Protein AF-0000000084444860 (afdb_homodimer)

Radius of gyration: 32.29 Å; Cα contacts (8 Å, |Δi|>4): 2090; chains: 2; bounding box: 83×149×100 Å

pLDDT: mean 90.03, std 17.06, range [24.3, 98.94]

Nearest PDB structures (foldseek):
  6c43-assembly1_B  TM=8.859E-01  e=5.572E-28  Salmonella enterica
  4h7n-assembly1_D  TM=8.311E-01  e=1.166E-27  Trichormus variabilis ATCC 29413
  1uxv-assembly1_A  TM=8.534E-01  e=5.867E-24  Thermoproteus tenax
  1uxn-assembly1_A  TM=8.533E-01  e=1.456E-23  Thermoproteus tenax
  1ky8-assembly1_A  TM=8.493E-01  e=4.286E-23  Thermoproteus tenax

Organism: NCBI:txid207340

Structure (mmCIF, N/CA/C/O backbone):
data_AF-0000000084444860-model_v1
#
loop_
_entity.id
_entity.type
_entity.pdbx_description
1 polymer 'Aldehyde dehydrogenase'
#
loop_
_atom_site.group_PDB
_atom_site.id
_atom_site.type_symbol
_atom_site.label_atom_id
_atom_site.label_alt_id
_atom_site.label_comp_id
_atom_site.label_asym_id
_atom_site.label_entity_id
_atom_site.label_seq_id
_atom_site.pdbx_PDB_ins_code
_atom_site.Cartn_x
_atom_site.Cartn_y
_atom_site.Cartn_z
_atom_site.occupancy
_atom_site.B_iso_or_equiv
_atom_site.auth_seq_id
_atom_site.auth_comp_id
_atom_site.auth_asym_id
_atom_site.auth_atom_id
_atom_site.pdbx_PDB_model_num
ATOM 1 N N . MET A 1 1 ? -41.281 58.625 69.125 1 26.67 1 MET A N 1
ATOM 2 C CA . MET A 1 1 ? -42.281 57.625 68.875 1 26.67 1 MET A CA 1
ATOM 3 C C . MET A 1 1 ? -41.812 56.656 67.812 1 26.67 1 MET A C 1
ATOM 5 O O . MET A 1 1 ? -41.656 57.031 66.625 1 26.67 1 MET A O 1
ATOM 9 N N . SER A 1 2 ? -40.844 55.812 68.062 1 26.34 2 SER A N 1
ATOM 10 C CA . SER A 1 2 ? -39.719 55.094 67.438 1 26.34 2 SER A CA 1
ATOM 11 C C . SER A 1 2 ? -40.188 53.875 66.688 1 26.34 2 SER A C 1
ATOM 13 O O . SER A 1 2 ? -40.188 52.75 67.188 1 26.34 2 SER A O 1
ATOM 15 N N . GLY A 1 3 ? -41.312 54.125 65.875 1 27.11 3 GLY A N 1
ATOM 16 C CA . GLY A 1 3 ? -42.156 53.062 65.375 1 27.11 3 GLY A CA 1
ATOM 17 C C . GLY A 1 3 ? -41.375 52.094 64.5 1 27.11 3 GLY A C 1
ATOM 18 O O . GLY A 1 3 ? -40.781 52.5 63.469 1 27.11 3 GLY A O 1
ATOM 19 N N . GLY A 1 4 ? -40.844 51.062 65.062 1 28.94 4 GLY A N 1
ATOM 20 C CA . GLY A 1 4 ? -39.875 50.062 64.625 1 28.94 4 GLY A CA 1
ATOM 21 C C . GLY A 1 4 ? -40.375 49.188 63.5 1 28.94 4 GLY A C 1
ATOM 22 O O . GLY A 1 4 ? -41.312 48.438 63.656 1 28.94 4 GLY A O 1
ATOM 23 N N . TYR A 1 5 ? -40.562 49.844 62.281 1 30.86 5 TYR A N 1
ATOM 24 C CA . TYR A 1 5 ? -41.219 49.188 61.156 1 30.86 5 TYR A CA 1
ATOM 25 C C . TYR A 1 5 ? -40.531 47.875 60.812 1 30.86 5 TYR A C 1
ATOM 27 O O . TYR A 1 5 ? -39.344 47.844 60.5 1 30.86 5 TYR A O 1
ATOM 35 N N . TYR A 1 6 ? -41 46.781 61.438 1 30.17 6 TYR A N 1
ATOM 36 C CA . TYR A 1 6 ? -40.438 45.438 61.312 1 30.17 6 TYR A CA 1
ATOM 37 C C . TYR A 1 6 ? -40.594 44.906 59.906 1 30.17 6 TYR A C 1
ATOM 39 O O . TYR A 1 6 ? -41.688 44.844 59.375 1 30.17 6 TYR A O 1
ATOM 47 N N . PRO A 1 7 ? -39.719 45.156 58.969 1 32.12 7 PRO A N 1
ATOM 48 C CA . PRO A 1 7 ? -39.969 44.781 57.562 1 32.12 7 PRO A CA 1
ATOM 49 C C . PRO A 1 7 ? -40.219 43.281 57.375 1 32.12 7 PRO A C 1
ATOM 51 O O . PRO A 1 7 ? -39.625 42.469 58.094 1 32.12 7 PRO A O 1
ATOM 54 N N . PRO A 1 8 ? -41.469 42.906 57.031 1 29.47 8 PRO A N 1
ATOM 55 C CA . PRO A 1 8 ? -41.875 41.531 57.031 1 29.47 8 PRO A CA 1
ATOM 56 C C . PRO A 1 8 ? -40.969 40.625 56.188 1 29.47 8 PRO A C 1
ATOM 58 O O . PRO A 1 8 ? -40.312 41.125 55.25 1 29.47 8 PRO A O 1
ATOM 61 N N . GLU A 1 9 ? -40.344 39.594 56.781 1 27.98 9 GLU A N 1
ATOM 62 C CA . GLU A 1 9 ? -39.406 38.562 56.312 1 27.98 9 GLU A CA 1
ATOM 63 C C . GLU A 1 9 ? -40.031 37.719 55.188 1 27.98 9 GLU A C 1
ATOM 65 O O . GLU A 1 9 ? -41 37 55.438 1 27.98 9 GLU A O 1
ATOM 70 N N . ARG A 1 10 ? -40.281 38.25 54 1 28.94 10 ARG A N 1
ATOM 71 C CA . ARG A 1 10 ? -41 37.438 53.031 1 28.94 10 ARG A CA 1
ATOM 72 C C . ARG A 1 10 ? -40.281 36.125 52.812 1 28.94 10 ARG A C 1
ATOM 74 O O . ARG A 1 10 ? -39.031 36.094 52.625 1 28.94 10 ARG A O 1
ATOM 81 N N . PRO A 1 11 ? -40.844 34.969 53.25 1 29.45 11 PRO A N 1
ATOM 82 C CA . PRO A 1 11 ? -40.25 33.625 53.188 1 29.45 11 PRO A CA 1
ATOM 83 C C . PRO A 1 11 ? -39.906 33.188 51.75 1 29.45 11 PRO A C 1
ATOM 85 O O . PRO A 1 11 ? -40.688 33.438 50.844 1 29.45 11 PRO A O 1
ATOM 88 N N . LEU A 1 12 ? -38.656 33.25 51.375 1 26.7 12 LEU A N 1
ATOM 89 C CA . LEU A 1 12 ? -38.125 32.844 50.062 1 26.7 12 LEU A CA 1
ATOM 90 C C . LEU A 1 12 ? -38.594 31.422 49.719 1 26.7 12 LEU A C 1
ATOM 92 O O . LEU A 1 12 ? -38.344 30.484 50.469 1 26.7 12 LEU A O 1
ATOM 96 N N . LEU A 1 13 ? -39.812 31.234 49.188 1 27.42 13 LEU A N 1
ATOM 97 C CA . LEU A 1 13 ? -40.312 29.969 48.688 1 27.42 13 LEU A CA 1
ATOM 98 C C . LEU A 1 13 ? -39.25 29.234 47.875 1 27.42 13 LEU A C 1
ATOM 100 O O . LEU A 1 13 ? -38.719 29.797 46.906 1 27.42 13 LEU A O 1
ATOM 104 N N . GLN A 1 14 ? -38.594 28.328 48.5 1 27.12 14 GLN A N 1
ATOM 105 C CA . GLN A 1 14 ? -37.656 27.375 47.906 1 27.12 14 GLN A CA 1
ATOM 106 C C . GLN A 1 14 ? -38.344 26.578 46.781 1 27.12 14 GLN A C 1
ATOM 108 O O . GLN A 1 14 ? -39.062 25.625 47.062 1 27.12 14 GLN A O 1
ATOM 113 N N . GLN A 1 15 ? -38.906 27.281 45.875 1 27.61 15 GLN A N 1
ATOM 114 C CA . GLN A 1 15 ? -39.5 26.438 44.812 1 27.61 15 GLN A CA 1
ATOM 115 C C . GLN A 1 15 ? -38.5 25.375 44.344 1 27.61 15 GLN A C 1
ATOM 117 O O . GLN A 1 15 ? -37.375 25.703 43.938 1 27.61 15 GLN A O 1
ATOM 122 N N . ARG A 1 16 ? -38.719 24.141 44.844 1 28.06 16 ARG A N 1
ATOM 123 C CA . ARG A 1 16 ? -38.062 22.922 44.375 1 28.06 16 ARG A CA 1
ATOM 124 C C . ARG A 1 16 ? -38.188 22.797 42.844 1 28.06 16 ARG A C 1
ATOM 126 O O . ARG A 1 16 ? -39.281 22.609 42.312 1 28.06 16 ARG A O 1
ATOM 133 N N . VAL A 1 17 ? -37.531 23.672 42.219 1 28.11 17 VAL A N 1
ATOM 134 C CA . VAL A 1 17 ? -37.531 23.344 40.781 1 28.11 17 VAL A CA 1
ATOM 135 C C . VAL A 1 17 ? -37.219 21.859 40.594 1 28.11 17 VAL A C 1
ATOM 137 O O . VAL A 1 17 ? -36.156 21.391 41.031 1 28.11 17 VAL A O 1
ATOM 140 N N . ARG A 1 18 ? -38.219 21.031 40.625 1 28.73 18 ARG A N 1
ATOM 141 C CA . ARG A 1 18 ? -38.031 19.641 40.219 1 28.73 18 ARG A CA 1
ATOM 142 C C . ARG A 1 18 ? -37.125 19.547 39 1 28.73 18 ARG A C 1
ATOM 144 O O . ARG A 1 18 ? -37.375 20.188 37.969 1 28.73 18 ARG A O 1
ATOM 151 N N . GLU A 1 19 ? -35.938 19.375 39.25 1 24.3 19 GLU A N 1
ATOM 152 C CA . GLU A 1 19 ? -35 19.016 38.188 1 24.3 19 GLU A CA 1
ATOM 153 C C . GLU A 1 19 ? -35.625 18 37.219 1 24.3 19 GLU A C 1
ATOM 155 O O . GLU A 1 19 ? -36.031 16.906 37.625 1 24.3 19 GLU A O 1
ATOM 160 N N . ALA A 1 20 ? -36.562 18.438 36.438 1 31.56 20 ALA A N 1
ATOM 161 C CA . ALA A 1 20 ? -37.031 17.484 35.438 1 31.56 20 ALA A CA 1
ATOM 162 C C . ALA A 1 20 ? -35.906 16.547 35 1 31.56 20 ALA A C 1
ATOM 164 O O . ALA A 1 20 ? -34.781 16.984 34.781 1 31.56 20 ALA A O 1
ATOM 165 N N . GLU A 1 21 ? -36.062 15.305 35.469 1 31.72 21 GLU A N 1
ATOM 166 C CA . GLU A 1 21 ? -35.25 14.211 34.969 1 31.72 21 GLU A CA 1
ATOM 167 C C . GLU A 1 21 ? -34.906 14.398 33.5 1 31.72 21 GLU A C 1
ATOM 169 O O . GLU A 1 21 ? -35.719 14.859 32.719 1 31.72 21 GLU A O 1
ATOM 174 N N . PRO A 1 22 ? -33.625 14.641 33.219 1 34.38 22 PRO A N 1
ATOM 175 C CA . PRO A 1 22 ? -33.312 14.711 31.781 1 34.38 22 PRO A CA 1
ATOM 176 C C . PRO A 1 22 ? -34.156 13.727 30.953 1 34.38 22 PRO A C 1
ATOM 178 O O . PRO A 1 22 ? -34.562 12.688 31.469 1 34.38 22 PRO A O 1
ATOM 181 N N . PRO A 1 23 ? -35 14.273 30.031 1 35.41 23 PRO A N 1
ATOM 182 C CA . PRO A 1 23 ? -35.812 13.344 29.25 1 35.41 23 PRO A CA 1
ATOM 183 C C . PRO A 1 23 ? -35.125 11.984 29.078 1 35.41 23 PRO A C 1
ATOM 185 O O . PRO A 1 23 ? -33.906 11.867 29.188 1 35.41 23 PRO A O 1
ATOM 188 N N . GLY A 1 24 ? -35.812 10.953 29.406 1 32.19 24 GLY A N 1
ATOM 189 C CA . GLY A 1 24 ? -35.5 9.539 29.234 1 32.19 24 GLY A CA 1
ATOM 190 C C . GLY A 1 24 ? -34.75 9.25 27.953 1 32.19 24 GLY A C 1
ATOM 191 O O . GLY A 1 24 ? -34.844 9.984 26.969 1 32.19 24 GLY A O 1
ATOM 192 N N . SER A 1 25 ? -33.562 8.648 28.125 1 32.47 25 SER A N 1
ATOM 193 C CA . SER A 1 25 ? -32.781 8.023 27.078 1 32.47 25 SER A CA 1
ATOM 194 C C . SER A 1 25 ? -33.656 7.297 26.062 1 32.47 25 SER A C 1
ATOM 196 O O . SER A 1 25 ? -34.312 6.301 26.406 1 32.47 25 SER A O 1
ATOM 198 N N . GLN A 1 26 ? -34.562 7.945 25.406 1 33.09 26 GLN A N 1
ATOM 199 C CA . GLN A 1 26 ? -35.156 7.172 24.328 1 33.09 26 GLN A CA 1
ATOM 200 C C . GLN A 1 26 ? -34.156 6.152 23.75 1 33.09 26 GLN A C 1
ATOM 202 O O . GLN A 1 26 ? -33.031 6.496 23.453 1 33.09 26 GLN A O 1
ATOM 207 N N . ALA A 1 27 ? -34.406 4.953 24 1 35.91 27 ALA A N 1
ATOM 208 C CA . ALA A 1 27 ? -33.719 3.797 23.453 1 35.91 27 ALA A CA 1
ATOM 209 C C . ALA A 1 27 ? -33.375 4.008 21.984 1 35.91 27 ALA A C 1
ATOM 211 O O . ALA A 1 27 ? -34.25 4.055 21.141 1 35.91 27 ALA A O 1
ATOM 212 N N . ARG A 1 28 ? -32.406 5.027 21.703 1 38.75 28 ARG A N 1
ATOM 213 C CA . ARG A 1 28 ? -31.906 5.059 20.344 1 38.75 28 ARG A CA 1
ATOM 214 C C . ARG A 1 28 ? -31.859 3.66 19.734 1 38.75 28 ARG A C 1
ATOM 216 O O . ARG A 1 28 ? -31.734 2.67 20.469 1 38.75 28 ARG A O 1
ATOM 223 N N . SER A 1 29 ? -32.438 3.361 18.703 1 43.12 29 SER A N 1
ATOM 224 C CA . SER A 1 29 ? -32.344 2.096 17.984 1 43.12 29 SER A CA 1
ATOM 225 C C . SER A 1 29 ? -30.969 1.472 18.141 1 43.12 29 SER A C 1
ATOM 227 O O . SER A 1 29 ? -29.953 2.178 18.109 1 43.12 29 SER A O 1
ATOM 229 N N . PRO A 1 30 ? -30.812 0.354 18.812 1 49.06 30 PRO A N 1
ATOM 230 C CA . PRO A 1 30 ? -29.5 -0.256 19.031 1 49.06 30 PRO A CA 1
ATOM 231 C C . PRO A 1 30 ? -28.578 -0.093 17.828 1 49.06 30 PRO A C 1
ATOM 233 O O . PRO A 1 30 ? -28.938 -0.435 16.703 1 49.06 30 PRO A O 1
ATOM 236 N N . GLU A 1 31 ? -27.719 0.918 17.906 1 66.44 31 GLU A N 1
ATOM 237 C CA . GLU A 1 31 ? -26.656 1.156 16.938 1 66.44 31 GLU A CA 1
ATOM 238 C C . GLU A 1 31 ? -26.062 -0.157 16.422 1 66.44 31 GLU A C 1
ATOM 240 O O . GLU A 1 31 ? -25.734 -1.039 17.219 1 66.44 31 GLU A O 1
ATOM 245 N N . ALA A 1 32 ? -26.328 -0.524 15.172 1 82.06 32 ALA A N 1
ATOM 246 C CA . ALA A 1 32 ? -25.844 -1.753 14.555 1 82.06 32 ALA A CA 1
ATOM 247 C C . ALA A 1 32 ? -24.359 -1.956 14.844 1 82.06 32 ALA A C 1
ATOM 249 O O . ALA A 1 32 ? -23.578 -1.004 14.805 1 82.06 32 ALA A O 1
ATOM 250 N N . SER A 1 33 ? -24.062 -3.17 15.367 1 95.12 33 SER A N 1
ATOM 251 C CA . SER A 1 33 ? -22.672 -3.545 15.609 1 95.12 33 SER A CA 1
ATOM 252 C C . SER A 1 33 ? -21.844 -3.438 14.328 1 95.12 33 SER A C 1
ATOM 254 O O . SER A 1 33 ? -22.391 -3.508 13.227 1 95.12 33 SER A O 1
ATOM 256 N N . PRO A 1 34 ? -20.625 -3.172 14.5 1 97.75 34 PRO A N 1
ATOM 257 C CA . PRO A 1 34 ? -19.75 -3.17 13.32 1 97.75 34 PRO A CA 1
ATOM 258 C C . PRO A 1 34 ? -19.938 -4.41 12.445 1 97.75 34 PRO A C 1
ATOM 260 O O . PRO A 1 34 ? -19.984 -4.305 11.219 1 97.75 34 PRO A O 1
ATOM 263 N N . ALA A 1 35 ? -20.094 -5.566 13.047 1 97.69 35 ALA A N 1
ATOM 264 C CA . ALA A 1 35 ? -20.281 -6.812 12.305 1 97.69 35 ALA A CA 1
ATOM 265 C C . ALA A 1 35 ? -21.562 -6.773 11.477 1 97.69 35 ALA A C 1
ATOM 267 O O . ALA A 1 35 ? -21.594 -7.227 10.328 1 97.69 35 ALA A O 1
ATOM 268 N N . ALA A 1 36 ? -22.609 -6.281 12.109 1 97.5 36 ALA A N 1
ATOM 269 C CA . ALA A 1 36 ? -23.891 -6.188 11.414 1 97.5 36 ALA A CA 1
ATOM 270 C C . ALA A 1 36 ? -23.797 -5.215 10.234 1 97.5 36 ALA A C 1
ATOM 272 O O . ALA A 1 36 ? -24.359 -5.473 9.172 1 97.5 36 ALA A O 1
ATOM 273 N N . VAL A 1 37 ? -23.141 -4.133 10.43 1 97.94 37 VAL A N 1
ATOM 274 C CA . VAL A 1 37 ? -22.969 -3.129 9.391 1 97.94 37 VAL A CA 1
ATOM 275 C C . VAL A 1 37 ? -22.156 -3.721 8.234 1 97.94 37 VAL A C 1
ATOM 277 O O . VAL A 1 37 ? -22.516 -3.555 7.066 1 97.94 37 VAL A O 1
ATOM 280 N N . LEU A 1 38 ? -21.109 -4.406 8.578 1 97.69 38 LEU A N 1
ATOM 281 C CA . LEU A 1 38 ? -20.281 -5.051 7.559 1 97.69 38 LEU A CA 1
ATOM 282 C C . LEU A 1 38 ? -21.109 -6.039 6.746 1 97.69 38 LEU A C 1
ATOM 284 O O . LEU A 1 38 ? -21.047 -6.039 5.512 1 97.69 38 LEU A O 1
ATOM 288 N N . ALA A 1 39 ? -21.844 -6.859 7.426 1 96.88 39 ALA A N 1
ATOM 289 C CA . ALA A 1 39 ? -22.688 -7.852 6.754 1 96.88 39 ALA A CA 1
ATOM 290 C C . ALA A 1 39 ? -23.688 -7.188 5.812 1 96.88 39 ALA A C 1
ATOM 292 O O . ALA A 1 39 ? -23.891 -7.656 4.691 1 96.88 39 ALA A O 1
ATOM 293 N N . ALA A 1 40 ? -24.266 -6.129 6.25 1 97.06 40 ALA A N 1
ATOM 294 C CA . ALA A 1 40 ? -25.266 -5.418 5.453 1 97.06 40 ALA A CA 1
ATOM 295 C C . ALA A 1 40 ? -24.641 -4.809 4.203 1 97.06 40 ALA A C 1
ATOM 297 O O . ALA A 1 40 ? -25.219 -4.871 3.117 1 97.06 40 ALA A O 1
ATOM 298 N N . LEU A 1 41 ? -23.5 -4.25 4.324 1 97.69 41 LEU A N 1
ATOM 299 C CA . LEU A 1 41 ? -22.812 -3.617 3.201 1 97.69 41 LEU A CA 1
ATOM 300 C C . LEU A 1 41 ? -22.344 -4.66 2.189 1 97.69 41 LEU A C 1
ATOM 302 O O . LEU A 1 41 ? -22.391 -4.426 0.98 1 97.69 41 LEU A O 1
ATOM 306 N N . ARG A 1 42 ? -21.906 -5.781 2.652 1 94.94 42 ARG A N 1
ATOM 307 C CA . ARG A 1 42 ? -21.484 -6.855 1.765 1 94.94 42 ARG A CA 1
ATOM 308 C C . ARG A 1 42 ? -22.656 -7.414 0.97 1 94.94 42 ARG A C 1
ATOM 310 O O . ARG A 1 42 ? -22.5 -7.832 -0.178 1 94.94 42 ARG A O 1
ATOM 317 N N . ALA A 1 43 ? -23.812 -7.336 1.566 1 92.88 43 ALA A N 1
ATOM 318 C CA . ALA A 1 43 ? -25 -7.93 0.972 1 92.88 43 ALA A CA 1
ATOM 319 C C . ALA A 1 43 ? -25.641 -6.98 -0.043 1 92.88 43 ALA A C 1
ATOM 321 O O . ALA A 1 43 ? -26.5 -7.387 -0.823 1 92.88 43 ALA A O 1
ATOM 322 N N . ALA A 1 44 ? -25.344 -5.707 -0.128 1 87.38 44 ALA A N 1
ATOM 323 C CA . ALA A 1 44 ? -26.031 -4.652 -0.854 1 87.38 44 ALA A CA 1
ATOM 324 C C . ALA A 1 44 ? -25.891 -4.836 -2.361 1 87.38 44 ALA A C 1
ATOM 326 O O . ALA A 1 44 ? -26.625 -4.219 -3.141 1 87.38 44 ALA A O 1
ATOM 327 N N . GLY A 1 45 ? -25.109 -5.82 -2.883 1 79.94 45 GLY A N 1
ATOM 328 C CA . GLY A 1 45 ? -25.062 -6.039 -4.32 1 79.94 45 GLY A CA 1
ATOM 329 C C . GLY A 1 45 ? -23.688 -5.84 -4.91 1 79.94 45 GLY A C 1
ATOM 330 O O . GLY A 1 45 ? -22.688 -5.848 -4.188 1 79.94 45 GLY A O 1
ATOM 331 N N . PRO A 1 46 ? -23.797 -5.637 -6.277 1 87.31 46 PRO A N 1
ATOM 332 C CA . PRO A 1 46 ? -22.516 -5.457 -6.973 1 87.31 46 PRO A CA 1
ATOM 333 C C . PRO A 1 46 ? -21.922 -4.07 -6.754 1 87.31 46 PRO A C 1
ATOM 335 O O . PRO A 1 46 ? -22.625 -3.139 -6.371 1 87.31 46 PRO A O 1
ATOM 338 N N . ALA A 1 47 ? -20.719 -3.926 -7.02 1 93.06 47 ALA A N 1
ATOM 339 C CA . ALA A 1 47 ? -20.031 -2.639 -6.898 1 93.06 47 ALA A CA 1
ATOM 340 C C . ALA A 1 47 ? -20.688 -1.589 -7.797 1 93.06 47 ALA A C 1
ATOM 342 O O . ALA A 1 47 ? -21.078 -1.886 -8.93 1 93.06 47 ALA A O 1
ATOM 343 N N . PRO A 1 48 ? -20.781 -0.388 -7.355 1 96.56 48 PRO A N 1
ATOM 344 C CA . PRO A 1 48 ? -21.344 0.666 -8.195 1 96.56 48 PRO A CA 1
ATOM 345 C C . PRO A 1 48 ? -20.531 0.911 -9.469 1 96.56 48 PRO A C 1
ATOM 347 O O . PRO A 1 48 ? -19.297 0.843 -9.438 1 96.56 48 PRO A O 1
ATOM 350 N N . ARG A 1 49 ? -21.266 1.128 -10.562 1 95.75 49 ARG A N 1
ATOM 351 C CA . ARG A 1 49 ? -20.609 1.457 -11.828 1 95.75 49 ARG A CA 1
ATOM 352 C C . ARG A 1 49 ? -20.094 2.893 -11.82 1 95.75 49 ARG A C 1
ATOM 354 O O . ARG A 1 49 ? -20.438 3.678 -10.938 1 95.75 49 ARG A O 1
ATOM 361 N N . ILE A 1 50 ? -19.312 3.242 -12.781 1 97.88 50 ILE A N 1
ATOM 362 C CA . ILE A 1 50 ? -18.641 4.531 -12.836 1 97.88 50 ILE A CA 1
ATOM 363 C C . ILE A 1 50 ? -19.672 5.66 -12.789 1 97.88 50 ILE A C 1
ATOM 365 O O . ILE A 1 50 ? -19.484 6.641 -12.07 1 97.88 50 ILE A O 1
ATOM 369 N N . ALA A 1 51 ? -20.766 5.539 -13.516 1 98.19 51 ALA A N 1
ATOM 370 C CA . ALA A 1 51 ? -21.812 6.566 -13.539 1 98.19 51 ALA A CA 1
ATOM 371 C C . ALA A 1 51 ? -22.422 6.758 -12.156 1 98.19 51 ALA A C 1
ATOM 373 O O . ALA A 1 51 ? -22.656 7.887 -11.727 1 98.19 51 ALA A O 1
ATOM 374 N N . GLU A 1 52 ? -22.688 5.688 -11.516 1 98.12 52 GLU A N 1
ATOM 375 C CA . GLU A 1 52 ? -23.25 5.746 -10.164 1 98.12 52 GLU A CA 1
ATOM 376 C C . GLU A 1 52 ? -22.25 6.367 -9.188 1 98.12 52 GLU A C 1
ATOM 378 O O . GLU A 1 52 ? -22.641 7.18 -8.336 1 98.12 52 GLU A O 1
ATOM 383 N N . ARG A 1 53 ? -20.984 6.004 -9.289 1 98.81 53 ARG A N 1
ATOM 384 C CA . ARG A 1 53 ? -19.953 6.582 -8.445 1 98.81 53 ARG A CA 1
ATOM 385 C C . ARG A 1 53 ? -19.922 8.102 -8.586 1 98.81 53 ARG A C 1
ATOM 387 O O . ARG A 1 53 ? -19.828 8.82 -7.586 1 98.81 53 ARG A O 1
ATOM 394 N N . ARG A 1 54 ? -19.984 8.547 -9.812 1 98.81 54 ARG A N 1
ATOM 395 C CA . ARG A 1 54 ? -19.984 9.984 -10.078 1 98.81 54 ARG A CA 1
ATOM 396 C C . ARG A 1 54 ? -21.203 10.664 -9.461 1 98.81 54 ARG A C 1
ATOM 398 O O . ARG A 1 54 ? -21.094 11.758 -8.906 1 98.81 54 ARG A O 1
ATOM 405 N N . ARG A 1 55 ? -22.344 10.031 -9.516 1 98.75 55 ARG A N 1
ATOM 406 C CA . ARG A 1 55 ? -23.562 10.57 -8.914 1 98.75 55 ARG A CA 1
ATOM 407 C C . ARG A 1 55 ? -23.422 10.656 -7.398 1 98.75 55 ARG A C 1
ATOM 409 O O . ARG A 1 55 ? -23.828 11.656 -6.793 1 98.75 55 ARG A O 1
ATOM 416 N N . LEU A 1 56 ? -22.891 9.648 -6.852 1 98.88 56 LEU A N 1
ATOM 417 C CA . LEU A 1 56 ? -22.703 9.609 -5.406 1 98.88 56 LEU A CA 1
ATOM 418 C C . LEU A 1 56 ? -21.766 10.734 -4.953 1 98.88 56 LEU A C 1
ATOM 420 O O . LEU A 1 56 ? -22.016 11.383 -3.938 1 98.88 56 LEU A O 1
ATOM 424 N N . LEU A 1 57 ? -20.703 10.977 -5.719 1 98.88 57 LEU A N 1
ATOM 425 C CA . LEU A 1 57 ? -19.75 12.039 -5.391 1 98.88 57 LEU A CA 1
ATOM 426 C C . LEU A 1 57 ? -20.406 13.414 -5.516 1 98.88 57 LEU A C 1
ATOM 428 O O . LEU A 1 57 ? -20.172 14.289 -4.684 1 98.88 57 LEU A O 1
ATOM 432 N N . ALA A 1 58 ? -21.219 13.57 -6.48 1 98.81 58 ALA A N 1
ATOM 433 C CA . ALA A 1 58 ? -21.969 14.82 -6.648 1 98.81 58 ALA A CA 1
ATOM 434 C C . ALA A 1 58 ? -22.938 15.031 -5.488 1 98.81 58 ALA A C 1
ATOM 436 O O . ALA A 1 58 ? -23.062 16.141 -4.969 1 98.81 58 ALA A O 1
ATOM 437 N N . ALA A 1 59 ? -23.609 13.984 -5.117 1 98.88 59 ALA A N 1
ATOM 438 C CA . ALA A 1 59 ? -24.578 14.062 -4.031 1 98.88 59 ALA A CA 1
ATOM 439 C C . ALA A 1 59 ? -23.906 14.453 -2.719 1 98.88 59 ALA A C 1
ATOM 441 O O . ALA A 1 59 ? -24.453 15.25 -1.948 1 98.88 59 ALA A O 1
ATOM 442 N N . LEU A 1 60 ? -22.734 13.938 -2.5 1 98.88 60 LEU A N 1
ATOM 443 C CA . LEU A 1 60 ? -22.016 14.273 -1.279 1 98.88 60 LEU A CA 1
ATOM 444 C C . LEU A 1 60 ? -21.625 15.75 -1.271 1 98.88 60 LEU A C 1
ATOM 446 O O . LEU A 1 60 ? -21.812 16.438 -0.269 1 98.88 60 LEU A O 1
ATOM 450 N N . ALA A 1 61 ? -21.047 16.188 -2.381 1 98.56 61 ALA A N 1
ATOM 451 C CA . ALA A 1 61 ? -20.641 17.594 -2.482 1 98.56 61 ALA A CA 1
ATOM 452 C C . ALA A 1 61 ? -21.828 18.516 -2.244 1 98.56 61 ALA A C 1
ATOM 454 O O . ALA A 1 61 ? -21.719 19.5 -1.504 1 98.56 61 ALA A O 1
ATOM 455 N N . ALA A 1 62 ? -22.938 18.203 -2.797 1 98.56 62 ALA A N 1
ATOM 456 C CA . ALA A 1 62 ? -24.141 19.016 -2.662 1 98.56 62 ALA A CA 1
ATOM 457 C C . ALA A 1 62 ? -24.641 19.016 -1.222 1 98.56 62 ALA A C 1
ATOM 459 O O . ALA A 1 62 ? -25.016 20.062 -0.686 1 98.56 62 ALA A O 1
ATOM 460 N N . GLU A 1 63 ? -24.656 17.875 -0.629 1 98.69 63 GLU A N 1
ATOM 461 C CA . GLU A 1 63 ? -25.172 17.766 0.734 1 98.69 63 GLU A CA 1
ATOM 462 C C . GLU A 1 63 ? -24.281 18.5 1.722 1 98.69 63 GLU A C 1
ATOM 464 O O . GLU A 1 63 ? -24.766 19.141 2.656 1 98.69 63 GLU A O 1
ATOM 469 N N . LEU A 1 64 ? -22.984 18.406 1.528 1 98.56 64 LEU A N 1
ATOM 470 C CA . LEU A 1 64 ? -22.047 19.125 2.381 1 98.56 64 LEU A CA 1
ATOM 471 C C . LEU A 1 64 ? -22.234 20.625 2.254 1 98.56 64 LEU A C 1
ATOM 473 O O . LEU A 1 64 ? -22.219 21.344 3.256 1 98.56 64 LEU A O 1
ATOM 477 N N . ALA A 1 65 ? -22.359 21.062 1.058 1 97.31 65 ALA A N 1
ATOM 478 C CA . ALA A 1 65 ? -22.578 22.484 0.832 1 97.31 65 ALA A CA 1
ATOM 479 C C . ALA A 1 65 ? -23.875 22.953 1.492 1 97.31 65 ALA A C 1
ATOM 481 O O . ALA A 1 65 ? -23.922 23.984 2.16 1 97.31 65 ALA A O 1
ATOM 482 N N . ARG A 1 66 ? -24.891 22.172 1.389 1 97.38 66 ARG A N 1
ATOM 483 C CA . ARG A 1 66 ? -26.203 22.484 1.939 1 97.38 66 ARG A CA 1
ATOM 484 C C . ARG A 1 66 ? -26.172 22.531 3.463 1 97.38 66 ARG A C 1
ATOM 486 O O . ARG A 1 66 ? -26.828 23.375 4.082 1 97.38 66 ARG A O 1
ATOM 493 N N . ARG A 1 67 ? -25.375 21.672 4.031 1 97.44 67 ARG A N 1
ATOM 494 C CA . ARG A 1 67 ? -25.359 21.516 5.48 1 97.44 67 ARG A CA 1
ATOM 495 C C . ARG A 1 67 ? -24.203 22.281 6.113 1 97.44 67 ARG A C 1
ATOM 497 O O . ARG A 1 67 ? -23.891 22.078 7.285 1 97.44 67 ARG A O 1
ATOM 504 N N . SER A 1 68 ? -23.578 23.141 5.387 1 97.38 68 SER A N 1
ATOM 505 C CA . SER A 1 68 ? -22.344 23.797 5.828 1 97.38 68 SER A CA 1
ATOM 506 C C . SER A 1 68 ? -22.547 24.531 7.145 1 97.38 68 SER A C 1
ATOM 508 O O . SER A 1 68 ? -21.734 24.422 8.062 1 97.38 68 SER A O 1
ATOM 510 N N . GLU A 1 69 ? -23.641 25.234 7.309 1 96.81 69 GLU A N 1
ATOM 511 C CA . GLU A 1 69 ? -23.906 26 8.531 1 96.81 69 GLU A CA 1
ATOM 512 C C . GLU A 1 69 ? -24.203 25.062 9.703 1 96.81 69 GLU A C 1
ATOM 514 O O . GLU A 1 69 ? -23.812 25.344 10.836 1 96.81 69 GLU A O 1
ATOM 519 N N . ALA A 1 70 ? -24.922 24.016 9.422 1 98.56 70 ALA A N 1
ATOM 520 C CA . ALA A 1 70 ? -25.188 23.031 10.461 1 98.56 70 ALA A CA 1
ATOM 521 C C . ALA A 1 70 ? -23.906 22.375 10.938 1 98.56 70 ALA A C 1
ATOM 523 O O . ALA A 1 70 ? -23.75 22.094 12.125 1 98.56 70 ALA A O 1
ATOM 524 N N . ILE A 1 71 ? -23 22.172 10.031 1 98.69 71 ILE A N 1
ATOM 525 C CA . ILE A 1 71 ? -21.719 21.594 10.367 1 98.69 71 ILE A CA 1
ATOM 526 C C . ILE A 1 71 ? -20.922 22.547 11.25 1 98.69 71 ILE A C 1
ATOM 528 O O . ILE A 1 71 ? -20.328 22.141 12.25 1 98.69 71 ILE A O 1
ATOM 532 N N . VAL A 1 72 ? -20.922 23.797 10.906 1 97.94 72 VAL A N 1
ATOM 533 C CA . VAL A 1 72 ? -20.234 24.828 11.68 1 97.94 72 VAL A CA 1
ATOM 534 C C . VAL A 1 72 ? -20.797 24.859 13.102 1 97.94 72 VAL A C 1
ATOM 536 O O . VAL A 1 72 ? -20.031 24.844 14.078 1 97.94 72 VAL A O 1
ATOM 539 N N . ALA A 1 73 ? -22.094 24.812 13.195 1 98.62 73 ALA A N 1
ATOM 540 C CA . ALA A 1 73 ? -22.75 24.875 14.492 1 98.62 73 ALA A CA 1
ATOM 541 C C . ALA A 1 73 ? -22.422 23.656 15.336 1 98.62 73 ALA A C 1
ATOM 543 O O . ALA A 1 73 ? -22.156 23.766 16.531 1 98.62 73 ALA A O 1
ATOM 544 N N . ALA A 1 74 ? -22.453 22.516 14.711 1 98.75 74 ALA A N 1
ATOM 545 C CA . ALA A 1 74 ? -22.156 21.266 15.414 1 98.75 74 ALA A CA 1
ATOM 546 C C . ALA A 1 74 ? -20.719 21.266 15.93 1 98.75 74 ALA A C 1
ATOM 548 O O . ALA A 1 74 ? -20.469 20.891 17.078 1 98.75 74 ALA A O 1
ATOM 549 N N . ALA A 1 75 ? -19.797 21.656 15.117 1 98.5 75 ALA A N 1
ATOM 550 C CA . ALA A 1 75 ? -18.391 21.688 15.508 1 98.5 75 ALA A CA 1
ATOM 551 C C . ALA A 1 75 ? -18.156 22.688 16.641 1 98.5 75 ALA A C 1
ATOM 553 O O . ALA A 1 75 ? -17.438 22.391 17.594 1 98.5 75 ALA A O 1
ATOM 554 N N . ASP A 1 76 ? -18.766 23.859 16.484 1 98 76 ASP A N 1
ATOM 555 C CA . ASP A 1 76 ? -18.641 24.875 17.516 1 98 76 ASP A CA 1
ATOM 556 C C . ASP A 1 76 ? -19.109 24.344 18.859 1 98 76 ASP A C 1
ATOM 558 O O . ASP A 1 76 ? -18.422 24.484 19.875 1 98 76 ASP A O 1
ATOM 562 N N . ALA A 1 77 ? -20.172 23.703 18.828 1 98.12 77 ALA A N 1
ATOM 563 C CA . ALA A 1 77 ? -20.766 23.156 20.047 1 98.12 77 ALA A CA 1
ATOM 564 C C . ALA A 1 77 ? -19.906 22.047 20.625 1 98.12 77 ALA A C 1
ATOM 566 O O . ALA A 1 77 ? -19.656 22.016 21.844 1 98.12 77 ALA A O 1
ATOM 567 N N . ASP A 1 78 ? -19.453 21.141 19.797 1 98.06 78 ASP A N 1
ATOM 568 C CA . ASP A 1 78 ? -18.656 20.016 20.266 1 98.06 78 ASP A CA 1
ATOM 569 C C . ASP A 1 78 ? -17.328 20.484 20.859 1 98.06 78 ASP A C 1
ATOM 571 O O . ASP A 1 78 ? -16.891 19.984 21.891 1 98.06 78 ASP A O 1
ATOM 575 N N . PHE A 1 79 ? -16.719 21.453 20.219 1 96.94 79 PHE A N 1
ATOM 576 C CA . PHE A 1 79 ? -15.391 21.906 20.594 1 96.94 79 PHE A CA 1
ATOM 577 C C . PHE A 1 79 ? -15.477 22.953 21.703 1 96.94 79 PHE A C 1
ATOM 579 O O . PHE A 1 79 ? -14.461 23.281 22.328 1 96.94 79 PHE A O 1
ATOM 586 N N . GLY A 1 80 ? -16.641 23.438 21.984 1 94.75 80 GLY A N 1
ATOM 587 C CA . GLY A 1 80 ? -16.797 24.516 22.938 1 94.75 80 GLY A CA 1
ATOM 588 C C . GLY A 1 80 ? -16.25 25.844 22.438 1 94.75 80 GLY A C 1
ATOM 589 O O . GLY A 1 80 ? -15.727 26.641 23.219 1 94.75 80 GLY A O 1
ATOM 590 N N . GLY A 1 81 ? -16.266 26 21.109 1 94.62 81 GLY A N 1
ATOM 591 C CA . GLY A 1 81 ? -15.789 27.25 20.547 1 94.62 81 GLY A CA 1
ATOM 592 C C . GLY A 1 81 ? -14.812 27.047 19.391 1 94.62 81 GLY A C 1
ATOM 593 O O . GLY A 1 81 ? -13.695 27.578 19.422 1 94.62 81 GLY A O 1
ATOM 594 N N . ARG A 1 82 ? -15.211 26.391 18.375 1 94.75 82 ARG A N 1
ATOM 595 C CA . ARG A 1 82 ? -14.438 26.328 17.141 1 94.75 82 ARG A CA 1
ATOM 596 C C . ARG A 1 82 ? -14.891 27.406 16.156 1 94.75 82 ARG A C 1
ATOM 598 O O . ARG A 1 82 ? -16.078 27.547 15.898 1 94.75 82 ARG A O 1
ATOM 605 N N . ALA A 1 83 ? -13.883 28.109 15.625 1 92.69 83 ALA A N 1
ATOM 606 C CA . ALA A 1 83 ? -14.195 29.188 14.688 1 92.69 83 ALA A CA 1
ATOM 607 C C . ALA A 1 83 ? -14.891 28.656 13.445 1 92.69 83 ALA A C 1
ATOM 609 O O . ALA A 1 83 ? -14.523 27.594 12.93 1 92.69 83 ALA A O 1
ATOM 610 N N . ALA A 1 84 ? -15.891 29.391 12.969 1 93.69 84 ALA A N 1
ATOM 611 C CA . ALA A 1 84 ? -16.625 29.016 11.766 1 93.69 84 ALA A CA 1
ATOM 612 C C . ALA A 1 84 ? -15.695 28.844 10.57 1 93.69 84 ALA A C 1
ATOM 614 O O . ALA A 1 84 ? -15.852 27.922 9.773 1 93.69 84 ALA A O 1
ATOM 615 N N . GLU A 1 85 ? -14.727 29.703 10.453 1 90.25 85 GLU A N 1
ATOM 616 C CA . GLU A 1 85 ? -13.773 29.688 9.344 1 90.25 85 GLU A CA 1
ATOM 617 C C . GLU A 1 85 ? -12.961 28.391 9.336 1 90.25 85 GLU A C 1
ATOM 619 O O . GLU A 1 85 ? -12.695 27.828 8.273 1 90.25 85 GLU A O 1
ATOM 624 N N . ASP A 1 86 ? -12.539 27.953 10.523 1 93.25 86 ASP A N 1
ATOM 625 C CA . ASP A 1 86 ? -11.773 26.703 10.617 1 93.25 86 ASP A CA 1
ATOM 626 C C . ASP A 1 86 ? -12.594 25.516 10.125 1 93.25 86 ASP A C 1
ATOM 628 O O . ASP A 1 86 ? -12.078 24.641 9.43 1 93.25 86 ASP A O 1
ATOM 632 N N . THR A 1 87 ? -13.836 25.516 10.484 1 96.38 87 THR A N 1
ATOM 633 C CA . THR A 1 87 ? -14.727 24.438 10.094 1 96.38 87 THR A CA 1
ATOM 634 C C . THR A 1 87 ? -15.055 24.516 8.602 1 96.38 87 THR A C 1
ATOM 636 O O . THR A 1 87 ? -14.984 23.516 7.891 1 96.38 87 THR A O 1
ATOM 639 N N . LEU A 1 88 ? -15.375 25.672 8.109 1 93.81 88 LEU A N 1
ATOM 640 C CA . LEU A 1 88 ? -15.766 25.859 6.715 1 93.81 88 LEU A CA 1
ATOM 641 C C . LEU A 1 88 ? -14.609 25.516 5.781 1 93.81 88 LEU A C 1
ATOM 643 O O . LEU A 1 88 ? -14.805 24.828 4.777 1 93.81 88 LEU A O 1
ATOM 647 N N . LEU A 1 89 ? -13.438 25.922 6.125 1 89.5 89 LEU A N 1
ATOM 648 C CA . LEU A 1 89 ? -12.281 25.688 5.273 1 89.5 89 LEU A CA 1
ATOM 649 C C . LEU A 1 89 ? -11.719 24.281 5.492 1 89.5 89 LEU A C 1
ATOM 651 O O . LEU A 1 89 ? -11.438 23.562 4.531 1 89.5 89 LEU A O 1
ATOM 655 N N . GLY A 1 90 ? -11.609 23.875 6.73 1 92.81 90 GLY A N 1
ATOM 656 C CA . GLY A 1 90 ? -10.891 22.672 7.094 1 92.81 90 GLY A CA 1
ATOM 657 C C . GLY A 1 90 ? -11.742 21.406 6.996 1 92.81 90 GLY A C 1
ATOM 658 O O . GLY A 1 90 ? -11.211 20.312 6.832 1 92.81 90 GLY A O 1
ATOM 659 N N . ASP A 1 91 ? -13.047 21.531 7.086 1 96.75 91 ASP A N 1
ATOM 660 C CA . ASP A 1 91 ? -13.914 20.359 7.082 1 96.75 91 ASP A CA 1
ATOM 661 C C . ASP A 1 91 ? -14.805 20.328 5.84 1 96.75 91 ASP A C 1
ATOM 663 O O . ASP A 1 91 ? -14.977 19.281 5.215 1 96.75 91 ASP A O 1
ATOM 667 N N . VAL A 1 92 ? -15.25 21.469 5.445 1 96.75 92 VAL A N 1
ATOM 668 C CA . VAL A 1 92 ? -16.312 21.469 4.453 1 96.75 92 VAL A CA 1
ATOM 669 C C . VAL A 1 92 ? -15.734 21.719 3.064 1 96.75 92 VAL A C 1
ATOM 671 O O . VAL A 1 92 ? -15.805 20.859 2.188 1 96.75 92 VAL A O 1
ATOM 674 N N . LEU A 1 93 ? -15.117 22.859 2.889 1 93.19 93 LEU A N 1
ATOM 675 C CA . LEU A 1 93 ? -14.68 23.297 1.565 1 93.19 93 LEU A CA 1
ATOM 676 C C . LEU A 1 93 ? -13.703 22.297 0.96 1 93.19 93 LEU A C 1
ATOM 678 O O . LEU A 1 93 ? -13.852 21.906 -0.199 1 93.19 93 LEU A O 1
ATOM 682 N N . VAL A 1 94 ? -12.703 21.859 1.722 1 92.25 94 VAL A N 1
ATOM 683 C CA . VAL A 1 94 ? -11.68 20.969 1.204 1 92.25 94 VAL A CA 1
ATOM 684 C C . VAL A 1 94 ? -12.32 19.625 0.822 1 92.25 94 VAL A C 1
ATOM 686 O O . VAL A 1 94 ? -11.914 19 -0.161 1 92.25 94 VAL A O 1
ATOM 689 N N . THR A 1 95 ? -13.289 19.188 1.522 1 96.5 95 THR A N 1
ATOM 690 C CA . THR A 1 95 ? -13.961 17.922 1.251 1 96.5 95 THR A CA 1
ATOM 691 C C . THR A 1 95 ? -14.844 18.031 0.008 1 96.5 95 THR A C 1
ATOM 693 O O . THR A 1 95 ? -14.859 17.125 -0.827 1 96.5 95 THR A O 1
ATOM 696 N N . VAL A 1 96 ? -15.547 19.156 -0.084 1 96.88 96 VAL A N 1
ATOM 697 C CA . VAL A 1 96 ? -16.359 19.406 -1.266 1 96.88 96 VAL A CA 1
ATOM 698 C C . VAL A 1 96 ? -15.477 19.438 -2.51 1 96.88 96 VAL A C 1
ATOM 700 O O . VAL A 1 96 ? -15.812 18.812 -3.525 1 96.88 96 VAL A O 1
ATOM 703 N N . GLN A 1 97 ? -14.398 20.094 -2.395 1 94.06 97 GLN A N 1
ATOM 704 C CA . GLN A 1 97 ? -13.477 20.188 -3.523 1 94.06 97 GLN A CA 1
ATOM 705 C C . GLN A 1 97 ? -12.898 18.812 -3.879 1 94.06 97 GLN A C 1
ATOM 707 O O . GLN A 1 97 ? -12.719 18.5 -5.055 1 94.06 97 GLN A O 1
ATOM 712 N N . ALA A 1 98 ? -12.602 18.047 -2.906 1 95.44 98 ALA A N 1
ATOM 713 C CA . ALA A 1 98 ? -12.109 16.688 -3.141 1 95.44 98 ALA A CA 1
ATOM 714 C C . ALA A 1 98 ? -13.141 15.852 -3.881 1 95.44 98 ALA A C 1
ATOM 716 O O . ALA A 1 98 ? -12.805 15.141 -4.828 1 95.44 98 ALA A O 1
ATOM 717 N N . ALA A 1 99 ? -14.383 15.93 -3.477 1 97.88 99 ALA A N 1
ATOM 718 C CA . ALA A 1 99 ? -15.453 15.18 -4.121 1 97.88 99 ALA A CA 1
ATOM 719 C C . ALA A 1 99 ? -15.633 15.617 -5.574 1 97.88 99 ALA A C 1
ATOM 721 O O . ALA A 1 99 ? -15.797 14.781 -6.465 1 97.88 99 ALA A O 1
ATOM 722 N N . ARG A 1 100 ? -15.609 16.906 -5.797 1 97 100 ARG A N 1
ATOM 723 C CA . ARG A 1 100 ? -15.766 17.438 -7.145 1 97 100 ARG A CA 1
ATOM 724 C C . ARG A 1 100 ? -14.625 16.984 -8.047 1 97 100 ARG A C 1
ATOM 726 O O . ARG A 1 100 ? -14.844 16.641 -9.211 1 97 100 ARG A O 1
ATOM 733 N N . ARG A 1 101 ? -13.477 17.016 -7.508 1 94.88 101 ARG A N 1
ATOM 734 C CA . ARG A 1 101 ? -12.312 16.594 -8.281 1 94.88 101 ARG A CA 1
ATOM 735 C C . ARG A 1 101 ? -12.398 15.109 -8.625 1 94.88 101 ARG A C 1
ATOM 737 O O . ARG A 1 101 ? -12.141 14.719 -9.766 1 94.88 101 ARG A O 1
ATOM 744 N N . ALA A 1 102 ? -12.664 14.32 -7.648 1 97.75 102 ALA A N 1
ATOM 745 C CA . ALA A 1 102 ? -12.812 12.891 -7.895 1 97.75 102 ALA A CA 1
ATOM 746 C C . ALA A 1 102 ? -13.859 12.625 -8.969 1 97.75 102 ALA A C 1
ATOM 748 O O . ALA A 1 102 ? -13.641 11.812 -9.875 1 97.75 102 ALA A O 1
ATOM 749 N N . ARG A 1 103 ? -14.961 13.312 -8.852 1 98.44 103 ARG A N 1
ATOM 750 C CA . ARG A 1 103 ? -16.016 13.156 -9.844 1 98.44 103 ARG A CA 1
ATOM 751 C C . ARG A 1 103 ? -15.508 13.5 -11.242 1 98.44 103 ARG A C 1
ATOM 753 O O . ARG A 1 103 ? -15.75 12.758 -12.195 1 98.44 103 ARG A O 1
ATOM 760 N N . ARG A 1 104 ? -14.789 14.562 -11.328 1 97.38 104 ARG A N 1
ATOM 761 C CA . ARG A 1 104 ? -14.32 15.086 -12.609 1 97.38 104 ARG A CA 1
ATOM 762 C C . ARG A 1 104 ? -13.328 14.133 -13.266 1 97.38 104 ARG A C 1
ATOM 764 O O . ARG A 1 104 ? -13.367 13.93 -14.484 1 97.38 104 ARG A O 1
ATOM 771 N N . TRP A 1 105 ? -12.492 13.508 -12.453 1 97.06 105 TRP A N 1
ATOM 772 C CA . TRP A 1 105 ? -11.367 12.773 -13.016 1 97.06 105 TRP A CA 1
ATOM 773 C C . TRP A 1 105 ? -11.609 11.266 -12.938 1 97.06 105 TRP A C 1
ATOM 775 O O . TRP A 1 105 ? -10.781 10.477 -13.398 1 97.06 105 TRP A O 1
ATOM 785 N N . LEU A 1 106 ? -12.648 10.836 -12.5 1 98.44 106 LEU A N 1
ATOM 786 C CA . LEU A 1 106 ? -12.906 9.445 -12.148 1 98.44 106 LEU A CA 1
ATOM 787 C C . LEU A 1 106 ? -12.742 8.531 -13.359 1 98.44 106 LEU A C 1
ATOM 789 O O . LEU A 1 106 ? -12.156 7.453 -13.258 1 98.44 106 LEU A O 1
ATOM 793 N N . ARG A 1 107 ? -13.234 8.953 -14.5 1 97.69 107 ARG A N 1
ATOM 794 C CA . ARG A 1 107 ? -13.148 8.117 -15.695 1 97.69 107 ARG A CA 1
ATOM 795 C C . ARG A 1 107 ? -11.695 7.859 -16.078 1 97.69 107 ARG A C 1
ATOM 797 O O . ARG A 1 107 ? -11.352 6.766 -16.531 1 97.69 107 ARG A O 1
ATOM 804 N N . TRP A 1 108 ? -10.922 8.852 -15.852 1 96.81 108 TRP A N 1
ATOM 805 C CA . TRP A 1 108 ? -9.508 8.711 -16.172 1 96.81 108 TRP A CA 1
ATOM 806 C C . TRP A 1 108 ? -8.812 7.82 -15.141 1 96.81 108 TRP A C 1
ATOM 808 O O . TRP A 1 108 ? -8.023 6.941 -15.5 1 96.81 108 TRP A O 1
ATOM 818 N N . TRP A 1 109 ? -9.125 8.023 -13.906 1 97.12 109 TRP A N 1
ATOM 819 C CA . TRP A 1 109 ? -8.523 7.227 -12.844 1 97.12 109 TRP A CA 1
ATOM 820 C C . TRP A 1 109 ? -8.852 5.746 -13.023 1 97.12 109 TRP A C 1
ATOM 822 O O . TRP A 1 109 ? -8.023 4.879 -12.734 1 97.12 109 TRP A O 1
ATOM 832 N N . ALA A 1 110 ? -9.992 5.449 -13.516 1 97.81 110 ALA A N 1
ATOM 833 C CA . ALA A 1 110 ? -10.539 4.098 -13.539 1 97.81 110 ALA A CA 1
ATOM 834 C C . ALA A 1 110 ? -10.172 3.381 -14.836 1 97.81 110 ALA A C 1
ATOM 836 O O . ALA A 1 110 ? -10.484 2.199 -15.008 1 97.81 110 ALA A O 1
ATOM 837 N N . ARG A 1 111 ? -9.453 4.016 -15.734 1 96.94 111 ARG A N 1
ATOM 838 C CA . ARG A 1 111 ? -9.148 3.441 -17.031 1 96.94 111 ARG A CA 1
ATOM 839 C C . ARG A 1 111 ? -8.148 2.297 -16.906 1 96.94 111 ARG A C 1
ATOM 841 O O . ARG A 1 111 ? -7.125 2.43 -16.234 1 96.94 111 ARG A O 1
ATOM 848 N N . PRO A 1 112 ? -8.484 1.128 -17.609 1 96.12 112 PRO A N 1
ATOM 849 C CA . PRO A 1 112 ? -7.453 0.095 -17.703 1 96.12 112 PRO A CA 1
ATOM 850 C C . PRO A 1 112 ? -6.184 0.594 -18.391 1 96.12 112 PRO A C 1
ATOM 852 O O . PRO A 1 112 ? -6.25 1.441 -19.281 1 96.12 112 PRO A O 1
ATOM 855 N N . ARG A 1 113 ? -5.059 0.091 -17.969 1 95.19 113 ARG A N 1
ATOM 856 C CA . ARG A 1 113 ? -3.768 0.514 -18.5 1 95.19 113 ARG A CA 1
ATOM 857 C C . ARG A 1 113 ? -3.08 -0.628 -19.234 1 95.19 113 ARG A C 1
ATOM 859 O O . ARG A 1 113 ? -2.633 -1.596 -18.625 1 95.19 113 ARG A O 1
ATOM 866 N N . PRO A 1 114 ? -2.943 -0.509 -20.547 1 94.62 114 PRO A N 1
ATOM 867 C CA . PRO A 1 114 ? -2.279 -1.565 -21.328 1 94.62 114 PRO A CA 1
ATOM 868 C C . PRO A 1 114 ? -0.785 -1.659 -21.031 1 94.62 114 PRO A C 1
ATOM 870 O O . PRO A 1 114 ? -0.155 -0.656 -20.688 1 94.62 114 PRO A O 1
ATOM 873 N N . VAL A 1 115 ? -0.297 -2.814 -21.078 1 90.75 115 VAL A N 1
ATOM 874 C CA . VAL A 1 115 ? 1.138 -3.053 -20.969 1 90.75 115 VAL A CA 1
ATOM 875 C C . VAL A 1 115 ? 1.604 -3.928 -22.125 1 90.75 115 VAL A C 1
ATOM 877 O O . VAL A 1 115 ? 0.811 -4.672 -22.703 1 90.75 115 VAL A O 1
ATOM 880 N N . LEU A 1 116 ? 2.867 -3.801 -22.453 1 85.31 116 LEU A N 1
ATOM 881 C CA . LEU A 1 116 ? 3.424 -4.633 -23.516 1 85.31 116 LEU A CA 1
ATOM 882 C C . LEU A 1 116 ? 3.775 -6.02 -22.984 1 85.31 116 LEU A C 1
ATOM 884 O O . LEU A 1 116 ? 4.488 -6.148 -21.984 1 85.31 116 LEU A O 1
ATOM 888 N N . ALA A 1 117 ? 3.254 -6.973 -23.609 1 85.56 117 ALA A N 1
ATOM 889 C CA . ALA A 1 117 ? 3.621 -8.352 -23.281 1 85.56 117 ALA A CA 1
ATOM 890 C C . ALA A 1 117 ? 5.004 -8.695 -23.844 1 85.56 117 ALA A C 1
ATOM 892 O O . ALA A 1 117 ? 5.398 -8.203 -24.891 1 85.56 117 ALA A O 1
ATOM 893 N N . PRO A 1 118 ? 5.715 -9.586 -23.109 1 82.25 118 PRO A N 1
ATOM 894 C CA . PRO A 1 118 ? 7.008 -10.016 -23.656 1 82.25 118 PRO A CA 1
ATOM 895 C C . PRO A 1 118 ? 6.883 -10.711 -25 1 82.25 118 PRO A C 1
ATOM 897 O O . PRO A 1 118 ? 5.859 -11.336 -25.297 1 82.25 118 PRO A O 1
ATOM 900 N N . LEU A 1 119 ? 7.949 -10.727 -25.812 1 77.44 119 LEU A N 1
ATOM 901 C CA . LEU A 1 119 ? 7.965 -11.172 -27.188 1 77.44 119 LEU A CA 1
ATOM 902 C C . LEU A 1 119 ? 7.598 -12.648 -27.297 1 77.44 119 LEU A C 1
ATOM 904 O O . LEU A 1 119 ? 6.801 -13.039 -28.156 1 77.44 119 LEU A O 1
ATOM 908 N N . PRO A 1 120 ? 8.047 -13.453 -26.375 1 78.5 120 PRO A N 1
ATOM 909 C CA . PRO A 1 120 ? 7.742 -14.883 -26.531 1 78.5 120 PRO A CA 1
ATOM 910 C C . PRO A 1 120 ? 6.258 -15.188 -26.359 1 78.5 120 PRO A C 1
ATOM 912 O O . PRO A 1 120 ? 5.797 -16.266 -26.75 1 78.5 120 PRO A O 1
ATOM 915 N N . PHE A 1 121 ? 5.551 -14.258 -25.875 1 81.88 121 PHE A N 1
ATOM 916 C CA . PHE A 1 121 ? 4.148 -14.523 -25.578 1 81.88 121 PHE A CA 1
ATOM 917 C C . PHE A 1 121 ? 3.246 -13.852 -26.609 1 81.88 121 PHE A C 1
ATOM 919 O O . PHE A 1 121 ? 2.025 -14.023 -26.578 1 81.88 121 PHE A O 1
ATOM 926 N N . GLN A 1 122 ? 3.811 -13.188 -27.484 1 78.56 122 GLN A N 1
ATOM 927 C CA . GLN A 1 122 ? 3.031 -12.5 -28.516 1 78.56 122 GLN A CA 1
ATOM 928 C C . GLN A 1 122 ? 2.488 -13.477 -29.547 1 78.56 122 GLN A C 1
ATOM 930 O O . GLN A 1 122 ? 3.133 -14.484 -29.859 1 78.56 122 GLN A O 1
ATOM 935 N N . PRO A 1 123 ? 1.156 -13.234 -30.094 1 86.38 123 PRO A N 1
ATOM 936 C CA . PRO A 1 123 ? 0.266 -12.109 -29.812 1 86.38 123 PRO A CA 1
ATOM 937 C C . PRO A 1 123 ? -0.486 -12.281 -28.484 1 86.38 123 PRO A C 1
ATOM 939 O O . PRO A 1 123 ? -0.984 -13.367 -28.188 1 86.38 123 PRO A O 1
ATOM 942 N N . CYS A 1 124 ? -0.494 -11.297 -27.734 1 89.5 124 CYS A N 1
ATOM 943 C CA . CYS A 1 124 ? -1.087 -11.305 -26.406 1 89.5 124 CYS A CA 1
ATOM 944 C C . CYS A 1 124 ? -1.476 -9.898 -25.969 1 89.5 124 CYS A C 1
ATOM 946 O O . CYS A 1 124 ? -0.735 -8.938 -26.203 1 89.5 124 CYS A O 1
ATOM 948 N N . LEU A 1 125 ? -2.725 -9.766 -25.531 1 92.81 125 LEU A N 1
ATOM 949 C CA . LEU A 1 125 ? -3.139 -8.516 -24.906 1 92.81 125 LEU A CA 1
ATOM 950 C C . LEU A 1 125 ? -2.955 -8.586 -23.391 1 92.81 125 LEU A C 1
ATOM 952 O O . LEU A 1 125 ? -3.27 -9.609 -22.766 1 92.81 125 LEU A O 1
ATOM 956 N N . ALA A 1 126 ? -2.357 -7.594 -22.828 1 95.31 126 ALA A N 1
ATOM 957 C CA . ALA A 1 126 ? -2.166 -7.52 -21.375 1 95.31 126 ALA A CA 1
ATOM 958 C C . ALA A 1 126 ? -2.438 -6.109 -20.859 1 95.31 126 ALA A C 1
ATOM 960 O O . ALA A 1 126 ? -2.107 -5.125 -21.531 1 95.31 126 ALA A O 1
ATOM 961 N N . TRP A 1 127 ? -3.129 -5.984 -19.719 1 96.62 127 TRP A N 1
ATOM 962 C CA . TRP A 1 127 ? -3.393 -4.688 -19.109 1 96.62 127 TRP A CA 1
ATOM 963 C C . TRP A 1 127 ? -3.621 -4.832 -17.609 1 96.62 127 TRP A C 1
ATOM 965 O O . TRP A 1 127 ? -3.768 -5.949 -17.109 1 96.62 127 TRP A O 1
ATOM 975 N N . THR A 1 128 ? -3.52 -3.781 -16.906 1 97.12 128 THR A N 1
ATOM 976 C CA . THR A 1 128 ? -3.881 -3.676 -15.5 1 97.12 128 THR A CA 1
ATOM 977 C C . THR A 1 128 ? -5.191 -2.91 -15.336 1 97.12 128 THR A C 1
ATOM 979 O O . THR A 1 128 ? -5.426 -1.912 -16.016 1 97.12 128 THR A O 1
ATOM 982 N N . GLU A 1 129 ? -6.02 -3.373 -14.453 1 97.31 129 GLU A N 1
ATOM 983 C CA . GLU A 1 129 ? -7.266 -2.658 -14.195 1 97.31 129 GLU A CA 1
ATOM 984 C C . GLU A 1 129 ? -7.504 -2.492 -12.695 1 97.31 129 GLU A C 1
ATOM 986 O O . GLU A 1 129 ? -7.199 -3.393 -11.906 1 97.31 129 GLU A O 1
ATOM 991 N N . PRO A 1 130 ? -8.031 -1.325 -12.312 1 97.56 130 PRO A N 1
ATOM 992 C CA . PRO A 1 130 ? -8.391 -1.119 -10.906 1 97.56 130 PRO A CA 1
ATOM 993 C C . PRO A 1 130 ? -9.719 -1.782 -10.539 1 97.56 130 PRO A C 1
ATOM 995 O O . PRO A 1 130 ? -10.719 -1.604 -11.234 1 97.56 130 PRO A O 1
ATOM 998 N N . VAL A 1 131 ? -9.703 -2.574 -9.5 1 97.44 131 VAL A N 1
ATOM 999 C CA . VAL A 1 131 ? -10.883 -3.258 -8.984 1 97.44 131 VAL A CA 1
ATOM 1000 C C . VAL A 1 131 ? -11.141 -2.818 -7.543 1 97.44 131 VAL A C 1
ATOM 1002 O O . VAL A 1 131 ? -10.211 -2.715 -6.742 1 97.44 131 VAL A O 1
ATOM 1005 N N . PRO A 1 132 ? -12.492 -2.457 -7.234 1 97.69 132 PRO A N 1
ATOM 1006 C CA . PRO A 1 132 ? -12.758 -2.123 -5.832 1 97.69 132 PRO A CA 1
ATOM 1007 C C . PRO A 1 132 ? -12.336 -3.232 -4.871 1 97.69 132 PRO A C 1
ATOM 1009 O O . PRO A 1 132 ? -12.461 -4.414 -5.195 1 97.69 132 PRO A O 1
ATOM 1012 N N . LYS A 1 133 ? -11.898 -2.854 -3.709 1 97.62 133 LYS A N 1
ATOM 1013 C CA . LYS A 1 133 ? -11.508 -3.826 -2.695 1 97.62 133 LYS A CA 1
ATOM 1014 C C . LYS A 1 133 ? -12.734 -4.484 -2.062 1 97.62 133 LYS A C 1
ATOM 1016 O O . LYS A 1 133 ? -12.672 -5.641 -1.642 1 97.62 133 LYS A O 1
ATOM 1021 N N . GLY A 1 134 ? -13.828 -3.799 -1.913 1 97.12 134 GLY A N 1
ATOM 1022 C CA . GLY A 1 134 ? -15.047 -4.305 -1.303 1 97.12 134 GLY A CA 1
ATOM 1023 C C . GLY A 1 134 ? -15.672 -3.334 -0.316 1 97.12 134 GLY A C 1
ATOM 1024 O O . GLY A 1 134 ? -16.297 -2.354 -0.716 1 97.12 134 GLY A O 1
ATOM 1025 N N . VAL A 1 135 ? -15.469 -3.588 0.996 1 98.44 135 VAL A N 1
ATOM 1026 C CA . VAL A 1 135 ? -15.961 -2.707 2.051 1 98.44 135 VAL A CA 1
ATOM 1027 C C . VAL A 1 135 ? -14.781 -2.102 2.811 1 98.44 135 VAL A C 1
ATOM 1029 O O . VAL A 1 135 ? -13.984 -2.828 3.41 1 98.44 135 VAL A O 1
ATOM 1032 N N . VAL A 1 136 ? -14.727 -0.776 2.795 1 98.88 136 VAL A N 1
ATOM 1033 C CA . VAL A 1 136 ? -13.648 -0.045 3.451 1 98.88 136 VAL A CA 1
ATOM 1034 C C . VAL A 1 136 ? -14.141 0.523 4.781 1 98.88 136 VAL A C 1
ATOM 1036 O O . VAL A 1 136 ? -15.203 1.155 4.836 1 98.88 136 VAL A O 1
ATOM 1039 N N . GLY A 1 137 ? -13.422 0.169 5.863 1 98.94 137 GLY A N 1
ATOM 1040 C CA . GLY A 1 137 ? -13.648 0.839 7.133 1 98.94 137 GLY A CA 1
ATOM 1041 C C . GLY A 1 137 ? -12.844 2.113 7.289 1 98.94 137 GLY A C 1
ATOM 1042 O O . GLY A 1 137 ? -11.68 2.176 6.875 1 98.94 137 GLY A O 1
ATOM 1043 N N . VAL A 1 138 ? -13.477 3.131 7.895 1 98.94 138 VAL A N 1
ATOM 1044 C CA . VAL A 1 138 ? -12.797 4.395 8.18 1 98.94 138 VAL A CA 1
ATOM 1045 C C . VAL A 1 138 ? -12.984 4.754 9.648 1 98.94 138 VAL A C 1
ATOM 1047 O O . VAL A 1 138 ? -14.117 4.969 10.109 1 98.94 138 VAL A O 1
ATOM 1050 N N . MET A 1 139 ? -11.922 4.762 10.367 1 98.94 139 MET A N 1
ATOM 1051 C CA . MET A 1 139 ? -11.906 5.258 11.742 1 98.94 139 MET A CA 1
ATOM 1052 C C . MET A 1 139 ? -11.336 6.672 11.805 1 98.94 139 MET A C 1
ATOM 1054 O O . MET A 1 139 ? -10.141 6.871 11.594 1 98.94 139 MET A O 1
ATOM 1058 N N . ALA A 1 140 ? -12.211 7.609 12.109 1 98.75 140 ALA A N 1
ATOM 1059 C CA . ALA A 1 140 ? -11.859 9.016 11.969 1 98.75 140 ALA A CA 1
ATOM 1060 C C . ALA A 1 140 ? -11.641 9.672 13.336 1 98.75 140 ALA A C 1
ATOM 1062 O O . ALA A 1 140 ? -12.359 9.367 14.289 1 98.75 140 ALA A O 1
ATOM 1063 N N . PRO A 1 141 ? -10.727 10.617 13.43 1 98.25 141 PRO A N 1
ATOM 1064 C CA . PRO A 1 141 ? -10.453 11.344 14.672 1 98.25 141 PRO A CA 1
ATOM 1065 C C . PRO A 1 141 ? -11.391 12.531 14.875 1 98.25 141 PRO A C 1
ATOM 1067 O O . PRO A 1 141 ? -12.273 12.773 14.055 1 98.25 141 PRO A O 1
ATOM 1070 N N . TRP A 1 142 ? -11.133 13.266 15.93 1 98.25 142 TRP A N 1
ATOM 1071 C CA . TRP A 1 142 ? -12.078 14.297 16.359 1 98.25 142 TRP A CA 1
ATOM 1072 C C . TRP A 1 142 ? -11.703 15.656 15.781 1 98.25 142 TRP A C 1
ATOM 1074 O O . TRP A 1 142 ? -12.539 16.562 15.727 1 98.25 142 TRP A O 1
ATOM 1084 N N . ASN A 1 143 ? -10.5 15.844 15.398 1 97.88 143 ASN A N 1
ATOM 1085 C CA . ASN A 1 143 ? -10.016 17.219 15.234 1 97.88 143 ASN A CA 1
ATOM 1086 C C . ASN A 1 143 ? -10.555 17.844 13.961 1 97.88 143 ASN A C 1
ATOM 1088 O O . ASN A 1 143 ? -10.711 19.078 13.891 1 97.88 143 ASN A O 1
ATOM 1092 N N . TYR A 1 144 ? -10.75 17.141 12.938 1 98.19 144 TYR A N 1
ATOM 1093 C CA . TYR A 1 144 ? -11.531 17.484 11.758 1 98.19 144 TYR A CA 1
ATOM 1094 C C . TYR A 1 144 ? -12.578 16.422 11.453 1 98.19 144 TYR A C 1
ATOM 1096 O O . TYR A 1 144 ? -12.43 15.648 10.508 1 98.19 144 TYR A O 1
ATOM 1104 N N . PRO A 1 145 ? -13.625 16.484 12.195 1 98.5 145 PRO A N 1
ATOM 1105 C CA . PRO A 1 145 ? -14.523 15.328 12.312 1 98.5 145 PRO A CA 1
ATOM 1106 C C . PRO A 1 145 ? -15.258 15.016 11.016 1 98.5 145 PRO A C 1
ATOM 1108 O O . PRO A 1 145 ? -15.688 13.875 10.797 1 98.5 145 PRO A O 1
ATOM 1111 N N . ILE A 1 146 ? -15.414 15.977 10.141 1 98.75 146 ILE A N 1
ATOM 1112 C CA . ILE A 1 146 ? -16.125 15.758 8.883 1 98.75 146 ILE A CA 1
ATOM 1113 C C . ILE A 1 146 ? -15.117 15.398 7.785 1 98.75 146 ILE A C 1
ATOM 1115 O O . ILE A 1 146 ? -15.234 14.352 7.145 1 98.75 146 ILE A O 1
ATOM 1119 N N . GLN A 1 147 ? -14.133 16.156 7.688 1 98.19 147 GLN A N 1
ATOM 1120 C CA . GLN A 1 147 ? -13.156 15.992 6.613 1 98.19 147 GLN A CA 1
ATOM 1121 C C . GLN A 1 147 ? -12.414 14.664 6.742 1 98.19 147 GLN A C 1
ATOM 1123 O O . GLN A 1 147 ? -12.289 13.914 5.77 1 98.19 147 GLN A O 1
ATOM 1128 N N . LEU A 1 148 ? -11.945 14.352 7.918 1 98.5 148 LEU A N 1
ATOM 1129 C CA . LEU A 1 148 ? -11.102 13.172 8.109 1 98.5 148 LEU A CA 1
ATOM 1130 C C . LEU A 1 148 ? -11.93 11.898 8.062 1 98.5 148 LEU A C 1
ATOM 1132 O O . LEU A 1 148 ? -11.391 10.805 7.879 1 98.5 148 LEU A O 1
ATOM 1136 N N . ALA A 1 149 ? -13.211 12.023 8.195 1 98.88 149 ALA A N 1
ATOM 1137 C CA . ALA A 1 149 ? -14.117 10.898 8 1 98.88 149 ALA A CA 1
ATOM 1138 C C . ALA A 1 149 ? -14.469 10.727 6.527 1 98.88 149 ALA A C 1
ATOM 1140 O O . ALA A 1 149 ? -14.43 9.609 6 1 98.88 149 ALA A O 1
ATOM 1141 N N . LEU A 1 150 ? -14.711 11.812 5.871 1 98.81 150 LEU A N 1
ATOM 1142 C CA . LEU A 1 150 ? -15.352 11.734 4.562 1 98.81 150 LEU A CA 1
ATOM 1143 C C . LEU A 1 150 ? -14.32 11.742 3.447 1 98.81 150 LEU A C 1
ATOM 1145 O O . LEU A 1 150 ? -14.586 11.266 2.342 1 98.81 150 LEU A O 1
ATOM 1149 N N . TRP A 1 151 ? -13.18 12.297 3.689 1 98.19 151 TRP A N 1
ATOM 1150 C CA . TRP A 1 151 ? -12.219 12.367 2.598 1 98.19 151 TRP A CA 1
ATOM 1151 C C . TRP A 1 151 ? -11.758 10.969 2.188 1 98.19 151 TRP A C 1
ATOM 1153 O O . TRP A 1 151 ? -11.867 10.594 1.02 1 98.19 151 TRP A O 1
ATOM 1163 N N . PRO A 1 152 ? -11.297 10.094 3.113 1 98.5 152 PRO A N 1
ATOM 1164 C CA . PRO A 1 152 ? -11 8.727 2.676 1 98.5 152 PRO A CA 1
ATOM 1165 C C . PRO A 1 152 ? -12.242 7.988 2.172 1 98.5 152 PRO A C 1
ATOM 1167 O O . PRO A 1 152 ? -12.148 7.188 1.238 1 98.5 152 PRO A O 1
ATOM 1170 N N . ALA A 1 153 ? -13.383 8.289 2.738 1 98.88 153 ALA A N 1
ATOM 1171 C CA . ALA A 1 153 ? -14.617 7.625 2.34 1 98.88 153 ALA A CA 1
ATOM 1172 C C . ALA A 1 153 ? -14.977 7.953 0.895 1 98.88 153 ALA A C 1
ATOM 1174 O O . ALA A 1 153 ? -15.352 7.062 0.124 1 98.88 153 ALA A O 1
ATOM 1175 N N . LEU A 1 154 ? -14.914 9.219 0.547 1 98.81 154 LEU A N 1
ATOM 1176 C CA . LEU A 1 154 ? -15.305 9.602 -0.805 1 98.81 154 LEU A CA 1
ATOM 1177 C C . LEU A 1 154 ? -14.352 9.016 -1.836 1 98.81 154 LEU A C 1
ATOM 1179 O O . LEU A 1 154 ? -14.758 8.695 -2.955 1 98.81 154 LEU A O 1
ATOM 1183 N N . GLU A 1 155 ? -13.094 8.906 -1.478 1 98.5 155 GLU A N 1
ATOM 1184 C CA . GLU A 1 155 ? -12.148 8.305 -2.414 1 98.5 155 GLU A CA 1
ATOM 1185 C C . GLU A 1 155 ? -12.352 6.793 -2.51 1 98.5 155 GLU A C 1
ATOM 1187 O O . GLU A 1 155 ? -12.156 6.199 -3.572 1 98.5 155 GLU A O 1
ATOM 1192 N N . ALA A 1 156 ? -12.75 6.145 -1.4 1 98.88 156 ALA A N 1
ATOM 1193 C CA . ALA A 1 156 ? -13.141 4.738 -1.442 1 98.88 156 ALA A CA 1
ATOM 1194 C C . ALA A 1 156 ? -14.359 4.539 -2.34 1 98.88 156 ALA A C 1
ATOM 1196 O O . ALA A 1 156 ? -14.398 3.607 -3.148 1 98.88 156 ALA A O 1
ATOM 1197 N N . VAL A 1 157 ? -15.32 5.402 -2.23 1 98.88 157 VAL A N 1
ATOM 1198 C CA . VAL A 1 157 ? -16.516 5.344 -3.064 1 98.88 157 VAL A CA 1
ATOM 1199 C C . VAL A 1 157 ? -16.141 5.59 -4.523 1 98.88 157 VAL A C 1
ATOM 1201 O O . VAL A 1 157 ? -16.641 4.914 -5.426 1 98.88 157 VAL A O 1
ATOM 1204 N N . ALA A 1 158 ? -15.234 6.539 -4.758 1 98.88 158 ALA A N 1
ATOM 1205 C CA . ALA A 1 158 ? -14.734 6.785 -6.109 1 98.88 158 ALA A CA 1
ATOM 1206 C C . ALA A 1 158 ? -14.133 5.52 -6.711 1 98.88 158 ALA A C 1
ATOM 1208 O O . ALA A 1 158 ? -14.297 5.25 -7.902 1 98.88 158 ALA A O 1
ATOM 1209 N N . ALA A 1 159 ? -13.484 4.742 -5.906 1 98.75 159 ALA A N 1
ATOM 1210 C CA . ALA A 1 159 ? -12.836 3.514 -6.359 1 98.75 159 ALA A CA 1
ATOM 1211 C C . ALA A 1 159 ? -13.852 2.383 -6.5 1 98.75 159 ALA A C 1
ATOM 1213 O O . ALA A 1 159 ? -13.508 1.286 -6.949 1 98.75 159 ALA A O 1
ATOM 1214 N N . GLY A 1 160 ? -15.078 2.582 -6.043 1 98.38 160 GLY A N 1
ATOM 1215 C CA . GLY A 1 160 ? -16.156 1.62 -6.254 1 98.38 160 GLY A CA 1
ATOM 1216 C C . GLY A 1 160 ? -16.469 0.81 -5.012 1 98.38 160 GLY A C 1
ATOM 1217 O O . GLY A 1 160 ? -17.188 -0.188 -5.086 1 98.38 160 GLY A O 1
ATOM 1218 N N . ASN A 1 161 ? -15.953 1.209 -3.885 1 98.69 161 ASN A N 1
ATOM 1219 C CA . ASN A 1 161 ? -16.156 0.49 -2.631 1 98.69 161 ASN A CA 1
ATOM 1220 C C . ASN A 1 161 ? -17.391 0.99 -1.889 1 98.69 161 ASN A C 1
ATOM 1222 O O . ASN A 1 161 ? -17.906 2.064 -2.193 1 98.69 161 ASN A O 1
ATOM 1226 N N . ARG A 1 162 ? -17.812 0.218 -0.967 1 98.69 162 ARG A N 1
ATOM 1227 C CA . ARG A 1 162 ? -18.719 0.644 0.099 1 98.69 162 ARG A CA 1
ATOM 1228 C C . ARG A 1 162 ? -17.953 0.991 1.365 1 98.69 162 ARG A C 1
ATOM 1230 O O . ARG A 1 162 ? -16.797 0.592 1.521 1 98.69 162 ARG A O 1
ATOM 1237 N N . VAL A 1 163 ? -18.656 1.765 2.273 1 98.88 163 VAL A N 1
ATOM 1238 C CA . VAL A 1 163 ? -17.844 2.314 3.352 1 98.88 163 VAL A CA 1
ATOM 1239 C C . VAL A 1 163 ? -18.609 2.236 4.672 1 98.88 163 VAL A C 1
ATOM 1241 O O . VAL A 1 163 ? -19.812 2.469 4.711 1 98.88 163 VAL A O 1
ATOM 1244 N N . ALA A 1 164 ? -17.922 1.855 5.727 1 98.88 164 ALA A N 1
ATOM 1245 C CA . ALA A 1 164 ? -18.359 2.025 7.109 1 98.88 164 ALA A CA 1
ATOM 1246 C C . ALA A 1 164 ? -17.484 3.037 7.84 1 98.88 164 ALA A C 1
ATOM 1248 O O . ALA A 1 164 ? -16.25 2.951 7.789 1 98.88 164 ALA A O 1
ATOM 1249 N N . ILE A 1 165 ? -18.109 3.967 8.523 1 98.88 165 ILE A N 1
ATOM 1250 C CA . ILE A 1 165 ? -17.359 5.047 9.156 1 98.88 165 ILE A CA 1
ATOM 1251 C C . ILE A 1 165 ? -17.578 5.004 10.672 1 98.88 165 ILE A C 1
ATOM 1253 O O . ILE A 1 165 ? -18.719 4.934 11.141 1 98.88 165 ILE A O 1
ATOM 1257 N N . LYS A 1 166 ? -16.531 4.957 11.406 1 98.81 166 LYS A N 1
ATOM 1258 C CA . LYS A 1 166 ? -16.531 5.113 12.859 1 98.81 166 LYS A CA 1
ATOM 1259 C C . LYS A 1 166 ? -15.977 6.473 13.266 1 98.81 166 LYS A C 1
ATOM 1261 O O . LYS A 1 166 ? -14.766 6.633 13.414 1 98.81 166 LYS A O 1
ATOM 1266 N N . PRO A 1 167 ? -16.859 7.473 13.57 1 98.56 167 PRO A N 1
ATOM 1267 C CA . PRO A 1 167 ? -16.391 8.773 14.039 1 98.56 167 PRO A CA 1
ATOM 1268 C C . PRO A 1 167 ? -15.969 8.758 15.508 1 98.56 167 PRO A C 1
ATOM 1270 O O . PRO A 1 167 ? -16.25 7.793 16.234 1 98.56 167 PRO A O 1
ATOM 1273 N N . SER A 1 168 ? -15.25 9.773 15.875 1 98.06 168 SER A N 1
ATOM 1274 C CA . SER A 1 168 ? -14.828 9.898 17.266 1 98.06 168 SER A CA 1
ATOM 1275 C C . SER A 1 168 ? -16.016 10.211 18.172 1 98.06 168 SER A C 1
ATOM 1277 O O . SER A 1 168 ? -16.891 11 17.812 1 98.06 168 SER A O 1
ATOM 1279 N N . GLU A 1 169 ? -15.977 9.633 19.375 1 96.56 169 GLU A N 1
ATOM 1280 C CA . GLU A 1 169 ? -17.031 9.875 20.359 1 96.56 169 GLU A CA 1
ATOM 1281 C C . GLU A 1 169 ? -16.859 11.242 21.016 1 96.56 169 GLU A C 1
ATOM 1283 O O . GLU A 1 169 ? -17.781 11.727 21.688 1 96.56 169 GLU A O 1
ATOM 1288 N N . HIS A 1 170 ? -15.781 11.906 20.797 1 97.19 170 HIS A N 1
ATOM 1289 C CA . HIS A 1 170 ? -15.508 13.203 21.406 1 97.19 170 HIS A CA 1
ATOM 1290 C C . HIS A 1 170 ? -16.312 14.305 20.734 1 97.19 170 HIS A C 1
ATOM 1292 O O . HIS A 1 170 ? -16.469 15.398 21.297 1 97.19 170 HIS A O 1
ATOM 1298 N N . THR A 1 171 ? -16.797 14.023 19.516 1 98.12 171 THR A N 1
ATOM 1299 C CA . THR A 1 171 ? -17.578 15.016 18.781 1 98.12 171 THR A CA 1
ATOM 1300 C C . THR A 1 171 ? -18.938 14.453 18.406 1 98.12 171 THR A C 1
ATOM 1302 O O . THR A 1 171 ? -19.25 14.281 17.219 1 98.12 171 THR A O 1
ATOM 1305 N N . PRO A 1 172 ? -19.797 14.312 19.375 1 98.06 172 PRO A N 1
ATOM 1306 C CA . PRO A 1 172 ? -21.062 13.602 19.156 1 98.06 172 PRO A CA 1
ATOM 1307 C C . PRO A 1 172 ? -22 14.344 18.234 1 98.06 172 PRO A C 1
ATOM 1309 O O . PRO A 1 172 ? -22.766 13.719 17.484 1 98.06 172 PRO A O 1
ATOM 1312 N N . ARG A 1 173 ? -22.062 15.672 18.281 1 98.56 173 ARG A N 1
ATOM 1313 C CA . ARG A 1 173 ? -22.953 16.422 17.406 1 98.56 173 ARG A CA 1
ATOM 1314 C C . ARG A 1 173 ? -22.5 16.328 15.953 1 98.56 173 ARG A C 1
ATOM 1316 O O . ARG A 1 173 ? -23.328 16.156 15.055 1 98.56 173 ARG A O 1
ATOM 1323 N N . CYS A 1 174 ? -21.203 16.438 15.719 1 98.69 174 CYS A N 1
ATOM 1324 C CA . CYS A 1 174 ? -20.672 16.234 14.375 1 98.69 174 CYS A CA 1
ATOM 1325 C C . CYS A 1 174 ? -20.938 14.82 13.883 1 98.69 174 CYS A C 1
ATOM 1327 O O . CYS A 1 174 ? -21.266 14.617 12.719 1 98.69 174 CYS A O 1
ATOM 1329 N N . ALA A 1 175 ? -20.781 13.859 14.75 1 98.56 175 ALA A N 1
ATOM 1330 C CA . ALA A 1 175 ? -21.016 12.461 14.398 1 98.56 175 ALA A CA 1
ATOM 1331 C C . ALA A 1 175 ? -22.453 12.234 13.961 1 98.56 175 ALA A C 1
ATOM 1333 O O . ALA A 1 175 ? -22.719 11.539 12.977 1 98.56 175 ALA A O 1
ATOM 1334 N N . ALA A 1 176 ? -23.344 12.797 14.703 1 98.31 176 ALA A N 1
ATOM 1335 C CA . ALA A 1 176 ? -24.766 12.68 14.367 1 98.31 176 ALA A CA 1
ATOM 1336 C C . ALA A 1 176 ? -25.062 13.312 13.008 1 98.31 176 ALA A C 1
ATOM 1338 O O . ALA A 1 176 ? -25.781 12.734 12.188 1 98.31 176 ALA A O 1
ATOM 1339 N N . LEU A 1 177 ? -24.531 14.445 12.836 1 98.62 177 LEU A N 1
ATOM 1340 C CA . LEU A 1 177 ? -24.734 15.141 11.57 1 98.62 177 LEU A CA 1
ATOM 1341 C C . LEU A 1 177 ? -24.094 14.375 10.422 1 98.62 177 LEU A C 1
ATOM 1343 O O . LEU A 1 177 ? -24.656 14.305 9.328 1 98.62 177 LEU A O 1
ATOM 1347 N N . LEU A 1 178 ? -22.891 13.852 10.656 1 98.75 178 LEU A N 1
ATOM 1348 C CA . LEU A 1 178 ? -22.219 13.016 9.68 1 98.75 178 LEU A CA 1
ATOM 1349 C C . LEU A 1 178 ? -23.109 11.852 9.242 1 98.75 178 LEU A C 1
ATOM 1351 O O . LEU A 1 178 ? -23.203 11.555 8.047 1 98.75 178 LEU A O 1
ATOM 1355 N N . GLU A 1 179 ? -23.688 11.203 10.156 1 98.5 179 GLU A N 1
ATOM 1356 C CA . GLU A 1 179 ? -24.578 10.086 9.867 1 98.5 179 GLU A CA 1
ATOM 1357 C C . GLU A 1 179 ? -25.734 10.523 8.961 1 98.5 179 GLU A C 1
ATOM 1359 O O . GLU A 1 179 ? -26.078 9.82 8.008 1 98.5 179 GLU A O 1
ATOM 1364 N N . GLU A 1 180 ? -26.312 11.664 9.219 1 98.62 180 GLU A N 1
ATOM 1365 C CA . GLU A 1 180 ? -27.391 12.203 8.398 1 98.62 180 GLU A CA 1
ATOM 1366 C C . GLU A 1 180 ? -26.906 12.508 6.984 1 98.62 180 GLU A C 1
ATOM 1368 O O . GLU A 1 180 ? -27.594 12.188 6.012 1 98.62 180 GLU A O 1
ATOM 1373 N N . ILE A 1 181 ? -25.797 13.109 6.926 1 98.75 181 ILE A N 1
ATOM 1374 C CA . ILE A 1 181 ? -25.234 13.508 5.641 1 98.75 181 ILE A CA 1
ATOM 1375 C C . ILE A 1 181 ? -24.969 12.273 4.785 1 98.75 181 ILE A C 1
ATOM 1377 O O . ILE A 1 181 ? -25.344 12.227 3.613 1 98.75 181 ILE A O 1
ATOM 1381 N N . VAL A 1 182 ? -24.375 11.297 5.363 1 98.69 182 VAL A N 1
ATOM 1382 C CA . VAL A 1 182 ? -24.031 10.062 4.668 1 98.69 182 VAL A CA 1
ATOM 1383 C C . VAL A 1 182 ? -25.297 9.344 4.238 1 98.69 182 VAL A C 1
ATOM 1385 O O . VAL A 1 182 ? -25.406 8.867 3.102 1 98.69 182 VAL A O 1
ATOM 1388 N N . ALA A 1 183 ? 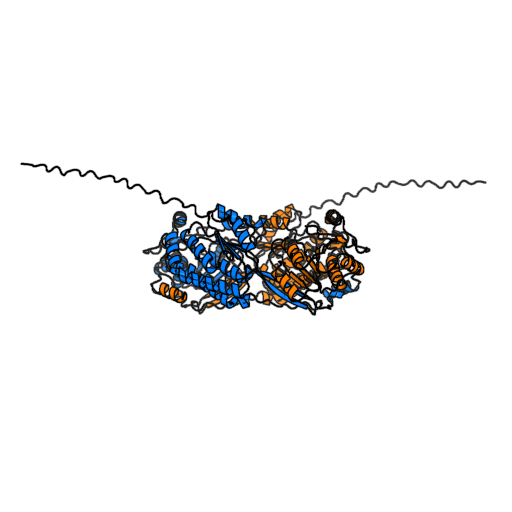-26.281 9.281 5.09 1 98.19 183 ALA A N 1
ATOM 1389 C CA . ALA A 1 183 ? -27.562 8.641 4.777 1 98.19 183 ALA A CA 1
ATOM 1390 C C . ALA A 1 183 ? -28.25 9.328 3.602 1 98.19 183 ALA A C 1
ATOM 1392 O O . ALA A 1 183 ? -28.797 8.656 2.719 1 98.19 183 ALA A O 1
ATOM 1393 N N . ARG A 1 184 ? -28.203 10.555 3.564 1 98.38 184 ARG A N 1
ATOM 1394 C CA . ARG A 1 184 ? -28.875 11.32 2.523 1 98.38 184 ARG A CA 1
ATOM 1395 C C . ARG A 1 184 ? -28.125 11.25 1.204 1 98.38 184 ARG A C 1
ATOM 1397 O O . ARG A 1 184 ? -28.719 11.062 0.144 1 98.38 184 ARG A O 1
ATOM 1404 N N . ALA A 1 185 ? -26.828 11.367 1.277 1 98.69 185 ALA A N 1
ATOM 1405 C CA . ALA A 1 185 ? -26.016 11.438 0.069 1 98.69 185 ALA A CA 1
ATOM 1406 C C . ALA A 1 185 ? -25.828 10.055 -0.547 1 98.69 185 ALA A C 1
ATOM 1408 O O . ALA A 1 185 ? -25.797 9.906 -1.771 1 98.69 185 ALA A O 1
ATOM 1409 N N . TRP A 1 186 ? -25.688 9.031 0.278 1 98.44 186 TRP A N 1
ATOM 1410 C CA . TRP A 1 186 ? -25.203 7.754 -0.251 1 98.44 186 TRP A CA 1
ATOM 1411 C C . TRP A 1 186 ? -26.188 6.633 0.058 1 98.44 186 TRP A C 1
ATOM 1413 O O . TRP A 1 186 ? -26.266 5.645 -0.673 1 98.44 186 TRP A O 1
ATOM 1423 N N . GLY A 1 187 ? -26.953 6.766 1.108 1 97.56 187 GLY A N 1
ATOM 1424 C CA . GLY A 1 187 ? -27.875 5.711 1.501 1 97.56 187 GLY A CA 1
ATOM 1425 C C . GLY A 1 187 ? -27.188 4.547 2.189 1 97.56 187 GLY A C 1
ATOM 1426 O O . GLY A 1 187 ? -25.969 4.43 2.146 1 97.56 187 GLY A O 1
ATOM 1427 N N . PRO A 1 188 ? -27.938 3.645 2.828 1 96.31 188 PRO A N 1
ATOM 1428 C CA . PRO A 1 188 ? -27.406 2.588 3.684 1 96.31 188 PRO A CA 1
ATOM 1429 C C . PRO A 1 188 ? -26.734 1.467 2.889 1 96.31 188 PRO A C 1
ATOM 1431 O O . PRO A 1 188 ? -26 0.655 3.455 1 96.31 188 PRO A O 1
ATOM 1434 N N . GLY A 1 189 ? -27 1.36 1.634 1 97.31 189 GLY A N 1
ATOM 1435 C CA . GLY A 1 189 ? -26.375 0.339 0.806 1 97.31 189 GLY A CA 1
ATOM 1436 C C . GLY A 1 189 ? -24.969 0.697 0.373 1 97.31 189 GLY A C 1
ATOM 1437 O O . GLY A 1 189 ? -24.219 -0.163 -0.098 1 97.31 189 GLY A O 1
ATOM 1438 N N . ILE A 1 190 ? -24.594 1.958 0.492 1 98.44 190 ILE A N 1
ATOM 1439 C CA . ILE A 1 190 ? -23.297 2.443 0.058 1 98.44 190 ILE A CA 1
ATOM 1440 C C . ILE A 1 190 ? -22.422 2.758 1.276 1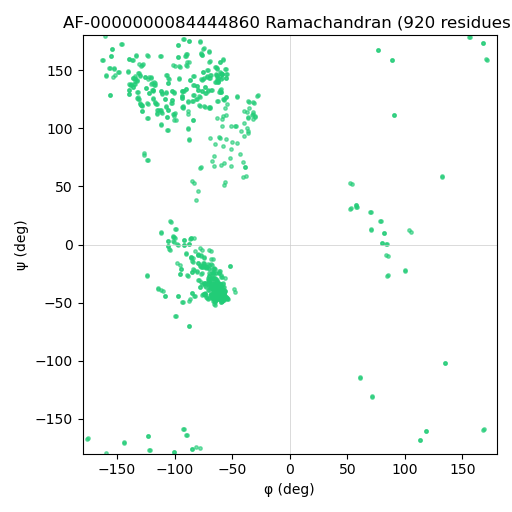 98.44 190 ILE A C 1
ATOM 1442 O O . ILE A 1 190 ? -21.25 2.414 1.311 1 98.44 190 ILE A O 1
ATOM 1446 N N . ALA A 1 191 ? -23 3.414 2.264 1 98.62 191 ALA A N 1
ATOM 1447 C CA . ALA A 1 191 ? -22.203 3.803 3.426 1 98.62 191 ALA A CA 1
ATOM 1448 C C . ALA A 1 191 ? -23.047 3.824 4.691 1 98.62 191 ALA A C 1
ATOM 1450 O O . ALA A 1 191 ? -24.25 4.133 4.637 1 98.62 191 ALA A O 1
ATOM 1451 N N . ARG A 1 192 ? -22.391 3.512 5.773 1 98.25 192 ARG A N 1
ATOM 1452 C CA . ARG A 1 192 ? -23.031 3.533 7.09 1 98.25 192 ARG A CA 1
ATOM 1453 C C . ARG A 1 192 ? -22.078 4.086 8.141 1 98.25 192 ARG A C 1
ATOM 1455 O O . ARG A 1 192 ? -20.859 3.932 8.031 1 98.25 192 ARG A O 1
ATOM 1462 N N . VAL A 1 193 ? -22.656 4.727 9.125 1 98.56 193 VAL A N 1
ATOM 1463 C CA . VAL A 1 193 ? -21.891 5.27 10.242 1 98.56 193 VAL A CA 1
ATOM 1464 C C . VAL A 1 193 ? -22.141 4.434 11.492 1 98.56 193 VAL A C 1
ATOM 1466 O O . VAL A 1 193 ? -23.281 4.102 11.812 1 98.56 193 VAL A O 1
ATOM 1469 N N . VAL A 1 194 ? -21.047 4.047 12.156 1 98.31 194 VAL A N 1
ATOM 1470 C CA . VAL A 1 194 ? -21.094 3.281 13.398 1 98.31 194 VAL A CA 1
ATOM 1471 C C . VAL A 1 194 ? -20.609 4.141 14.562 1 98.31 194 VAL A C 1
ATOM 1473 O O . VAL A 1 194 ? -19.406 4.309 14.75 1 98.31 194 VAL A O 1
ATOM 1476 N N . GLN A 1 195 ? -21.5 4.625 15.336 1 97.25 195 GLN A N 1
ATOM 1477 C CA . GLN A 1 195 ? -21.125 5.453 16.484 1 97.25 195 GLN A CA 1
ATOM 1478 C C . GLN A 1 195 ? -20.891 4.602 17.719 1 97.25 195 GLN A C 1
ATOM 1480 O O . GLN A 1 195 ? -21.359 3.465 17.797 1 97.25 195 GLN A O 1
ATOM 1485 N N . GLY A 1 196 ? -20.078 5.07 18.641 1 94.75 196 GLY A N 1
ATOM 1486 C CA . GLY A 1 196 ? -19.797 4.359 19.875 1 94.75 196 GLY A CA 1
ATOM 1487 C C . GLY A 1 196 ? -18.469 4.758 20.5 1 94.75 196 GLY A C 1
ATOM 1488 O O . GLY A 1 196 ? -17.734 5.586 19.938 1 94.75 196 GLY A O 1
ATOM 1489 N N . ASP A 1 197 ? -18.234 4.141 21.609 1 94.69 197 ASP A N 1
ATOM 1490 C CA . ASP A 1 197 ? -17.047 4.496 22.375 1 94.69 197 ASP A CA 1
ATOM 1491 C C . ASP A 1 197 ? -15.859 3.609 22 1 94.69 197 ASP A C 1
ATOM 1493 O O . ASP A 1 197 ? -15.812 3.074 20.891 1 94.69 197 ASP A O 1
ATOM 1497 N N . ALA A 1 198 ? -14.906 3.541 22.875 1 94 198 ALA A N 1
ATOM 1498 C CA . ALA A 1 198 ? -13.656 2.83 22.625 1 94 198 ALA A CA 1
ATOM 1499 C C . ALA A 1 198 ? -13.906 1.338 22.422 1 94 198 ALA A C 1
ATOM 1501 O O . ALA A 1 198 ? -13.203 0.684 21.656 1 94 198 ALA A O 1
ATOM 1502 N N . THR A 1 199 ? -14.883 0.816 23.047 1 96.06 199 THR A N 1
ATOM 1503 C CA . THR A 1 199 ? -15.211 -0.598 22.891 1 96.06 199 THR A CA 1
ATOM 1504 C C . THR A 1 199 ? -15.719 -0.892 21.484 1 96.06 199 THR A C 1
ATOM 1506 O O . THR A 1 199 ? -15.312 -1.877 20.859 1 96.06 199 THR A O 1
ATOM 1509 N N . VAL A 1 200 ? -16.578 -0.044 21 1 97.44 200 VAL A N 1
ATOM 1510 C CA . VAL A 1 200 ? -17.078 -0.169 19.641 1 97.44 200 VAL A CA 1
ATOM 1511 C C . VAL A 1 200 ? -15.945 0.018 18.641 1 97.44 200 VAL A C 1
ATOM 1513 O O . VAL A 1 200 ? -15.875 -0.686 17.641 1 97.44 200 VAL A O 1
ATOM 1516 N N . ALA A 1 201 ? -15.07 0.923 18.984 1 98 201 ALA A N 1
ATOM 1517 C CA . ALA A 1 201 ? -13.93 1.176 18.109 1 98 201 ALA A CA 1
ATOM 1518 C C . ALA A 1 201 ? -13.039 -0.06 18 1 98 201 ALA A C 1
ATOM 1520 O O . ALA A 1 201 ? -12.586 -0.405 16.906 1 98 201 ALA A O 1
ATOM 1521 N N . ALA A 1 202 ? -12.773 -0.687 19.094 1 98 202 ALA A N 1
ATOM 1522 C CA . ALA A 1 202 ? -11.953 -1.897 19.094 1 98 202 ALA A CA 1
ATOM 1523 C C . ALA A 1 202 ? -12.617 -3.006 18.281 1 98 202 ALA A C 1
ATOM 1525 O O . ALA A 1 202 ? -11.945 -3.695 17.516 1 98 202 ALA A O 1
ATOM 1526 N N . ASP A 1 203 ? -13.906 -3.172 18.484 1 98.44 203 ASP A N 1
ATOM 1527 C CA . ASP A 1 203 ? -14.664 -4.145 17.703 1 98.44 203 ASP A CA 1
ATOM 1528 C C . ASP A 1 203 ? -14.625 -3.803 16.203 1 98.44 203 ASP A C 1
ATOM 1530 O O . ASP A 1 203 ? -14.438 -4.688 15.367 1 98.44 203 ASP A O 1
ATOM 1534 N N . PHE A 1 204 ? -14.789 -2.555 15.914 1 98.75 204 PHE A N 1
ATOM 1535 C CA . PHE A 1 204 ? -14.734 -2.07 14.539 1 98.75 204 PHE A CA 1
ATOM 1536 C C . PHE A 1 204 ? -13.398 -2.43 13.898 1 98.75 204 PHE A C 1
ATOM 1538 O O . PHE A 1 204 ? -13.367 -2.979 12.789 1 98.75 204 PHE A O 1
ATOM 1545 N N . ALA A 1 205 ? -12.32 -2.186 14.578 1 98.81 205 ALA A N 1
ATOM 1546 C CA . ALA A 1 205 ? -10.977 -2.42 14.047 1 98.81 205 ALA A CA 1
ATOM 1547 C C . ALA A 1 205 ? -10.742 -3.904 13.789 1 98.81 205 ALA A C 1
ATOM 1549 O O . ALA A 1 205 ? -9.945 -4.273 12.922 1 98.81 205 ALA A O 1
ATOM 1550 N N . ALA A 1 206 ? -11.438 -4.711 14.469 1 98.56 206 ALA A N 1
ATOM 1551 C CA . ALA A 1 206 ? -11.195 -6.152 14.438 1 98.56 206 ALA A CA 1
ATOM 1552 C C . ALA A 1 206 ? -12.023 -6.816 13.336 1 98.56 206 ALA A C 1
ATOM 1554 O O . ALA A 1 206 ? -11.859 -8.008 13.062 1 98.56 206 ALA A O 1
ATOM 1555 N N . GLN A 1 207 ? -12.945 -6.062 12.68 1 98.62 207 GLN A N 1
ATOM 1556 C CA . GLN A 1 207 ? -13.766 -6.66 11.633 1 98.62 207 GLN A CA 1
ATOM 1557 C C . GLN A 1 207 ? -12.945 -6.934 10.375 1 98.62 207 GLN A C 1
ATOM 1559 O O . GLN A 1 207 ? -11.945 -6.254 10.117 1 98.62 207 GLN A O 1
ATOM 1564 N N . PRO A 1 208 ? -13.336 -7.938 9.664 1 97.94 208 PRO A N 1
ATOM 1565 C CA . PRO A 1 208 ? -12.609 -8.266 8.43 1 97.94 208 PRO A CA 1
ATOM 1566 C C . PRO A 1 208 ? -12.953 -7.328 7.277 1 97.94 208 PRO A C 1
ATOM 1568 O O . PRO A 1 208 ? -13.438 -7.777 6.238 1 97.94 208 PRO A O 1
ATOM 1571 N N . TRP A 1 209 ? -12.594 -6.086 7.395 1 98.5 209 TRP A N 1
ATOM 1572 C CA . TRP A 1 209 ? -12.727 -5.129 6.301 1 98.5 209 TRP A CA 1
ATOM 1573 C C . TRP A 1 209 ? -11.828 -5.516 5.129 1 98.5 209 TRP A C 1
ATOM 1575 O O . TRP A 1 209 ? -10.797 -6.168 5.316 1 98.5 209 TRP A O 1
ATOM 1585 N N . ASP A 1 210 ? -12.25 -5.105 3.965 1 98.25 210 ASP A N 1
ATOM 1586 C CA . ASP A 1 210 ? -11.375 -5.316 2.814 1 98.25 210 ASP A CA 1
ATOM 1587 C C . ASP A 1 210 ? -10.234 -4.297 2.795 1 98.25 210 ASP A C 1
ATOM 1589 O O . ASP A 1 210 ? -9.242 -4.48 2.09 1 98.25 210 ASP A O 1
ATOM 1593 N N . HIS A 1 211 ? -10.375 -3.236 3.484 1 98.75 211 HIS A N 1
ATOM 1594 C CA . HIS A 1 211 ? -9.383 -2.213 3.793 1 98.75 211 HIS A CA 1
ATOM 1595 C C . HIS A 1 211 ? -9.797 -1.394 5.012 1 98.75 211 HIS A C 1
ATOM 1597 O O . HIS A 1 211 ? -10.992 -1.155 5.23 1 98.75 211 HIS A O 1
ATOM 1603 N N . LEU A 1 212 ? -8.836 -0.958 5.816 1 98.88 212 LEU A N 1
ATOM 1604 C CA . LEU A 1 212 ? -9.148 -0.166 7 1 98.88 212 LEU A CA 1
ATOM 1605 C C . LEU A 1 212 ? -8.266 1.076 7.07 1 98.88 212 LEU A C 1
ATOM 1607 O O . LEU A 1 212 ? -7.039 0.979 6.961 1 98.88 212 LEU A O 1
ATOM 1611 N N . VAL A 1 213 ? -8.898 2.217 7.168 1 98.88 213 VAL A N 1
ATOM 1612 C CA . VAL A 1 213 ? -8.227 3.496 7.352 1 98.88 213 VAL A CA 1
ATOM 1613 C C . VAL A 1 213 ? -8.328 3.932 8.812 1 98.88 213 VAL A C 1
ATOM 1615 O O . VAL A 1 213 ? -9.414 3.879 9.406 1 98.88 213 VAL A O 1
ATOM 1618 N N . PHE A 1 214 ? -7.215 4.332 9.352 1 98.81 214 PHE A N 1
ATOM 1619 C CA . PHE A 1 214 ? -7.215 4.895 10.695 1 98.81 214 PHE A CA 1
ATOM 1620 C C . PHE A 1 214 ? -6.418 6.191 10.742 1 98.81 214 PHE A C 1
ATOM 1622 O O . PHE A 1 214 ? -5.277 6.242 10.273 1 98.81 214 PHE A O 1
ATOM 1629 N N . THR A 1 215 ? -7.02 7.16 11.211 1 98.56 215 THR A N 1
ATOM 1630 C CA . THR A 1 215 ? -6.348 8.422 11.516 1 98.56 215 THR A CA 1
ATOM 1631 C C . THR A 1 215 ? -6.414 8.719 13.008 1 98.56 215 THR A C 1
ATOM 1633 O O . THR A 1 215 ? -7.5 8.773 13.594 1 98.56 215 THR A O 1
ATOM 1636 N N . GLY A 1 216 ? -5.273 8.883 13.648 1 97.19 216 GLY A N 1
ATOM 1637 C CA . GLY A 1 216 ? -5.223 9.141 15.078 1 97.19 216 GLY A CA 1
ATOM 1638 C C . GLY A 1 216 ? -3.826 9.016 15.656 1 97.19 216 GLY A C 1
ATOM 1639 O O . GLY A 1 216 ? -2.836 9.195 14.945 1 97.19 216 GLY A O 1
ATOM 1640 N N . GLY A 1 217 ? -3.77 8.82 16.953 1 95.88 217 GLY A N 1
ATOM 1641 C CA . GLY A 1 217 ? -2.484 8.711 17.625 1 95.88 217 GLY A CA 1
ATOM 1642 C C . GLY A 1 217 ? -1.732 7.441 17.266 1 95.88 217 GLY A C 1
ATOM 1643 O O . GLY A 1 217 ? -2.344 6.426 16.922 1 95.88 217 GLY A O 1
ATOM 1644 N N . THR A 1 218 ? -0.417 7.496 17.453 1 95.62 218 THR A N 1
ATOM 1645 C CA . THR A 1 218 ? 0.469 6.402 17.062 1 95.62 218 THR A CA 1
ATOM 1646 C C . THR A 1 218 ? 0.187 5.16 17.906 1 95.62 218 THR A C 1
ATOM 1648 O O . THR A 1 218 ? 0.126 4.047 17.375 1 95.62 218 THR A O 1
ATOM 1651 N N . GLU A 1 219 ? -0.008 5.316 19.141 1 95.44 219 GLU A N 1
ATOM 1652 C CA . GLU A 1 219 ? -0.262 4.176 20.016 1 95.44 219 GLU A CA 1
ATOM 1653 C C . GLU A 1 219 ? -1.566 3.475 19.656 1 95.44 219 GLU A C 1
ATOM 1655 O O . GLU A 1 219 ? -1.628 2.244 19.625 1 95.44 219 GLU A O 1
ATOM 1660 N N . THR A 1 220 ? -2.564 4.297 19.406 1 97.06 220 THR A N 1
ATOM 1661 C CA . THR A 1 220 ? -3.822 3.711 18.953 1 97.06 220 THR A CA 1
ATOM 1662 C C . THR A 1 220 ? -3.65 3.039 17.594 1 97.06 220 THR A C 1
ATOM 1664 O O . THR A 1 220 ? -4.25 1.994 17.344 1 97.06 220 THR A O 1
ATOM 1667 N N . GLY A 1 221 ? -2.852 3.643 16.75 1 97.81 221 GLY A N 1
ATOM 1668 C CA . GLY A 1 221 ? -2.547 3.035 15.469 1 97.81 221 GLY A CA 1
ATOM 1669 C C . GLY A 1 221 ? -1.954 1.645 15.594 1 97.81 221 GLY A C 1
ATOM 1670 O O . GLY A 1 221 ? -2.291 0.75 14.812 1 97.81 221 GLY A O 1
ATOM 1671 N N . ARG A 1 222 ? -1.094 1.422 16.547 1 97.81 222 ARG A N 1
ATOM 1672 C CA . ARG A 1 222 ? -0.5 0.111 16.781 1 97.81 222 ARG A CA 1
ATOM 1673 C C . ARG A 1 222 ? -1.563 -0.906 17.188 1 97.81 222 ARG A C 1
ATOM 1675 O O . ARG A 1 222 ? -1.54 -2.051 16.734 1 97.81 222 ARG A O 1
ATOM 1682 N N . LYS A 1 223 ? -2.48 -0.481 17.984 1 98.25 223 LYS A N 1
ATOM 1683 C CA . LYS A 1 223 ? -3.57 -1.355 18.406 1 98.25 223 LYS A CA 1
ATOM 1684 C C . LYS A 1 223 ? -4.465 -1.733 17.234 1 98.25 223 LYS A C 1
ATOM 1686 O O . LYS A 1 223 ? -4.883 -2.885 17.109 1 98.25 223 LYS A O 1
ATOM 1691 N N . VAL A 1 224 ? -4.75 -0.746 16.422 1 98.69 224 VAL A N 1
ATOM 1692 C CA . VAL A 1 224 ? -5.574 -0.971 15.242 1 98.69 224 VAL A CA 1
ATOM 1693 C C . VAL A 1 224 ? -4.887 -1.969 14.312 1 98.69 224 VAL A C 1
ATOM 1695 O O . VAL A 1 224 ? -5.523 -2.896 13.805 1 98.69 224 VAL A O 1
ATOM 1698 N N . ALA A 1 225 ? -3.596 -1.792 14.148 1 98.5 225 ALA A N 1
ATOM 1699 C CA . ALA A 1 225 ? -2.83 -2.715 13.312 1 98.5 225 ALA A CA 1
ATOM 1700 C C . ALA A 1 225 ? -2.879 -4.133 13.875 1 98.5 225 ALA A C 1
ATOM 1702 O O . ALA A 1 225 ? -3.055 -5.098 13.125 1 98.5 225 ALA A O 1
ATOM 1703 N N . GLY A 1 226 ? -2.713 -4.23 15.102 1 98.31 226 GLY A N 1
ATOM 1704 C CA . GLY A 1 226 ? -2.801 -5.531 15.742 1 98.31 226 GLY A CA 1
ATOM 1705 C C . GLY A 1 226 ? -4.156 -6.191 15.578 1 98.31 226 GLY A C 1
ATOM 1706 O O . GLY A 1 226 ? -4.238 -7.398 15.336 1 98.31 226 GLY A O 1
ATOM 1707 N N . ALA A 1 227 ? -5.223 -5.41 15.672 1 98.5 227 ALA A N 1
ATOM 1708 C CA . ALA A 1 227 ? -6.59 -5.918 15.578 1 98.5 227 ALA A CA 1
ATOM 1709 C C . ALA A 1 227 ? -6.91 -6.355 14.148 1 98.5 227 ALA A C 1
ATOM 1711 O O . ALA A 1 227 ? -7.723 -7.262 13.945 1 98.5 227 ALA A O 1
ATOM 1712 N N . ALA A 1 228 ? -6.281 -5.73 13.203 1 98.12 228 ALA A N 1
ATOM 1713 C CA . ALA A 1 228 ? -6.555 -5.984 11.789 1 98.12 228 ALA A CA 1
ATOM 1714 C C . ALA A 1 228 ? -5.777 -7.199 11.289 1 98.12 228 ALA A C 1
ATOM 1716 O O . ALA A 1 228 ? -6.152 -7.816 10.289 1 98.12 228 ALA A O 1
ATOM 1717 N N . ALA A 1 229 ? -4.727 -7.57 11.938 1 97.75 229 ALA A N 1
ATOM 1718 C CA . ALA A 1 229 ? -3.732 -8.539 11.469 1 97.75 229 ALA A CA 1
ATOM 1719 C C . ALA A 1 229 ? -4.359 -9.914 11.258 1 97.75 229 ALA A C 1
ATOM 1721 O O . ALA A 1 229 ? -4.133 -10.547 10.227 1 97.75 229 ALA A O 1
ATOM 1722 N N . PRO A 1 230 ? -5.234 -10.398 12.172 1 97.31 230 PRO A N 1
ATOM 1723 C CA . PRO A 1 230 ? -5.805 -11.742 11.992 1 97.31 230 PRO A CA 1
ATOM 1724 C C . PRO A 1 230 ? -6.617 -11.867 10.703 1 97.31 230 PRO A C 1
ATOM 1726 O O . PRO A 1 230 ? -6.773 -12.969 10.172 1 97.31 230 PRO A O 1
ATOM 1729 N N . ASN A 1 231 ? -7.117 -10.766 10.227 1 97.25 231 ASN A N 1
ATOM 1730 C CA . ASN A 1 231 ? -7.969 -10.773 9.039 1 97.25 231 ASN A CA 1
ATOM 1731 C C . ASN A 1 231 ? -7.18 -10.43 7.781 1 97.25 231 ASN A C 1
ATOM 1733 O O . ASN A 1 231 ? -7.746 -10.359 6.691 1 97.25 231 ASN A O 1
ATOM 1737 N N . LEU A 1 232 ? -5.91 -10.18 7.961 1 97.19 232 LEU A N 1
ATOM 1738 C CA . LEU A 1 232 ? -5.047 -9.789 6.852 1 97.19 232 LEU A CA 1
ATOM 1739 C C . LEU A 1 232 ? -5.574 -8.523 6.176 1 97.19 232 LEU A C 1
ATOM 1741 O O . LEU A 1 232 ? -5.477 -8.383 4.957 1 97.19 232 LEU A O 1
ATOM 1745 N N . THR A 1 233 ? -6.195 -7.633 6.945 1 98.06 233 THR A N 1
ATOM 1746 C CA . THR A 1 233 ? -6.758 -6.391 6.422 1 98.06 233 THR A CA 1
ATOM 1747 C C . THR A 1 233 ? -5.656 -5.391 6.094 1 98.06 233 THR A C 1
ATOM 1749 O O . THR A 1 233 ? -4.887 -4.996 6.977 1 98.06 233 THR A O 1
ATOM 1752 N N . PRO A 1 234 ? -5.562 -5.004 4.812 1 98.12 234 PRO A N 1
ATOM 1753 C CA . PRO A 1 234 ? -4.629 -3.908 4.531 1 98.12 234 PRO A CA 1
ATOM 1754 C C . PRO A 1 234 ? -5.023 -2.604 5.219 1 98.12 234 PRO A C 1
ATOM 1756 O O . PRO A 1 234 ? -6.215 -2.342 5.418 1 98.12 234 PRO A O 1
ATOM 1759 N N . LEU A 1 235 ? -3.957 -1.766 5.512 1 98.38 235 LEU A N 1
ATOM 1760 C CA . LEU A 1 235 ? -4.195 -0.581 6.332 1 98.38 235 LEU A CA 1
ATOM 1761 C C . LEU A 1 235 ? -3.691 0.675 5.629 1 98.38 235 LEU A C 1
ATOM 1763 O O . LEU A 1 235 ? -2.709 0.624 4.883 1 98.38 235 LEU A O 1
ATOM 1767 N N . THR A 1 236 ? -4.379 1.756 5.801 1 98.62 236 THR A N 1
ATOM 1768 C CA . THR A 1 236 ? -3.863 3.115 5.684 1 98.62 236 THR A CA 1
ATOM 1769 C C . THR A 1 236 ? -3.855 3.809 7.043 1 98.62 236 THR A C 1
ATOM 1771 O O . THR A 1 236 ? -4.91 4.008 7.648 1 98.62 236 THR A O 1
ATOM 1774 N N . LEU A 1 237 ? -2.672 4.121 7.488 1 98.44 237 LEU A N 1
ATOM 1775 C CA . LEU A 1 237 ? -2.506 4.711 8.812 1 98.44 237 LEU A CA 1
ATOM 1776 C C . LEU A 1 237 ? -1.976 6.137 8.711 1 98.44 237 LEU A C 1
ATOM 1778 O O . LEU A 1 237 ? -0.92 6.371 8.117 1 98.44 237 LEU A O 1
ATOM 1782 N N . GLU A 1 238 ? -2.752 7.047 9.133 1 97.88 238 GLU A N 1
ATOM 1783 C CA . GLU A 1 238 ? -2.338 8.438 9.328 1 97.88 238 GLU A CA 1
ATOM 1784 C C . GLU A 1 238 ? -2.193 8.758 10.812 1 97.88 238 GLU A C 1
ATOM 1786 O O . GLU A 1 238 ? -3.191 8.914 11.523 1 97.88 238 GLU A O 1
ATOM 1791 N N . LEU A 1 239 ? -0.965 8.938 11.203 1 96.81 239 LEU A N 1
ATOM 1792 C CA . LEU A 1 239 ? -0.698 8.992 12.641 1 96.81 239 LEU A CA 1
ATOM 1793 C C . LEU A 1 239 ? -0.006 10.305 13.008 1 96.81 239 LEU A C 1
ATOM 1795 O O . LEU A 1 239 ? -0.191 11.32 12.336 1 96.81 239 LEU A O 1
ATOM 1799 N N . GLY A 1 240 ? 0.547 10.336 14.164 1 87.31 240 GLY A N 1
ATOM 1800 C CA . GLY A 1 240 ? 1.116 11.578 14.664 1 87.31 240 GLY A CA 1
ATOM 1801 C C . GLY A 1 240 ? 2.59 11.734 14.344 1 87.31 240 GLY A C 1
ATOM 1802 O O . GLY A 1 240 ? 3.17 10.891 13.648 1 87.31 240 GLY A O 1
ATOM 1803 N N . GLY A 1 241 ? 3.092 12.828 14.703 1 86.75 241 GLY A N 1
ATOM 1804 C CA . GLY A 1 241 ? 4.508 13.141 14.586 1 86.75 241 GLY A CA 1
ATOM 1805 C C . GLY A 1 241 ? 4.824 14.594 14.883 1 86.75 241 GLY A C 1
ATOM 1806 O O . GLY A 1 241 ? 3.92 15.43 14.977 1 86.75 241 GLY A O 1
ATOM 1807 N N . GLN A 1 242 ? 6.043 14.828 15.203 1 93.62 242 GLN A N 1
ATOM 1808 C CA . GLN A 1 242 ? 6.496 16.188 15.469 1 93.62 242 GLN A CA 1
ATOM 1809 C C . GLN A 1 242 ? 6.941 16.875 14.18 1 93.62 242 GLN A C 1
ATOM 1811 O O . GLN A 1 242 ? 8.117 16.812 13.812 1 93.62 242 GLN A O 1
ATOM 1816 N N . CYS A 1 243 ? 5.98 17.516 13.57 1 97.62 243 CYS A N 1
ATOM 1817 C CA . CYS A 1 243 ? 6.277 18.234 12.336 1 97.62 243 CYS A CA 1
ATOM 1818 C C . CYS A 1 243 ? 7.152 19.438 12.609 1 97.62 243 CYS A C 1
ATOM 1820 O O . CYS A 1 243 ? 6.715 20.406 13.258 1 97.62 243 CYS A O 1
ATOM 1822 N N . ALA A 1 244 ? 8.344 19.5 12.086 1 98.31 244 ALA A N 1
ATOM 1823 C CA . ALA A 1 244 ? 9.289 20.594 12.344 1 98.31 244 ALA A CA 1
ATOM 1824 C C . ALA A 1 244 ? 9.219 21.641 11.242 1 98.31 244 ALA A C 1
ATOM 1826 O O . ALA A 1 244 ? 9.008 21.312 10.078 1 98.31 244 ALA A O 1
ATOM 1827 N N . ALA A 1 245 ? 9.352 22.828 11.625 1 98.75 245 ALA A N 1
ATOM 1828 C CA . ALA A 1 245 ? 9.625 23.938 10.727 1 98.75 245 ALA A CA 1
ATOM 1829 C C . ALA A 1 245 ? 11.078 24.406 10.852 1 98.75 245 ALA A C 1
ATOM 1831 O O . ALA A 1 245 ? 11.5 24.859 11.914 1 98.75 245 ALA A O 1
ATOM 1832 N N . LEU A 1 246 ? 11.781 24.25 9.812 1 98.88 246 LEU A N 1
ATOM 1833 C CA . LEU A 1 246 ? 13.172 24.688 9.828 1 98.88 246 LEU A CA 1
ATOM 1834 C C . LEU A 1 246 ? 13.297 26.125 9.312 1 98.88 246 LEU A C 1
ATOM 1836 O O . LEU A 1 246 ? 12.898 26.406 8.18 1 98.88 246 LEU A O 1
ATOM 1840 N N . VAL A 1 247 ? 13.758 27 10.141 1 98.88 247 VAL A N 1
ATOM 1841 C CA . VAL A 1 247 ? 14.07 28.375 9.766 1 98.88 247 VAL A CA 1
ATOM 1842 C C . VAL A 1 247 ? 15.57 28.516 9.523 1 98.88 247 VAL A C 1
ATOM 1844 O O . VAL A 1 247 ? 16.359 28.562 10.469 1 98.88 247 VAL A O 1
ATOM 1847 N N . LEU A 1 248 ? 15.914 28.641 8.266 1 98.75 248 LEU A N 1
ATOM 1848 C CA . LEU A 1 248 ? 17.312 28.562 7.844 1 98.75 248 LEU A CA 1
ATOM 1849 C C . LEU A 1 248 ? 17.906 29.969 7.688 1 98.75 248 LEU A C 1
ATOM 1851 O O . LEU A 1 248 ? 17.188 30.969 7.797 1 98.75 248 LEU A O 1
ATOM 1855 N N . PRO A 1 249 ? 19.266 30.078 7.457 1 97.94 249 PRO A N 1
ATOM 1856 C CA . PRO A 1 249 ? 19.938 31.391 7.488 1 97.94 249 PRO A CA 1
ATOM 1857 C C . PRO A 1 249 ? 19.375 32.375 6.465 1 97.94 249 PRO A C 1
ATOM 1859 O O . PRO A 1 249 ? 19.359 33.562 6.699 1 97.94 249 PRO A O 1
ATOM 1862 N N . GLY A 1 250 ? 18.828 31.859 5.426 1 97.56 250 GLY A N 1
ATOM 1863 C CA . GLY A 1 250 ? 18.312 32.719 4.375 1 97.56 250 GLY A CA 1
ATOM 1864 C C . GLY A 1 250 ? 16.891 33.188 4.648 1 97.56 250 GLY A C 1
ATOM 1865 O O . GLY A 1 250 ? 16.344 33.969 3.873 1 97.56 250 GLY A O 1
ATOM 1866 N N . ALA A 1 251 ? 16.359 32.906 5.75 1 97.44 251 ALA A N 1
ATOM 1867 C CA . ALA A 1 251 ? 14.961 33.219 6.035 1 97.44 251 ALA A CA 1
ATOM 1868 C C . ALA A 1 251 ? 14.781 34.656 6.496 1 97.44 251 ALA A C 1
ATOM 1870 O O . ALA A 1 251 ? 15.594 35.156 7.266 1 97.44 251 ALA A O 1
ATOM 1871 N N . ARG A 1 252 ? 13.758 35.25 5.969 1 96.5 252 ARG A N 1
ATOM 1872 C CA . ARG A 1 252 ? 13.211 36.438 6.637 1 96.5 252 ARG A CA 1
ATOM 1873 C C . ARG A 1 252 ? 12.359 36.031 7.832 1 96.5 252 ARG A C 1
ATOM 1875 O O . ARG A 1 252 ? 11.297 35.438 7.672 1 96.5 252 ARG A O 1
ATOM 1882 N N . LEU A 1 253 ? 12.719 36.438 8.977 1 97.5 253 LEU A N 1
ATOM 1883 C CA . LEU A 1 253 ? 12.102 35.938 10.203 1 97.5 253 LEU A CA 1
ATOM 1884 C C . LEU A 1 253 ? 10.641 36.375 10.281 1 97.5 253 LEU A C 1
ATOM 1886 O O . LEU A 1 253 ? 9.797 35.625 10.773 1 97.5 253 LEU A O 1
ATOM 1890 N N . ASP A 1 254 ? 10.359 37.625 9.836 1 95.69 254 ASP A N 1
ATOM 1891 C CA . ASP A 1 254 ? 8.992 38.125 9.891 1 95.69 254 ASP A CA 1
ATOM 1892 C C . ASP A 1 254 ? 8.055 37.25 9.055 1 95.69 254 ASP A C 1
ATOM 1894 O O . ASP A 1 254 ? 6.977 36.844 9.508 1 95.69 254 ASP A O 1
ATOM 1898 N N . ARG A 1 255 ? 8.531 36.906 7.887 1 94.44 255 ARG A N 1
ATOM 1899 C CA . ARG A 1 255 ? 7.727 36.062 6.992 1 94.44 255 ARG A CA 1
ATOM 1900 C C . ARG A 1 255 ? 7.609 34.656 7.516 1 94.44 255 ARG A C 1
ATOM 1902 O O . ARG A 1 255 ? 6.531 34.031 7.469 1 94.44 255 ARG A O 1
ATOM 1909 N N . ALA A 1 256 ? 8.711 34.125 7.926 1 97.06 256 ALA A N 1
ATOM 1910 C CA . ALA A 1 256 ? 8.719 32.75 8.461 1 97.06 256 ALA A CA 1
ATOM 1911 C C . ALA A 1 256 ? 7.797 32.625 9.68 1 97.06 256 ALA A C 1
ATOM 1913 O O . ALA A 1 256 ? 6.965 31.734 9.75 1 97.06 256 ALA A O 1
ATOM 1914 N N . ALA A 1 257 ? 7.945 33.562 10.578 1 97 257 ALA A N 1
ATOM 1915 C CA . ALA A 1 257 ? 7.125 33.562 11.789 1 97 257 ALA A CA 1
ATOM 1916 C C . ALA A 1 257 ? 5.641 33.625 11.438 1 97 257 ALA A C 1
ATOM 1918 O O . ALA A 1 257 ? 4.824 32.906 12 1 97 257 ALA A O 1
ATOM 1919 N N . ARG A 1 258 ? 5.328 34.531 10.555 1 94.56 258 ARG A N 1
ATOM 1920 C CA . ARG A 1 258 ? 3.932 34.719 10.172 1 94.56 258 ARG A CA 1
ATOM 1921 C C . ARG A 1 258 ? 3.367 33.406 9.594 1 94.56 258 ARG A C 1
ATOM 1923 O O . ARG A 1 258 ? 2.271 32.969 9.969 1 94.56 258 ARG A O 1
ATOM 1930 N N . ALA A 1 259 ? 4.082 32.781 8.664 1 95 259 ALA A N 1
ATOM 1931 C CA . ALA A 1 259 ? 3.623 31.547 8.023 1 95 259 ALA A CA 1
ATOM 1932 C C . ALA A 1 259 ? 3.471 30.422 9.055 1 95 259 ALA A C 1
ATOM 1934 O O . ALA A 1 259 ? 2.473 29.703 9.047 1 95 259 ALA A O 1
ATOM 1935 N N . ILE A 1 260 ? 4.438 30.266 9.906 1 97.44 260 ILE A N 1
ATOM 1936 C CA . ILE A 1 260 ? 4.461 29.203 10.906 1 97.44 260 ILE A CA 1
ATOM 1937 C C . ILE A 1 260 ? 3.311 29.391 11.891 1 97.44 260 ILE A C 1
ATOM 1939 O O . ILE A 1 260 ? 2.566 28.453 12.18 1 97.44 260 ILE A O 1
ATOM 1943 N N . LEU A 1 261 ? 3.139 30.625 12.367 1 96 261 LEU A N 1
ATOM 1944 C CA . LEU A 1 261 ? 2.123 30.891 13.375 1 96 261 LEU A CA 1
ATOM 1945 C C . LEU A 1 261 ? 0.724 30.828 12.773 1 96 261 LEU A C 1
ATOM 1947 O O . LEU A 1 261 ? -0.229 30.422 13.445 1 96 261 LEU A O 1
ATOM 1951 N N . ALA A 1 262 ? 0.602 31.297 11.547 1 93.56 262 ALA A N 1
ATOM 1952 C CA . ALA A 1 262 ? -0.688 31.156 10.875 1 93.56 262 ALA A CA 1
ATOM 1953 C C . ALA A 1 262 ? -1.112 29.688 10.82 1 93.56 262 ALA A C 1
ATOM 1955 O O . ALA A 1 262 ? -2.268 29.359 11.102 1 93.56 262 ALA A O 1
ATOM 1956 N N . ALA A 1 263 ? -0.186 28.859 10.445 1 95.25 263 ALA A N 1
ATOM 1957 C CA . ALA A 1 263 ? -0.453 27.422 10.398 1 95.25 263 ALA A CA 1
ATOM 1958 C C . ALA A 1 263 ? -0.748 26.875 11.789 1 95.25 263 ALA A C 1
ATOM 1960 O O . ALA A 1 263 ? -1.675 26.078 11.961 1 95.25 263 ALA A O 1
ATOM 1961 N N . LYS A 1 264 ? 0.024 27.266 12.758 1 95.88 264 LYS A N 1
ATOM 1962 C CA . LYS A 1 264 ? -0.133 26.797 14.133 1 95.88 264 LYS A CA 1
ATOM 1963 C C . LYS A 1 264 ? -1.467 27.25 14.719 1 95.88 264 LYS A C 1
ATOM 1965 O O . LYS A 1 264 ? -2.051 26.562 15.555 1 95.88 264 LYS A O 1
ATOM 1970 N N . ALA A 1 265 ? -1.968 28.375 14.281 1 93.62 265 ALA A N 1
ATOM 1971 C CA . ALA A 1 265 ? -3.184 28.953 14.844 1 93.62 265 ALA A CA 1
ATOM 1972 C C . ALA A 1 265 ? -4.426 28.219 14.352 1 93.62 265 ALA A C 1
ATOM 1974 O O . ALA A 1 265 ? -5.484 28.281 14.977 1 93.62 265 ALA A O 1
ATOM 1975 N N . LEU A 1 266 ? -4.309 27.594 13.219 1 93.56 266 LEU A N 1
ATOM 1976 C CA . LEU A 1 266 ? -5.449 26.844 12.695 1 93.56 266 LEU A CA 1
ATOM 1977 C C . LEU A 1 266 ? -5.914 25.797 13.695 1 93.56 266 LEU A C 1
ATOM 1979 O O . LEU A 1 266 ? -5.109 24.984 14.164 1 93.56 266 LEU A O 1
ATOM 1983 N N . ASN A 1 267 ? -7.219 25.859 14.031 1 95.5 267 ASN A N 1
ATOM 1984 C CA . ASN A 1 267 ? -7.832 24.938 14.977 1 95.5 267 ASN A CA 1
ATOM 1985 C C . ASN A 1 267 ? -7.062 24.875 16.297 1 95.5 267 ASN A C 1
ATOM 1987 O O . ASN A 1 267 ? -6.922 23.812 16.891 1 95.5 267 ASN A O 1
ATOM 1991 N N . ALA A 1 268 ? -6.441 26.016 16.641 1 94.5 268 ALA A N 1
ATOM 1992 C CA . ALA A 1 268 ? -5.664 26.172 17.859 1 94.5 268 ALA A CA 1
ATOM 1993 C C . ALA A 1 268 ? -4.535 25.156 17.938 1 94.5 268 ALA A C 1
ATOM 1995 O O . ALA A 1 268 ? -4.227 24.641 19.016 1 94.5 268 ALA A O 1
ATOM 1996 N N . GLY A 1 269 ? -3.986 24.812 16.844 1 95.56 269 GLY A N 1
ATOM 1997 C CA . GLY A 1 269 ? -2.844 23.922 16.797 1 95.56 269 GLY A CA 1
ATOM 1998 C C . GLY A 1 269 ? -3.234 22.453 16.828 1 95.56 269 GLY A C 1
ATOM 1999 O O . GLY A 1 269 ? -2.375 21.578 16.766 1 95.56 269 GLY A O 1
ATOM 2000 N N . GLN A 1 270 ? -4.516 22.141 16.891 1 96.5 270 GLN A N 1
ATOM 2001 C CA . GLN A 1 270 ? -5.008 20.766 16.953 1 96.5 270 GLN A CA 1
ATOM 2002 C C . GLN A 1 270 ? -5.121 20.172 15.555 1 96.5 270 GLN A C 1
ATOM 2004 O O . GLN A 1 270 ? -6.184 19.672 15.172 1 96.5 270 GLN A O 1
ATOM 2009 N N . THR A 1 271 ? -4.035 20.219 14.836 1 96.81 271 THR A N 1
ATOM 2010 C CA . THR A 1 271 ? -3.898 19.781 13.453 1 96.81 271 THR A CA 1
ATOM 2011 C C . THR A 1 271 ? -2.648 18.922 13.289 1 96.81 271 THR A C 1
ATOM 2013 O O . THR A 1 271 ? -1.553 19.328 13.68 1 96.81 271 THR A O 1
ATOM 2016 N N . CYS A 1 272 ? -2.727 17.812 12.695 1 95.06 272 CYS A N 1
ATOM 2017 C CA . CYS A 1 272 ? -1.688 16.781 12.672 1 95.06 272 CYS A CA 1
ATOM 2018 C C . CYS A 1 272 ? -0.45 17.281 11.938 1 95.06 272 CYS A C 1
ATOM 2020 O O . CYS A 1 272 ? 0.67 16.875 12.25 1 95.06 272 CYS A O 1
ATOM 2022 N N . VAL A 1 273 ? -0.663 18.141 10.945 1 96.25 273 VAL A N 1
ATOM 2023 C CA . VAL A 1 273 ? 0.472 18.594 10.141 1 96.25 273 VAL A CA 1
ATOM 2024 C C . VAL A 1 273 ? 0.893 20 10.586 1 96.25 273 VAL A C 1
ATOM 2026 O O . VAL A 1 273 ? 1.731 20.625 9.945 1 96.25 273 VAL A O 1
ATOM 2029 N N . ALA A 1 274 ? 0.339 20.531 11.609 1 96.81 274 ALA A N 1
ATOM 2030 C CA . ALA A 1 274 ? 0.752 21.828 12.133 1 96.81 274 ALA A CA 1
ATOM 2031 C C . ALA A 1 274 ? 2.197 21.797 12.617 1 96.81 274 ALA A C 1
ATOM 2033 O O . ALA A 1 274 ? 2.646 20.781 13.172 1 96.81 274 ALA A O 1
ATOM 2034 N N . PRO A 1 275 ? 2.887 22.922 12.43 1 97.56 275 PRO A N 1
ATOM 2035 C CA . PRO A 1 275 ? 4.23 22.969 13.016 1 97.56 275 PRO A CA 1
ATOM 2036 C C . PRO A 1 275 ? 4.223 22.672 14.516 1 97.56 275 PRO A C 1
ATOM 2038 O O . PRO A 1 275 ? 3.471 23.312 15.266 1 97.56 275 PRO A O 1
ATOM 2041 N N . ASP A 1 276 ? 5.031 21.734 14.883 1 97.5 276 ASP A N 1
ATOM 2042 C CA . ASP A 1 276 ? 5.156 21.328 16.281 1 97.5 276 ASP A CA 1
ATOM 2043 C C . ASP A 1 276 ? 6.355 22.016 16.938 1 97.5 276 ASP A C 1
ATOM 2045 O O . ASP A 1 276 ? 6.27 22.469 18.078 1 97.5 276 ASP A O 1
ATOM 2049 N N . THR A 1 277 ? 7.441 22.047 16.266 1 98.06 277 THR A N 1
ATOM 2050 C CA . THR A 1 277 ? 8.703 22.594 16.75 1 98.06 277 THR A CA 1
ATOM 2051 C C . THR A 1 277 ? 9.406 23.375 15.648 1 98.06 277 THR A C 1
ATOM 2053 O O . THR A 1 277 ? 9.492 22.922 14.508 1 98.06 277 THR A O 1
ATOM 2056 N N . VAL A 1 278 ? 9.852 24.531 16 1 98.69 278 VAL A N 1
ATOM 2057 C CA . VAL A 1 278 ? 10.688 25.328 15.109 1 98.69 278 VAL A CA 1
ATOM 2058 C C . VAL A 1 278 ? 12.156 25.047 15.398 1 98.69 278 VAL A C 1
ATOM 2060 O O . VAL A 1 278 ? 12.594 25.094 16.547 1 98.69 278 VAL A O 1
ATOM 2063 N N . LEU A 1 279 ? 12.875 24.688 14.398 1 98.81 279 LEU A N 1
ATOM 2064 C CA . LEU A 1 279 ? 14.328 24.562 14.461 1 98.81 279 LEU A CA 1
ATOM 2065 C C . LEU A 1 279 ? 15.008 25.797 13.859 1 98.81 279 LEU A C 1
ATOM 2067 O O . LEU A 1 279 ? 14.906 26.031 12.648 1 98.81 279 LEU A O 1
ATOM 2071 N N . LEU A 1 280 ? 15.664 26.547 14.688 1 98.81 280 LEU A N 1
ATOM 2072 C CA . LEU A 1 280 ? 16.328 27.766 14.258 1 98.81 280 LEU A CA 1
ATOM 2073 C C . LEU A 1 280 ? 17.797 27.5 13.914 1 98.81 280 LEU A C 1
ATOM 2075 O O . LEU A 1 280 ? 18.562 27.062 14.766 1 98.81 280 LEU A O 1
ATOM 2079 N N . VAL A 1 281 ? 18.156 27.719 12.711 1 98.69 281 VAL A N 1
ATOM 2080 C CA . VAL A 1 281 ? 19.547 27.641 12.273 1 98.69 281 VAL A CA 1
ATOM 2081 C C . VAL A 1 281 ? 20.062 29.031 11.891 1 98.69 281 VAL A C 1
ATOM 2083 O O . VAL A 1 281 ? 19.609 29.609 10.898 1 98.69 281 VAL A O 1
ATOM 2086 N N . GLY A 1 282 ? 21 29.578 12.609 1 97.62 282 GLY A N 1
ATOM 2087 C CA . GLY A 1 282 ? 21.531 30.906 12.312 1 97.62 282 GLY A CA 1
ATOM 2088 C C . GLY A 1 282 ? 20.672 32.031 12.852 1 97.62 282 GLY A C 1
ATOM 2089 O O . GLY A 1 282 ? 20.812 33.188 12.438 1 97.62 282 GLY A O 1
ATOM 2090 N N . HIS A 1 283 ? 19.719 31.719 13.648 1 98.12 283 HIS A N 1
ATOM 2091 C CA . HIS A 1 283 ? 18.828 32.688 14.273 1 98.12 283 HIS A CA 1
ATOM 2092 C C . HIS A 1 283 ? 18.734 32.469 15.781 1 98.12 283 HIS A C 1
ATOM 2094 O O . HIS A 1 283 ? 18.906 31.344 16.25 1 98.12 283 HIS A O 1
ATOM 2100 N N . SER A 1 284 ? 18.438 33.469 16.516 1 97.5 284 SER A N 1
ATOM 2101 C CA . SER A 1 284 ? 18.281 33.344 17.969 1 97.5 284 SER A CA 1
ATOM 2102 C C . SER A 1 284 ? 16.812 33.156 18.344 1 97.5 284 SER A C 1
ATOM 2104 O O . SER A 1 284 ? 15.922 33.594 17.609 1 97.5 284 SER A O 1
ATOM 2106 N N . ARG A 1 285 ? 16.625 32.531 19.406 1 97.19 285 ARG A N 1
ATOM 2107 C CA . ARG A 1 285 ? 15.281 32.344 19.953 1 97.19 285 ARG A CA 1
ATOM 2108 C C . ARG A 1 285 ? 14.602 33.688 20.203 1 97.19 285 ARG A C 1
ATOM 2110 O O . ARG A 1 285 ? 13.422 33.844 19.906 1 97.19 285 ARG A O 1
ATOM 2117 N N . ASP A 1 286 ? 15.352 34.656 20.703 1 97.25 286 ASP A N 1
ATOM 2118 C CA . ASP A 1 286 ? 14.805 35.969 21.031 1 97.25 286 ASP A CA 1
ATOM 2119 C C . ASP A 1 286 ? 14.336 36.688 19.766 1 97.25 286 ASP A C 1
ATOM 2121 O O . ASP A 1 286 ? 13.273 37.312 19.766 1 97.25 286 ASP A O 1
ATOM 2125 N N . ALA A 1 287 ? 15.156 36.625 18.766 1 98.06 287 ALA A N 1
ATOM 2126 C CA . ALA A 1 287 ? 14.781 37.281 17.5 1 98.06 287 ALA A CA 1
ATOM 2127 C C . ALA A 1 287 ? 13.516 36.656 16.922 1 98.06 287 ALA A C 1
ATOM 2129 O O . ALA A 1 287 ? 12.633 37.375 16.453 1 98.06 287 ALA A O 1
ATOM 2130 N N . PHE A 1 288 ? 13.477 35.344 16.953 1 98.12 288 PHE A N 1
ATOM 2131 C CA . PHE A 1 288 ? 12.281 34.688 16.453 1 98.12 288 PHE A CA 1
ATOM 2132 C C . PHE A 1 288 ? 11.062 35.031 17.297 1 98.12 288 PHE A C 1
ATOM 2134 O O . PHE A 1 288 ? 9.984 35.312 16.766 1 98.12 288 PHE A O 1
ATOM 2141 N N . ALA A 1 289 ? 11.219 35.031 18.578 1 97.25 289 ALA A N 1
ATOM 2142 C CA . ALA A 1 289 ? 10.133 35.375 19.484 1 97.25 289 ALA A CA 1
ATOM 2143 C C . ALA A 1 289 ? 9.609 36.781 19.203 1 97.25 289 ALA A C 1
ATOM 2145 O O . ALA A 1 289 ? 8.398 37 19.219 1 97.25 289 ALA A O 1
ATOM 2146 N N . GLY A 1 290 ? 10.547 37.688 19.047 1 97.06 290 GLY A N 1
ATOM 2147 C CA . GLY A 1 290 ? 10.148 39.031 18.688 1 97.06 290 GLY A CA 1
ATOM 2148 C C . GLY A 1 290 ? 9.336 39.094 17.406 1 97.06 290 GLY A C 1
ATOM 2149 O O . GLY A 1 290 ? 8.289 39.75 17.375 1 97.06 290 GLY A O 1
ATOM 2150 N N . ALA A 1 291 ? 9.805 38.406 16.391 1 97.44 291 ALA A N 1
ATOM 2151 C CA . ALA A 1 291 ? 9.086 38.344 15.125 1 97.44 291 ALA A CA 1
ATOM 2152 C C . ALA A 1 291 ? 7.715 37.688 15.297 1 97.44 291 ALA A C 1
ATOM 2154 O O . ALA A 1 291 ? 6.734 38.125 14.695 1 97.44 291 ALA A O 1
ATOM 2155 N N . ALA A 1 292 ? 7.656 36.688 16.062 1 96.81 292 ALA A N 1
ATOM 2156 C CA . ALA A 1 292 ? 6.41 35.969 16.328 1 96.81 292 ALA A CA 1
ATOM 2157 C C . ALA A 1 292 ? 5.391 36.875 17.016 1 96.81 292 ALA A C 1
ATOM 2159 O O . ALA A 1 292 ? 4.227 36.938 16.609 1 96.81 292 ALA A O 1
ATOM 2160 N N . ARG A 1 293 ? 5.828 37.625 18 1 94.38 293 ARG A N 1
ATOM 2161 C CA . ARG A 1 293 ? 4.957 38.531 18.703 1 94.38 293 ARG A CA 1
ATOM 2162 C C . ARG A 1 293 ? 4.43 39.625 17.766 1 94.38 293 ARG A C 1
ATOM 2164 O O . ARG A 1 293 ? 3.264 40 17.859 1 94.38 293 ARG A O 1
ATOM 2171 N N . ALA A 1 294 ? 5.301 40 16.953 1 94.5 294 ALA A N 1
ATOM 2172 C CA . ALA A 1 294 ? 4.973 41.125 16.047 1 94.5 294 ALA A CA 1
ATOM 2173 C C . ALA A 1 294 ? 3.877 40.719 15.07 1 94.5 294 ALA A C 1
ATOM 2175 O O . ALA A 1 294 ? 3.195 41.594 14.508 1 94.5 294 ALA A O 1
ATOM 2176 N N . THR A 1 295 ? 3.678 39.406 14.852 1 92.06 295 THR A N 1
ATOM 2177 C CA . THR A 1 295 ? 2.652 38.969 13.906 1 92.06 295 THR A CA 1
ATOM 2178 C C . THR A 1 295 ? 1.258 39.281 14.445 1 92.06 295 THR A C 1
ATOM 2180 O O . THR A 1 295 ? 0.321 39.469 13.664 1 92.06 295 THR A O 1
ATOM 2183 N N . GLY A 1 296 ? 1.077 39.219 15.719 1 90.25 296 GLY A N 1
ATOM 2184 C CA . GLY A 1 296 ? -0.211 39.438 16.359 1 90.25 296 GLY A CA 1
ATOM 2185 C C . GLY A 1 296 ? -1.197 38.312 16.109 1 90.25 296 GLY A C 1
ATOM 2186 O O . GLY A 1 296 ? -2.391 38.469 16.391 1 90.25 296 GLY A O 1
ATOM 2187 N N . ILE A 1 297 ? -0.736 37.219 15.625 1 91.31 297 ILE A N 1
ATOM 2188 C CA . ILE A 1 297 ? -1.611 36.094 15.25 1 91.31 297 ILE A CA 1
ATOM 2189 C C . ILE A 1 297 ? -2.07 35.375 16.5 1 91.31 297 ILE A C 1
ATOM 2191 O O . ILE A 1 297 ? -1.256 35.031 17.375 1 91.31 297 ILE A O 1
ATOM 2195 N N . VAL A 1 298 ? -3.4 35.125 16.562 1 90.25 298 VAL A N 1
ATOM 2196 C CA . VAL A 1 298 ? -4.004 34.375 17.656 1 90.25 298 VAL A CA 1
ATOM 2197 C C . VAL A 1 298 ? -4.98 33.344 17.094 1 90.25 298 VAL A C 1
ATOM 2199 O O . VAL A 1 298 ? -5.676 33.594 16.109 1 90.25 298 VAL A O 1
ATOM 2202 N N . PRO A 1 299 ? -4.984 32.188 17.766 1 91.81 299 PRO A N 1
ATOM 2203 C CA . PRO A 1 299 ? -6.016 31.234 17.344 1 91.81 299 PRO A CA 1
ATOM 2204 C C . PRO A 1 299 ? -7.43 31.797 17.516 1 91.81 299 PRO A C 1
ATOM 2206 O O . PRO A 1 299 ? -7.699 32.5 18.484 1 91.81 299 PRO A O 1
ATOM 2209 N N . GLU A 1 300 ? -8.266 31.391 16.562 1 90.31 300 GLU A N 1
ATOM 2210 C CA . GLU A 1 300 ? -9.672 31.781 16.641 1 90.31 300 GLU A CA 1
ATOM 2211 C C . GLU A 1 300 ? -10.516 30.672 17.25 1 90.31 300 GLU A C 1
ATOM 2213 O O . GLU A 1 300 ? -11.656 30.906 17.656 1 90.31 300 GLU A O 1
ATOM 2218 N N . SER A 1 301 ? -10.008 29.531 17.297 1 93.25 301 SER A N 1
ATOM 2219 C CA . SER A 1 301 ? -10.672 28.375 17.875 1 93.25 301 SER A CA 1
ATOM 2220 C C . SER A 1 301 ? -10.148 28.078 19.281 1 93.25 301 SER A C 1
ATOM 2222 O O . SER A 1 301 ? -9 28.391 19.594 1 93.25 301 SER A O 1
ATOM 2224 N N . ARG A 1 302 ? -10.969 27.453 20.062 1 93.62 302 ARG A N 1
ATOM 2225 C CA . ARG A 1 302 ? -10.562 27.031 21.406 1 93.62 302 ARG A CA 1
ATOM 2226 C C . ARG A 1 302 ? -9.945 25.641 21.359 1 93.62 302 ARG A C 1
ATOM 2228 O O . ARG A 1 302 ? -10.117 24.906 20.391 1 93.62 302 ARG A O 1
ATOM 2235 N N . VAL A 1 303 ? -9.148 25.406 22.375 1 95.06 303 VAL A N 1
ATOM 2236 C CA . VAL A 1 303 ? -8.688 24.047 22.594 1 95.06 303 VAL A CA 1
ATOM 2237 C C . VAL A 1 303 ? -9.859 23.156 23.016 1 95.06 303 VAL A C 1
ATOM 2239 O O . VAL A 1 303 ? -10.672 23.562 23.859 1 95.06 303 VAL A O 1
ATOM 2242 N N . ALA A 1 304 ? -9.93 22.016 22.375 1 95.81 304 ALA A N 1
ATOM 2243 C CA . ALA A 1 304 ? -11 21.094 22.719 1 95.81 304 ALA A CA 1
ATOM 2244 C C . ALA A 1 304 ? -10.984 20.766 24.219 1 95.81 304 ALA A C 1
ATOM 2246 O O . ALA A 1 304 ? 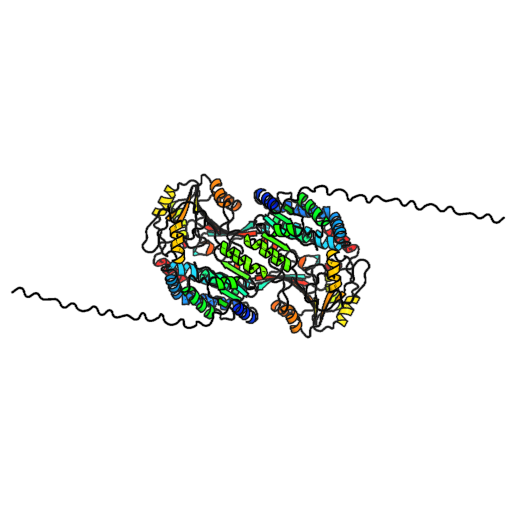-9.914 20.609 24.812 1 95.81 304 ALA A O 1
ATOM 2247 N N . PRO A 1 305 ? -12.156 20.625 24.812 1 95.12 305 PRO A N 1
ATOM 2248 C CA . PRO A 1 305 ? -12.234 20.469 26.266 1 95.12 305 PRO A CA 1
ATOM 2249 C C . PRO A 1 305 ? -11.508 19.219 26.766 1 95.12 305 PRO A C 1
ATOM 2251 O O . PRO A 1 305 ? -10.898 19.234 27.828 1 95.12 305 PRO A O 1
ATOM 2254 N N . TRP A 1 306 ? -11.555 18.156 26.031 1 95.44 306 TRP A N 1
ATOM 2255 C CA . TRP A 1 306 ? -10.938 16.891 26.453 1 95.44 306 TRP A CA 1
ATOM 2256 C C . TRP A 1 306 ? -9.43 16.938 26.281 1 95.44 306 TRP A C 1
ATOM 2258 O O . TRP A 1 306 ? -8.719 16.016 26.672 1 95.44 306 TRP A O 1
ATOM 2268 N N . GLN A 1 307 ? -8.859 18.016 25.703 1 95.5 307 GLN A N 1
ATOM 2269 C CA . GLN A 1 307 ? -7.422 18.234 25.562 1 95.5 307 GLN A CA 1
ATOM 2270 C C . GLN A 1 307 ? -6.914 19.266 26.562 1 95.5 307 GLN A C 1
ATOM 2272 O O . GLN A 1 307 ? -5.707 19.484 26.688 1 95.5 307 GLN A O 1
ATOM 2277 N N . ALA A 1 308 ? -7.789 19.859 27.312 1 93.25 308 ALA A N 1
ATOM 2278 C CA . ALA A 1 308 ? -7.473 21.016 28.156 1 93.25 308 ALA A CA 1
ATOM 2279 C C . ALA A 1 308 ? -6.395 20.656 29.172 1 93.25 308 ALA A C 1
ATOM 2281 O O . ALA A 1 308 ? -5.406 21.391 29.312 1 93.25 308 ALA A O 1
ATOM 2282 N N . ALA A 1 309 ? -6.559 19.562 29.875 1 95 309 ALA A N 1
ATOM 2283 C CA . ALA A 1 309 ? -5.602 19.172 30.906 1 95 309 ALA A CA 1
ATOM 2284 C C . ALA A 1 309 ? -4.227 18.891 30.312 1 95 309 ALA A C 1
ATOM 2286 O O . ALA A 1 309 ? -3.205 19.312 30.859 1 95 309 ALA A O 1
ATOM 2287 N N . ARG A 1 310 ? -4.211 18.219 29.25 1 94.88 310 ARG A N 1
ATOM 2288 C CA . ARG A 1 310 ? -2.957 17.891 28.578 1 94.88 310 ARG A CA 1
ATOM 2289 C C . ARG A 1 310 ? -2.256 19.156 28.094 1 94.88 310 ARG A C 1
ATOM 2291 O O . ARG A 1 310 ? -1.045 19.297 28.266 1 94.88 310 ARG A O 1
ATOM 2298 N N . GLN A 1 311 ? -2.982 20.047 27.516 1 94.06 311 GLN A N 1
ATOM 2299 C CA . GLN A 1 311 ? -2.398 21.266 26.969 1 94.06 311 GLN A CA 1
ATOM 2300 C C . GLN A 1 311 ? -1.9 22.172 28.094 1 94.06 311 GLN A C 1
ATOM 2302 O O . GLN A 1 311 ? -0.901 22.875 27.922 1 94.06 311 GLN A O 1
ATOM 2307 N N . ALA A 1 312 ? -2.566 22.125 29.203 1 92.62 312 ALA A N 1
ATOM 2308 C CA . ALA A 1 312 ? -2.082 22.875 30.359 1 92.62 312 ALA A CA 1
ATOM 2309 C C . ALA A 1 312 ? -0.712 22.375 30.797 1 92.62 312 ALA A C 1
ATOM 2311 O O . ALA A 1 312 ? 0.185 23.172 31.094 1 92.62 312 ALA A O 1
ATOM 2312 N N . ARG A 1 313 ? -0.593 21.078 30.812 1 93.75 313 ARG A N 1
ATOM 2313 C CA . ARG A 1 313 ? 0.681 20.469 31.188 1 93.75 313 ARG A CA 1
ATOM 2314 C C . ARG A 1 313 ? 1.773 20.828 30.188 1 93.75 313 ARG A C 1
ATOM 2316 O O . ARG A 1 313 ? 2.883 21.203 30.578 1 93.75 313 ARG A O 1
ATOM 2323 N N . LEU A 1 314 ? 1.48 20.797 28.922 1 93.19 314 LEU A N 1
ATOM 2324 C CA . LEU A 1 314 ? 2.457 21.047 27.859 1 93.19 314 LEU A CA 1
ATOM 2325 C C . LEU A 1 314 ? 2.812 22.531 27.781 1 93.19 314 LEU A C 1
ATOM 2327 O O . LEU A 1 314 ? 3.836 22.891 27.203 1 93.19 314 LEU A O 1
ATOM 2331 N N . SER A 1 315 ? 1.988 23.359 28.328 1 91.56 315 SER A N 1
ATOM 2332 C CA . SER A 1 315 ? 2.189 24.797 28.281 1 91.56 315 SER A CA 1
ATOM 2333 C C . SER A 1 315 ? 3.088 25.266 29.422 1 91.56 315 SER A C 1
ATOM 2335 O O . SER A 1 315 ? 3.555 26.406 29.438 1 91.56 315 SER A O 1
ATOM 2337 N N . SER A 1 316 ? 3.316 24.359 30.312 1 90.5 316 SER A N 1
ATOM 2338 C CA . SER A 1 316 ? 4.145 24.75 31.438 1 90.5 316 SER A CA 1
ATOM 2339 C C . SER A 1 316 ? 5.527 25.203 30.984 1 90.5 316 SER A C 1
ATOM 2341 O O . SER A 1 316 ? 6.188 24.531 30.203 1 90.5 316 SER A O 1
ATOM 2343 N N . GLY A 1 317 ? 5.941 26.328 31.484 1 90.62 317 GLY A N 1
ATOM 2344 C CA . GLY A 1 317 ? 7.258 26.859 31.172 1 90.62 317 GLY A CA 1
ATOM 2345 C C . GLY A 1 317 ? 7.301 27.562 29.828 1 90.62 317 GLY A C 1
ATOM 2346 O O . GLY A 1 317 ? 8.359 28.047 29.406 1 90.62 317 GLY A O 1
ATOM 2347 N N . SER A 1 318 ? 6.211 27.641 29.141 1 93.88 318 SER A N 1
ATOM 2348 C CA . SER A 1 318 ? 6.152 28.312 27.844 1 93.88 318 SER A CA 1
ATOM 2349 C C . SER A 1 318 ? 5.797 29.781 27.984 1 93.88 318 SER A C 1
ATOM 2351 O O . SER A 1 318 ? 5.324 30.203 29.047 1 93.88 318 SER A O 1
ATOM 2353 N N . GLU A 1 319 ? 6.059 30.516 26.984 1 93.75 319 GLU A N 1
ATOM 2354 C CA . GLU A 1 319 ? 5.809 31.953 26.969 1 93.75 319 GLU A CA 1
ATOM 2355 C C . GLU A 1 319 ? 4.668 32.312 26.016 1 93.75 319 GLU A C 1
ATOM 2357 O O . GLU A 1 319 ? 4.688 31.938 24.844 1 93.75 319 GLU A O 1
ATOM 2362 N N . ALA A 1 320 ? 3.73 33.062 26.516 1 93.88 320 ALA A N 1
ATOM 2363 C CA . ALA A 1 320 ? 2.607 33.5 25.688 1 93.88 320 ALA A CA 1
ATOM 2364 C C . ALA A 1 320 ? 3.039 34.594 24.703 1 93.88 320 ALA A C 1
ATOM 2366 O O . ALA A 1 320 ? 3.809 35.469 25.062 1 93.88 320 ALA A O 1
ATOM 2367 N N . LEU A 1 321 ? 2.643 34.5 23.516 1 92.56 321 LEU A N 1
ATOM 2368 C CA . LEU A 1 321 ? 2.984 35.5 22.5 1 92.56 321 LEU A CA 1
ATOM 2369 C C . LEU A 1 321 ? 1.99 36.625 22.5 1 92.56 321 LEU A C 1
ATOM 2371 O O . LEU A 1 321 ? 2.381 37.812 22.641 1 92.56 321 LEU A O 1
ATOM 2375 N N . ALA A 1 322 ? 0.81 36.406 22.078 1 80.69 322 ALA A N 1
ATOM 2376 C CA . ALA A 1 322 ? -0.224 37.438 22.031 1 80.69 322 ALA A CA 1
ATOM 2377 C C . ALA A 1 322 ? -1.547 36.906 22.578 1 80.69 322 ALA A C 1
ATOM 2379 O O . ALA A 1 322 ? -1.858 35.719 22.453 1 80.69 322 ALA A O 1
ATOM 2380 N N . GLU A 1 323 ? -2.162 37.875 23.281 1 74 323 GLU A N 1
ATOM 2381 C CA . GLU A 1 323 ? -3.48 37.531 23.797 1 74 323 GLU A CA 1
ATOM 2382 C C . GLU A 1 323 ? -4.586 37.969 22.844 1 74 323 GLU A C 1
ATOM 2384 O O . GLU A 1 323 ? -4.465 39.031 22.203 1 74 323 GLU A O 1
ATOM 2389 N N . GLY A 1 324 ? -5.391 37.031 22.547 1 66.25 324 GLY A N 1
ATOM 2390 C CA . GLY A 1 324 ? -6.551 37.406 21.75 1 66.25 324 GLY A CA 1
ATOM 2391 C C . GLY A 1 324 ? -7.867 37.031 22.406 1 66.25 324 GLY A C 1
ATOM 2392 O O . GLY A 1 324 ? -7.887 36.438 23.484 1 66.25 324 GLY A O 1
ATOM 2393 N N . PRO A 1 325 ? -8.969 37.656 21.906 1 59.97 325 PRO A N 1
ATOM 2394 C CA . PRO A 1 325 ? -10.289 37.562 22.531 1 59.97 325 PRO A CA 1
ATOM 2395 C C . PRO A 1 325 ? -10.82 36.156 22.625 1 59.97 325 PRO A C 1
ATOM 2397 O O . PRO A 1 325 ? -11.586 35.812 23.531 1 59.97 325 PRO A O 1
ATOM 2400 N N . ALA A 1 326 ? -10.625 35.312 21.75 1 63.19 326 ALA A N 1
ATOM 2401 C CA . ALA A 1 326 ? -11.43 34.094 21.703 1 63.19 326 ALA A CA 1
ATOM 2402 C C . ALA A 1 326 ? -10.586 32.875 22.031 1 63.19 326 ALA A C 1
ATOM 2404 O O . ALA A 1 326 ? -11.055 31.953 22.703 1 63.19 326 ALA A O 1
ATOM 2405 N N . GLY A 1 327 ? -9.398 32.844 21.562 1 66.94 327 GLY A N 1
ATOM 2406 C CA . GLY A 1 327 ? -8.617 31.625 21.734 1 66.94 327 GLY A CA 1
ATOM 2407 C C . GLY A 1 327 ? -7.43 31.812 22.672 1 66.94 327 GLY A C 1
ATOM 2408 O O . GLY A 1 327 ? -7.16 32.938 23.125 1 66.94 327 GLY A O 1
ATOM 2409 N N . PRO A 1 328 ? -7.023 30.562 23.078 1 81.5 328 PRO A N 1
ATOM 2410 C CA . PRO A 1 328 ? -5.816 30.672 23.891 1 81.5 328 PRO A CA 1
ATOM 2411 C C . PRO A 1 328 ? -4.648 31.312 23.141 1 81.5 328 PRO A C 1
ATOM 2413 O O . PRO A 1 328 ? -4.574 31.219 21.922 1 81.5 328 PRO A O 1
ATOM 2416 N N . PRO A 1 329 ? -3.875 31.984 23.844 1 89.56 329 PRO A N 1
ATOM 2417 C CA . PRO A 1 329 ? -2.689 32.5 23.156 1 89.56 329 PRO A CA 1
ATOM 2418 C C . PRO A 1 329 ? -1.774 31.406 22.641 1 89.56 329 PRO A C 1
ATOM 2420 O O . PRO A 1 329 ? -1.663 30.344 23.25 1 89.56 329 PRO A O 1
ATOM 2423 N N . LEU A 1 330 ? -1.232 31.672 21.484 1 94.44 330 LEU A N 1
ATOM 2424 C CA . LEU A 1 330 ? -0.093 30.844 21.094 1 94.44 330 LEU A CA 1
ATOM 2425 C C . LEU A 1 330 ? 1.075 31.047 22.047 1 94.44 330 LEU A C 1
ATOM 2427 O O . LEU A 1 330 ? 1.264 32.125 22.594 1 94.44 330 LEU A O 1
ATOM 2431 N N . ARG A 1 331 ? 1.819 30.016 22.266 1 96.25 331 ARG A N 1
ATOM 2432 C CA . ARG A 1 331 ? 2.922 30.047 23.234 1 96.25 331 ARG A CA 1
ATOM 2433 C C . ARG A 1 331 ? 4.195 29.469 22.609 1 96.25 331 ARG A C 1
ATOM 2435 O O . ARG A 1 331 ? 4.129 28.594 21.75 1 96.25 331 ARG A O 1
ATOM 2442 N N . LEU A 1 332 ? 5.301 30.016 23.047 1 97.44 332 LEU A N 1
ATOM 2443 C CA . LEU A 1 332 ? 6.594 29.438 22.672 1 97.44 332 LEU A CA 1
ATOM 2444 C C . LEU A 1 332 ? 7.184 28.625 23.812 1 97.44 332 LEU A C 1
ATOM 2446 O O . LEU A 1 332 ? 7.312 29.125 24.938 1 97.44 332 LEU A O 1
ATOM 2450 N N . GLY A 1 333 ? 7.426 27.375 23.547 1 96 333 GLY A N 1
ATOM 2451 C CA . GLY A 1 333 ? 8.062 26.5 24.5 1 96 333 GLY A CA 1
ATOM 2452 C C . GLY A 1 333 ? 9.352 25.875 24 1 96 333 GLY A C 1
ATOM 2453 O O . GLY A 1 333 ? 9.852 26.266 22.938 1 96 333 GLY A O 1
ATOM 2454 N N . GLY A 1 334 ? 9.93 25 24.828 1 94.69 334 GLY A N 1
ATOM 2455 C CA . GLY A 1 334 ? 11.102 24.25 24.422 1 94.69 334 GLY A CA 1
ATOM 2456 C C . GLY A 1 334 ? 10.758 22.922 23.766 1 94.69 334 GLY A C 1
ATOM 2457 O O . GLY A 1 334 ? 9.672 22.766 23.203 1 94.69 334 GLY A O 1
ATOM 2458 N N . ASP A 1 335 ? 11.734 22.062 23.672 1 92.75 335 ASP A N 1
ATOM 2459 C CA . ASP A 1 335 ? 11.516 20.719 23.141 1 92.75 335 ASP A CA 1
ATOM 2460 C C . ASP A 1 335 ? 10.695 19.875 24.109 1 92.75 335 ASP A C 1
ATOM 2462 O O . ASP A 1 335 ? 11.102 19.656 25.25 1 92.75 335 ASP A O 1
ATOM 2466 N N . SER A 1 336 ? 9.562 19.438 23.703 1 88.31 336 SER A N 1
ATOM 2467 C CA . SER A 1 336 ? 8.68 18.672 24.578 1 88.31 336 SER A CA 1
ATOM 2468 C C . SER A 1 336 ? 8.984 17.172 24.5 1 88.31 336 SER A C 1
ATOM 2470 O O . SER A 1 336 ? 8.586 16.406 25.391 1 88.31 336 SER A O 1
ATOM 2472 N N . GLY A 1 337 ? 9.5 16.703 23.469 1 87.94 337 GLY A N 1
ATOM 2473 C CA . GLY A 1 337 ? 9.773 15.289 23.266 1 87.94 337 GLY A CA 1
ATOM 2474 C C . GLY A 1 337 ? 8.578 14.508 22.766 1 87.94 337 GLY A C 1
ATOM 2475 O O . GLY A 1 337 ? 8.695 13.32 22.469 1 87.94 337 GLY A O 1
ATOM 2476 N N . GLU A 1 338 ? 7.414 15.086 22.734 1 90.75 338 GLU A N 1
ATOM 2477 C CA . GLU A 1 338 ? 6.207 14.453 22.203 1 90.75 338 GLU A CA 1
ATOM 2478 C C . GLU A 1 338 ? 5.418 15.43 21.344 1 90.75 338 GLU A C 1
ATOM 2480 O O . GLU A 1 338 ? 5.613 16.641 21.422 1 90.75 338 GLU A O 1
ATOM 2485 N N . GLU A 1 339 ? 4.605 14.922 20.5 1 93.12 339 GLU A N 1
ATOM 2486 C CA . GLU A 1 339 ? 3.73 15.773 19.703 1 93.12 339 GLU A CA 1
ATOM 2487 C C . GLU A 1 339 ? 2.805 16.594 20.578 1 93.12 339 GLU A C 1
ATOM 2489 O O . GLU A 1 339 ? 2.145 16.062 21.469 1 93.12 339 GLU A O 1
ATOM 2494 N N . ARG A 1 340 ? 2.697 17.875 20.312 1 94.31 340 ARG A N 1
ATOM 2495 C CA . ARG A 1 340 ? 1.938 18.781 21.156 1 94.31 340 ARG A CA 1
ATOM 2496 C C . ARG A 1 340 ? 0.467 18.812 20.766 1 94.31 340 ARG A C 1
ATOM 2498 O O . ARG A 1 340 ? -0.417 18.719 21.609 1 94.31 340 ARG A O 1
ATOM 2505 N N . PHE A 1 341 ? 0.26 18.938 19.469 1 95.94 341 PHE A N 1
ATOM 2506 C CA . PHE A 1 341 ? -1.119 18.953 19 1 95.94 341 PHE A CA 1
ATOM 2507 C C . PHE A 1 341 ? -1.945 19.984 19.75 1 95.94 341 PHE A C 1
ATOM 2509 O O . PHE A 1 341 ? -3.012 19.672 20.281 1 95.94 341 PHE A O 1
ATOM 2516 N N . GLY A 1 342 ? -1.472 21.234 19.781 1 95.75 342 GLY A N 1
ATOM 2517 C CA . GLY A 1 342 ? -2.055 22.344 20.516 1 95.75 342 GLY A CA 1
ATOM 2518 C C . GLY A 1 342 ? -1.335 23.656 20.281 1 95.75 342 GLY A C 1
ATOM 2519 O O . GLY A 1 342 ? -0.532 23.781 19.344 1 95.75 342 GLY A O 1
ATOM 2520 N N . PRO A 1 343 ? -1.631 24.594 21.078 1 95.31 343 PRO A N 1
ATOM 2521 C CA . PRO A 1 343 ? -1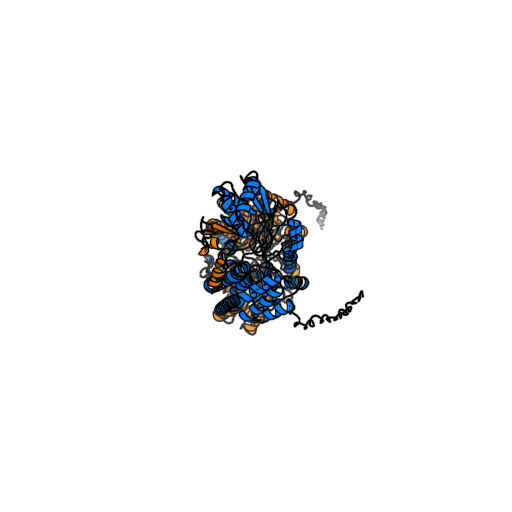.226 25.969 20.781 1 95.31 343 PRO A CA 1
ATOM 2522 C C . PRO A 1 343 ? 0.236 26.25 21.125 1 95.31 343 PRO A C 1
ATOM 2524 O O . PRO A 1 343 ? 0.764 27.312 20.797 1 95.31 343 PRO A O 1
ATOM 2527 N N . VAL A 1 344 ? 0.938 25.375 21.766 1 96.62 344 VAL A N 1
ATOM 2528 C CA . VAL A 1 344 ? 2.338 25.594 22.125 1 96.62 344 VAL A CA 1
ATOM 2529 C C . VAL A 1 344 ? 3.23 25.219 20.938 1 96.62 344 VAL A C 1
ATOM 2531 O O . VAL A 1 344 ? 3.045 24.188 20.312 1 96.62 344 VAL A O 1
ATOM 2534 N N . LEU A 1 345 ? 4.078 26.109 20.594 1 97.56 345 LEU A N 1
ATOM 2535 C CA . LEU A 1 345 ? 5.094 25.906 19.562 1 97.56 345 LEU A CA 1
ATOM 2536 C C . LEU A 1 345 ? 6.48 25.766 20.188 1 97.56 345 LEU A C 1
ATOM 2538 O O . LEU A 1 345 ? 6.938 26.672 20.891 1 97.56 345 LEU A O 1
ATOM 2542 N N . GLY A 1 346 ? 7.109 24.609 19.969 1 97.56 346 GLY A N 1
ATOM 2543 C CA . GLY A 1 346 ? 8.477 24.469 20.438 1 97.56 346 GLY A CA 1
ATOM 2544 C C . GLY A 1 346 ? 9.477 25.266 19.625 1 97.56 346 GLY A C 1
ATOM 2545 O O . GLY A 1 346 ? 9.32 25.422 18.406 1 97.56 346 GLY A O 1
ATOM 2546 N N . VAL A 1 347 ? 10.508 25.781 20.344 1 98.19 347 VAL A N 1
ATOM 2547 C CA . VAL A 1 347 ? 11.586 26.484 19.688 1 98.19 347 VAL A CA 1
ATOM 2548 C C . VAL A 1 347 ? 12.938 25.922 20.125 1 98.19 347 VAL A C 1
ATOM 2550 O O . VAL A 1 347 ? 13.242 25.906 21.328 1 98.19 347 VAL A O 1
ATOM 2553 N N . VAL A 1 348 ? 13.648 25.422 19.188 1 97.94 348 VAL A N 1
ATOM 2554 C CA . VAL A 1 348 ? 14.977 24.859 19.438 1 97.94 348 VAL A CA 1
ATOM 2555 C C . VAL A 1 348 ? 16.016 25.562 18.562 1 97.94 348 VAL A C 1
ATOM 2557 O O . VAL A 1 348 ? 15.867 25.625 17.344 1 97.94 348 VAL A O 1
ATOM 2560 N N . GLN A 1 349 ? 17 26.156 19.219 1 98.25 349 GLN A N 1
ATOM 2561 C CA . GLN A 1 349 ? 18.109 26.75 18.484 1 98.25 349 GLN A CA 1
ATOM 2562 C C . GLN A 1 349 ? 19.172 25.703 18.156 1 98.25 349 GLN A C 1
ATOM 2564 O O . GLN A 1 349 ? 19.656 24.984 19.031 1 98.25 349 GLN A O 1
ATOM 2569 N N . CYS A 1 350 ? 19.422 25.609 16.875 1 98.38 350 CYS A N 1
ATOM 2570 C CA . CYS A 1 350 ? 20.422 24.672 16.406 1 98.38 350 CYS A CA 1
ATOM 2571 C C . CYS A 1 350 ? 21.703 25.391 16 1 98.38 350 CYS A C 1
ATOM 2573 O O . CYS A 1 350 ? 21.656 26.438 15.359 1 98.38 350 CYS A O 1
ATOM 2575 N N . ALA A 1 351 ? 22.891 24.797 16.281 1 97.75 351 ALA A N 1
ATOM 2576 C CA . ALA A 1 351 ? 24.188 25.391 15.961 1 97.75 351 ALA A CA 1
ATOM 2577 C C . ALA A 1 351 ? 24.375 25.5 14.453 1 97.75 351 ALA A C 1
ATOM 2579 O O . ALA A 1 351 ? 24.984 26.453 13.961 1 97.75 351 ALA A O 1
ATOM 2580 N N . ASP A 1 352 ? 23.953 24.531 13.742 1 98.12 352 ASP A N 1
ATOM 2581 C CA . ASP A 1 352 ? 24.047 24.469 12.289 1 98.12 352 ASP A CA 1
ATOM 2582 C C . ASP A 1 352 ? 23.047 23.469 11.711 1 98.12 352 ASP A C 1
ATOM 2584 O O . ASP A 1 352 ? 22.203 22.938 12.438 1 98.12 352 ASP A O 1
ATOM 2588 N N . LEU A 1 353 ? 23.094 23.359 10.398 1 98.31 353 LEU A N 1
ATOM 2589 C CA . LEU A 1 353 ? 22.156 22.469 9.719 1 98.31 353 LEU A CA 1
ATOM 2590 C C . LEU A 1 353 ? 22.359 21.031 10.172 1 98.31 353 LEU A C 1
ATOM 2592 O O . LEU A 1 353 ? 21.391 20.266 10.281 1 98.31 353 LEU A O 1
ATOM 2596 N N . ASP A 1 354 ? 23.562 20.594 10.492 1 98.12 354 ASP A N 1
ATOM 2597 C CA . ASP A 1 354 ? 23.844 19.25 10.977 1 98.12 354 ASP A CA 1
ATOM 2598 C C . ASP A 1 354 ? 23.094 18.969 12.281 1 98.12 354 ASP A C 1
ATOM 2600 O O . ASP A 1 354 ? 22.547 17.891 12.469 1 98.12 354 ASP A O 1
ATOM 2604 N N . ALA A 1 355 ? 23.141 19.953 13.094 1 98.44 355 ALA A N 1
ATOM 2605 C CA . ALA A 1 355 ? 22.438 19.812 14.367 1 98.44 355 ALA A CA 1
ATOM 2606 C C . ALA A 1 355 ? 20.938 19.672 14.148 1 98.44 355 ALA A C 1
ATOM 2608 O O . ALA A 1 355 ? 20.281 18.859 14.82 1 98.44 355 ALA A O 1
ATOM 2609 N N . ALA A 1 356 ? 20.344 20.484 13.273 1 98.56 356 ALA A N 1
ATOM 2610 C CA . ALA A 1 356 ? 18.922 20.406 12.953 1 98.56 356 ALA A CA 1
ATOM 2611 C C . ALA A 1 356 ? 18.562 19.031 12.398 1 98.56 356 ALA A C 1
ATOM 2613 O O . ALA A 1 356 ? 17.562 18.422 12.805 1 98.56 356 ALA A O 1
ATOM 2614 N N . LEU A 1 357 ? 19.359 18.516 11.508 1 97.81 357 LEU A N 1
ATOM 2615 C CA . LEU A 1 357 ? 19.156 17.203 10.922 1 97.81 357 LEU A CA 1
ATOM 2616 C C . LEU A 1 357 ? 19.297 16.109 11.977 1 97.81 357 LEU A C 1
ATOM 2618 O O . LEU A 1 357 ? 18.562 15.117 11.938 1 97.81 357 LEU A O 1
ATOM 2622 N N . GLY A 1 358 ? 20.281 16.281 12.859 1 97.06 358 GLY A N 1
ATOM 2623 C CA . GLY A 1 358 ? 20.391 15.367 13.984 1 97.06 358 GLY A CA 1
ATOM 2624 C C . GLY A 1 358 ? 19.141 15.305 14.836 1 97.06 358 GLY A C 1
ATOM 2625 O O . GLY A 1 358 ? 18.734 14.219 15.258 1 97.06 358 GLY A O 1
ATOM 2626 N N . TRP A 1 359 ? 18.531 16.469 15.078 1 97.25 359 TRP A N 1
ATOM 2627 C CA . TRP A 1 359 ? 17.266 16.547 15.812 1 97.25 359 TRP A CA 1
ATOM 2628 C C . TRP A 1 359 ? 16.172 15.75 15.102 1 97.25 359 TRP A C 1
ATOM 2630 O O . TRP A 1 359 ? 15.445 14.984 15.734 1 97.25 359 TRP A O 1
ATOM 2640 N N . LEU A 1 360 ? 16.078 15.906 13.805 1 96.31 360 LEU A N 1
ATOM 2641 C CA . LEU A 1 360 ? 15.086 15.195 13.008 1 96.31 360 LEU A CA 1
ATOM 2642 C C . LEU A 1 360 ? 15.32 13.688 13.062 1 96.31 360 LEU A C 1
ATOM 2644 O O . LEU A 1 360 ? 14.375 12.914 13.219 1 96.31 360 LEU A O 1
ATOM 2648 N N . ARG A 1 361 ? 16.547 13.203 13 1 92.75 361 ARG A N 1
ATOM 2649 C CA . ARG A 1 361 ? 16.891 11.789 12.93 1 92.75 361 ARG A CA 1
ATOM 2650 C C . ARG A 1 361 ? 16.641 11.102 14.273 1 92.75 361 ARG A C 1
ATOM 2652 O O . ARG A 1 361 ? 16.5 9.883 14.336 1 92.75 361 ARG A O 1
ATOM 2659 N N . ALA A 1 362 ? 16.562 11.852 15.336 1 94.06 362 ALA A N 1
ATOM 2660 C CA . ALA A 1 362 ? 16.422 11.305 16.688 1 94.06 362 ALA A CA 1
ATOM 2661 C C . ALA A 1 362 ? 14.961 11.047 17.031 1 94.06 362 ALA A C 1
ATOM 2663 O O . ALA A 1 362 ? 14.648 10.617 18.141 1 94.06 362 ALA A O 1
ATOM 2664 N N . ARG A 1 363 ? 14.109 11.227 16.078 1 93.75 363 ARG A N 1
ATOM 2665 C CA . ARG A 1 363 ? 12.68 11.094 16.328 1 93.75 363 ARG A CA 1
ATOM 2666 C C . ARG A 1 363 ? 11.984 10.375 15.164 1 93.75 363 ARG A C 1
ATOM 2668 O O . ARG A 1 363 ? 12.539 10.273 14.07 1 93.75 363 ARG A O 1
ATOM 2675 N N . PRO A 1 364 ? 10.773 9.828 15.508 1 94 364 PRO A N 1
ATOM 2676 C CA . PRO A 1 364 ? 10.031 9.219 14.391 1 94 364 PRO A CA 1
ATOM 2677 C C . PRO A 1 364 ? 9.742 10.211 13.266 1 94 364 PRO A C 1
ATOM 2679 O O . PRO A 1 364 ? 9.5 11.391 13.523 1 94 364 PRO A O 1
ATOM 2682 N N . ALA A 1 365 ? 9.734 9.742 12.062 1 95.44 365 ALA A N 1
ATOM 2683 C CA . ALA A 1 365 ? 9.469 10.586 10.898 1 95.44 365 ALA A CA 1
ATOM 2684 C C . ALA A 1 365 ? 8.086 11.211 10.984 1 95.44 365 ALA A C 1
ATOM 2686 O O . ALA A 1 365 ? 7.094 10.516 11.227 1 95.44 365 ALA A O 1
ATOM 2687 N N . PRO A 1 366 ? 8.008 12.484 10.773 1 96.56 366 PRO A N 1
ATOM 2688 C CA . PRO A 1 366 ? 6.711 13.172 10.859 1 96.56 366 PRO A CA 1
ATOM 2689 C C . PRO A 1 366 ? 5.953 13.156 9.539 1 96.56 366 PRO A C 1
ATOM 2691 O O . PRO A 1 366 ? 6.488 12.711 8.516 1 96.56 366 PRO A O 1
ATOM 2694 N N . LEU A 1 367 ? 4.734 13.664 9.562 1 97.06 367 LEU A N 1
ATOM 2695 C CA . LEU A 1 367 ? 3.902 13.773 8.367 1 97.06 367 LEU A CA 1
ATOM 2696 C C . LEU A 1 367 ? 4.445 14.844 7.422 1 97.06 367 LEU A C 1
ATOM 2698 O O . LEU A 1 367 ? 4.262 14.75 6.207 1 97.06 367 LEU A O 1
ATOM 2702 N N . ALA A 1 368 ? 5.082 15.875 8.055 1 97.56 368 ALA A N 1
ATOM 2703 C CA . ALA A 1 368 ? 5.5 16.984 7.191 1 97.56 368 ALA A CA 1
ATOM 2704 C C . ALA A 1 368 ? 6.652 17.75 7.816 1 97.56 368 ALA A C 1
ATOM 2706 O O . ALA A 1 368 ? 6.797 17.781 9.039 1 97.56 368 ALA A O 1
ATOM 2707 N N . LEU A 1 369 ? 7.453 18.344 6.961 1 98.25 369 LEU A N 1
ATOM 2708 C CA . LEU A 1 369 ? 8.438 19.359 7.297 1 98.25 369 LEU A CA 1
ATOM 2709 C C . LEU A 1 369 ? 8.188 20.641 6.504 1 98.25 369 LEU A C 1
ATOM 2711 O O . LEU A 1 369 ? 7.793 20.594 5.336 1 98.25 369 LEU A O 1
ATOM 2715 N N . SER A 1 370 ? 8.398 21.734 7.117 1 98.38 370 SER A N 1
ATOM 2716 C CA . SER A 1 370 ? 8.359 23.031 6.43 1 98.38 370 SER A CA 1
ATOM 2717 C C . SER A 1 370 ? 9.711 23.719 6.488 1 98.38 370 SER A C 1
ATOM 2719 O O . SER A 1 370 ? 10.391 23.688 7.516 1 98.38 370 SER A O 1
ATOM 2721 N N . LEU A 1 371 ? 10.07 24.312 5.375 1 98.62 371 LEU A N 1
ATOM 2722 C CA . LEU A 1 371 ? 11.359 24.984 5.27 1 98.62 371 LEU A CA 1
ATOM 2723 C C . LEU A 1 371 ? 11.18 26.469 4.957 1 98.62 371 LEU A C 1
ATOM 2725 O O . LEU A 1 371 ? 10.352 26.828 4.121 1 98.62 371 LEU A O 1
ATOM 2729 N N . PHE A 1 372 ? 11.945 27.281 5.574 1 98.38 372 PHE A N 1
ATOM 2730 C CA . PHE A 1 372 ? 11.922 28.719 5.344 1 98.38 372 PHE A CA 1
ATOM 2731 C C . PHE A 1 372 ? 13.328 29.25 5.09 1 98.38 372 PHE A C 1
ATOM 2733 O O . PHE A 1 372 ? 14.219 29.078 5.926 1 98.38 372 PHE A O 1
ATOM 2740 N N . GLY A 1 373 ? 13.492 29.875 3.928 1 97.5 373 GLY A N 1
ATOM 2741 C CA . GLY A 1 373 ? 14.766 30.484 3.586 1 97.5 373 GLY A CA 1
ATOM 2742 C C . GLY A 1 373 ? 15.805 29.484 3.115 1 97.5 373 GLY A C 1
ATOM 2743 O O . GLY A 1 373 ? 17 29.781 3.137 1 97.5 373 GLY A O 1
ATOM 2744 N N . ALA A 1 374 ? 15.383 28.375 2.701 1 96.75 374 ALA A N 1
ATOM 2745 C CA . ALA A 1 374 ? 16.312 27.328 2.275 1 96.75 374 ALA A CA 1
ATOM 2746 C C . ALA A 1 374 ? 16.938 27.672 0.921 1 96.75 374 ALA A C 1
ATOM 2748 O O . ALA A 1 374 ? 16.219 28.031 -0.021 1 96.75 374 ALA A O 1
ATOM 2749 N N . SER A 1 375 ? 18.297 27.562 0.878 1 96.94 375 SER A N 1
ATOM 2750 C CA . SER A 1 375 ? 18.938 27.5 -0.428 1 96.94 375 SER A CA 1
ATOM 2751 C C . SER A 1 375 ? 18.641 26.188 -1.139 1 96.94 375 SER A C 1
ATOM 2753 O O . SER A 1 375 ? 18.141 25.25 -0.524 1 96.94 375 SER A O 1
ATOM 2755 N N . ARG A 1 376 ? 18.953 26.172 -2.414 1 95.69 376 ARG A N 1
ATOM 2756 C CA . ARG A 1 376 ? 18.75 24.953 -3.172 1 95.69 376 ARG A CA 1
ATOM 2757 C C . ARG A 1 376 ? 19.547 23.797 -2.576 1 95.69 376 ARG A C 1
ATOM 2759 O O . ARG A 1 376 ? 19.062 22.672 -2.494 1 95.69 376 ARG A O 1
ATOM 2766 N N . GLY A 1 377 ? 20.766 24.094 -2.23 1 97.12 377 GLY A N 1
ATOM 2767 C CA . GLY A 1 377 ? 21.625 23.078 -1.618 1 97.12 377 GLY A CA 1
ATOM 2768 C C . GLY A 1 377 ? 21.094 22.578 -0.286 1 97.12 377 GLY A C 1
ATOM 2769 O O . GLY A 1 377 ? 21.109 21.391 -0.011 1 97.12 377 GLY A O 1
ATOM 2770 N N . GLU A 1 378 ? 20.594 23.5 0.562 1 97.75 378 GLU A N 1
ATOM 2771 C CA . GLU A 1 378 ? 20.031 23.125 1.856 1 97.75 378 GLU A CA 1
ATOM 2772 C C . GLU A 1 378 ? 18.781 22.281 1.69 1 97.75 378 GLU A C 1
ATOM 2774 O O . GLU A 1 378 ? 18.609 21.281 2.389 1 97.75 378 GLU A O 1
ATOM 2779 N N . GLU A 1 379 ? 17.922 22.734 0.82 1 97.62 379 GLU A N 1
ATOM 2780 C CA . GLU A 1 379 ? 16.703 21.984 0.544 1 97.62 379 GLU A CA 1
ATOM 2781 C C . GLU A 1 379 ? 17.016 20.562 0.093 1 97.62 379 GLU A C 1
ATOM 2783 O O . GLU A 1 379 ? 16.406 19.594 0.566 1 97.62 379 GLU A O 1
ATOM 2788 N N . ALA A 1 380 ? 17.938 20.438 -0.805 1 96.12 380 ALA A N 1
ATOM 2789 C CA . ALA A 1 380 ? 18.344 19.125 -1.316 1 96.12 380 ALA A CA 1
ATOM 2790 C C . ALA A 1 380 ? 18.906 18.25 -0.201 1 96.12 380 ALA A C 1
ATOM 2792 O O . ALA A 1 380 ? 18.609 17.062 -0.117 1 96.12 380 ALA A O 1
ATOM 2793 N N . ARG A 1 381 ? 19.719 18.828 0.574 1 96.69 381 ARG A N 1
ATOM 2794 C CA . ARG A 1 381 ? 20.344 18.094 1.673 1 96.69 381 ARG A CA 1
ATOM 2795 C C . ARG A 1 381 ? 19.281 17.625 2.674 1 96.69 381 ARG A C 1
ATOM 2797 O O . ARG A 1 381 ? 19.312 16.484 3.117 1 96.69 381 ARG A O 1
ATOM 2804 N N . ILE A 1 382 ? 18.359 18.5 3.047 1 97.81 382 ILE A N 1
ATOM 2805 C CA . ILE A 1 382 ? 17.297 18.156 3.986 1 97.81 382 ILE A CA 1
ATOM 2806 C C . ILE A 1 382 ? 16.453 17.031 3.406 1 97.81 382 ILE A C 1
ATOM 2808 O O . ILE A 1 382 ? 16.125 16.062 4.102 1 97.81 382 ILE A O 1
ATOM 2812 N N . ALA A 1 383 ? 16.094 17.156 2.18 1 96.44 383 ALA A N 1
ATOM 2813 C CA . ALA A 1 383 ? 15.297 16.125 1.521 1 96.44 383 ALA A CA 1
ATOM 2814 C C . ALA A 1 383 ? 16.016 14.773 1.536 1 96.44 383 ALA A C 1
ATOM 2816 O O . ALA A 1 383 ? 15.398 13.734 1.754 1 96.44 383 ALA A O 1
ATOM 2817 N N . ALA A 1 384 ? 17.281 14.781 1.372 1 94.06 384 ALA A N 1
ATOM 2818 C CA . ALA A 1 384 ? 18.078 13.562 1.263 1 94.06 384 ALA A CA 1
ATOM 2819 C C . ALA A 1 384 ? 18.328 12.945 2.637 1 94.06 384 ALA A C 1
ATOM 2821 O O . ALA A 1 384 ? 18.469 11.727 2.762 1 94.06 384 ALA A O 1
ATOM 2822 N N . GLU A 1 385 ? 18.391 13.789 3.627 1 94.44 385 GLU A N 1
ATOM 2823 C CA . GLU A 1 385 ? 18.891 13.312 4.91 1 94.44 385 GLU A CA 1
ATOM 2824 C C . GLU A 1 385 ? 17.781 13.297 5.965 1 94.44 385 GLU A C 1
ATOM 2826 O O . GLU A 1 385 ? 18.047 13.141 7.156 1 94.44 385 GLU A O 1
ATOM 2831 N N . SER A 1 386 ? 16.562 13.484 5.551 1 94.12 386 SER A N 1
ATOM 2832 C CA . SER A 1 386 ? 15.422 13.383 6.457 1 94.12 386 SER A CA 1
ATOM 2833 C C . SER A 1 386 ? 14.297 12.555 5.84 1 94.12 386 SER A C 1
ATOM 2835 O O . SER A 1 386 ? 14.352 12.219 4.652 1 94.12 386 SER A O 1
ATOM 2837 N N . ARG A 1 387 ? 13.43 12.148 6.734 1 93.81 387 ARG A N 1
ATOM 2838 C CA . ARG A 1 387 ? 12.242 11.422 6.309 1 93.81 387 ARG A CA 1
ATOM 2839 C C . ARG A 1 387 ? 10.977 12.133 6.77 1 93.81 387 ARG A C 1
ATOM 2841 O O . ARG A 1 387 ? 10.883 12.562 7.922 1 93.81 387 ARG A O 1
ATOM 2848 N N . ALA A 1 388 ? 10.055 12.32 5.832 1 97 388 ALA A N 1
ATOM 2849 C CA . ALA A 1 388 ? 8.75 12.906 6.117 1 97 388 ALA A CA 1
ATOM 2850 C C . ALA A 1 388 ? 7.766 12.617 4.988 1 97 388 ALA A C 1
ATOM 2852 O O . ALA A 1 388 ? 8.172 12.281 3.873 1 97 388 ALA A O 1
ATOM 2853 N N . GLY A 1 389 ? 6.516 12.703 5.309 1 97.06 389 GLY A N 1
ATOM 2854 C CA . GLY A 1 389 ? 5.508 12.516 4.281 1 97.06 389 GLY A CA 1
ATOM 2855 C C . GLY A 1 389 ? 5.488 13.625 3.25 1 97.06 389 GLY A C 1
ATOM 2856 O O . GLY A 1 389 ? 5.102 13.406 2.1 1 97.06 389 GLY A O 1
ATOM 2857 N N . ALA A 1 390 ? 5.902 14.844 3.68 1 97.75 390 ALA A N 1
ATOM 2858 C CA . ALA A 1 390 ? 5.938 16.016 2.805 1 97.75 390 ALA A CA 1
ATOM 2859 C C . ALA A 1 390 ? 7 17 3.256 1 97.75 390 ALA A C 1
ATOM 2861 O O . ALA A 1 390 ? 7.375 17.031 4.43 1 97.75 390 ALA A O 1
ATOM 2862 N N . ILE A 1 391 ? 7.504 17.719 2.305 1 98.06 391 ILE A N 1
ATOM 2863 C CA . ILE A 1 391 ? 8.359 18.875 2.568 1 98.06 391 ILE A CA 1
ATOM 2864 C C . ILE A 1 391 ? 7.836 20.078 1.799 1 98.06 391 ILE A C 1
ATOM 2866 O O . ILE A 1 391 ? 7.715 20.047 0.572 1 98.06 391 ILE A O 1
ATOM 2870 N N . ALA A 1 392 ? 7.504 21.094 2.488 1 97.12 392 ALA A N 1
ATOM 2871 C CA . ALA A 1 392 ? 7.008 22.328 1.882 1 97.12 392 ALA A CA 1
ATOM 2872 C C . ALA A 1 392 ? 7.938 23.484 2.18 1 97.12 392 ALA A C 1
ATOM 2874 O O . ALA A 1 392 ? 8.383 23.672 3.316 1 97.12 392 ALA A O 1
ATOM 2875 N N . CYS A 1 393 ? 8.195 24.297 1.178 1 96.75 393 CYS A N 1
ATOM 2876 C CA . CYS A 1 393 ? 9.039 25.484 1.329 1 96.75 393 CYS A CA 1
ATOM 2877 C C . CYS A 1 393 ? 8.203 26.766 1.272 1 96.75 393 CYS A C 1
ATOM 2879 O O . CYS A 1 393 ? 7.391 26.938 0.366 1 96.75 393 CYS A O 1
ATOM 2881 N N . GLY A 1 394 ? 8.344 27.562 2.283 1 94.81 394 GLY A N 1
ATOM 2882 C CA . GLY A 1 394 ? 7.77 28.906 2.242 1 94.81 394 GLY A CA 1
ATOM 2883 C C . GLY A 1 394 ? 6.453 29 2.99 1 94.81 394 GLY A C 1
ATOM 2884 O O . GLY A 1 394 ? 6.016 30.094 3.346 1 94.81 394 GLY A O 1
ATOM 2885 N N . ARG A 1 395 ? 5.844 27.906 3.152 1 93.38 395 ARG A N 1
ATOM 2886 C CA . ARG A 1 395 ? 4.609 27.844 3.93 1 93.38 395 ARG A CA 1
ATOM 2887 C C . ARG A 1 395 ? 4.508 26.516 4.672 1 93.38 395 ARG A C 1
ATOM 2889 O O . ARG A 1 395 ? 5.367 25.641 4.523 1 93.38 395 ARG A O 1
ATOM 2896 N N . ALA A 1 396 ? 3.508 26.469 5.492 1 92.38 396 ALA A N 1
ATOM 2897 C CA . ALA A 1 396 ? 3.223 25.234 6.246 1 92.38 396 ALA A CA 1
ATOM 2898 C C . ALA A 1 396 ? 1.755 24.844 6.109 1 92.38 396 ALA A C 1
ATOM 2900 O O . ALA A 1 396 ? 0.889 25.703 5.922 1 92.38 396 ALA A O 1
ATOM 2901 N N . LEU A 1 397 ? 1.507 23.531 6.074 1 88.88 397 LEU A N 1
ATOM 2902 C CA . LEU A 1 397 ? 0.18 22.938 6.215 1 88.88 397 LEU A CA 1
ATOM 2903 C C . LEU A 1 397 ? -0.541 22.906 4.871 1 88.88 397 LEU A C 1
ATOM 2905 O O . LEU A 1 397 ? -1.369 22.016 4.633 1 88.88 397 LEU A O 1
ATOM 2909 N N . ASP A 1 398 ? -0.277 23.75 3.926 1 86.81 398 ASP A N 1
ATOM 2910 C CA . ASP A 1 398 ? -1.12 23.984 2.758 1 86.81 398 ASP A CA 1
ATOM 2911 C C . ASP A 1 398 ? -1.087 22.797 1.806 1 86.81 398 ASP A C 1
ATOM 2913 O O . ASP A 1 398 ? -2.023 22.594 1.03 1 86.81 398 ASP A O 1
ATOM 2917 N N . HIS A 1 399 ? -0.035 22.047 1.877 1 88.94 399 HIS A N 1
ATOM 2918 C CA . HIS A 1 399 ? 0.106 20.922 0.966 1 88.94 399 HIS A CA 1
ATOM 2919 C C . HIS A 1 399 ? -1.027 19.922 1.152 1 88.94 399 HIS A C 1
ATOM 2921 O O . HIS A 1 399 ? -1.348 19.156 0.234 1 88.94 399 HIS A O 1
ATOM 2927 N N . VAL A 1 400 ? -1.646 19.906 2.254 1 88.56 400 VAL A N 1
ATOM 2928 C CA . VAL A 1 400 ? -2.736 18.984 2.564 1 88.56 400 VAL A CA 1
ATOM 2929 C C . VAL A 1 400 ? -3.941 19.281 1.676 1 88.56 400 VAL A C 1
ATOM 2931 O O . VAL A 1 400 ? -4.727 18.391 1.354 1 88.56 400 VAL A O 1
ATOM 2934 N N . GLY A 1 401 ? -4.02 20.562 1.296 1 86.25 401 GLY A N 1
ATOM 2935 C CA . GLY A 1 401 ? -5.145 20.984 0.476 1 86.25 401 GLY A CA 1
ATOM 2936 C C . GLY A 1 401 ? -4.902 20.797 -1.01 1 86.25 401 GLY A C 1
ATOM 2937 O O . GLY A 1 401 ? -5.762 21.125 -1.83 1 86.25 401 GLY A O 1
ATOM 2938 N N . PHE A 1 402 ? -3.703 20.266 -1.363 1 86.69 402 PHE A N 1
ATOM 2939 C CA . PHE A 1 402 ? -3.416 19.969 -2.76 1 86.69 402 PHE A CA 1
ATOM 2940 C C . PHE A 1 402 ? -3.967 18.594 -3.141 1 86.69 402 PHE A C 1
ATOM 2942 O O . PHE A 1 402 ? -3.387 17.562 -2.785 1 86.69 402 PHE A O 1
ATOM 2949 N N . PRO A 1 403 ? -5.008 18.594 -3.9 1 82.25 403 PRO A N 1
ATOM 2950 C CA . PRO A 1 403 ? -5.672 17.312 -4.156 1 82.25 403 PRO A CA 1
ATOM 2951 C C . PRO A 1 403 ? -4.824 16.359 -5.004 1 82.25 403 PRO A C 1
ATOM 2953 O O . PRO A 1 403 ? -5.082 15.156 -5.035 1 82.25 403 PRO A O 1
ATOM 2956 N N . ASN A 1 404 ? -3.846 16.859 -5.656 1 87.56 404 ASN A N 1
ATOM 2957 C CA . ASN A 1 404 ? -3.061 16.016 -6.551 1 87.56 404 ASN A CA 1
ATOM 2958 C C . ASN A 1 404 ? -1.745 15.594 -5.906 1 87.56 404 ASN A C 1
ATOM 2960 O O . ASN A 1 404 ? -0.906 14.961 -6.555 1 87.56 404 ASN A O 1
ATOM 2964 N N . LEU A 1 405 ? -1.548 15.977 -4.703 1 94 405 LEU A N 1
ATOM 2965 C CA . LEU A 1 405 ? -0.404 15.477 -3.951 1 94 405 LEU A CA 1
ATOM 2966 C C . LEU A 1 405 ? -0.824 14.359 -3.002 1 94 405 LEU A C 1
ATOM 2968 O O . LEU A 1 405 ? -1.822 14.492 -2.289 1 94 405 LEU A O 1
ATOM 2972 N N . PRO A 1 406 ? -0.048 13.281 -3.074 1 95.44 406 PRO A N 1
ATOM 2973 C CA . PRO A 1 406 ? -0.349 12.227 -2.104 1 95.44 406 PRO A CA 1
ATOM 2974 C C . PRO A 1 406 ? -0.096 12.664 -0.662 1 95.44 406 PRO A C 1
ATOM 2976 O O . PRO A 1 406 ? 0.857 13.398 -0.394 1 95.44 406 PRO A O 1
ATOM 2979 N N . PHE A 1 407 ? -0.997 12.25 0.172 1 96.19 407 PHE A N 1
ATOM 2980 C CA . PHE A 1 407 ? -0.887 12.57 1.59 1 96.19 407 PHE A CA 1
ATOM 2981 C C . PHE A 1 407 ? -0.779 11.297 2.426 1 96.19 407 PHE A C 1
ATOM 2983 O O . PHE A 1 407 ? -1.553 10.359 2.236 1 96.19 407 PHE A O 1
ATOM 2990 N N . GLY A 1 408 ? 0.183 11.273 3.35 1 94.75 408 GLY A N 1
ATOM 2991 C CA . GLY A 1 408 ? 0.371 10.148 4.25 1 94.75 408 GLY A CA 1
ATOM 2992 C C . GLY A 1 408 ? 1.687 10.203 5.008 1 94.75 408 GLY A C 1
ATOM 2993 O O . GLY A 1 408 ? 2.514 11.078 4.758 1 94.75 408 GLY A O 1
ATOM 2994 N N . GLY A 1 409 ? 1.838 9.273 5.941 1 94.12 409 GLY A N 1
ATOM 2995 C CA . GLY A 1 409 ? 3.002 9.281 6.812 1 94.12 409 GLY A CA 1
ATOM 2996 C C . GLY A 1 409 ? 4.07 8.289 6.391 1 94.12 409 GLY A C 1
ATOM 2997 O O . GLY A 1 409 ? 3.994 7.715 5.301 1 94.12 409 GLY A O 1
ATOM 2998 N N . VAL A 1 410 ? 5.078 8.297 7.215 1 95.12 410 VAL A N 1
ATOM 2999 C CA . VAL A 1 410 ? 6.207 7.383 7.066 1 95.12 410 VAL A CA 1
ATOM 3000 C C . VAL A 1 410 ? 6.645 6.875 8.438 1 95.12 410 VAL A C 1
ATOM 3002 O O . VAL A 1 410 ? 6.82 7.664 9.375 1 95.12 410 VAL A O 1
ATOM 3005 N N . GLY A 1 411 ? 6.77 5.566 8.523 1 92.62 411 GLY A N 1
ATOM 3006 C CA . GLY A 1 411 ? 7.215 5.027 9.805 1 92.62 411 GLY A CA 1
ATOM 3007 C C . GLY A 1 411 ? 6.266 5.34 10.945 1 92.62 411 GLY A C 1
ATOM 3008 O O . GLY A 1 411 ? 5.07 5.051 10.867 1 92.62 411 GLY A O 1
ATOM 3009 N N . GLY A 1 412 ? 6.719 6.066 11.805 1 92.25 412 GLY A N 1
ATOM 3010 C CA . GLY A 1 412 ? 5.961 6.391 13 1 92.25 412 GLY A CA 1
ATOM 3011 C C . GLY A 1 412 ? 4.73 7.227 12.719 1 92.25 412 GLY A C 1
ATOM 3012 O O . GLY A 1 412 ? 3.781 7.23 13.508 1 92.25 412 GLY A O 1
ATOM 3013 N N . SER A 1 413 ? 4.762 7.941 11.641 1 96.62 413 SER A N 1
ATOM 3014 C CA . SER A 1 413 ? 3.607 8.758 11.289 1 96.62 413 SER A CA 1
ATOM 3015 C C . SER A 1 413 ? 2.646 8 10.383 1 96.62 413 SER A C 1
ATOM 3017 O O . SER A 1 413 ? 1.648 8.555 9.922 1 96.62 413 SER A O 1
ATOM 3019 N N . GLY A 1 414 ? 2.967 6.73 10.148 1 96.88 414 GLY A N 1
ATOM 3020 C CA . GLY A 1 414 ? 2.01 5.879 9.461 1 96.88 414 GLY A CA 1
ATOM 3021 C C . GLY A 1 414 ? 2.479 5.449 8.078 1 96.88 414 GLY A C 1
ATOM 3022 O O . GLY A 1 414 ? 3.674 5.484 7.789 1 96.88 414 GLY A O 1
ATOM 3023 N N . HIS A 1 415 ? 1.544 4.883 7.32 1 96.56 415 HIS A N 1
ATOM 3024 C CA . HIS A 1 415 ? 1.793 4.461 5.945 1 96.56 415 HIS A CA 1
ATOM 3025 C C . HIS A 1 415 ? 0.503 4.445 5.133 1 96.56 415 HIS A C 1
ATOM 3027 O O . HIS A 1 415 ? -0.59 4.562 5.691 1 96.56 415 HIS A O 1
ATOM 3033 N N . GLY A 1 416 ? 0.662 4.312 3.758 1 96.56 416 GLY A N 1
ATOM 3034 C CA . GLY A 1 416 ? -0.445 4.52 2.838 1 96.56 416 GLY A CA 1
ATOM 3035 C C . GLY A 1 416 ? -0.582 5.961 2.383 1 96.56 416 GLY A C 1
ATOM 3036 O O . GLY A 1 416 ? -0.018 6.867 3 1 96.56 416 GLY A O 1
ATOM 3037 N N . ARG A 1 417 ? -1.218 6.156 1.303 1 96.38 417 ARG A N 1
ATOM 3038 C CA . ARG A 1 417 ? -1.429 7.488 0.75 1 96.38 417 ARG A CA 1
ATOM 3039 C C . ARG A 1 417 ? -2.865 7.66 0.268 1 96.38 417 ARG A C 1
ATOM 3041 O O . ARG A 1 417 ? -3.473 6.715 -0.238 1 96.38 417 ARG A O 1
ATOM 3048 N N . TYR A 1 418 ? -3.287 8.828 0.482 1 92.62 418 TYR A N 1
ATOM 3049 C CA . TYR A 1 418 ? -4.527 9.18 -0.202 1 92.62 418 TYR A CA 1
ATOM 3050 C C . TYR A 1 418 ? -4.512 10.641 -0.637 1 92.62 418 TYR A C 1
ATOM 3052 O O . TYR A 1 418 ? -3.461 11.281 -0.648 1 92.62 418 TYR A O 1
ATOM 3060 N N . HIS A 1 419 ? -5.66 11.219 -1.119 1 94.12 419 HIS A N 1
ATOM 3061 C CA . HIS A 1 419 ? -5.922 12.492 -1.778 1 94.12 419 HIS A CA 1
ATOM 3062 C C . HIS A 1 419 ? -5.816 12.359 -3.295 1 94.12 419 HIS A C 1
ATOM 3064 O O . HIS A 1 419 ? -4.723 12.164 -3.828 1 94.12 419 HIS A O 1
ATOM 3070 N N . GLY A 1 420 ? -6.922 12.477 -3.924 1 94.12 420 GLY A N 1
ATOM 3071 C CA . GLY A 1 420 ? -6.977 12.398 -5.375 1 94.12 420 GLY A CA 1
ATOM 3072 C C . GLY A 1 420 ? -6.742 11 -5.906 1 94.12 420 GLY A C 1
ATOM 3073 O O . GLY A 1 420 ? -7.371 10.039 -5.449 1 94.12 420 GLY A O 1
ATOM 3074 N N . VAL A 1 421 ? -5.828 10.938 -6.891 1 95.75 421 VAL A N 1
ATOM 3075 C CA . VAL A 1 421 ? -5.598 9.664 -7.559 1 95.75 421 VAL A CA 1
ATOM 3076 C C . VAL A 1 421 ? -4.891 8.703 -6.605 1 95.75 421 VAL A C 1
ATOM 3078 O O . VAL A 1 421 ? -5.082 7.488 -6.691 1 95.75 421 VAL A O 1
ATOM 3081 N N . ALA A 1 422 ? -4.16 9.227 -5.684 1 96.25 422 ALA A N 1
ATOM 3082 C CA . ALA A 1 422 ? -3.475 8.375 -4.715 1 96.25 422 ALA A CA 1
ATOM 3083 C C . ALA A 1 422 ? -4.473 7.602 -3.859 1 96.25 422 ALA A C 1
ATOM 3085 O O . ALA A 1 422 ? -4.273 6.418 -3.578 1 96.25 422 ALA A O 1
ATOM 3086 N N . GLY A 1 423 ? -5.508 8.32 -3.426 1 97.5 423 GLY A N 1
ATOM 3087 C CA . GLY A 1 423 ? -6.547 7.641 -2.668 1 97.5 423 GLY A CA 1
ATOM 3088 C C . GLY A 1 423 ? -7.301 6.609 -3.484 1 97.5 423 GLY A C 1
ATOM 3089 O O . GLY A 1 423 ? -7.559 5.5 -3.008 1 97.5 423 GLY A O 1
ATOM 3090 N N . PHE A 1 424 ? -7.637 7 -4.781 1 98.38 424 PHE A N 1
ATOM 3091 C CA . PHE A 1 424 ? -8.266 6.047 -5.691 1 98.38 424 PHE A CA 1
ATOM 3092 C C . PHE A 1 424 ? -7.426 4.781 -5.812 1 98.38 424 PHE A C 1
ATOM 3094 O O . PHE A 1 424 ? -7.949 3.67 -5.715 1 98.38 424 PHE A O 1
ATOM 3101 N N . ALA A 1 425 ? -6.199 4.945 -5.984 1 97.5 425 ALA A N 1
ATOM 3102 C CA . ALA A 1 425 ? -5.289 3.816 -6.148 1 97.5 425 ALA A CA 1
ATOM 3103 C C . ALA A 1 425 ? -5.195 2.998 -4.863 1 97.5 425 ALA A C 1
ATOM 3105 O O . ALA A 1 425 ? -5.203 1.765 -4.902 1 97.5 425 ALA A O 1
ATOM 3106 N N . GLU A 1 426 ? -5.102 3.684 -3.721 1 97.88 426 GLU A N 1
ATOM 3107 C CA . GLU A 1 426 ? -4.992 3.041 -2.416 1 97.88 426 GLU A CA 1
ATOM 3108 C C . GLU A 1 426 ? -6.18 2.123 -2.152 1 97.88 426 GLU A C 1
ATOM 3110 O O . GLU A 1 426 ? -6.027 1.05 -1.563 1 97.88 426 GLU A O 1
ATOM 3115 N N . PHE A 1 427 ? -7.336 2.516 -2.66 1 98.62 427 PHE A N 1
ATOM 3116 C CA . PHE A 1 427 ? -8.555 1.779 -2.334 1 98.62 427 PHE A CA 1
ATOM 3117 C C . PHE A 1 427 ? -8.977 0.895 -3.5 1 98.62 427 PHE A C 1
ATOM 3119 O O . PHE A 1 427 ? -10.133 0.471 -3.574 1 98.62 427 PHE A O 1
ATOM 3126 N N . SER A 1 428 ? -8.023 0.612 -4.402 1 98 428 SER A N 1
ATOM 3127 C CA . SER A 1 428 ? -8.234 -0.299 -5.52 1 98 428 SER A CA 1
ATOM 3128 C C . SER A 1 428 ? -7.254 -1.469 -5.473 1 98 428 SER A C 1
ATOM 3130 O O . SER A 1 428 ? -6.113 -1.312 -5.027 1 98 428 SER A O 1
ATOM 3132 N N . ASP A 1 429 ? -7.742 -2.607 -5.867 1 97 429 ASP A N 1
ATOM 3133 C CA . ASP A 1 429 ? -6.863 -3.713 -6.23 1 97 429 ASP A CA 1
ATOM 3134 C C . ASP A 1 429 ? -6.484 -3.654 -7.707 1 97 429 ASP A C 1
ATOM 3136 O O . ASP A 1 429 ? -7.359 -3.668 -8.578 1 97 429 ASP A O 1
ATOM 3140 N N . TRP A 1 430 ? -5.238 -3.611 -7.992 1 96.56 430 TRP A N 1
ATOM 3141 C CA . TRP A 1 430 ? -4.773 -3.557 -9.375 1 96.56 430 TRP A CA 1
ATOM 3142 C C . TRP A 1 430 ? -4.602 -4.961 -9.945 1 96.56 430 TRP A C 1
ATOM 3144 O O . TRP A 1 430 ? -3.584 -5.613 -9.719 1 96.56 430 TRP A O 1
ATOM 3154 N N . ARG A 1 431 ? -5.551 -5.348 -10.672 1 97.5 431 ARG A N 1
ATOM 3155 C CA . ARG A 1 431 ? -5.625 -6.711 -11.188 1 97.5 431 ARG A CA 1
ATOM 3156 C C . ARG A 1 431 ? -4.93 -6.82 -12.539 1 97.5 431 ARG A C 1
ATOM 3158 O O . ARG A 1 431 ? -5.145 -5.988 -13.422 1 97.5 431 ARG A O 1
ATOM 3165 N N . ALA A 1 432 ? -4.113 -7.824 -12.727 1 97.5 432 ALA A N 1
ATOM 3166 C CA . ALA A 1 432 ? -3.494 -8.141 -14.008 1 97.5 432 ALA A CA 1
ATOM 3167 C C . ALA A 1 432 ? -4.461 -8.906 -14.914 1 97.5 432 ALA A C 1
ATOM 3169 O O . ALA A 1 432 ? -5.168 -9.805 -14.453 1 97.5 432 ALA A O 1
ATOM 3170 N N . ARG A 1 433 ? -4.512 -8.531 -16.156 1 97.12 433 ARG A N 1
ATOM 3171 C CA . ARG A 1 433 ? -5.305 -9.188 -17.188 1 97.12 433 ARG A CA 1
ATOM 3172 C C . ARG A 1 433 ? -4.438 -9.594 -18.375 1 97.12 433 ARG A C 1
ATOM 3174 O O . ARG A 1 433 ? -3.57 -8.836 -18.797 1 97.12 433 ARG A O 1
ATOM 3181 N N . VAL A 1 434 ? -4.637 -10.781 -18.812 1 96.19 434 VAL A N 1
ATOM 3182 C CA . VAL A 1 434 ? -3.938 -11.258 -20 1 96.19 434 VAL A CA 1
ATOM 3183 C C . VAL A 1 434 ? -4.91 -12.016 -20.906 1 96.19 434 VAL A C 1
ATOM 3185 O O . VAL A 1 434 ? -5.734 -12.797 -20.422 1 96.19 434 VAL A O 1
ATOM 3188 N N . ARG A 1 435 ? -4.836 -11.75 -22.172 1 95 435 ARG A N 1
ATOM 3189 C CA . ARG A 1 435 ? -5.531 -12.516 -23.203 1 95 435 ARG A CA 1
ATOM 3190 C C . ARG A 1 435 ? -4.551 -13.047 -24.25 1 95 435 ARG A C 1
ATOM 3192 O O . ARG A 1 435 ? -4.066 -12.289 -25.094 1 95 435 ARG A O 1
ATOM 3199 N N . HIS A 1 436 ? -4.383 -14.305 -24.188 1 92.12 436 HIS A N 1
ATOM 3200 C CA . HIS A 1 436 ? -3.43 -14.922 -25.094 1 92.12 436 HIS A CA 1
ATOM 3201 C C . HIS A 1 436 ? -4.07 -15.203 -26.453 1 92.12 436 HIS A C 1
ATOM 3203 O O . HIS A 1 436 ? -5.246 -15.57 -26.516 1 92.12 436 HIS A O 1
ATOM 3209 N N . GLY A 1 437 ? -3.234 -15.055 -27.438 1 85.56 437 GLY A N 1
ATOM 3210 C CA . GLY A 1 437 ? -3.637 -15.523 -28.766 1 85.56 437 GLY A CA 1
ATOM 3211 C C . GLY A 1 437 ? -3.52 -17.016 -28.922 1 85.56 437 GLY A C 1
ATOM 3212 O O . GLY A 1 437 ? -3.121 -17.719 -28 1 85.56 437 GLY A O 1
ATOM 3213 N N . PRO A 1 438 ? -3.969 -17.5 -30.047 1 78.88 438 PRO A N 1
ATOM 3214 C CA . PRO A 1 438 ? -4.027 -18.953 -30.266 1 78.88 438 PRO A CA 1
ATOM 3215 C C . PRO A 1 438 ? -2.646 -19.578 -30.422 1 78.88 438 PRO A C 1
ATOM 3217 O O . PRO A 1 438 ? -2.494 -20.797 -30.234 1 78.88 438 PRO A O 1
ATOM 3220 N N . PHE A 1 439 ? -1.646 -18.781 -30.766 1 80 439 PHE A N 1
ATOM 3221 C CA . PHE A 1 439 ? -0.299 -19.312 -30.953 1 80 439 PHE A CA 1
ATOM 3222 C C . PHE A 1 439 ? 0.728 -18.422 -30.266 1 80 439 PHE A C 1
ATOM 3224 O O . PHE A 1 439 ? 0.502 -17.219 -30.094 1 80 439 PHE A O 1
ATOM 3231 N N . ALA A 1 440 ? 1.686 -18.969 -29.609 1 77.25 440 ALA A N 1
ATOM 3232 C CA . ALA A 1 440 ? 2.797 -18.219 -29.031 1 77.25 440 ALA A CA 1
ATOM 3233 C C . ALA A 1 440 ? 4.055 -19.078 -28.938 1 77.25 440 ALA A C 1
ATOM 3235 O O . ALA A 1 440 ? 3.971 -20.281 -28.719 1 77.25 440 ALA A O 1
ATOM 3236 N N . LEU A 1 441 ? 5.176 -18.391 -29.125 1 71.06 441 LEU A N 1
ATOM 3237 C CA . LEU A 1 441 ? 6.465 -19.078 -29.031 1 71.06 441 LEU A CA 1
ATOM 3238 C C . LEU A 1 441 ? 6.645 -19.719 -27.672 1 71.06 441 LEU A C 1
ATOM 3240 O O . LEU A 1 441 ? 7.246 -20.797 -27.562 1 71.06 441 LEU A O 1
ATOM 3244 N N . ALA A 1 442 ? 6.051 -19.188 -26.719 1 75.19 442 ALA A N 1
ATOM 3245 C CA . ALA A 1 442 ? 6.191 -19.672 -25.344 1 75.19 442 ALA A CA 1
ATOM 3246 C C . ALA A 1 442 ? 5.613 -21.062 -25.188 1 75.19 442 ALA A C 1
ATOM 3248 O O . ALA A 1 442 ? 6 -21.812 -24.281 1 75.19 442 ALA A O 1
ATOM 3249 N N . ARG A 1 443 ? 4.801 -21.438 -26.031 1 74.25 443 ARG A N 1
ATOM 3250 C CA . ARG A 1 443 ? 4.152 -22.75 -25.953 1 74.25 443 ARG A CA 1
ATOM 3251 C C . ARG A 1 443 ? 5.145 -23.875 -26.25 1 74.25 443 ARG A C 1
ATOM 3253 O O . ARG A 1 443 ? 4.914 -25.031 -25.891 1 74.25 443 ARG A O 1
ATOM 3260 N N . LEU A 1 444 ? 6.215 -23.438 -26.828 1 69.69 444 LEU A N 1
ATOM 3261 C CA . LEU A 1 444 ? 7.266 -24.391 -27.125 1 69.69 444 LEU A CA 1
ATOM 3262 C C . LEU A 1 444 ? 8.023 -24.781 -25.859 1 69.69 444 LEU A C 1
ATOM 3264 O O . LEU A 1 444 ? 8.734 -25.781 -25.828 1 69.69 444 LEU A O 1
ATOM 3268 N N . LEU A 1 445 ? 7.738 -24.016 -24.844 1 72.25 445 LEU A N 1
ATOM 3269 C CA . LEU A 1 445 ? 8.445 -24.266 -23.578 1 72.25 445 LEU A CA 1
ATOM 3270 C C . LEU A 1 445 ? 7.574 -25.062 -22.609 1 72.25 445 LEU A C 1
ATOM 3272 O O . LEU A 1 445 ? 8 -25.375 -21.5 1 72.25 445 LEU A O 1
ATOM 3276 N N . ASP A 1 446 ? 6.465 -25.469 -23.125 1 75.94 446 ASP A N 1
ATOM 3277 C CA . ASP A 1 446 ? 5.582 -26.281 -22.297 1 75.94 446 ASP A CA 1
ATOM 3278 C C . ASP A 1 446 ? 6.09 -27.719 -22.188 1 75.94 446 ASP A C 1
ATOM 3280 O O . ASP A 1 446 ? 6.676 -28.234 -23.141 1 75.94 446 ASP A O 1
ATOM 3284 N N . PRO A 1 447 ? 5.945 -28.344 -21.016 1 70.44 447 PRO A N 1
ATOM 3285 C CA . PRO A 1 447 ? 6.32 -29.766 -20.938 1 70.44 447 PRO A CA 1
ATOM 3286 C C . PRO A 1 447 ? 5.551 -30.625 -21.938 1 70.44 447 PRO A C 1
ATOM 3288 O O . PRO A 1 447 ? 4.414 -30.312 -22.297 1 70.44 447 PRO A O 1
ATOM 3291 N N . PRO A 1 448 ? 6.207 -31.797 -22.172 1 67.62 448 PRO A N 1
ATOM 3292 C CA . PRO A 1 448 ? 7.562 -32.281 -21.891 1 67.62 448 PRO A CA 1
ATOM 3293 C C . PRO A 1 448 ? 8.641 -31.469 -22.609 1 67.62 448 PRO A C 1
ATOM 3295 O O . PRO A 1 448 ? 8.531 -31.219 -23.812 1 67.62 448 PRO A O 1
ATOM 3298 N N . ARG A 1 449 ? 9.492 -30.984 -21.828 1 66.31 449 ARG A N 1
ATOM 3299 C CA . ARG A 1 449 ? 10.531 -30.109 -22.375 1 66.31 449 ARG A CA 1
ATOM 3300 C C . ARG A 1 449 ? 11.742 -30.922 -22.828 1 66.31 449 ARG A C 1
ATOM 3302 O O . ARG A 1 449 ? 12.094 -31.922 -22.188 1 66.31 449 ARG A O 1
ATOM 3309 N N . GLY A 1 450 ? 11.977 -30.906 -24.047 1 62.16 450 GLY A N 1
ATOM 3310 C CA . GLY A 1 450 ? 13.195 -31.531 -24.531 1 62.16 450 GLY A CA 1
ATOM 3311 C C . GLY A 1 450 ? 14.414 -30.625 -24.391 1 62.16 450 GLY A C 1
ATOM 3312 O O . GLY A 1 450 ? 14.391 -29.656 -23.641 1 62.16 450 GLY A O 1
ATOM 3313 N N . ASP A 1 451 ? 15.453 -31.016 -24.859 1 67.94 451 ASP A N 1
ATOM 3314 C CA . ASP A 1 451 ? 16.75 -30.344 -24.859 1 67.94 451 ASP A CA 1
ATOM 3315 C C . ASP A 1 451 ? 16.641 -28.922 -25.391 1 67.94 451 ASP A C 1
ATOM 3317 O O . ASP A 1 451 ? 17.422 -28.047 -25 1 67.94 451 ASP A O 1
ATOM 3321 N N . PHE A 1 452 ? 15.672 -28.672 -26.031 1 68.25 452 PHE A N 1
ATOM 3322 C CA . PHE A 1 452 ? 15.516 -27.359 -26.688 1 68.25 452 PHE A CA 1
ATOM 3323 C C . PHE A 1 452 ? 15.195 -26.281 -25.656 1 68.25 452 PHE A C 1
ATOM 3325 O O . PHE A 1 452 ? 15.781 -25.203 -25.688 1 68.25 452 PHE A O 1
ATOM 3332 N N . ALA A 1 453 ? 14.336 -26.609 -24.75 1 69.31 453 ALA A N 1
ATOM 3333 C CA . ALA A 1 453 ? 13.961 -25.641 -23.734 1 69.31 453 ALA A CA 1
ATOM 3334 C C . ALA A 1 453 ? 15.164 -25.234 -22.891 1 69.31 453 ALA A C 1
ATOM 3336 O O . ALA A 1 453 ? 15.344 -24.047 -22.578 1 69.31 453 ALA A O 1
ATOM 3337 N N . ARG A 1 454 ? 15.922 -26.141 -22.625 1 73.44 454 ARG A N 1
ATOM 3338 C CA . ARG A 1 454 ? 17.125 -25.875 -21.844 1 73.44 454 ARG A CA 1
ATOM 3339 C C . ARG A 1 454 ? 18.094 -24.984 -22.609 1 73.44 454 ARG A C 1
ATOM 3341 O O . ARG A 1 454 ? 18.656 -24.047 -22.062 1 73.44 454 ARG A O 1
ATOM 3348 N N . LYS A 1 455 ? 18.219 -25.281 -23.828 1 76.69 455 LYS A N 1
ATOM 3349 C CA . LYS A 1 455 ? 19.125 -24.516 -24.672 1 76.69 455 LYS A CA 1
ATOM 3350 C C . LYS A 1 455 ? 18.625 -23.078 -24.844 1 76.69 455 LYS A C 1
ATOM 3352 O O . LYS A 1 455 ? 19.422 -22.141 -24.797 1 76.69 455 LYS A O 1
ATOM 3357 N N . LEU A 1 456 ? 17.422 -22.953 -24.953 1 75.56 456 LEU A N 1
ATOM 3358 C CA . LEU A 1 456 ? 16.844 -21.625 -25.125 1 75.56 456 LEU A CA 1
ATOM 3359 C C . LEU A 1 456 ? 17 -20.812 -23.844 1 75.56 456 LEU A C 1
ATOM 3361 O O . LEU A 1 456 ? 17.359 -19.625 -23.906 1 75.56 456 LEU A O 1
ATOM 3365 N N . ALA A 1 457 ? 16.719 -21.484 -22.75 1 75.75 457 ALA A N 1
ATOM 3366 C CA . ALA A 1 457 ? 16.875 -20.797 -21.484 1 75.75 457 ALA A CA 1
ATOM 3367 C C . ALA A 1 457 ? 18.312 -20.328 -21.281 1 75.75 457 ALA A C 1
ATOM 3369 O O . ALA A 1 457 ? 18.547 -19.188 -20.844 1 75.75 457 ALA A O 1
ATOM 3370 N N . ARG A 1 458 ? 19.156 -21.125 -21.656 1 76.94 458 ARG A N 1
ATOM 3371 C CA . ARG A 1 458 ? 20.578 -20.812 -21.516 1 76.94 458 ARG A CA 1
ATOM 3372 C C . ARG A 1 458 ? 20.984 -19.672 -22.438 1 76.94 458 ARG A C 1
ATOM 3374 O O . ARG A 1 458 ? 21.797 -18.812 -22.078 1 76.94 458 ARG A O 1
ATOM 3381 N N . ARG A 1 459 ? 20.375 -19.656 -23.547 1 75.12 459 ARG A N 1
ATOM 3382 C CA . ARG A 1 459 ? 20.672 -18.594 -24.516 1 75.12 459 ARG A CA 1
ATOM 3383 C C . ARG A 1 459 ? 20.125 -17.25 -24.031 1 75.12 459 ARG A C 1
ATOM 3385 O O . ARG A 1 459 ? 20.766 -16.219 -24.219 1 75.12 459 ARG A O 1
ATOM 3392 N N . LEU A 1 460 ? 19.031 -17.391 -23.359 1 74.81 460 LEU A N 1
ATOM 3393 C CA . LEU A 1 460 ? 18.391 -16.156 -22.891 1 74.81 460 LEU A CA 1
ATOM 3394 C C . LEU A 1 460 ? 19.094 -15.602 -21.672 1 74.81 460 LEU A C 1
ATOM 3396 O O . LEU A 1 460 ? 18.938 -14.422 -21.328 1 74.81 460 LEU A O 1
ATOM 3400 N N . LEU A 1 461 ? 19.828 -16.406 -21.078 1 76.56 461 LEU A N 1
ATOM 3401 C CA . LEU A 1 461 ? 20.594 -15.992 -19.906 1 76.56 461 LEU A CA 1
ATOM 3402 C C . LEU A 1 461 ? 21.859 -15.25 -20.312 1 76.56 461 LEU A C 1
ATOM 3404 O O . LEU A 1 461 ? 22.438 -14.508 -19.516 1 76.56 461 LEU A O 1
ATOM 3408 N N . ARG A 1 462 ? 22.312 -15.516 -21.547 1 69.44 462 ARG A N 1
ATOM 3409 C CA . ARG A 1 462 ? 23.531 -14.867 -22.031 1 69.44 462 ARG A CA 1
ATOM 3410 C C . ARG A 1 462 ? 23.219 -13.453 -22.516 1 69.44 462 ARG A C 1
ATOM 3412 O O . ARG A 1 462 ? 24.047 -12.547 -22.344 1 69.44 462 ARG A O 1
ATOM 3419 N N . MET B 1 1 ? 39.719 -92.062 -9.219 1 25.38 1 MET B N 1
ATOM 3420 C CA . MET B 1 1 ? 40.5 -91.188 -8.289 1 25.38 1 MET B CA 1
ATOM 3421 C C . MET B 1 1 ? 39.875 -89.812 -8.141 1 25.38 1 MET B C 1
ATOM 3423 O O . MET B 1 1 ? 39.781 -89.062 -9.117 1 25.38 1 MET B O 1
ATOM 3427 N N . SER B 1 2 ? 38.875 -89.562 -7.238 1 26.64 2 SER B N 1
ATOM 3428 C CA . SER B 1 2 ? 37.688 -88.812 -6.867 1 26.64 2 SER B CA 1
ATOM 3429 C C . SER B 1 2 ? 38.094 -87.438 -6.27 1 26.64 2 SER B C 1
ATOM 3431 O O . SER B 1 2 ? 38 -87.25 -5.055 1 26.64 2 SER B O 1
ATOM 3433 N N . GLY B 1 3 ? 39.125 -86.812 -6.832 1 27.95 3 GLY B N 1
ATOM 3434 C CA . GLY B 1 3 ? 39.906 -85.75 -6.133 1 27.95 3 GLY B CA 1
ATOM 3435 C C . GLY B 1 3 ? 39.062 -84.562 -5.766 1 27.95 3 GLY B C 1
ATOM 3436 O O . GLY B 1 3 ? 38.5 -83.875 -6.641 1 27.95 3 GLY B O 1
ATOM 3437 N N . GLY B 1 4 ? 38.469 -84.5 -4.555 1 28.58 4 GLY B N 1
ATOM 3438 C CA . GLY B 1 4 ? 37.438 -83.688 -3.906 1 28.58 4 GLY B CA 1
ATOM 3439 C C . GLY B 1 4 ? 37.844 -82.25 -3.686 1 28.58 4 GLY B C 1
ATOM 3440 O O . GLY B 1 4 ? 38.75 -81.938 -2.926 1 28.58 4 GLY B O 1
ATOM 3441 N N . TYR B 1 5 ? 37.938 -81.375 -4.77 1 31.77 5 TYR B N 1
ATOM 3442 C CA . TYR B 1 5 ? 38.469 -80 -4.781 1 31.77 5 TYR B CA 1
ATOM 3443 C C . TYR B 1 5 ? 37.719 -79.125 -3.803 1 31.77 5 TYR B C 1
ATOM 3445 O O . TYR B 1 5 ? 36.531 -78.875 -3.965 1 31.77 5 TYR B O 1
ATOM 3453 N N . TYR B 1 6 ? 38.125 -79.125 -2.48 1 29.81 6 TYR B N 1
ATOM 3454 C CA . TYR B 1 6 ? 37.438 -78.5 -1.383 1 29.81 6 TYR B CA 1
ATOM 3455 C C . TYR B 1 6 ? 37.531 -76.938 -1.518 1 29.81 6 TYR B C 1
ATOM 3457 O O . TYR B 1 6 ? 38.656 -76.438 -1.604 1 29.81 6 TYR B O 1
ATOM 3465 N N . PRO B 1 7 ? 36.656 -76.188 -2.133 1 32.09 7 PRO B N 1
ATOM 3466 C CA . PRO B 1 7 ? 36.812 -74.75 -2.424 1 32.09 7 PRO B CA 1
ATOM 3467 C C . PRO B 1 7 ? 36.906 -73.875 -1.16 1 32.09 7 PRO B C 1
ATOM 3469 O O . PRO B 1 7 ? 36.188 -74.125 -0.187 1 32.09 7 PRO B O 1
ATOM 3472 N N . PRO B 1 8 ? 38.094 -73.312 -0.833 1 30.03 8 PRO B N 1
ATOM 3473 C CA . PRO B 1 8 ? 38.375 -72.688 0.465 1 30.03 8 PRO B CA 1
ATOM 3474 C C . PRO B 1 8 ? 37.406 -71.562 0.771 1 30.03 8 PRO B C 1
ATOM 3476 O O . PRO B 1 8 ? 36.875 -70.938 -0.148 1 30.03 8 PRO B O 1
ATOM 3479 N N . GLU B 1 9 ? 36.688 -71.562 1.937 1 28.42 9 GLU B N 1
ATOM 3480 C CA . GLU B 1 9 ? 35.656 -70.688 2.537 1 28.42 9 GLU B CA 1
ATOM 3481 C C . GLU B 1 9 ? 36.219 -69.312 2.865 1 28.42 9 GLU B C 1
ATOM 3483 O O . GLU B 1 9 ? 37.125 -69.188 3.693 1 28.42 9 GLU B O 1
ATOM 3488 N N . ARG B 1 10 ? 36.438 -68.375 1.887 1 30.02 10 ARG B N 1
ATOM 3489 C CA . ARG B 1 10 ? 37.094 -67.125 2.18 1 30.02 10 ARG B CA 1
ATOM 3490 C C . ARG B 1 10 ? 36.344 -66.312 3.246 1 30.02 10 ARG B C 1
ATOM 3492 O O . ARG B 1 10 ? 35.125 -66.188 3.137 1 30.02 10 ARG B O 1
ATOM 3499 N N . PRO B 1 11 ? 36.844 -66.188 4.504 1 29.17 11 PRO B N 1
ATOM 3500 C CA . PRO B 1 11 ? 36.188 -65.562 5.656 1 29.17 11 PRO B CA 1
ATOM 3501 C C . PRO B 1 11 ? 35.781 -64.125 5.387 1 29.17 11 PRO B C 1
ATOM 3503 O O . PRO B 1 11 ? 36.5 -63.375 4.699 1 29.17 11 PRO B O 1
ATOM 3506 N N . LEU B 1 12 ? 34.5 -63.781 5.422 1 26.89 12 LEU B N 1
ATOM 3507 C CA . LEU B 1 12 ? 33.781 -62.531 5.242 1 26.89 12 LEU B CA 1
ATOM 3508 C C . LEU B 1 12 ? 34.281 -61.469 6.25 1 26.89 12 LEU B C 1
ATOM 3510 O O . LEU B 1 12 ? 34.125 -61.656 7.461 1 26.89 12 LEU B O 1
ATOM 3514 N N . LEU B 1 13 ? 35.5 -60.938 6.117 1 27.97 13 LEU B N 1
ATOM 3515 C CA . LEU B 1 13 ? 36 -59.906 7.027 1 27.97 13 LEU B CA 1
ATOM 3516 C C . LEU B 1 13 ? 34.938 -58.812 7.223 1 27.97 13 LEU B C 1
ATOM 3518 O O . LEU B 1 13 ? 34.438 -58.25 6.25 1 27.97 13 LEU B O 1
ATOM 3522 N N . GLN B 1 14 ? 34.25 -58.844 8.32 1 27.67 14 GLN B N 1
ATOM 3523 C CA . GLN B 1 14 ? 33.312 -57.875 8.859 1 27.67 14 GLN B CA 1
ATOM 3524 C C . GLN B 1 14 ? 33.969 -56.5 9.023 1 27.67 14 GLN B C 1
ATOM 3526 O O . GLN B 1 14 ? 34.688 -56.25 10 1 27.67 14 GLN B O 1
ATOM 3531 N N . GLN B 1 15 ? 34.594 -56 8.023 1 27.31 15 GLN B N 1
ATOM 3532 C CA . GLN B 1 15 ? 35.188 -54.688 8.273 1 27.31 15 GLN B CA 1
ATOM 3533 C C . GLN B 1 15 ? 34.188 -53.719 8.867 1 27.31 15 GLN B C 1
ATOM 3535 O O . GLN B 1 15 ? 33.156 -53.469 8.273 1 27.31 15 GLN B O 1
ATOM 3540 N N . ARG B 1 16 ? 34.281 -53.5 10.203 1 30.34 16 ARG B N 1
ATOM 3541 C CA . ARG B 1 16 ? 33.594 -52.438 10.945 1 30.34 16 ARG B CA 1
ATOM 3542 C C . ARG B 1 16 ? 33.844 -51.094 10.297 1 30.34 16 ARG B C 1
ATOM 3544 O O . ARG B 1 16 ? 34.969 -50.594 10.281 1 30.34 16 ARG B O 1
ATOM 3551 N N . VAL B 1 17 ? 33.25 -50.812 9.234 1 26.34 17 VAL B N 1
ATOM 3552 C CA . VAL B 1 17 ? 33.344 -49.438 8.75 1 26.34 17 VAL B CA 1
ATOM 3553 C C . VAL B 1 17 ? 33 -48.469 9.883 1 26.34 17 VAL B C 1
ATOM 3555 O O . VAL B 1 17 ? 31.922 -48.5 10.445 1 26.34 17 VAL B O 1
ATOM 3558 N N . ARG B 1 18 ? 33.969 -48.062 10.68 1 30.66 18 ARG B N 1
ATOM 3559 C CA . ARG B 1 18 ? 33.781 -46.969 11.633 1 30.66 18 ARG B CA 1
ATOM 3560 C C . ARG B 1 18 ? 32.938 -45.844 11.008 1 30.66 18 ARG B C 1
ATOM 3562 O O . ARG B 1 18 ? 33.25 -45.406 9.906 1 30.66 18 ARG B O 1
ATOM 3569 N N . GLU B 1 19 ? 31.766 -45.781 11.391 1 28.81 19 GLU B N 1
ATOM 3570 C CA . GLU B 1 19 ? 30.859 -44.688 11.086 1 28.81 19 GLU B CA 1
ATOM 3571 C C . GLU B 1 19 ? 31.547 -43.344 11.242 1 28.81 19 GLU B C 1
ATOM 3573 O O . GLU B 1 19 ? 32.062 -43 12.32 1 28.81 19 GLU B O 1
ATOM 3578 N N . ALA B 1 20 ? 32.344 -42.969 10.289 1 33.44 20 ALA B N 1
ATOM 3579 C CA . ALA B 1 20 ? 32.938 -41.625 10.383 1 33.44 20 ALA B CA 1
ATOM 3580 C C . ALA B 1 20 ? 31.922 -40.625 10.977 1 33.44 20 ALA B C 1
ATOM 3582 O O . ALA B 1 20 ? 30.766 -40.594 10.547 1 33.44 20 ALA B O 1
ATOM 3583 N N . GLU B 1 21 ? 32.094 -40.344 12.297 1 33.53 21 GLU B N 1
ATOM 3584 C CA . GLU B 1 21 ? 31.359 -39.25 12.938 1 33.53 21 GLU B CA 1
ATOM 3585 C C . GLU B 1 21 ? 31.219 -38.062 12 1 33.53 21 GLU B C 1
ATOM 3587 O O . GLU B 1 21 ? 32.125 -37.719 11.266 1 33.53 21 GLU B O 1
ATOM 3592 N N . PRO B 1 22 ? 30.016 -37.781 11.625 1 33.91 22 PRO B N 1
ATOM 3593 C CA . PRO B 1 22 ? 29.828 -36.594 10.766 1 33.91 22 PRO B CA 1
ATOM 3594 C C . PRO B 1 22 ? 30.719 -35.406 11.18 1 33.91 22 PRO B C 1
ATOM 3596 O O . PRO B 1 22 ? 31.078 -35.312 12.352 1 33.91 22 PRO B O 1
ATOM 3599 N N . PRO B 1 23 ? 31.672 -35.031 10.281 1 35.38 23 PRO B N 1
ATOM 3600 C CA . PRO B 1 23 ? 32.562 -33.906 10.664 1 35.38 23 PRO B CA 1
ATOM 3601 C C . PRO B 1 23 ? 31.891 -32.938 11.633 1 35.38 23 PRO B C 1
ATOM 3603 O O . PRO B 1 23 ? 30.656 -32.875 11.695 1 35.38 23 PRO B O 1
ATOM 3606 N N . GLY B 1 24 ? 32.531 -32.656 12.703 1 32.59 24 GLY B N 1
ATOM 3607 C CA . GLY B 1 24 ? 32.188 -31.672 13.719 1 32.59 24 GLY B CA 1
ATOM 3608 C C . GLY B 1 24 ? 31.547 -30.406 13.156 1 32.59 24 GLY B C 1
ATOM 3609 O O . GLY B 1 24 ? 31.797 -30.031 12.016 1 32.59 24 GLY B O 1
ATOM 3610 N N . SER B 1 25 ? 30.359 -30.109 13.656 1 32.62 25 SER B N 1
ATOM 3611 C CA . SER B 1 25 ? 29.656 -28.844 13.469 1 32.62 25 SER B CA 1
ATOM 3612 C C . SER B 1 25 ? 30.625 -27.656 13.57 1 32.62 25 SER B C 1
ATOM 3614 O O . SER B 1 25 ? 31.156 -27.375 14.641 1 32.62 25 SER B O 1
ATOM 3616 N N . GLN B 1 26 ? 31.641 -27.578 12.773 1 33.16 26 GLN B N 1
ATOM 3617 C CA . GLN B 1 26 ? 32.312 -26.297 12.836 1 33.16 26 GLN B CA 1
ATOM 3618 C C . GLN B 1 26 ? 31.359 -25.172 13.188 1 33.16 26 GLN B C 1
ATOM 3620 O O . GLN B 1 26 ? 30.281 -25.062 12.602 1 33.16 26 GLN B O 1
ATOM 3625 N N . ALA B 1 27 ? 31.516 -24.656 14.336 1 36.06 27 ALA B N 1
ATOM 3626 C CA . ALA B 1 27 ? 30.828 -23.469 14.844 1 36.06 27 ALA B CA 1
ATOM 3627 C C . ALA B 1 27 ? 30.688 -22.422 13.75 1 36.06 27 ALA B C 1
ATOM 3629 O O . ALA B 1 27 ? 31.672 -21.828 13.305 1 36.06 27 ALA B O 1
ATOM 3630 N N . ARG B 1 28 ? 29.859 -22.75 12.672 1 38.84 28 ARG B N 1
ATOM 3631 C CA . ARG B 1 28 ? 29.531 -21.641 11.773 1 38.84 28 ARG B CA 1
ATOM 3632 C C . ARG B 1 28 ? 29.484 -20.312 12.531 1 38.84 28 ARG B C 1
ATOM 3634 O O . ARG B 1 28 ? 29.203 -20.297 13.727 1 38.84 28 ARG B O 1
ATOM 3641 N N . SER B 1 29 ? 30.188 -19.344 12.25 1 43.09 29 SER B N 1
ATOM 3642 C CA . SER B 1 29 ? 30.125 -18.016 12.828 1 43.09 29 SER B CA 1
ATOM 3643 C C . SER B 1 29 ? 28.703 -17.656 13.227 1 43.09 29 SER B C 1
ATOM 3645 O O . SER B 1 29 ? 27.75 -17.984 12.523 1 43.09 29 SER B O 1
ATOM 3647 N N . PRO B 1 30 ? 28.406 -17.5 14.5 1 49 30 PRO B N 1
ATOM 3648 C CA . PRO B 1 30 ? 27.031 -17.203 14.945 1 49 30 PRO B CA 1
ATOM 3649 C C . PRO B 1 30 ? 26.281 -16.281 13.984 1 49 30 PRO B C 1
ATOM 3651 O O . PRO B 1 30 ? 26.781 -15.211 13.648 1 49 30 PRO B O 1
ATOM 3654 N N . GLU B 1 31 ? 25.5 -16.875 13.109 1 66.69 31 GLU B N 1
ATOM 3655 C CA . GLU B 1 31 ? 24.594 -16.172 12.203 1 66.69 31 GLU B CA 1
ATOM 3656 C C . GLU B 1 31 ? 23.984 -14.945 12.875 1 66.69 31 GLU B C 1
ATOM 3658 O O . GLU B 1 31 ? 23.5 -15.031 14.008 1 66.69 31 GLU B O 1
ATOM 3663 N N . ALA B 1 32 ? 24.375 -13.734 12.461 1 81.94 32 ALA B N 1
ATOM 3664 C CA . ALA B 1 32 ? 23.891 -12.469 13.016 1 81.94 32 ALA B CA 1
ATOM 3665 C C . ALA B 1 32 ? 22.375 -12.492 13.164 1 81.94 32 ALA B C 1
ATOM 3667 O O . ALA B 1 32 ? 21.656 -12.984 12.289 1 81.94 32 ALA B O 1
ATOM 3668 N N . SER B 1 33 ? 21.953 -12.164 14.422 1 95.12 33 SER B N 1
ATOM 3669 C CA . SER B 1 33 ? 20.516 -12.039 14.688 1 95.12 33 SER B CA 1
ATOM 3670 C C . SER B 1 33 ? 19.859 -11.039 13.75 1 95.12 33 SER B C 1
ATOM 3672 O O . SER B 1 33 ? 20.531 -10.148 13.211 1 95.12 33 SER B O 1
ATOM 3674 N N . PRO B 1 34 ? 18.625 -11.258 13.484 1 97.75 34 PRO B N 1
ATOM 3675 C CA . PRO B 1 34 ? 17.922 -10.266 12.68 1 97.75 34 PRO B CA 1
ATOM 3676 C C . PRO B 1 34 ? 18.125 -8.836 13.172 1 97.75 34 PRO B C 1
ATOM 3678 O O . PRO B 1 34 ? 18.328 -7.922 12.367 1 97.75 34 PRO B O 1
ATOM 3681 N N . ALA B 1 35 ? 18.156 -8.633 14.477 1 97.75 35 ALA B N 1
ATOM 3682 C CA . ALA B 1 35 ? 18.344 -7.309 15.055 1 97.75 35 ALA B CA 1
ATOM 3683 C C . ALA B 1 35 ? 19.719 -6.75 14.695 1 97.75 35 ALA B C 1
ATOM 3685 O O . ALA B 1 35 ? 19.859 -5.562 14.383 1 97.75 35 ALA B O 1
ATOM 3686 N N . ALA B 1 36 ? 20.703 -7.609 14.797 1 97.5 36 ALA B N 1
ATOM 3687 C CA . ALA B 1 36 ? 22.062 -7.188 14.461 1 97.5 36 ALA B CA 1
ATOM 3688 C C . ALA B 1 36 ? 22.188 -6.832 12.984 1 97.5 36 ALA B C 1
ATOM 3690 O O . ALA B 1 36 ? 22.859 -5.859 12.625 1 97.5 36 ALA B O 1
ATOM 3691 N N . VAL B 1 37 ? 21.578 -7.602 12.164 1 97.94 37 VAL B N 1
ATOM 3692 C CA . VAL B 1 37 ? 21.594 -7.359 10.719 1 97.94 37 VAL B CA 1
ATOM 3693 C C . VAL B 1 37 ? 20.891 -6.035 10.414 1 97.94 37 VAL B C 1
ATOM 3695 O O . VAL B 1 37 ? 21.406 -5.227 9.641 1 97.94 37 VAL B O 1
ATOM 3698 N N . LEU B 1 38 ? 19.766 -5.82 11.031 1 97.75 38 LEU B N 1
ATOM 3699 C CA . LEU B 1 38 ? 19.031 -4.57 10.844 1 97.75 38 LEU B CA 1
ATOM 3700 C C . LEU B 1 38 ? 19.891 -3.377 11.258 1 97.75 38 LEU B C 1
ATOM 3702 O O . LEU B 1 38 ? 19.984 -2.393 10.516 1 97.75 38 LEU B O 1
ATOM 3706 N N . ALA B 1 39 ? 20.5 -3.475 12.398 1 96.88 39 ALA B N 1
ATOM 3707 C CA . ALA B 1 39 ? 21.344 -2.396 12.898 1 96.88 39 ALA B CA 1
ATOM 3708 C C . ALA B 1 39 ? 22.484 -2.109 11.93 1 96.88 39 ALA B C 1
ATOM 3710 O O . ALA B 1 39 ? 22.812 -0.947 11.672 1 96.88 39 ALA B O 1
ATOM 3711 N N . ALA B 1 40 ? 23.078 -3.121 11.422 1 97.06 40 ALA B N 1
ATOM 3712 C CA . ALA B 1 40 ? 24.203 -2.977 10.508 1 97.06 40 ALA B CA 1
ATOM 3713 C C . ALA B 1 40 ? 23.781 -2.305 9.203 1 97.06 40 ALA B C 1
ATOM 3715 O O . ALA B 1 40 ? 24.484 -1.434 8.688 1 97.06 40 ALA B O 1
ATOM 3716 N N . LEU B 1 41 ? 22.656 -2.676 8.688 1 97.69 41 LEU B N 1
ATOM 3717 C CA . LEU B 1 41 ? 22.172 -2.117 7.434 1 97.69 41 LEU B CA 1
ATOM 3718 C C . LEU B 1 41 ? 21.766 -0.657 7.613 1 97.69 41 LEU B C 1
ATOM 3720 O O . LEU B 1 41 ? 21.969 0.163 6.715 1 97.69 41 LEU B O 1
ATOM 3724 N N . ARG B 1 42 ? 21.219 -0.319 8.727 1 94.94 42 ARG B N 1
ATOM 3725 C CA . ARG B 1 42 ? 20.828 1.061 9.008 1 94.94 42 ARG B CA 1
ATOM 3726 C C . ARG B 1 42 ? 22.062 1.957 9.133 1 94.94 42 ARG B C 1
ATOM 3728 O O . ARG B 1 42 ? 22.016 3.135 8.766 1 94.94 42 ARG B O 1
ATOM 3735 N N . ALA B 1 43 ? 23.141 1.356 9.555 1 92.88 43 ALA B N 1
ATOM 3736 C CA . ALA B 1 43 ? 24.359 2.111 9.82 1 92.88 43 ALA B CA 1
ATOM 3737 C C . ALA B 1 43 ? 25.172 2.314 8.547 1 92.88 43 ALA B C 1
ATOM 3739 O O . ALA B 1 43 ? 26.094 3.123 8.516 1 92.88 43 ALA B O 1
ATOM 3740 N N . ALA B 1 44 ? 24.953 1.641 7.441 1 87.25 44 ALA B N 1
ATOM 3741 C CA . ALA B 1 44 ? 25.797 1.544 6.254 1 87.25 44 ALA B CA 1
ATOM 3742 C C . ALA B 1 44 ? 25.828 2.865 5.492 1 87.25 44 ALA B C 1
ATOM 3744 O O . ALA B 1 44 ? 26.672 3.068 4.621 1 87.25 44 ALA B O 1
ATOM 3745 N N . GLY B 1 45 ? 25.062 3.922 5.875 1 79.69 45 GLY B N 1
ATOM 3746 C CA . GLY B 1 45 ? 25.188 5.203 5.199 1 79.69 45 GLY B CA 1
ATOM 3747 C C . GLY B 1 45 ? 23.906 5.641 4.52 1 79.69 45 GLY B C 1
ATOM 3748 O O . GLY B 1 45 ? 22.828 5.145 4.848 1 79.69 45 GLY B O 1
ATOM 3749 N N . PRO B 1 46 ? 24.188 6.598 3.549 1 87.31 46 PRO B N 1
ATOM 3750 C CA . PRO B 1 46 ? 23.016 7.117 2.836 1 87.31 46 PRO B CA 1
ATOM 3751 C C . PRO B 1 46 ? 22.484 6.145 1.792 1 87.31 46 PRO B C 1
ATOM 3753 O O . PRO B 1 46 ? 23.188 5.23 1.369 1 87.31 46 PRO B O 1
ATOM 3756 N N . ALA B 1 47 ? 21.328 6.344 1.372 1 92.94 47 ALA B N 1
ATOM 3757 C CA . ALA B 1 47 ? 20.719 5.516 0.336 1 92.94 47 ALA B CA 1
ATOM 3758 C C . ALA B 1 47 ? 21.547 5.555 -0.951 1 92.94 47 ALA B C 1
ATOM 3760 O O . ALA B 1 47 ? 22.047 6.609 -1.338 1 92.94 47 ALA B O 1
ATOM 3761 N N . PRO B 1 48 ? 21.641 4.484 -1.63 1 96.56 48 PRO B N 1
ATOM 3762 C CA . PRO B 1 48 ? 22.375 4.484 -2.898 1 96.56 48 PRO B CA 1
ATOM 3763 C C . PRO B 1 48 ? 21.734 5.395 -3.945 1 96.56 48 PRO B C 1
ATOM 3765 O O . PRO B 1 48 ? 20.5 5.492 -4.027 1 96.56 48 PRO B O 1
ATOM 3768 N N . ARG B 1 49 ? 22.609 6.082 -4.684 1 95.94 49 ARG B N 1
ATOM 3769 C CA . ARG B 1 49 ? 22.156 6.938 -5.773 1 95.94 49 ARG B CA 1
ATOM 3770 C C . ARG B 1 49 ? 21.734 6.102 -6.977 1 95.94 49 ARG B C 1
ATOM 3772 O O . ARG B 1 49 ? 22.016 4.902 -7.039 1 95.94 49 ARG B O 1
ATOM 3779 N N . ILE B 1 50 ? 21.109 6.703 -7.918 1 97.94 50 ILE B N 1
ATOM 3780 C CA . ILE B 1 50 ? 20.516 6.016 -9.062 1 97.94 50 ILE B CA 1
ATOM 3781 C C . ILE B 1 50 ? 21.594 5.238 -9.812 1 97.94 50 ILE B C 1
ATOM 3783 O O . ILE B 1 50 ? 21.391 4.082 -10.188 1 97.94 50 ILE B O 1
ATOM 3787 N N . ALA B 1 51 ? 22.766 5.836 -10 1 98.19 51 ALA B N 1
ATOM 3788 C CA . ALA B 1 51 ? 23.859 5.172 -10.711 1 98.19 51 ALA B CA 1
ATOM 3789 C C . ALA B 1 51 ? 24.312 3.916 -9.969 1 98.19 51 ALA B C 1
ATOM 3791 O O . ALA B 1 51 ? 24.562 2.879 -10.586 1 98.19 51 ALA B O 1
ATOM 3792 N N . GLU B 1 52 ? 24.438 4.023 -8.703 1 98.12 52 GLU B N 1
ATOM 3793 C CA . GLU B 1 52 ? 24.828 2.877 -7.883 1 98.12 52 GLU B CA 1
ATOM 3794 C C . GLU B 1 52 ? 23.75 1.785 -7.922 1 98.12 52 GLU B C 1
ATOM 3796 O O . GLU B 1 52 ? 24.078 0.599 -8.023 1 98.12 52 GLU B O 1
ATOM 3801 N N . ARG B 1 53 ? 22.5 2.16 -7.848 1 98.81 53 ARG B N 1
ATOM 3802 C CA . ARG B 1 53 ? 21.406 1.2 -7.934 1 98.81 53 ARG B CA 1
ATOM 3803 C C . ARG B 1 53 ? 21.484 0.402 -9.234 1 98.81 53 ARG B C 1
ATOM 3805 O O . ARG B 1 53 ? 21.312 -0.82 -9.227 1 98.81 53 ARG B O 1
ATOM 3812 N N . ARG B 1 54 ? 21.734 1.119 -10.312 1 98.81 54 ARG B N 1
ATOM 3813 C CA . ARG B 1 54 ? 21.844 0.469 -11.617 1 98.81 54 ARG B CA 1
ATOM 3814 C C . ARG B 1 54 ? 23.016 -0.508 -11.633 1 98.81 54 ARG B C 1
ATOM 3816 O O . ARG B 1 54 ? 22.906 -1.602 -12.195 1 98.81 54 ARG B O 1
ATOM 3823 N N . ARG B 1 55 ? 24.109 -0.142 -11.023 1 98.75 55 ARG B N 1
ATOM 3824 C CA . ARG B 1 55 ? 25.281 -1.019 -10.945 1 98.75 55 ARG B CA 1
ATOM 3825 C C . ARG B 1 55 ? 24.969 -2.273 -10.141 1 98.75 55 ARG B C 1
ATOM 3827 O O . ARG B 1 55 ? 25.359 -3.379 -10.523 1 98.75 55 ARG B O 1
ATOM 3834 N N . LEU B 1 56 ? 24.312 -2.078 -9.078 1 98.88 56 LEU B N 1
ATOM 3835 C CA . LEU B 1 56 ? 23.938 -3.197 -8.219 1 98.88 56 LEU B CA 1
ATOM 3836 C C . LEU B 1 56 ? 23.031 -4.172 -8.961 1 98.88 56 LEU B C 1
ATOM 3838 O O . LEU B 1 56 ? 23.203 -5.391 -8.852 1 98.88 56 LEU B O 1
ATOM 3842 N N . LEU B 1 57 ? 22.078 -3.645 -9.734 1 98.88 57 LEU B N 1
ATOM 3843 C CA . LEU B 1 57 ? 21.172 -4.484 -10.5 1 98.88 57 LEU B CA 1
ATOM 3844 C C . LEU B 1 57 ? 21.906 -5.25 -11.594 1 98.88 57 LEU B C 1
ATOM 3846 O O . LEU B 1 57 ? 21.641 -6.43 -11.82 1 98.88 57 LEU B O 1
ATOM 3850 N N . ALA B 1 58 ? 22.844 -4.625 -12.195 1 98.81 58 ALA B N 1
ATOM 3851 C CA . ALA B 1 58 ? 23.688 -5.289 -13.188 1 98.81 58 ALA B CA 1
ATOM 3852 C C . ALA B 1 58 ? 24.516 -6.398 -12.555 1 98.81 58 ALA B C 1
ATOM 3854 O O . ALA B 1 58 ? 24.641 -7.492 -13.117 1 98.81 58 ALA B O 1
ATOM 3855 N N . ALA B 1 59 ? 25.062 -6.105 -11.414 1 98.88 59 ALA B N 1
ATOM 3856 C CA . ALA B 1 59 ? 25.906 -7.078 -10.711 1 98.88 59 ALA B CA 1
ATOM 3857 C C . ALA B 1 59 ? 25.094 -8.32 -10.336 1 98.88 59 ALA B C 1
ATOM 3859 O O . ALA B 1 59 ? 25.594 -9.445 -10.445 1 98.88 59 ALA B O 1
ATOM 3860 N N . LEU B 1 60 ? 23.891 -8.109 -9.938 1 98.88 60 LEU B N 1
ATOM 3861 C CA . LEU B 1 60 ? 23.047 -9.242 -9.57 1 98.88 60 LEU B CA 1
ATOM 3862 C C . LEU B 1 60 ? 22.75 -10.109 -10.789 1 98.88 60 LEU B C 1
ATOM 3864 O O . LEU B 1 60 ? 22.859 -11.336 -10.727 1 98.88 60 LEU B O 1
ATOM 3868 N N . ALA B 1 61 ? 22.344 -9.453 -11.867 1 98.56 61 ALA B N 1
ATOM 3869 C CA . ALA B 1 61 ? 22.031 -10.195 -13.094 1 98.56 61 ALA B CA 1
ATOM 3870 C C . ALA B 1 61 ? 23.234 -11.016 -13.547 1 98.56 61 ALA B C 1
ATOM 3872 O O . ALA B 1 61 ? 23.109 -12.188 -13.906 1 98.56 61 ALA B O 1
ATOM 3873 N N . ALA B 1 62 ? 24.391 -10.445 -13.492 1 98.56 62 ALA B N 1
ATOM 3874 C CA . ALA B 1 62 ? 25.625 -11.117 -13.914 1 98.56 62 ALA B CA 1
ATOM 3875 C C . ALA B 1 62 ? 25.938 -12.297 -12.992 1 98.56 62 ALA B C 1
ATOM 3877 O O . ALA B 1 62 ? 26.312 -13.375 -13.461 1 98.56 62 ALA B O 1
ATOM 3878 N N . GLU B 1 63 ? 25.812 -12.078 -11.727 1 98.69 63 GLU B N 1
ATOM 3879 C CA . GLU B 1 63 ? 26.141 -13.133 -10.773 1 98.69 63 GLU B CA 1
ATOM 3880 C C . GLU B 1 63 ? 25.172 -14.312 -10.891 1 98.69 63 GLU B C 1
ATOM 3882 O O . GLU B 1 63 ? 25.594 -15.469 -10.789 1 98.69 63 GLU B O 1
ATOM 3887 N N . LEU B 1 64 ? 23.922 -14.023 -11.086 1 98.5 64 LEU B N 1
ATOM 3888 C CA . LEU B 1 64 ? 22.938 -15.078 -11.266 1 98.5 64 LEU B CA 1
ATOM 3889 C C . LEU B 1 64 ? 23.234 -15.898 -12.523 1 98.5 64 LEU B C 1
ATOM 3891 O O . LEU B 1 64 ? 23.141 -17.125 -12.5 1 98.5 64 LEU B O 1
ATOM 3895 N N . ALA B 1 65 ? 23.516 -15.203 -13.562 1 97.25 65 ALA B N 1
ATOM 3896 C CA . ALA B 1 65 ? 23.859 -15.891 -14.805 1 97.25 65 ALA B CA 1
ATOM 3897 C C . ALA B 1 65 ? 25.094 -16.766 -14.617 1 97.25 65 ALA B C 1
ATOM 3899 O O . ALA B 1 65 ? 25.109 -17.938 -15.039 1 97.25 65 ALA B O 1
ATOM 3900 N N . ARG B 1 66 ? 26.062 -16.281 -13.93 1 97.31 66 ARG B N 1
ATOM 3901 C CA . ARG B 1 66 ? 27.312 -16.984 -13.688 1 97.31 66 ARG B CA 1
ATOM 3902 C C . ARG B 1 66 ? 27.094 -18.234 -12.828 1 97.31 66 ARG B C 1
ATOM 3904 O O . ARG B 1 66 ? 27.719 -19.266 -13.055 1 97.31 66 ARG B O 1
ATOM 3911 N N . ARG B 1 67 ? 26.172 -18.125 -11.914 1 97.38 67 ARG B N 1
ATOM 3912 C CA . ARG B 1 67 ? 25.984 -19.188 -10.93 1 97.38 67 ARG B CA 1
ATOM 3913 C C . ARG B 1 67 ? 24.812 -20.078 -11.312 1 97.38 67 ARG B C 1
ATOM 3915 O O . ARG B 1 67 ? 24.328 -20.859 -10.492 1 97.38 67 ARG B O 1
ATOM 3922 N N . SER B 1 68 ? 24.328 -19.984 -12.5 1 97.31 68 SER B N 1
ATOM 3923 C CA . SER B 1 68 ? 23.094 -20.641 -12.906 1 97.31 68 SER B CA 1
ATOM 3924 C C . SER B 1 68 ? 23.172 -22.156 -12.695 1 97.31 68 SER B C 1
ATOM 3926 O O . SER B 1 68 ? 22.25 -22.766 -12.164 1 97.31 68 SER B O 1
ATOM 3928 N N . GLU B 1 69 ? 24.281 -22.766 -13.031 1 96.81 69 GLU B N 1
ATOM 3929 C CA . GLU B 1 69 ? 24.438 -24.219 -12.883 1 96.81 69 GLU B CA 1
ATOM 3930 C C . GLU B 1 69 ? 24.531 -24.609 -11.406 1 96.81 69 GLU B C 1
ATOM 3932 O O . GLU B 1 69 ? 24.016 -25.656 -11 1 96.81 69 GLU B O 1
ATOM 3937 N N . ALA B 1 70 ? 25.219 -23.797 -10.656 1 98.56 70 ALA B N 1
ATOM 3938 C CA . ALA B 1 70 ? 25.297 -24.047 -9.219 1 98.56 70 ALA B CA 1
ATOM 3939 C C . ALA B 1 70 ? 23.922 -23.953 -8.578 1 98.56 70 ALA B C 1
ATOM 3941 O O . ALA B 1 70 ? 23.594 -24.719 -7.664 1 98.56 70 ALA B O 1
ATOM 3942 N N . ILE B 1 71 ? 23.141 -23.062 -9.062 1 98.62 71 ILE B N 1
ATOM 3943 C CA . ILE B 1 71 ? 21.781 -22.891 -8.555 1 98.62 71 ILE B CA 1
ATOM 3944 C C . ILE B 1 71 ? 20.953 -24.125 -8.891 1 98.62 71 ILE B C 1
ATOM 3946 O O . ILE B 1 71 ? 20.219 -24.641 -8.047 1 98.62 71 ILE B O 1
ATOM 3950 N N . VAL B 1 72 ? 21.047 -24.594 -10.094 1 97.94 72 VAL B N 1
ATOM 3951 C CA . VAL B 1 72 ? 20.344 -25.797 -10.539 1 97.94 72 VAL B CA 1
ATOM 3952 C C . VAL B 1 72 ? 20.719 -26.984 -9.648 1 97.94 72 VAL B C 1
ATOM 3954 O O . VAL B 1 72 ? 19.844 -27.703 -9.164 1 97.94 72 VAL B O 1
ATOM 3957 N N . ALA B 1 73 ? 22 -27.109 -9.406 1 98.62 73 ALA B N 1
ATOM 3958 C CA . ALA B 1 73 ? 22.5 -28.234 -8.602 1 98.62 73 ALA B CA 1
ATOM 3959 C C . ALA B 1 73 ? 22 -28.141 -7.164 1 98.62 73 ALA B C 1
ATOM 3961 O O . ALA B 1 73 ? 21.578 -29.141 -6.578 1 98.62 73 ALA B O 1
ATOM 3962 N N . ALA B 1 74 ? 22.031 -26.969 -6.629 1 98.69 74 ALA B N 1
ATOM 3963 C CA . ALA B 1 74 ? 21.578 -26.766 -5.258 1 98.69 74 ALA B CA 1
ATOM 3964 C C . ALA B 1 74 ? 20.078 -27.078 -5.121 1 98.69 74 ALA B C 1
ATOM 3966 O O . ALA B 1 74 ? 19.672 -27.75 -4.18 1 98.69 74 ALA B O 1
ATOM 3967 N N . ALA B 1 75 ? 19.297 -26.609 -6.031 1 98.5 75 ALA B N 1
ATOM 3968 C CA . ALA B 1 75 ? 17.859 -26.859 -6 1 98.5 75 ALA B CA 1
ATOM 3969 C C . ALA B 1 75 ? 17.547 -28.344 -6.16 1 98.5 75 ALA B C 1
ATOM 3971 O O . ALA B 1 75 ? 16.703 -28.891 -5.449 1 98.5 75 ALA B O 1
ATOM 3972 N N . ASP B 1 76 ? 18.234 -28.953 -7.113 1 97.94 76 ASP B N 1
ATOM 3973 C CA . ASP B 1 76 ? 18.047 -30.375 -7.324 1 97.94 76 ASP B CA 1
ATOM 3974 C C . ASP B 1 76 ? 18.312 -31.156 -6.043 1 97.94 76 ASP B C 1
ATOM 3976 O O . ASP B 1 76 ? 17.516 -32 -5.648 1 97.94 76 ASP B O 1
ATOM 3980 N N . ALA B 1 77 ? 19.344 -30.812 -5.426 1 98.12 77 ALA B N 1
ATOM 3981 C CA . ALA B 1 77 ? 19.75 -31.5 -4.199 1 98.12 77 ALA B CA 1
ATOM 3982 C C . ALA B 1 77 ? 18.75 -31.234 -3.074 1 98.12 77 ALA B C 1
ATOM 3984 O O . ALA B 1 77 ? 18.359 -32.156 -2.361 1 98.12 77 ALA B O 1
ATOM 3985 N N . ASP B 1 78 ? 18.344 -30.016 -2.883 1 98 78 ASP B N 1
ATOM 3986 C CA . ASP B 1 78 ? 17.422 -29.656 -1.811 1 98 78 ASP B CA 1
ATOM 3987 C C . ASP B 1 78 ? 16.062 -30.328 -2.01 1 98 78 ASP B C 1
ATOM 3989 O O . ASP B 1 78 ? 15.469 -30.828 -1.054 1 98 78 ASP B O 1
ATOM 3993 N N . PHE B 1 79 ? 15.609 -30.359 -3.238 1 96.94 79 PHE B N 1
ATOM 3994 C CA . PHE B 1 79 ? 14.273 -30.859 -3.533 1 96.94 79 PHE B CA 1
ATOM 3995 C C . PHE B 1 79 ? 14.289 -32.375 -3.695 1 96.94 79 PHE B C 1
ATOM 3997 O O . PHE B 1 79 ? 13.234 -33 -3.719 1 96.94 79 PHE B O 1
ATOM 4004 N N . GLY B 1 80 ? 15.43 -32.938 -3.785 1 94.75 80 GLY B N 1
ATOM 4005 C CA . GLY B 1 80 ? 15.539 -34.375 -4.062 1 94.75 80 GLY B CA 1
ATOM 4006 C C . GLY B 1 80 ? 15.148 -34.75 -5.48 1 94.75 80 GLY B C 1
ATOM 4007 O O . GLY B 1 80 ? 14.586 -35.812 -5.719 1 94.75 80 GLY B O 1
ATOM 4008 N N . GLY B 1 81 ? 15.336 -33.781 -6.398 1 94.69 81 GLY B N 1
ATOM 4009 C CA . GLY B 1 81 ? 15.008 -34.062 -7.789 1 94.69 81 GLY B CA 1
ATOM 4010 C C . GLY B 1 81 ? 14.172 -32.969 -8.43 1 94.69 81 GLY B C 1
ATOM 4011 O O . GLY B 1 81 ? 13.102 -33.219 -8.977 1 94.69 81 GLY B O 1
ATOM 4012 N N . ARG B 1 82 ? 14.641 -31.781 -8.453 1 94.75 82 ARG B N 1
ATOM 4013 C CA . ARG B 1 82 ? 14.016 -30.703 -9.234 1 94.75 82 ARG B CA 1
ATOM 4014 C C . ARG B 1 82 ? 14.656 -30.594 -10.617 1 94.75 82 ARG B C 1
ATOM 4016 O O . ARG B 1 82 ? 15.883 -30.547 -10.734 1 94.75 82 ARG B O 1
ATOM 4023 N N . ALA B 1 83 ? 13.781 -30.531 -11.609 1 92.69 83 ALA B N 1
ATOM 4024 C CA . ALA B 1 83 ? 14.273 -30.453 -12.984 1 92.69 83 ALA B CA 1
ATOM 4025 C C . ALA B 1 83 ? 15.078 -29.188 -13.203 1 92.69 83 ALA B C 1
ATOM 4027 O O . ALA B 1 83 ? 14.711 -28.109 -12.711 1 92.69 83 ALA B O 1
ATOM 4028 N N . ALA B 1 84 ? 16.156 -29.297 -13.961 1 93.69 84 ALA B N 1
ATOM 4029 C CA . ALA B 1 84 ? 17.016 -28.156 -14.273 1 93.69 84 ALA B CA 1
ATOM 4030 C C . ALA B 1 84 ? 16.234 -27.047 -14.961 1 93.69 84 ALA B C 1
ATOM 4032 O O . ALA B 1 84 ? 16.438 -25.875 -14.672 1 93.69 84 ALA B O 1
ATOM 4033 N N . GLU B 1 85 ? 15.344 -27.422 -15.828 1 90.38 85 GLU B N 1
ATOM 4034 C CA . GLU B 1 85 ? 14.547 -26.453 -16.594 1 90.38 85 GLU B CA 1
ATOM 4035 C C . GLU B 1 85 ? 13.648 -25.625 -15.68 1 90.38 85 GLU B C 1
ATOM 4037 O O . GLU B 1 85 ? 13.492 -24.422 -15.883 1 90.38 85 GLU B O 1
ATOM 4042 N N . ASP B 1 86 ? 13.055 -26.281 -14.672 1 93.31 86 ASP B N 1
ATOM 4043 C CA . ASP B 1 86 ? 12.203 -25.562 -13.719 1 93.31 86 ASP B CA 1
ATOM 4044 C C . ASP B 1 86 ? 13.008 -24.516 -12.961 1 93.31 86 ASP B C 1
ATOM 4046 O O . ASP B 1 86 ? 12.523 -23.391 -12.742 1 93.31 86 ASP B O 1
ATOM 4050 N N . THR B 1 87 ? 14.195 -24.875 -12.594 1 96.31 87 THR B N 1
ATOM 4051 C CA . THR B 1 87 ? 15.055 -23.953 -11.844 1 96.31 87 THR B CA 1
ATOM 4052 C C . THR B 1 87 ? 15.57 -22.844 -12.75 1 96.31 87 THR B C 1
ATOM 4054 O O . THR B 1 87 ? 15.523 -21.672 -12.375 1 96.31 87 THR B O 1
ATOM 4057 N N . LEU B 1 88 ? 16.031 -23.172 -13.93 1 93.81 88 LEU B N 1
ATOM 4058 C CA . LEU B 1 88 ? 16.594 -22.203 -14.852 1 93.81 88 LEU B CA 1
ATOM 4059 C C . LEU B 1 88 ? 15.539 -21.172 -15.273 1 93.81 88 LEU B C 1
ATOM 4061 O O . LEU B 1 88 ? 15.812 -19.969 -15.297 1 93.81 88 LEU B O 1
ATOM 4065 N N . LEU B 1 89 ? 14.367 -21.625 -15.531 1 89.5 89 LEU B N 1
ATOM 4066 C CA . LEU B 1 89 ? 13.312 -20.734 -15.992 1 89.5 89 LEU B CA 1
ATOM 4067 C C . LEU B 1 89 ? 12.641 -20.031 -14.82 1 89.5 89 LEU B C 1
ATOM 4069 O O . LEU B 1 89 ? 12.445 -18.812 -14.844 1 89.5 89 LEU B O 1
ATOM 4073 N N . GLY B 1 90 ? 12.344 -20.766 -13.773 1 92.88 90 GLY B N 1
ATOM 4074 C CA . GLY B 1 90 ? 11.516 -20.281 -12.688 1 92.88 90 GLY B CA 1
ATOM 4075 C C . GLY B 1 90 ? 12.289 -19.5 -11.641 1 92.88 90 GLY B C 1
ATOM 4076 O O . GLY B 1 90 ? 11.719 -18.672 -10.93 1 92.88 90 GLY B O 1
ATOM 4077 N N . ASP B 1 91 ? 13.578 -19.719 -11.516 1 96.75 91 ASP B N 1
ATOM 4078 C CA . ASP B 1 91 ? 14.367 -19.062 -10.477 1 96.75 91 ASP B CA 1
ATOM 4079 C C . ASP B 1 91 ? 15.398 -18.109 -11.086 1 96.75 91 ASP B C 1
ATOM 4081 O O . ASP B 1 91 ? 15.586 -17 -10.594 1 96.75 91 ASP B O 1
ATOM 4085 N N . VAL B 1 92 ? 15.961 -18.516 -12.172 1 96.75 92 VAL B N 1
ATOM 4086 C CA . VAL B 1 92 ? 17.141 -17.781 -12.633 1 96.75 92 VAL B CA 1
ATOM 4087 C C . VAL B 1 92 ? 16.75 -16.797 -13.719 1 96.75 92 VAL B C 1
ATOM 4089 O O . VAL B 1 92 ? 16.875 -15.578 -13.539 1 96.75 92 VAL B O 1
ATOM 4092 N N . LEU B 1 93 ? 16.234 -17.297 -14.805 1 93.25 93 LEU B N 1
ATOM 4093 C CA . LEU B 1 93 ? 15.992 -16.484 -15.984 1 93.25 93 LEU B CA 1
ATOM 4094 C C . LEU B 1 93 ? 15.031 -15.336 -15.664 1 93.25 93 LEU B C 1
ATOM 4096 O O . LEU B 1 93 ? 15.297 -14.18 -16.016 1 93.25 93 LEU B O 1
ATOM 4100 N N . VAL B 1 94 ? 13.922 -15.641 -15 1 92.31 94 VAL B N 1
ATOM 4101 C CA . VAL B 1 94 ? 12.914 -14.617 -14.711 1 92.31 94 VAL B CA 1
ATOM 4102 C C . VAL B 1 94 ? 13.508 -13.555 -13.797 1 92.31 94 VAL B C 1
ATOM 4104 O O . VAL B 1 94 ? 13.195 -12.367 -13.922 1 92.31 94 VAL B O 1
ATOM 4107 N N . THR B 1 95 ? 14.367 -13.906 -12.906 1 96.5 95 THR B N 1
ATOM 4108 C CA . THR B 1 95 ? 14.984 -12.969 -11.969 1 96.5 95 THR B CA 1
ATOM 4109 C C . THR B 1 95 ? 16.016 -12.094 -12.688 1 96.5 95 THR B C 1
ATOM 4111 O O . THR B 1 95 ? 16.078 -10.891 -12.453 1 96.5 95 THR B O 1
ATOM 4114 N N . VAL B 1 96 ? 16.781 -12.727 -13.555 1 96.88 96 VAL B N 1
ATOM 4115 C CA . VAL B 1 96 ? 17.75 -11.992 -14.359 1 96.88 96 VAL B CA 1
ATOM 4116 C C . VAL B 1 96 ? 17.031 -10.953 -15.219 1 96.88 96 VAL B C 1
ATOM 4118 O O . VAL B 1 96 ? 17.453 -9.797 -15.289 1 96.88 96 VAL B O 1
ATOM 4121 N N . GLN B 1 97 ? 15.992 -11.383 -15.812 1 94.06 97 GLN B N 1
ATOM 4122 C CA . GLN B 1 97 ? 15.219 -10.484 -16.672 1 94.06 97 GLN B CA 1
ATOM 4123 C C . GLN B 1 97 ? 14.609 -9.344 -15.859 1 94.06 97 GLN B C 1
ATOM 4125 O O . GLN B 1 97 ? 14.562 -8.203 -16.328 1 94.06 97 GLN B O 1
ATOM 4130 N N . ALA B 1 98 ? 14.156 -9.641 -14.703 1 95.44 98 ALA B N 1
ATOM 4131 C CA . ALA B 1 98 ? 13.609 -8.609 -13.828 1 95.44 98 ALA B CA 1
ATOM 4132 C C . ALA B 1 98 ? 14.68 -7.578 -13.469 1 95.44 98 ALA B C 1
ATOM 4134 O O . ALA B 1 98 ? 14.414 -6.375 -13.5 1 95.44 98 ALA B O 1
ATOM 4135 N N . ALA B 1 99 ? 15.852 -8.016 -13.133 1 97.88 99 ALA B N 1
ATOM 4136 C CA . ALA B 1 99 ? 16.953 -7.121 -12.789 1 97.88 99 ALA B CA 1
ATOM 4137 C C . ALA B 1 99 ? 17.328 -6.238 -13.977 1 97.88 99 ALA B C 1
ATOM 4139 O O . ALA B 1 99 ? 17.547 -5.035 -13.812 1 97.88 99 ALA B O 1
ATOM 4140 N N . ARG B 1 100 ? 17.422 -6.828 -15.125 1 97.06 100 ARG B N 1
ATOM 4141 C CA . ARG B 1 100 ? 17.766 -6.082 -16.328 1 97.06 100 ARG B CA 1
ATOM 4142 C C . ARG B 1 100 ? 16.719 -5.023 -16.641 1 97.06 100 ARG B C 1
ATOM 4144 O O . ARG B 1 100 ? 17.047 -3.898 -17.016 1 97.06 100 ARG B O 1
ATOM 4151 N N . ARG B 1 101 ? 15.516 -5.398 -16.5 1 94.94 101 ARG B N 1
ATOM 4152 C CA . ARG B 1 101 ? 14.438 -4.457 -16.766 1 94.94 101 ARG B CA 1
ATOM 4153 C C . ARG B 1 101 ? 14.461 -3.299 -15.773 1 94.94 101 ARG B C 1
ATOM 4155 O O . ARG B 1 101 ? 14.328 -2.139 -16.172 1 94.94 101 ARG B O 1
ATOM 4162 N N . ALA B 1 102 ? 14.562 -3.627 -14.531 1 97.75 102 ALA B N 1
ATOM 4163 C CA . ALA B 1 102 ? 14.656 -2.582 -13.516 1 97.75 102 ALA B CA 1
ATOM 4164 C C . ALA B 1 102 ? 15.812 -1.627 -13.812 1 97.75 102 ALA B C 1
ATOM 4166 O O . ALA B 1 102 ? 15.656 -0.407 -13.719 1 97.75 102 ALA B O 1
ATOM 4167 N N . ARG B 1 103 ? 16.938 -2.199 -14.148 1 98.44 103 ARG B N 1
ATOM 4168 C CA . ARG B 1 103 ? 18.094 -1.38 -14.484 1 98.44 103 ARG B CA 1
ATOM 4169 C C . ARG B 1 103 ? 17.781 -0.442 -15.648 1 98.44 103 ARG B C 1
ATOM 4171 O O . ARG B 1 103 ? 18.094 0.75 -15.594 1 98.44 103 ARG B O 1
ATOM 4178 N N . ARG B 1 104 ? 17.141 -0.97 -16.641 1 97.38 104 ARG B N 1
ATOM 4179 C CA . ARG B 1 104 ? 16.859 -0.237 -17.859 1 97.38 104 ARG B CA 1
ATOM 4180 C C . ARG B 1 104 ? 15.906 0.925 -17.609 1 97.38 104 ARG B C 1
ATOM 4182 O O . ARG B 1 104 ? 16.078 2.012 -18.172 1 97.38 104 ARG B O 1
ATOM 4189 N N . TRP B 1 105 ? 14.938 0.697 -16.734 1 97.06 105 TRP B N 1
ATOM 4190 C CA . TRP B 1 105 ? 13.852 1.658 -16.625 1 97.06 105 TRP B CA 1
ATOM 4191 C C . TRP B 1 105 ? 13.984 2.484 -15.352 1 97.06 105 TRP B C 1
ATOM 4193 O O . TRP B 1 105 ? 13.172 3.381 -15.094 1 97.06 105 TRP B O 1
ATOM 4203 N N . LEU B 1 106 ? 14.938 2.326 -14.617 1 98.44 106 LEU B N 1
ATOM 4204 C CA . LEU B 1 106 ? 15.062 2.869 -13.266 1 98.44 106 LEU B CA 1
ATOM 4205 C C . LEU B 1 106 ? 15 4.391 -13.281 1 98.44 106 LEU B C 1
ATOM 4207 O O . LEU B 1 106 ? 14.344 5 -12.438 1 98.44 106 LEU B O 1
ATOM 4211 N N . ARG B 1 107 ? 15.648 5.02 -14.234 1 97.75 107 ARG B N 1
ATOM 4212 C CA . ARG B 1 107 ? 15.664 6.477 -14.289 1 97.75 107 ARG B CA 1
ATOM 4213 C C . ARG B 1 107 ? 14.258 7.027 -14.492 1 97.75 107 ARG B C 1
ATOM 4215 O O . ARG B 1 107 ? 13.898 8.062 -13.93 1 97.75 107 ARG B O 1
ATOM 4222 N N . TRP B 1 108 ? 13.523 6.297 -15.242 1 96.88 108 TRP B N 1
ATOM 4223 C CA . TRP B 1 108 ? 12.148 6.723 -15.484 1 96.88 108 TRP B CA 1
ATOM 4224 C C . TRP B 1 108 ? 11.281 6.48 -14.258 1 96.88 108 TRP B C 1
ATOM 4226 O O . TRP B 1 108 ? 10.484 7.344 -13.883 1 96.88 108 TRP B O 1
ATOM 4236 N N . TRP B 1 109 ? 11.453 5.355 -13.656 1 97.12 109 TRP B N 1
ATOM 4237 C CA . TRP B 1 109 ? 10.672 5.027 -12.469 1 97.12 109 TRP B CA 1
ATOM 4238 C C . TRP B 1 109 ? 10.93 6.043 -11.352 1 97.12 109 TRP B C 1
ATOM 4240 O O . TRP B 1 109 ? 10.016 6.383 -10.594 1 97.12 109 TRP B O 1
ATOM 4250 N N . ALA B 1 110 ? 12.102 6.539 -11.273 1 97.81 110 ALA B N 1
ATOM 4251 C CA . ALA B 1 110 ? 12.562 7.34 -10.133 1 97.81 110 ALA B CA 1
ATOM 4252 C C . ALA B 1 110 ? 12.312 8.828 -10.375 1 97.81 110 ALA B C 1
ATOM 4254 O O . ALA B 1 110 ? 12.562 9.648 -9.492 1 97.81 110 ALA B O 1
ATOM 4255 N N . ARG B 1 111 ? 11.75 9.211 -11.5 1 96.94 111 ARG B N 1
ATOM 4256 C CA . ARG B 1 111 ? 11.57 10.609 -11.852 1 96.94 111 ARG B CA 1
ATOM 4257 C C . ARG B 1 111 ? 10.492 11.258 -10.984 1 96.94 111 ARG B C 1
ATOM 4259 O O . ARG B 1 111 ? 9.406 10.695 -10.82 1 96.94 111 ARG B O 1
ATOM 4266 N N . PRO B 1 112 ? 10.836 12.484 -10.422 1 96.25 112 PRO B N 1
ATOM 4267 C CA . PRO B 1 112 ? 9.758 13.242 -9.781 1 96.25 112 PRO B CA 1
ATOM 4268 C C . PRO B 1 112 ? 8.617 13.562 -10.742 1 96.25 112 PRO B C 1
ATOM 4270 O O . PRO B 1 112 ? 8.852 13.766 -11.938 1 96.25 112 PRO B O 1
ATOM 4273 N N . ARG B 1 113 ? 7.422 13.602 -10.227 1 95.25 113 ARG B N 1
ATOM 4274 C CA . ARG B 1 113 ? 6.234 13.852 -11.039 1 95.25 113 ARG B CA 1
ATOM 4275 C C . ARG B 1 113 ? 5.574 15.172 -10.648 1 95.25 113 ARG B C 1
ATOM 4277 O O . ARG B 1 113 ? 5.008 15.297 -9.562 1 95.25 113 ARG B O 1
ATOM 4284 N N . PRO B 1 114 ? 5.602 16.156 -11.555 1 94.75 114 PRO B N 1
ATOM 4285 C CA . PRO B 1 114 ? 4.977 17.438 -11.25 1 94.75 114 PRO B CA 1
ATOM 4286 C C . PRO B 1 114 ? 3.453 17.359 -11.18 1 94.75 114 PRO B C 1
ATOM 4288 O O . PRO B 1 114 ? 2.848 16.516 -11.852 1 94.75 114 PRO B O 1
ATOM 4291 N N . VAL B 1 115 ? 2.896 18.109 -10.344 1 90.88 115 VAL B N 1
ATOM 4292 C CA . VAL B 1 115 ? 1.446 18.266 -10.266 1 90.88 115 VAL B CA 1
ATOM 4293 C C . VAL B 1 115 ? 1.073 19.734 -10.32 1 90.88 115 VAL B C 1
ATOM 4295 O O . VAL B 1 115 ? 1.888 20.609 -9.984 1 90.88 115 VAL B O 1
ATOM 4298 N N . LEU B 1 116 ? -0.127 20 -10.758 1 85.62 116 LEU B N 1
ATOM 4299 C CA . LEU B 1 116 ? -0.602 21.375 -10.789 1 85.62 116 LEU B CA 1
ATOM 4300 C C . LEU B 1 116 ? -1.1 21.812 -9.422 1 85.62 116 LEU B C 1
ATOM 4302 O O . LEU B 1 116 ? -1.938 21.141 -8.812 1 85.62 116 LEU B O 1
ATOM 4306 N N . ALA B 1 117 ? -0.562 22.859 -8.9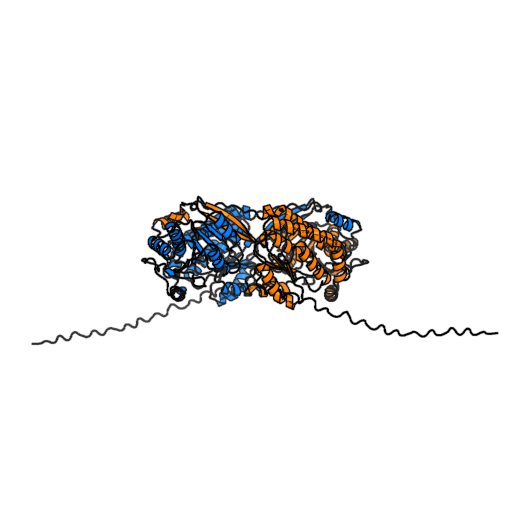77 1 85.81 117 ALA B N 1
ATOM 4307 C CA . ALA B 1 117 ? -1.046 23.453 -7.727 1 85.81 117 ALA B CA 1
ATOM 4308 C C . ALA B 1 117 ? -2.371 24.172 -7.941 1 85.81 117 ALA B C 1
ATOM 4310 O O . ALA B 1 117 ? -2.607 24.75 -9.008 1 85.81 117 ALA B O 1
ATOM 4311 N N . PRO B 1 118 ? -3.221 24.172 -6.887 1 82.56 118 PRO B N 1
ATOM 4312 C CA . PRO B 1 118 ? -4.465 24.938 -7.012 1 82.56 118 PRO B CA 1
ATOM 4313 C C . PRO B 1 118 ? -4.219 26.422 -7.246 1 82.56 118 PRO B C 1
ATOM 4315 O O . PRO B 1 118 ? -3.209 26.969 -6.789 1 82.56 118 PRO B O 1
ATOM 4318 N N . LEU B 1 119 ? -5.18 27.141 -7.824 1 77.81 119 LEU B N 1
ATOM 4319 C CA . LEU B 1 119 ? -5.047 28.516 -8.289 1 77.81 119 LEU B CA 1
ATOM 4320 C C . LEU B 1 119 ? -4.762 29.453 -7.129 1 77.81 119 LEU B C 1
ATOM 4322 O O . LEU B 1 119 ? -3.889 30.328 -7.23 1 77.81 119 LEU B O 1
ATOM 4326 N N . PRO B 1 120 ? -5.375 29.25 -6 1 78.88 120 PRO B N 1
ATOM 4327 C CA . PRO B 1 120 ? -5.133 30.203 -4.918 1 78.88 120 PRO B CA 1
ATOM 4328 C C . PRO B 1 120 ? -3.699 30.156 -4.395 1 78.88 120 PRO B C 1
ATOM 4330 O O . PRO B 1 120 ? -3.258 31.094 -3.709 1 78.88 120 PRO B O 1
ATOM 4333 N N . PHE B 1 121 ? -3.004 29.172 -4.766 1 82.38 121 PHE B N 1
ATOM 4334 C CA . PHE B 1 121 ? -1.663 29 -4.215 1 82.38 121 PHE B CA 1
ATOM 4335 C C . PHE B 1 121 ? -0.604 29.359 -5.25 1 82.38 121 PHE B C 1
ATOM 4337 O O . PHE B 1 121 ? 0.591 29.375 -4.949 1 82.38 121 PHE B O 1
ATOM 4344 N N . GLN B 1 122 ? -1.031 29.703 -6.359 1 79.06 122 GLN B N 1
ATOM 4345 C CA . GLN B 1 122 ? -0.094 30.062 -7.422 1 79.06 122 GLN B CA 1
ATOM 4346 C C . GLN B 1 122 ? 0.501 31.438 -7.191 1 79.06 122 GLN B C 1
ATOM 4348 O O . GLN B 1 122 ? -0.169 32.344 -6.66 1 79.06 122 GLN B O 1
ATOM 4353 N N . PRO B 1 123 ? 1.915 31.656 -7.543 1 86.69 123 PRO B N 1
ATOM 4354 C CA . PRO B 1 123 ? 2.832 30.703 -8.156 1 86.69 123 PRO B CA 1
ATOM 4355 C C . PRO B 1 123 ? 3.406 29.703 -7.148 1 86.69 123 PRO B C 1
ATOM 4357 O O . PRO B 1 123 ? 3.795 30.094 -6.043 1 86.69 123 PRO B O 1
ATOM 4360 N N . CYS B 1 124 ? 3.387 28.516 -7.488 1 89.62 124 CYS B N 1
ATOM 4361 C CA . CYS B 1 124 ? 3.814 27.422 -6.621 1 89.62 124 CYS B CA 1
ATOM 4362 C C . CYS B 1 124 ? 4.23 26.203 -7.438 1 89.62 124 CYS B C 1
ATOM 4364 O O . CYS B 1 124 ? 3.58 25.859 -8.422 1 89.62 124 CYS B O 1
ATOM 4366 N N . LEU B 1 125 ? 5.43 25.703 -7.133 1 93 125 LEU B N 1
ATOM 4367 C CA . LEU B 1 125 ? 5.836 24.422 -7.703 1 93 125 LEU B CA 1
ATOM 4368 C C . LEU B 1 125 ? 5.465 23.281 -6.773 1 93 125 LEU B C 1
ATOM 4370 O O . LEU B 1 125 ? 5.633 23.375 -5.559 1 93 125 LEU B O 1
ATOM 4374 N N . ALA B 1 126 ? 4.867 22.266 -7.309 1 95.44 126 ALA B N 1
ATOM 4375 C CA . ALA B 1 126 ? 4.5 21.078 -6.539 1 95.44 126 ALA B CA 1
ATOM 4376 C C . ALA B 1 126 ? 4.797 19.797 -7.324 1 95.44 126 ALA B C 1
ATOM 4378 O O . ALA B 1 126 ? 4.613 19.75 -8.539 1 95.44 126 ALA B O 1
ATOM 4379 N N . TRP B 1 127 ? 5.344 18.781 -6.672 1 96.62 127 TRP B N 1
ATOM 4380 C CA . TRP B 1 127 ? 5.613 17.5 -7.309 1 96.62 127 TRP B CA 1
ATOM 4381 C C . TRP B 1 127 ? 5.648 16.375 -6.281 1 96.62 127 TRP B C 1
ATOM 4383 O O . TRP B 1 127 ? 5.656 16.625 -5.074 1 96.62 127 TRP B O 1
ATOM 4393 N N . THR B 1 128 ? 5.527 15.188 -6.719 1 97.19 128 THR B N 1
ATOM 4394 C CA . THR B 1 128 ? 5.719 13.977 -5.922 1 97.19 128 THR B CA 1
ATOM 4395 C C . THR B 1 128 ? 7.043 13.305 -6.27 1 97.19 128 THR B C 1
ATOM 4397 O O . THR B 1 128 ? 7.422 13.234 -7.441 1 97.19 128 THR B O 1
ATOM 4400 N N . GLU B 1 129 ? 7.734 12.836 -5.27 1 97.31 129 GLU B N 1
ATOM 4401 C CA . GLU B 1 129 ? 8.984 12.125 -5.531 1 97.31 129 GLU B CA 1
ATOM 4402 C C . GLU B 1 129 ? 9.047 10.82 -4.75 1 97.31 129 GLU B C 1
ATOM 4404 O O . GLU B 1 129 ? 8.586 10.75 -3.605 1 97.31 129 GLU B O 1
ATOM 4409 N N . PRO B 1 130 ? 9.586 9.766 -5.398 1 97.56 130 PRO B N 1
ATOM 4410 C CA . PRO B 1 130 ? 9.781 8.5 -4.691 1 97.56 130 PRO B CA 1
ATOM 4411 C C . PRO B 1 130 ? 11.008 8.523 -3.779 1 97.56 130 PRO B C 1
ATOM 4413 O O . PRO B 1 130 ? 12.094 8.906 -4.211 1 97.56 130 PRO B O 1
ATOM 4416 N N . VAL B 1 131 ? 10.82 8.188 -2.537 1 97.44 131 VAL B N 1
ATOM 4417 C CA . VAL B 1 131 ? 11.883 8.109 -1.541 1 97.44 131 VAL B CA 1
ATOM 4418 C C . VAL B 1 131 ? 11.992 6.684 -1.006 1 97.44 131 VAL B C 1
ATOM 4420 O O . VAL B 1 131 ? 10.977 6.039 -0.728 1 97.44 131 VAL B O 1
ATOM 4423 N N . PRO B 1 132 ? 13.312 6.129 -0.939 1 97.62 132 PRO B N 1
ATOM 4424 C CA . PRO B 1 132 ? 13.422 4.797 -0.342 1 97.62 132 PRO B CA 1
ATOM 4425 C C . PRO B 1 132 ? 12.812 4.727 1.057 1 97.62 132 PRO B C 1
ATOM 4427 O O . PRO B 1 132 ? 12.906 5.688 1.823 1 97.62 132 PRO B O 1
ATOM 4430 N N . LYS B 1 133 ? 12.266 3.6 1.389 1 97.62 133 LYS B N 1
ATOM 4431 C CA . LYS B 1 133 ? 11.688 3.4 2.717 1 97.62 133 LYS B CA 1
ATOM 4432 C C . LYS B 1 133 ? 12.781 3.221 3.766 1 97.62 133 LYS B C 1
ATOM 4434 O O . LYS B 1 133 ? 12.602 3.588 4.93 1 97.62 133 LYS B O 1
ATOM 4439 N N . GLY B 1 134 ? 13.891 2.625 3.447 1 97.06 134 GLY B N 1
ATOM 4440 C CA . GLY B 1 134 ? 14.992 2.369 4.363 1 97.06 134 GLY B CA 1
ATOM 4441 C C . GLY B 1 134 ? 15.547 0.96 4.25 1 97.06 134 GLY B C 1
ATOM 4442 O O . GLY B 1 134 ? 16.281 0.652 3.312 1 97.06 134 GLY B O 1
ATOM 4443 N N . VAL B 1 135 ? 15.164 0.074 5.203 1 98.5 135 VAL B N 1
ATOM 4444 C CA . VAL B 1 135 ? 15.578 -1.325 5.188 1 98.5 135 VAL B CA 1
ATOM 4445 C C . VAL B 1 135 ? 14.352 -2.223 5.012 1 98.5 135 VAL B C 1
ATOM 4447 O O . VAL B 1 135 ? 13.445 -2.217 5.848 1 98.5 135 VAL B O 1
ATOM 4450 N N . VAL B 1 136 ? 14.391 -3.008 3.934 1 98.88 136 VAL B N 1
ATOM 4451 C CA . VAL B 1 136 ? 13.281 -3.904 3.607 1 98.88 136 VAL B CA 1
ATOM 4452 C C . VAL B 1 136 ? 13.648 -5.332 4 1 98.88 136 VAL B C 1
ATOM 4454 O O . VAL B 1 136 ? 14.727 -5.824 3.666 1 98.88 136 VAL B O 1
ATOM 4457 N N . GLY B 1 137 ? 12.773 -5.93 4.836 1 98.94 137 GLY B N 1
ATOM 4458 C CA . GLY B 1 137 ? 12.883 -7.359 5.082 1 98.94 137 GLY B CA 1
ATOM 4459 C C . GLY B 1 137 ? 12.148 -8.203 4.059 1 98.94 137 GLY B C 1
ATOM 4460 O O . GLY B 1 137 ? 11.055 -7.836 3.615 1 98.94 137 GLY B O 1
ATOM 4461 N N . VAL B 1 138 ? 12.758 -9.336 3.68 1 98.94 138 VAL B N 1
ATOM 4462 C CA . VAL B 1 138 ? 12.133 -10.281 2.76 1 98.94 138 VAL B CA 1
ATOM 4463 C C . VAL B 1 138 ? 12.164 -11.688 3.365 1 98.94 138 VAL B C 1
ATOM 4465 O O . VAL B 1 138 ? 13.234 -12.242 3.602 1 98.94 138 VAL B O 1
ATOM 4468 N N . MET B 1 139 ? 11.023 -12.195 3.646 1 98.94 139 MET B N 1
ATOM 4469 C CA . MET B 1 139 ? 10.875 -13.586 4.062 1 98.94 139 MET B CA 1
ATOM 4470 C C . MET B 1 139 ? 10.391 -14.445 2.9 1 98.94 139 MET B C 1
ATOM 4472 O O . MET B 1 139 ? 9.242 -14.328 2.471 1 98.94 139 MET B O 1
ATOM 4476 N N . ALA B 1 140 ? 11.273 -15.32 2.451 1 98.75 140 ALA B N 1
ATOM 4477 C CA . ALA B 1 140 ? 11.031 -16.031 1.198 1 98.75 140 ALA B CA 1
ATOM 4478 C C . ALA B 1 140 ? 10.688 -17.5 1.457 1 98.75 140 ALA B C 1
ATOM 4480 O O . ALA B 1 140 ? 11.266 -18.125 2.352 1 98.75 140 ALA B O 1
ATOM 4481 N N . PRO B 1 141 ? 9.828 -18.078 0.648 1 98.19 141 PRO B N 1
ATOM 4482 C CA . PRO B 1 141 ? 9.453 -19.484 0.769 1 98.19 141 PRO B CA 1
ATOM 4483 C C . PRO B 1 141 ? 10.43 -20.422 0.06 1 98.19 141 PRO B C 1
ATOM 4485 O O . PRO B 1 141 ? 11.422 -19.969 -0.51 1 98.19 141 PRO B O 1
ATOM 4488 N N . TRP B 1 142 ? 10.078 -21.688 0.068 1 98.25 142 TRP B N 1
ATOM 4489 C CA . TRP B 1 142 ? 11.023 -22.719 -0.38 1 98.25 142 TRP B CA 1
ATOM 4490 C C . TRP B 1 142 ? 10.812 -23.047 -1.853 1 98.25 142 TRP B C 1
ATOM 4492 O O . TRP B 1 142 ? 11.695 -23.609 -2.506 1 98.25 142 TRP B O 1
ATOM 4502 N N . ASN B 1 143 ? 9.68 -22.766 -2.387 1 97.81 143 ASN B N 1
ATOM 4503 C CA . ASN B 1 143 ? 9.312 -23.438 -3.633 1 97.81 143 ASN B CA 1
ATOM 4504 C C . ASN B 1 143 ? 10.039 -22.828 -4.828 1 97.81 143 ASN B C 1
ATOM 4506 O O . ASN B 1 143 ? 10.289 -23.516 -5.824 1 97.81 143 ASN B O 1
ATOM 4510 N N . TYR B 1 144 ? 10.32 -21.594 -4.836 1 98.19 144 TYR B N 1
ATOM 4511 C CA . TYR B 1 144 ? 11.25 -20.906 -5.719 1 98.19 144 TYR B CA 1
ATOM 4512 C C . TYR B 1 144 ? 12.266 -20.109 -4.922 1 98.19 144 TYR B C 1
ATOM 4514 O O . TYR B 1 144 ? 12.195 -18.875 -4.891 1 98.19 144 TYR B O 1
ATOM 4522 N N . PRO B 1 145 ? 13.211 -20.797 -4.395 1 98.5 145 PRO B N 1
ATOM 4523 C CA . PRO B 1 145 ? 14.016 -20.25 -3.299 1 98.5 145 PRO B CA 1
ATOM 4524 C C . PRO B 1 145 ? 14.883 -19.062 -3.729 1 98.5 145 PRO B C 1
ATOM 4526 O O . PRO B 1 145 ? 15.266 -18.234 -2.896 1 98.5 145 PRO B O 1
ATOM 4529 N N . ILE B 1 146 ? 15.203 -18.969 -4.996 1 98.75 146 ILE B N 1
ATOM 4530 C CA . ILE B 1 146 ? 16.031 -17.875 -5.473 1 98.75 146 ILE B CA 1
ATOM 4531 C C . ILE B 1 146 ? 15.156 -16.719 -5.957 1 98.75 146 ILE B C 1
ATOM 4533 O O . ILE B 1 146 ? 15.289 -15.586 -5.488 1 98.75 146 ILE B O 1
ATOM 4537 N N . GLN B 1 147 ? 14.242 -17.031 -6.738 1 98.19 147 GLN B N 1
ATOM 4538 C CA . GLN B 1 147 ? 13.406 -16.016 -7.363 1 98.19 147 GLN B CA 1
ATOM 4539 C C . GLN B 1 147 ? 12.562 -15.281 -6.324 1 98.19 147 GLN B C 1
ATOM 4541 O O . GLN B 1 147 ? 12.516 -14.055 -6.316 1 98.19 147 GLN B O 1
ATOM 4546 N N . LEU B 1 148 ? 11.945 -16 -5.441 1 98.5 148 LEU B N 1
ATOM 4547 C CA . LEU B 1 148 ? 11.008 -15.398 -4.5 1 98.5 148 LEU B CA 1
ATOM 4548 C C . LEU B 1 148 ? 11.758 -14.648 -3.402 1 98.5 148 LEU B C 1
ATOM 4550 O O . LEU B 1 148 ? 11.18 -13.812 -2.709 1 98.5 148 LEU B O 1
ATOM 4554 N N . ALA B 1 149 ? 13.016 -14.906 -3.262 1 98.81 149 ALA B N 1
ATOM 4555 C CA . ALA B 1 149 ? 13.875 -14.133 -2.367 1 98.81 149 ALA B CA 1
ATOM 4556 C C . ALA B 1 149 ? 14.391 -12.875 -3.059 1 98.81 149 ALA B C 1
ATOM 4558 O O . ALA B 1 149 ? 14.352 -11.781 -2.488 1 98.81 149 ALA B O 1
ATOM 4559 N N . LEU B 1 150 ? 14.773 -13.016 -4.289 1 98.81 150 LEU B N 1
ATOM 4560 C CA . LEU B 1 150 ? 15.562 -11.961 -4.914 1 98.81 150 LEU B CA 1
ATOM 4561 C C . LEU B 1 150 ? 14.672 -11.008 -5.711 1 98.81 150 LEU B C 1
ATOM 4563 O O . LEU B 1 150 ? 15.047 -9.859 -5.949 1 98.81 150 LEU B O 1
ATOM 4567 N N . TRP B 1 151 ? 13.555 -11.469 -6.145 1 98.19 151 TRP B N 1
ATOM 4568 C CA . TRP B 1 151 ? 12.734 -10.578 -6.965 1 98.19 151 TRP B CA 1
ATOM 4569 C C . TRP B 1 151 ? 12.25 -9.391 -6.148 1 98.19 151 TRP B C 1
ATOM 4571 O O . TRP B 1 151 ? 12.477 -8.234 -6.527 1 98.19 151 TRP B O 1
ATOM 4581 N N . PRO B 1 152 ? 11.625 -9.57 -4.957 1 98.5 152 PRO B N 1
ATOM 4582 C CA . PRO B 1 152 ? 11.305 -8.383 -4.16 1 98.5 152 PRO B CA 1
ATOM 4583 C C . PRO B 1 152 ? 12.547 -7.617 -3.719 1 98.5 152 PRO B C 1
ATOM 4585 O O . PRO B 1 152 ? 12.523 -6.387 -3.639 1 98.5 152 PRO B O 1
ATOM 4588 N N . ALA B 1 153 ? 13.625 -8.312 -3.494 1 98.88 153 ALA B N 1
ATOM 4589 C CA . ALA B 1 153 ? 14.859 -7.676 -3.047 1 98.88 153 ALA B CA 1
ATOM 4590 C C . ALA B 1 153 ? 15.422 -6.746 -4.121 1 98.88 153 ALA B C 1
ATOM 4592 O O . ALA B 1 153 ? 15.828 -5.617 -3.824 1 98.88 153 ALA B O 1
ATOM 4593 N N . LEU B 1 154 ? 15.477 -7.227 -5.348 1 98.81 154 LEU B N 1
ATOM 4594 C CA . LEU B 1 154 ? 16.047 -6.402 -6.406 1 98.81 154 LEU B CA 1
ATOM 4595 C C . LEU B 1 154 ? 15.195 -5.168 -6.664 1 98.81 154 LEU B C 1
ATOM 4597 O O . LEU B 1 154 ? 15.719 -4.109 -7.016 1 98.81 154 LEU B O 1
ATOM 4601 N N . GLU B 1 155 ? 13.898 -5.312 -6.512 1 98.5 155 GLU B N 1
ATOM 4602 C CA . GLU B 1 155 ? 13.039 -4.148 -6.703 1 98.5 155 GLU B CA 1
ATOM 4603 C C . GLU B 1 155 ? 13.156 -3.176 -5.535 1 98.5 155 GLU B C 1
ATOM 4605 O O . GLU B 1 155 ? 13.055 -1.961 -5.715 1 98.5 155 GLU B O 1
ATOM 4610 N N . ALA B 1 156 ? 13.383 -3.693 -4.312 1 98.88 156 ALA B N 1
ATOM 4611 C CA . ALA B 1 156 ? 13.695 -2.84 -3.168 1 98.88 156 ALA B CA 1
ATOM 4612 C C . ALA B 1 156 ? 15 -2.08 -3.389 1 98.88 156 ALA B C 1
ATOM 4614 O O . ALA B 1 156 ? 15.078 -0.879 -3.121 1 98.88 156 ALA B O 1
ATOM 4615 N N . VAL B 1 157 ? 15.984 -2.744 -3.893 1 98.88 157 VAL B N 1
ATOM 4616 C CA . VAL B 1 157 ? 17.266 -2.119 -4.191 1 98.88 157 VAL B CA 1
ATOM 4617 C C . VAL B 1 157 ? 17.094 -1.082 -5.301 1 98.88 157 VAL B C 1
ATOM 4619 O O . VAL B 1 157 ? 17.656 0.01 -5.23 1 98.88 157 VAL B O 1
ATOM 4622 N N . ALA B 1 158 ? 16.266 -1.413 -6.305 1 98.88 158 ALA B N 1
ATOM 4623 C CA . ALA B 1 158 ? 15.961 -0.454 -7.359 1 98.88 158 ALA B CA 1
ATOM 4624 C C . ALA B 1 158 ? 15.359 0.824 -6.781 1 98.88 158 ALA B C 1
ATOM 4626 O O . ALA B 1 158 ? 15.656 1.925 -7.254 1 98.88 158 ALA B O 1
ATOM 4627 N N . ALA B 1 159 ? 14.57 0.688 -5.773 1 98.75 159 ALA B N 1
ATOM 4628 C CA . ALA B 1 159 ? 13.914 1.828 -5.141 1 98.75 159 ALA B CA 1
ATOM 4629 C C . ALA B 1 159 ? 14.867 2.557 -4.199 1 98.75 159 ALA B C 1
ATOM 4631 O O . ALA B 1 159 ? 14.516 3.594 -3.629 1 98.75 159 ALA B O 1
ATOM 4632 N N . GLY B 1 160 ? 16.031 1.999 -3.928 1 98.38 160 GLY B N 1
ATOM 4633 C CA . GLY B 1 160 ? 17.062 2.678 -3.152 1 98.38 160 GLY B CA 1
ATOM 4634 C C . GLY B 1 160 ? 17.188 2.154 -1.733 1 98.38 160 GLY B C 1
ATOM 4635 O O . GLY B 1 160 ? 17.844 2.768 -0.895 1 98.38 160 GLY B O 1
ATOM 4636 N N . ASN B 1 161 ? 16.547 1.047 -1.458 1 98.75 161 ASN B N 1
ATOM 4637 C CA . ASN B 1 161 ? 16.547 0.469 -0.119 1 98.75 161 ASN B CA 1
ATOM 4638 C C . ASN B 1 161 ? 17.719 -0.498 0.076 1 98.75 161 ASN B C 1
ATOM 4640 O O . ASN B 1 161 ? 18.344 -0.931 -0.896 1 98.75 161 ASN B O 1
ATOM 4644 N N . ARG B 1 162 ? 17.969 -0.792 1.301 1 98.69 162 ARG B N 1
ATOM 4645 C CA . ARG B 1 162 ? 18.766 -1.954 1.704 1 98.69 162 ARG B CA 1
ATOM 4646 C C . ARG B 1 162 ? 17.859 -3.123 2.08 1 98.69 162 ARG B C 1
ATOM 4648 O O . ARG B 1 162 ? 16.672 -2.934 2.35 1 98.69 162 ARG B O 1
ATOM 4655 N N . VAL B 1 163 ? 18.5 -4.359 2.082 1 98.88 163 VAL B N 1
ATOM 4656 C CA . VAL B 1 163 ? 17.594 -5.496 2.182 1 98.88 163 VAL B CA 1
ATOM 4657 C C . VAL B 1 163 ? 18.172 -6.547 3.119 1 98.88 163 VAL B C 1
ATOM 4659 O O . VAL B 1 163 ? 19.391 -6.797 3.104 1 98.88 163 VAL B O 1
ATOM 4662 N N . ALA B 1 164 ? 17.344 -7.117 3.967 1 98.88 164 ALA B N 1
ATOM 4663 C CA . ALA B 1 164 ? 17.625 -8.352 4.703 1 98.88 164 ALA B CA 1
ATOM 4664 C C . ALA B 1 164 ? 16.719 -9.484 4.219 1 98.88 164 ALA B C 1
ATOM 4666 O O . ALA B 1 164 ? 15.508 -9.32 4.109 1 98.88 164 ALA B O 1
ATOM 4667 N N . ILE B 1 165 ? 17.328 -10.625 3.959 1 98.88 165 ILE B N 1
ATOM 4668 C CA . ILE B 1 165 ? 16.578 -11.742 3.381 1 98.88 165 ILE B CA 1
ATOM 4669 C C . ILE B 1 165 ? 16.609 -12.93 4.336 1 98.88 165 ILE B C 1
ATOM 4671 O O . ILE B 1 165 ? 17.672 -13.328 4.809 1 98.88 165 ILE B O 1
ATOM 4675 N N . LYS B 1 166 ? 15.477 -13.422 4.68 1 98.81 166 LYS B N 1
ATOM 4676 C CA . LYS B 1 166 ? 15.312 -14.672 5.418 1 98.81 166 LYS B CA 1
ATOM 4677 C C . LYS B 1 166 ? 14.789 -15.781 4.508 1 98.81 166 LYS B C 1
ATOM 4679 O O . LYS B 1 166 ? 13.578 -15.922 4.324 1 98.81 166 LYS B O 1
ATOM 4684 N N . PRO B 1 167 ? 15.688 -16.672 3.996 1 98.5 167 PRO B N 1
ATOM 4685 C CA . PRO B 1 167 ? 15.242 -17.797 3.18 1 98.5 167 PRO B CA 1
ATOM 4686 C C . PRO B 1 167 ? 14.648 -18.938 4.012 1 98.5 167 PRO B C 1
ATOM 4688 O O . PRO B 1 167 ? 14.789 -18.938 5.238 1 98.5 167 PRO B O 1
ATOM 4691 N N . SER B 1 168 ? 13.961 -19.797 3.32 1 98 168 SER B N 1
ATOM 4692 C CA . SER B 1 168 ? 13.383 -20.953 3.994 1 98 168 SER B CA 1
ATOM 4693 C C . SER B 1 168 ? 14.461 -21.938 4.434 1 98 168 SER B C 1
ATOM 4695 O O . SER B 1 168 ? 15.422 -22.188 3.699 1 98 168 SER B O 1
ATOM 4697 N N . GLU B 1 169 ? 14.242 -22.547 5.598 1 96.5 169 GLU B N 1
ATOM 4698 C CA . GLU B 1 169 ? 15.172 -23.531 6.121 1 96.5 169 GLU B CA 1
ATOM 4699 C C . GLU B 1 169 ? 15.016 -24.875 5.398 1 96.5 169 GLU B C 1
ATOM 4701 O O . GLU B 1 169 ? 15.875 -25.75 5.523 1 96.5 169 GLU B O 1
ATOM 4706 N N . HIS B 1 170 ? 14.008 -25.031 4.605 1 97.19 170 HIS B N 1
ATOM 4707 C CA . HIS B 1 170 ? 13.742 -26.281 3.893 1 97.19 170 HIS B CA 1
ATOM 4708 C C . HIS B 1 170 ? 14.703 -26.453 2.717 1 97.19 170 HIS B C 1
ATOM 4710 O O . HIS B 1 170 ? 14.844 -27.562 2.188 1 97.19 170 HIS B O 1
ATOM 4716 N N . THR B 1 171 ? 15.305 -25.344 2.279 1 98.12 171 THR B N 1
ATOM 4717 C CA . THR B 1 171 ? 16.234 -25.406 1.155 1 98.12 171 THR B CA 1
ATOM 4718 C C . THR B 1 171 ? 17.594 -24.844 1.548 1 98.12 171 THR B C 1
ATOM 4720 O O . THR B 1 171 ? 18.031 -23.812 1.026 1 98.12 171 THR B O 1
ATOM 4723 N N . PRO B 1 172 ? 18.312 -25.578 2.338 1 98 172 PRO B N 1
ATOM 4724 C CA . PRO B 1 172 ? 19.531 -25.062 2.934 1 98 172 PRO B CA 1
ATOM 4725 C C . PRO B 1 172 ? 20.641 -24.828 1.904 1 98 172 PRO B C 1
ATOM 4727 O O . PRO B 1 172 ? 21.453 -23.906 2.061 1 98 172 PRO B O 1
ATOM 4730 N N . ARG B 1 173 ? 20.766 -25.672 0.889 1 98.5 173 ARG B N 1
ATOM 4731 C CA . ARG B 1 173 ? 21.812 -25.484 -0.119 1 98.5 173 ARG B CA 1
ATOM 4732 C C . ARG B 1 173 ? 21.531 -24.234 -0.951 1 98.5 173 ARG B C 1
ATOM 4734 O O . ARG B 1 173 ? 22.453 -23.453 -1.243 1 98.5 173 ARG B O 1
ATOM 4741 N N . CYS B 1 174 ? 20.297 -24.031 -1.328 1 98.69 174 CYS B N 1
ATOM 4742 C CA . CYS B 1 174 ? 19.906 -22.812 -2.033 1 98.69 174 CYS B CA 1
ATOM 4743 C C . CYS B 1 174 ? 20.141 -21.578 -1.162 1 98.69 174 CYS B C 1
ATOM 4745 O O . CYS B 1 174 ? 20.594 -20.547 -1.65 1 98.69 174 CYS B O 1
ATOM 4747 N N . ALA B 1 175 ? 19.828 -21.688 0.094 1 98.56 175 ALA B N 1
ATOM 4748 C CA . ALA B 1 175 ? 20.016 -20.578 1.024 1 98.56 175 ALA B CA 1
ATOM 4749 C C . ALA B 1 175 ? 21.484 -20.188 1.126 1 98.56 175 ALA B C 1
ATOM 4751 O O . ALA B 1 175 ? 21.812 -19 1.125 1 98.56 175 ALA B O 1
ATOM 4752 N N . ALA B 1 176 ? 22.312 -21.172 1.227 1 98.31 176 ALA B N 1
ATOM 4753 C CA . ALA B 1 176 ? 23.75 -20.906 1.293 1 98.31 176 ALA B CA 1
ATOM 4754 C C . ALA B 1 176 ? 24.234 -20.234 0.021 1 98.31 176 ALA B C 1
ATOM 4756 O O . ALA B 1 176 ? 25.016 -19.281 0.085 1 98.31 176 ALA B O 1
ATOM 4757 N N . LEU B 1 177 ? 23.812 -20.75 -1.04 1 98.56 177 LEU B N 1
ATOM 4758 C CA . LEU B 1 177 ? 24.203 -20.172 -2.322 1 98.56 177 LEU B CA 1
ATOM 4759 C C . LEU B 1 177 ? 23.656 -18.75 -2.471 1 98.56 177 LEU B C 1
ATOM 4761 O O . LEU B 1 177 ? 24.359 -17.875 -2.986 1 98.56 177 LEU B O 1
ATOM 4765 N N . LEU B 1 178 ? 22.422 -18.547 -2.062 1 98.75 178 LEU B N 1
ATOM 4766 C CA . LEU B 1 178 ? 21.812 -17.234 -2.057 1 98.75 178 LEU B CA 1
ATOM 4767 C C . LEU B 1 178 ? 22.672 -16.234 -1.283 1 98.75 178 LEU B C 1
ATOM 4769 O O . LEU B 1 178 ? 22.906 -15.117 -1.74 1 98.75 178 LEU B O 1
ATOM 4773 N N . GLU B 1 179 ? 23.109 -16.609 -0.155 1 98.44 179 GLU B N 1
ATOM 4774 C CA . GLU B 1 179 ? 23.969 -15.766 0.674 1 98.44 179 GLU B CA 1
ATOM 4775 C C . GLU B 1 179 ? 25.234 -15.375 -0.066 1 98.44 179 GLU B C 1
ATOM 4777 O O . GLU B 1 179 ? 25.656 -14.219 -0.025 1 98.44 179 GLU B O 1
ATOM 4782 N N . GLU B 1 180 ? 25.844 -16.297 -0.746 1 98.62 180 GLU B N 1
ATOM 4783 C CA . GLU B 1 180 ? 27.062 -16.031 -1.527 1 98.62 180 GLU B CA 1
ATOM 4784 C C . GLU B 1 180 ? 26.781 -15.062 -2.666 1 98.62 180 GLU B C 1
ATOM 4786 O O . GLU B 1 180 ? 27.547 -14.141 -2.906 1 98.62 180 GLU B O 1
ATOM 4791 N N . ILE B 1 181 ? 25.703 -15.305 -3.32 1 98.75 181 ILE B N 1
ATOM 4792 C CA . ILE B 1 181 ? 25.328 -14.492 -4.465 1 98.75 181 ILE B CA 1
ATOM 4793 C C . ILE B 1 181 ? 25.094 -13.047 -4.02 1 98.75 181 ILE B C 1
ATOM 4795 O O . ILE B 1 181 ? 25.609 -12.109 -4.629 1 98.75 181 ILE B O 1
ATOM 4799 N N . VAL B 1 182 ? 24.375 -12.898 -2.979 1 98.69 182 VAL B N 1
ATOM 4800 C CA . VAL B 1 182 ? 24.047 -11.578 -2.445 1 98.69 182 VAL B CA 1
ATOM 4801 C C . VAL B 1 182 ? 25.312 -10.875 -1.971 1 98.69 182 VAL B C 1
ATOM 4803 O O . VAL B 1 182 ? 25.531 -9.695 -2.254 1 98.69 182 VAL B O 1
ATOM 4806 N N . ALA B 1 183 ? 26.172 -11.586 -1.302 1 98.19 183 ALA B N 1
ATOM 4807 C CA . ALA B 1 183 ? 27.438 -11.023 -0.818 1 98.19 183 ALA B CA 1
ATOM 4808 C C . ALA B 1 183 ? 28.312 -10.539 -1.978 1 98.19 183 ALA B C 1
ATOM 4810 O O . ALA B 1 183 ? 28.906 -9.469 -1.902 1 98.19 183 ALA B O 1
ATOM 4811 N N . ARG B 1 184 ? 28.344 -11.25 -2.98 1 98.38 184 ARG B N 1
ATOM 4812 C CA . ARG B 1 184 ? 29.188 -10.922 -4.121 1 98.38 184 ARG B CA 1
ATOM 4813 C C . ARG B 1 184 ? 28.578 -9.773 -4.938 1 98.38 184 ARG B C 1
ATOM 4815 O O . ARG B 1 184 ? 29.297 -8.859 -5.344 1 98.38 184 ARG B O 1
ATOM 4822 N N . ALA B 1 185 ? 27.312 -9.828 -5.148 1 98.69 185 ALA B N 1
ATOM 4823 C CA . ALA B 1 185 ? 26.656 -8.859 -6.02 1 98.69 185 ALA B CA 1
ATOM 4824 C C . ALA B 1 185 ? 26.453 -7.527 -5.305 1 98.69 185 ALA B C 1
ATOM 4826 O O . ALA B 1 185 ? 26.578 -6.461 -5.914 1 98.69 185 ALA B O 1
ATOM 4827 N N . TRP B 1 186 ? 26.156 -7.551 -4.023 1 98.44 186 TRP B N 1
ATOM 4828 C CA . TRP B 1 186 ? 25.672 -6.336 -3.381 1 98.44 186 TRP B CA 1
ATOM 4829 C C . TRP B 1 186 ? 26.531 -5.969 -2.184 1 98.44 186 TRP B C 1
ATOM 4831 O O . TRP B 1 186 ? 26.625 -4.797 -1.816 1 98.44 186 TRP B O 1
ATOM 4841 N N . GLY B 1 187 ? 27.172 -6.941 -1.571 1 97.56 187 GLY B N 1
ATOM 4842 C CA . GLY B 1 187 ? 27.969 -6.676 -0.384 1 97.56 187 GLY B CA 1
ATOM 4843 C C . GLY B 1 187 ? 27.141 -6.484 0.866 1 97.56 187 GLY B C 1
ATOM 4844 O O . GLY B 1 187 ? 25.922 -6.301 0.784 1 97.56 187 GLY B O 1
ATOM 4845 N N . PRO B 1 188 ? 27.75 -6.496 2.059 1 96.31 188 PRO B N 1
ATOM 4846 C CA . PRO B 1 188 ? 27.031 -6.512 3.34 1 96.31 188 PRO B CA 1
ATOM 4847 C C . PRO B 1 188 ? 26.406 -5.164 3.682 1 96.31 188 PRO B C 1
ATOM 4849 O O . PRO B 1 188 ? 25.562 -5.086 4.574 1 96.31 188 PRO B O 1
ATOM 4852 N N . GLY B 1 189 ? 26.812 -4.117 3.049 1 97.31 189 GLY B N 1
ATOM 4853 C CA . GLY B 1 189 ? 26.234 -2.807 3.299 1 97.31 189 GLY B CA 1
ATOM 4854 C C . GLY B 1 189 ? 24.906 -2.59 2.584 1 97.31 189 GLY B C 1
ATOM 4855 O O . GLY B 1 189 ? 24.172 -1.651 2.898 1 97.31 189 GLY B O 1
ATOM 4856 N N . ILE B 1 190 ? 24.609 -3.418 1.607 1 98.44 190 ILE B N 1
ATOM 4857 C CA . ILE B 1 190 ? 23.391 -3.281 0.802 1 98.44 190 ILE B CA 1
ATOM 4858 C C . ILE B 1 190 ? 22.406 -4.387 1.161 1 98.44 190 ILE B C 1
ATOM 4860 O O . ILE B 1 190 ? 21.219 -4.137 1.311 1 98.44 190 ILE B O 1
ATOM 4864 N N . ALA B 1 191 ? 22.891 -5.605 1.293 1 98.62 191 ALA B N 1
ATOM 4865 C CA . ALA B 1 191 ? 21.984 -6.719 1.573 1 98.62 191 ALA B CA 1
ATOM 4866 C C . ALA B 1 191 ? 22.672 -7.789 2.412 1 98.62 191 ALA B C 1
ATOM 4868 O O . ALA B 1 191 ? 23.875 -8.008 2.279 1 98.62 191 ALA B O 1
ATOM 4869 N N . ARG B 1 192 ? 21.875 -8.422 3.219 1 98.25 192 ARG B N 1
ATOM 4870 C CA . ARG B 1 192 ? 22.344 -9.523 4.059 1 98.25 192 ARG B CA 1
ATOM 4871 C C . ARG B 1 192 ? 21.312 -10.641 4.125 1 98.25 192 ARG B C 1
ATOM 4873 O O . ARG B 1 192 ? 20.109 -10.383 4.035 1 98.25 192 ARG B O 1
ATOM 4880 N N . VAL B 1 193 ? 21.797 -11.844 4.262 1 98.56 193 VAL B N 1
ATOM 4881 C CA . VAL B 1 193 ? 20.938 -13.016 4.395 1 98.56 193 VAL B CA 1
ATOM 4882 C C . VAL B 1 193 ? 20.984 -13.531 5.832 1 98.56 193 VAL B C 1
ATOM 4884 O O . VAL B 1 193 ? 22.062 -13.648 6.422 1 98.56 193 VAL B O 1
ATOM 4887 N N . VAL B 1 194 ? 19.797 -13.758 6.395 1 98.25 194 VAL B N 1
ATOM 4888 C CA . VAL B 1 194 ? 19.656 -14.289 7.746 1 98.25 194 VAL B CA 1
ATOM 4889 C C . VAL B 1 194 ? 19.078 -15.703 7.684 1 98.25 194 VAL B C 1
ATOM 4891 O O . VAL B 1 194 ? 17.875 -15.883 7.496 1 98.25 194 VAL B O 1
ATOM 4894 N N . GLN B 1 195 ? 19.906 -16.672 7.883 1 97.19 195 GLN B N 1
ATOM 4895 C CA . GLN B 1 195 ? 19.438 -18.047 7.852 1 97.19 195 GLN B CA 1
ATOM 4896 C C . GLN B 1 195 ? 19 -18.516 9.234 1 97.19 195 GLN B C 1
ATOM 4898 O O . GLN B 1 195 ? 19.375 -17.922 10.25 1 97.19 195 GLN B O 1
ATOM 4903 N N . GLY B 1 196 ? 18.125 -19.484 9.297 1 94.5 196 GLY B N 1
ATOM 4904 C CA . GLY B 1 196 ? 17.641 -20.016 10.562 1 94.5 196 GLY B CA 1
ATOM 4905 C C . GLY B 1 196 ? 16.266 -20.672 10.445 1 94.5 196 GLY B C 1
ATOM 4906 O O . GLY B 1 196 ? 15.68 -20.688 9.359 1 94.5 196 GLY B O 1
ATOM 4907 N N . ASP B 1 197 ? 15.852 -21.172 11.578 1 94.5 197 ASP B N 1
ATOM 4908 C CA . ASP B 1 197 ? 14.602 -21.922 11.594 1 94.5 197 ASP B CA 1
ATOM 4909 C C . ASP B 1 197 ? 13.422 -21.016 11.938 1 94.5 197 ASP B C 1
ATOM 4911 O O . ASP B 1 197 ? 13.477 -19.797 11.703 1 94.5 197 ASP B O 1
ATOM 4915 N N . ALA B 1 198 ? 12.375 -21.609 12.383 1 93.88 198 ALA B N 1
ATOM 4916 C CA . ALA B 1 198 ? 11.117 -20.906 12.656 1 93.88 198 ALA B CA 1
ATOM 4917 C C . ALA B 1 198 ? 11.297 -19.875 13.758 1 93.88 198 ALA B C 1
ATOM 4919 O O . ALA B 1 198 ? 10.656 -18.812 13.734 1 93.88 198 ALA B O 1
ATOM 4920 N N . THR B 1 199 ? 12.156 -20.109 14.648 1 96 199 THR B N 1
ATOM 4921 C CA . THR B 1 199 ? 12.414 -19.172 15.734 1 96 199 THR B CA 1
ATOM 4922 C C . THR B 1 199 ? 13.062 -17.891 15.195 1 96 199 THR B C 1
ATOM 4924 O O . THR B 1 199 ? 12.68 -16.781 15.562 1 96 199 THR B O 1
ATOM 4927 N N . VAL B 1 200 ? 14.023 -18.062 14.344 1 97.44 200 VAL B N 1
ATOM 4928 C CA . VAL B 1 200 ? 14.688 -16.938 13.703 1 97.44 200 VAL B CA 1
ATOM 4929 C C . VAL B 1 200 ? 13.688 -16.188 12.82 1 97.44 200 VAL B C 1
ATOM 4931 O O . VAL B 1 200 ? 13.703 -14.953 12.773 1 97.44 200 VAL B O 1
ATOM 4934 N N . ALA B 1 201 ? 12.828 -16.953 12.195 1 97.94 201 ALA B N 1
ATOM 4935 C CA . ALA B 1 201 ? 11.82 -16.344 11.344 1 97.94 201 ALA B CA 1
ATOM 4936 C C . ALA B 1 201 ? 10.883 -15.453 12.148 1 97.94 201 ALA B C 1
ATOM 4938 O O . ALA B 1 201 ? 10.539 -14.344 11.727 1 97.94 201 ALA B O 1
ATOM 4939 N N . ALA B 1 202 ? 10.445 -15.93 13.266 1 97.94 202 ALA B N 1
ATOM 4940 C CA . ALA B 1 202 ? 9.57 -15.156 14.133 1 97.94 202 ALA B CA 1
ATOM 4941 C C . ALA B 1 202 ? 10.25 -13.883 14.609 1 97.94 202 ALA B C 1
ATOM 4943 O O . ALA B 1 202 ? 9.648 -12.805 14.617 1 97.94 202 ALA B O 1
ATOM 4944 N N . ASP B 1 203 ? 11.492 -14.016 15.016 1 98.38 203 ASP B N 1
ATOM 4945 C CA . ASP B 1 203 ? 12.281 -12.852 15.414 1 98.38 203 ASP B CA 1
ATOM 4946 C C . ASP B 1 203 ? 12.445 -11.867 14.258 1 98.38 203 ASP B C 1
ATOM 4948 O O . ASP B 1 203 ? 12.312 -10.656 14.445 1 98.38 203 ASP B O 1
ATOM 4952 N N . PHE B 1 204 ? 12.727 -12.398 13.117 1 98.75 204 PHE B N 1
ATOM 4953 C CA . PHE B 1 204 ? 12.867 -11.594 11.914 1 98.75 204 PHE B CA 1
ATOM 4954 C C . PHE B 1 204 ? 11.609 -10.781 11.648 1 98.75 204 PHE B C 1
ATOM 4956 O O . PHE B 1 204 ? 11.68 -9.57 11.438 1 98.75 204 PHE B O 1
ATOM 4963 N N . ALA B 1 205 ? 10.461 -11.406 11.727 1 98.81 205 ALA B N 1
ATOM 4964 C CA . ALA B 1 205 ? 9.18 -10.758 11.43 1 98.81 205 ALA B CA 1
ATOM 4965 C C . ALA B 1 205 ? 8.891 -9.648 12.438 1 98.81 205 ALA B C 1
ATOM 4967 O O . ALA B 1 205 ? 8.18 -8.688 12.117 1 98.81 205 ALA B O 1
ATOM 4968 N N . ALA B 1 206 ? 9.453 -9.75 13.562 1 98.56 206 ALA B N 1
ATOM 4969 C CA . ALA B 1 206 ? 9.133 -8.836 14.664 1 98.56 206 ALA B CA 1
ATOM 4970 C C . ALA B 1 206 ? 10.047 -7.613 14.641 1 98.56 206 ALA B C 1
ATOM 4972 O O . ALA B 1 206 ? 9.852 -6.672 15.414 1 98.56 206 ALA B O 1
ATOM 4973 N N . GLN B 1 207 ? 11.086 -7.598 13.773 1 98.62 207 GLN B N 1
ATOM 4974 C CA . GLN B 1 207 ? 11.992 -6.457 13.727 1 98.62 207 GLN B CA 1
ATOM 4975 C C . GLN B 1 207 ? 11.312 -5.238 13.109 1 98.62 207 GLN B C 1
ATOM 4977 O O . GLN B 1 207 ? 10.398 -5.383 12.289 1 98.62 207 GLN B O 1
ATOM 4982 N N . PRO B 1 208 ? 11.727 -4.09 13.523 1 97.94 208 PRO B N 1
ATOM 4983 C CA . PRO B 1 208 ? 11.141 -2.869 12.969 1 97.94 208 PRO B CA 1
ATOM 4984 C C . PRO B 1 208 ? 11.68 -2.531 11.586 1 97.94 208 PRO B C 1
ATOM 4986 O O . PRO B 1 208 ? 12.266 -1.464 11.391 1 97.94 208 PRO B O 1
ATOM 4989 N N . TRP B 1 209 ? 11.383 -3.354 10.625 1 98.5 209 TRP B N 1
ATOM 4990 C CA . TRP B 1 209 ? 11.703 -3.062 9.227 1 98.5 209 TRP B CA 1
ATOM 4991 C C . TRP B 1 209 ? 10.938 -1.842 8.734 1 98.5 209 TRP B C 1
ATOM 4993 O O . TRP B 1 209 ? 9.859 -1.531 9.242 1 98.5 209 TRP B O 1
ATOM 5003 N N . ASP B 1 210 ? 11.523 -1.182 7.77 1 98.25 210 ASP B N 1
ATOM 5004 C CA . ASP B 1 210 ? 10.789 -0.086 7.148 1 98.25 210 ASP B CA 1
ATOM 5005 C C . ASP B 1 210 ? 9.727 -0.614 6.188 1 98.25 210 ASP B C 1
ATOM 5007 O O . ASP B 1 210 ? 8.812 0.12 5.797 1 98.25 210 ASP B O 1
ATOM 5011 N N . HIS B 1 211 ? 9.844 -1.805 5.766 1 98.75 211 HIS B N 1
ATOM 5012 C CA . HIS B 1 211 ? 8.891 -2.604 5.008 1 98.75 211 HIS B CA 1
ATOM 5013 C C . HIS B 1 211 ? 9.195 -4.094 5.125 1 98.75 211 HIS B C 1
ATOM 5015 O O . HIS B 1 211 ? 10.367 -4.484 5.215 1 98.75 211 HIS B O 1
ATOM 5021 N N . LEU B 1 212 ? 8.172 -4.938 5.141 1 98.88 212 LEU B N 1
ATOM 5022 C CA . LEU B 1 212 ? 8.383 -6.375 5.246 1 98.88 212 LEU B CA 1
ATOM 5023 C C . LEU B 1 212 ? 7.574 -7.121 4.191 1 98.88 212 LEU B C 1
ATOM 5025 O O . LEU B 1 212 ? 6.367 -6.902 4.055 1 98.88 212 LEU B O 1
ATOM 5029 N N . VAL B 1 213 ? 8.266 -7.922 3.416 1 98.94 213 VAL B N 1
ATOM 5030 C CA . VAL B 1 213 ? 7.652 -8.797 2.424 1 98.94 213 VAL B CA 1
ATOM 5031 C C . VAL B 1 213 ? 7.605 -10.227 2.953 1 98.94 213 VAL B C 1
ATOM 5033 O O . VAL B 1 213 ? 8.602 -10.734 3.479 1 98.94 213 VAL B O 1
ATOM 5036 N N . PHE B 1 214 ? 6.453 -10.828 2.82 1 98.81 214 PHE B N 1
ATOM 5037 C CA . PHE B 1 214 ? 6.324 -12.242 3.168 1 98.81 214 PHE B CA 1
ATOM 5038 C C . PHE B 1 214 ? 5.609 -13.008 2.061 1 98.81 214 PHE B C 1
ATOM 5040 O O . PHE B 1 214 ? 4.539 -12.594 1.605 1 98.81 214 PHE B O 1
ATOM 5047 N N . THR B 1 215 ? 6.211 -14.008 1.639 1 98.56 215 THR B N 1
ATOM 5048 C CA . THR B 1 215 ? 5.586 -14.961 0.73 1 98.56 215 THR B CA 1
ATOM 5049 C C . THR B 1 215 ? 5.484 -16.344 1.379 1 98.56 215 THR B C 1
ATOM 5051 O O . THR B 1 215 ? 6.492 -16.906 1.811 1 98.56 215 THR B O 1
ATOM 5054 N N . GLY B 1 216 ? 4.297 -16.875 1.489 1 97.19 216 GLY B N 1
ATOM 5055 C CA . GLY B 1 216 ? 4.082 -18.172 2.123 1 97.19 216 GLY B CA 1
ATOM 5056 C C . GLY B 1 216 ? 2.619 -18.469 2.385 1 97.19 216 GLY B C 1
ATOM 5057 O O . GLY B 1 216 ? 1.739 -17.953 1.693 1 97.19 216 GLY B O 1
ATOM 5058 N N . GLY B 1 217 ? 2.389 -19.375 3.314 1 95.88 217 GLY B N 1
ATOM 5059 C CA . GLY B 1 217 ? 1.025 -19.766 3.637 1 95.88 217 GLY B CA 1
ATOM 5060 C C . GLY B 1 217 ? 0.245 -18.672 4.344 1 95.88 217 GLY B C 1
ATOM 5061 O O . GLY B 1 217 ? 0.829 -17.828 5.02 1 95.88 217 GLY B O 1
ATOM 5062 N N . THR B 1 218 ? -1.075 -18.766 4.234 1 95.69 218 THR B N 1
ATOM 5063 C CA . THR B 1 218 ? -1.976 -17.75 4.77 1 95.69 218 THR B CA 1
ATOM 5064 C C . THR B 1 218 ? -1.88 -17.688 6.289 1 95.69 218 THR B C 1
ATOM 5066 O O . THR B 1 218 ? -1.821 -16.609 6.871 1 95.69 218 THR B O 1
ATOM 5069 N N . GLU B 1 219 ? -1.831 -18.781 6.926 1 95.5 219 GLU B N 1
ATOM 5070 C CA . GLU B 1 219 ? -1.762 -18.812 8.383 1 95.5 219 GLU B CA 1
ATOM 5071 C C . GLU B 1 219 ? -0.467 -18.188 8.883 1 95.5 219 GLU B C 1
ATOM 5073 O O . GLU B 1 219 ? -0.478 -17.422 9.859 1 95.5 219 GLU B O 1
ATOM 5078 N N . THR B 1 220 ? 0.614 -18.547 8.211 1 97.06 220 THR B N 1
ATOM 5079 C CA . THR B 1 220 ? 1.88 -17.922 8.57 1 97.06 220 THR B CA 1
ATOM 5080 C C . THR B 1 220 ? 1.838 -16.422 8.281 1 97.06 220 THR B C 1
ATOM 5082 O O . THR B 1 220 ? 2.404 -15.617 9.031 1 97.06 220 THR B O 1
ATOM 5085 N N . GLY B 1 221 ? 1.178 -16.062 7.199 1 97.88 221 GLY B N 1
ATOM 5086 C CA . GLY B 1 221 ? 1.001 -14.648 6.887 1 97.88 221 GLY B CA 1
ATOM 5087 C C . GLY B 1 221 ? 0.31 -13.875 7.992 1 97.88 221 GLY B C 1
ATOM 5088 O O . GLY B 1 221 ? 0.684 -12.734 8.289 1 97.88 221 GLY B O 1
ATOM 5089 N N . ARG B 1 222 ? -0.672 -14.445 8.625 1 97.88 222 ARG B N 1
ATOM 5090 C CA . ARG B 1 222 ? -1.373 -13.812 9.742 1 97.88 222 ARG B CA 1
ATOM 5091 C C . ARG B 1 222 ? -0.435 -13.586 10.922 1 97.88 222 ARG B C 1
ATOM 5093 O O . ARG B 1 222 ? -0.473 -12.531 11.562 1 97.88 222 ARG B O 1
ATOM 5100 N N . LYS B 1 223 ? 0.4 -14.539 11.172 1 98.25 223 LYS B N 1
ATOM 5101 C CA . LYS B 1 223 ? 1.372 -14.414 12.25 1 98.25 223 LYS B CA 1
ATOM 5102 C C . LYS B 1 223 ? 2.379 -13.305 11.969 1 98.25 223 LYS B C 1
ATOM 5104 O O . LYS B 1 223 ? 2.74 -12.547 12.867 1 98.25 223 LYS B O 1
ATOM 5109 N N . VAL B 1 224 ? 2.828 -13.273 10.734 1 98.69 224 VAL B N 1
ATOM 5110 C CA . VAL B 1 224 ? 3.781 -12.25 10.32 1 98.69 224 VAL B CA 1
ATOM 5111 C C . VAL B 1 224 ? 3.152 -10.867 10.477 1 98.69 224 VAL B C 1
ATOM 5113 O O . VAL B 1 224 ? 3.787 -9.945 11 1 98.69 224 VAL B O 1
ATOM 5116 N N . ALA B 1 225 ? 1.903 -10.758 10.086 1 98.5 225 ALA B N 1
ATOM 5117 C CA . ALA B 1 225 ? 1.189 -9.492 10.234 1 98.5 225 ALA B CA 1
ATOM 5118 C C . ALA B 1 225 ? 1.077 -9.086 11.703 1 98.5 225 ALA B C 1
ATOM 5120 O O . ALA B 1 225 ? 1.282 -7.922 12.047 1 98.5 225 ALA B O 1
ATOM 5121 N N . GLY B 1 226 ? 0.762 -9.992 12.484 1 98.38 226 GLY B N 1
ATOM 5122 C CA . GLY B 1 226 ? 0.687 -9.727 13.906 1 98.38 226 GLY B CA 1
ATOM 5123 C C . GLY B 1 226 ? 2.008 -9.281 14.508 1 98.38 226 GLY B C 1
ATOM 5124 O O . GLY B 1 226 ? 2.045 -8.375 15.336 1 98.38 226 GLY B O 1
ATOM 5125 N N . ALA B 1 227 ? 3.096 -9.906 14.078 1 98.5 227 ALA B N 1
ATOM 5126 C CA . ALA B 1 227 ? 4.43 -9.609 14.594 1 98.5 227 ALA B CA 1
ATOM 5127 C C . ALA B 1 227 ? 4.898 -8.234 14.141 1 98.5 227 ALA B C 1
ATOM 5129 O O . ALA B 1 227 ? 5.672 -7.57 14.844 1 98.5 227 ALA B O 1
ATOM 5130 N N . ALA B 1 228 ? 4.434 -7.812 13 1 98.12 228 ALA B N 1
ATOM 5131 C CA . ALA B 1 228 ? 4.867 -6.551 12.406 1 98.12 228 ALA B CA 1
ATOM 5132 C C . ALA B 1 228 ? 4.082 -5.375 12.977 1 98.12 228 ALA B C 1
ATOM 5134 O O . ALA B 1 228 ? 4.543 -4.23 12.922 1 98.12 228 ALA B O 1
ATOM 5135 N N . ALA B 1 229 ? 2.936 -5.598 13.531 1 97.75 229 ALA B N 1
ATOM 5136 C CA . ALA B 1 229 ? 1.948 -4.586 13.906 1 97.75 229 ALA B CA 1
ATOM 5137 C C . ALA B 1 229 ? 2.51 -3.629 14.953 1 97.75 229 ALA B C 1
ATOM 5139 O O . ALA B 1 229 ? 2.373 -2.41 14.828 1 97.75 229 ALA B O 1
ATOM 5140 N N . PRO B 1 230 ? 3.238 -4.113 15.984 1 97.31 230 PRO B N 1
ATOM 5141 C CA . PRO B 1 230 ? 3.74 -3.201 17.016 1 97.31 230 PRO B CA 1
ATOM 5142 C C . PRO B 1 230 ? 4.699 -2.152 16.453 1 97.31 230 PRO B C 1
ATOM 5144 O O . PRO B 1 230 ? 4.844 -1.073 17.047 1 97.31 230 PRO B O 1
ATOM 5147 N N . ASN B 1 231 ? 5.324 -2.461 15.352 1 97.19 231 ASN B N 1
ATOM 5148 C CA . ASN B 1 231 ? 6.312 -1.561 14.773 1 97.19 231 ASN B CA 1
ATOM 5149 C C . ASN B 1 231 ? 5.707 -0.715 13.648 1 97.19 231 ASN B C 1
ATOM 5151 O O . ASN B 1 231 ? 6.406 0.078 13.023 1 97.19 231 ASN B O 1
ATOM 5155 N N . LEU B 1 232 ? 4.445 -0.924 13.406 1 97.19 232 LEU B N 1
ATOM 5156 C CA . LEU B 1 232 ? 3.752 -0.225 12.328 1 97.19 232 LEU B CA 1
ATOM 5157 C C . LEU B 1 232 ? 4.434 -0.479 10.984 1 97.19 232 LEU B C 1
ATOM 5159 O O . LEU B 1 232 ? 4.492 0.411 10.133 1 97.19 232 LEU B O 1
ATOM 5163 N N . THR B 1 233 ? 5.012 -1.665 10.805 1 98.06 233 THR B N 1
ATOM 5164 C CA . THR B 1 233 ? 5.711 -2.027 9.578 1 98.06 233 THR B CA 1
ATOM 5165 C C . THR B 1 233 ? 4.719 -2.303 8.453 1 98.06 233 THR B C 1
ATOM 5167 O O . THR B 1 233 ? 3.873 -3.193 8.562 1 98.06 233 THR B O 1
ATOM 5170 N N . PRO B 1 234 ? 4.805 -1.507 7.367 1 98.06 234 PRO B N 1
ATOM 5171 C CA . PRO B 1 234 ? 3.982 -1.882 6.215 1 98.06 234 PRO B CA 1
ATOM 5172 C C . PRO B 1 234 ? 4.371 -3.238 5.629 1 98.06 234 PRO B C 1
ATOM 5174 O O . PRO B 1 234 ? 5.539 -3.627 5.684 1 98.06 234 PRO B O 1
ATOM 5177 N N . LEU B 1 235 ? 3.328 -3.912 5.012 1 98.38 235 LEU B N 1
ATOM 5178 C CA . LEU B 1 235 ? 3.535 -5.289 4.578 1 98.38 235 LEU B CA 1
ATOM 5179 C C . LEU B 1 235 ? 3.199 -5.449 3.1 1 98.38 235 LEU B C 1
ATOM 5181 O O . LEU B 1 235 ? 2.316 -4.766 2.582 1 98.38 235 LEU B O 1
ATOM 5185 N N . THR B 1 236 ? 3.928 -6.273 2.42 1 98.62 236 THR B N 1
ATOM 5186 C CA . THR B 1 236 ? 3.514 -6.969 1.205 1 98.62 236 THR B CA 1
ATOM 5187 C C . THR B 1 236 ? 3.381 -8.469 1.457 1 98.62 236 THR B C 1
ATOM 5189 O O . THR B 1 236 ? 4.359 -9.133 1.788 1 98.62 236 THR B O 1
ATOM 5192 N N . LEU B 1 237 ? 2.172 -8.938 1.321 1 98.44 237 LEU B N 1
ATOM 5193 C CA . LEU B 1 237 ? 1.881 -10.336 1.614 1 98.44 237 LEU B CA 1
ATOM 5194 C C . LEU B 1 237 ? 1.456 -11.078 0.352 1 98.44 237 LEU B C 1
ATOM 5196 O O . LEU B 1 237 ? 0.5 -10.68 -0.316 1 98.44 237 LEU B O 1
ATOM 5200 N N . GLU B 1 238 ? 2.23 -12.016 -0.025 1 97.88 238 GLU B N 1
ATOM 5201 C CA . GLU B 1 238 ? 1.883 -12.984 -1.062 1 97.88 238 GLU B CA 1
ATOM 5202 C C . GLU B 1 238 ? 1.579 -14.352 -0.46 1 97.88 238 GLU B C 1
ATOM 5204 O O . GLU B 1 238 ? 2.492 -15.07 -0.046 1 97.88 238 GLU B O 1
ATOM 5209 N N . LEU B 1 239 ? 0.325 -14.688 -0.531 1 96.88 239 LEU B N 1
ATOM 5210 C CA . LEU B 1 239 ? -0.112 -15.852 0.235 1 96.88 239 LEU B CA 1
ATOM 5211 C C . LEU B 1 239 ? -0.767 -16.891 -0.674 1 96.88 239 LEU B C 1
ATOM 5213 O O . LEU B 1 239 ? -0.455 -16.953 -1.865 1 96.88 239 LEU B O 1
ATOM 5217 N N . GLY B 1 240 ? -1.439 -17.797 -0.083 1 87.31 240 GLY B N 1
ATOM 5218 C CA . GLY B 1 240 ? -1.991 -18.906 -0.849 1 87.31 240 GLY B CA 1
ATOM 5219 C C . GLY B 1 240 ? -3.404 -18.656 -1.336 1 87.31 240 GLY B C 1
ATOM 5220 O O . GLY B 1 240 ? -3.943 -17.562 -1.146 1 87.31 240 GLY B O 1
ATOM 5221 N N . GLY B 1 241 ? -3.879 -19.578 -2.057 1 86.75 241 GLY B N 1
ATOM 5222 C CA . GLY B 1 241 ? -5.25 -19.594 -2.543 1 86.75 241 GLY B CA 1
ATOM 5223 C C . GLY B 1 241 ? -5.508 -20.672 -3.568 1 86.75 241 GLY B C 1
ATOM 5224 O O . GLY B 1 241 ? -4.57 -21.297 -4.07 1 86.75 241 GLY B O 1
ATOM 5225 N N . GLN B 1 242 ? -6.742 -20.984 -3.719 1 93.62 242 GLN B N 1
ATOM 5226 C CA . GLN B 1 242 ? -7.141 -21.984 -4.707 1 93.62 242 GLN B CA 1
ATOM 5227 C C . GLN B 1 242 ? -7.379 -21.344 -6.07 1 93.62 242 GLN B C 1
ATOM 5229 O O . GLN B 1 242 ? -8.5 -20.938 -6.383 1 93.62 242 GLN B O 1
ATOM 5234 N N . CYS B 1 243 ? -6.316 -21.312 -6.824 1 97.62 243 CYS B N 1
ATOM 5235 C CA . CYS B 1 243 ? -6.414 -20.734 -8.164 1 97.62 243 CYS B CA 1
ATOM 5236 C C . CYS B 1 243 ? -7.246 -21.641 -9.078 1 97.62 243 CYS B C 1
ATOM 5238 O O . CYS B 1 243 ? -6.836 -22.75 -9.391 1 97.62 243 CYS B O 1
ATOM 5240 N N . ALA B 1 244 ? -8.352 -21.172 -9.578 1 98.31 244 ALA B N 1
ATOM 5241 C CA . ALA B 1 244 ? -9.25 -21.969 -10.406 1 98.31 244 ALA B CA 1
ATOM 5242 C C . ALA B 1 244 ? -8.984 -21.734 -11.891 1 98.31 244 ALA B C 1
ATOM 5244 O O . ALA B 1 244 ? -8.656 -20.625 -12.297 1 98.31 244 ALA B O 1
ATOM 5245 N N . ALA B 1 245 ? -9.086 -22.75 -12.625 1 98.75 245 ALA B N 1
ATOM 5246 C CA . ALA B 1 245 ? -9.18 -22.688 -14.086 1 98.75 245 ALA B CA 1
ATOM 5247 C C . ALA B 1 245 ? -10.602 -22.969 -14.555 1 98.75 245 ALA B C 1
ATOM 5249 O O . ALA B 1 245 ? -11.125 -24.062 -14.336 1 98.75 245 ALA B O 1
ATOM 5250 N N . LEU B 1 246 ? -11.18 -22 -15.133 1 98.88 246 LEU B N 1
ATOM 5251 C CA . LEU B 1 246 ? -12.531 -22.203 -15.648 1 98.88 246 LEU B CA 1
ATOM 5252 C C . LEU B 1 246 ? -12.5 -22.641 -17.109 1 98.88 246 LEU B C 1
ATOM 5254 O O . LEU B 1 246 ? -11.945 -21.938 -17.953 1 98.88 246 LEU B O 1
ATOM 5258 N N . VAL B 1 247 ? -13.016 -23.781 -17.375 1 98.88 247 VAL B N 1
ATOM 5259 C CA . VAL B 1 247 ? -13.188 -24.297 -18.734 1 98.88 247 VAL B CA 1
ATOM 5260 C C . VAL B 1 247 ? -14.641 -24.094 -19.172 1 98.88 247 VAL B C 1
ATOM 5262 O O . VAL B 1 247 ? -15.531 -24.828 -18.75 1 98.88 247 VAL B O 1
ATOM 5265 N N . LEU B 1 248 ? -14.82 -23.156 -20.047 1 98.75 248 LEU B N 1
ATOM 5266 C CA . LEU B 1 248 ? -16.156 -22.688 -20.422 1 98.75 248 LEU B CA 1
ATOM 5267 C C . LEU B 1 248 ? -16.625 -23.359 -21.688 1 98.75 248 LEU B C 1
ATOM 5269 O O . LEU B 1 248 ? -15.875 -24.078 -22.344 1 98.75 248 LEU B O 1
ATOM 5273 N N . PRO B 1 249 ? -17.953 -23.156 -22.094 1 97.94 249 PRO B N 1
ATOM 5274 C CA . PRO B 1 249 ? -18.531 -23.922 -23.203 1 97.94 249 PRO B CA 1
ATOM 5275 C C . PRO B 1 249 ? -17.781 -23.734 -24.516 1 97.94 249 PRO B C 1
ATOM 5277 O O . PRO B 1 249 ? -17.734 -24.656 -25.344 1 97.94 249 PRO B O 1
ATOM 5280 N N . GLY B 1 250 ? -17.172 -22.625 -24.656 1 97.56 250 GLY B N 1
ATOM 5281 C CA . GLY B 1 250 ? -16.469 -22.344 -25.891 1 97.56 250 GLY B CA 1
ATOM 5282 C C . GLY B 1 250 ? -15.07 -22.938 -25.938 1 97.56 250 GLY B C 1
ATOM 5283 O O . GLY B 1 250 ? -14.375 -22.812 -26.953 1 97.56 250 GLY B O 1
ATOM 5284 N N . ALA B 1 251 ? -14.695 -23.688 -25 1 97.38 251 ALA B N 1
ATOM 5285 C CA . ALA B 1 251 ? -13.32 -24.172 -24.891 1 97.38 251 ALA B CA 1
ATOM 5286 C C . ALA B 1 251 ? -13.117 -25.422 -25.75 1 97.38 251 ALA B C 1
ATOM 5288 O O . ALA B 1 251 ? -13.984 -26.297 -25.797 1 97.38 251 ALA B O 1
ATOM 5289 N N . ARG B 1 252 ? -12 -25.422 -26.406 1 96.5 252 ARG B N 1
ATOM 5290 C CA . ARG B 1 252 ? -11.477 -26.703 -26.891 1 96.5 252 ARG B CA 1
ATOM 5291 C C . ARG B 1 252 ? -10.797 -27.469 -25.75 1 96.5 252 ARG B C 1
ATOM 5293 O O . ARG B 1 252 ? -9.766 -27.031 -25.234 1 96.5 252 ARG B O 1
ATOM 5300 N N . LEU B 1 253 ? -11.258 -28.594 -25.453 1 97.44 253 LEU B N 1
ATOM 5301 C CA . LEU B 1 253 ? -10.828 -29.328 -24.266 1 97.44 253 LEU B CA 1
ATOM 5302 C C . LEU B 1 253 ? -9.359 -29.734 -24.375 1 97.44 253 LEU B C 1
ATOM 5304 O O . LEU B 1 253 ? -8.625 -29.734 -23.391 1 97.44 253 LEU B O 1
ATOM 5308 N N . ASP B 1 254 ? -8.961 -30.141 -25.594 1 95.62 254 ASP B N 1
ATOM 5309 C CA . ASP B 1 254 ? -7.574 -30.562 -25.797 1 95.62 254 ASP B CA 1
ATOM 5310 C C . ASP B 1 254 ? -6.602 -29.438 -25.484 1 95.62 254 ASP B C 1
ATOM 5312 O O . ASP B 1 254 ? -5.617 -29.641 -24.766 1 95.62 254 ASP B O 1
ATOM 5316 N N . ARG B 1 255 ? -6.949 -28.266 -25.938 1 94.5 255 ARG B N 1
ATOM 5317 C CA . ARG B 1 255 ? -6.094 -27.094 -25.719 1 94.5 255 ARG B CA 1
ATOM 5318 C C . ARG B 1 255 ? -6.133 -26.672 -24.25 1 94.5 255 ARG B C 1
ATOM 5320 O O . ARG B 1 255 ? -5.094 -26.344 -23.672 1 94.5 255 ARG B O 1
ATOM 5327 N N . ALA B 1 256 ? -7.309 -26.609 -23.719 1 97.06 256 ALA B N 1
ATOM 5328 C CA . ALA B 1 256 ? -7.465 -26.234 -22.328 1 97.06 256 ALA B CA 1
ATOM 5329 C C . ALA B 1 256 ? -6.707 -27.188 -21.406 1 97.06 256 ALA B C 1
ATOM 5331 O O . ALA B 1 256 ? -5.953 -26.75 -20.531 1 97.06 256 ALA B O 1
ATOM 5332 N N . ALA B 1 257 ? -6.898 -28.453 -21.625 1 96.94 257 ALA B N 1
ATOM 5333 C CA . ALA B 1 257 ? -6.23 -29.453 -20.812 1 96.94 257 ALA B CA 1
ATOM 5334 C C . ALA B 1 257 ? -4.715 -29.328 -20.891 1 96.94 257 ALA B C 1
ATOM 5336 O O . ALA B 1 257 ? -4.023 -29.375 -19.875 1 96.94 257 ALA B O 1
ATOM 5337 N N . ARG B 1 258 ? -4.25 -29.188 -22.094 1 94.5 258 ARG B N 1
ATOM 5338 C CA . ARG B 1 258 ? -2.807 -29.062 -22.281 1 94.5 258 ARG B CA 1
ATOM 5339 C C . ARG B 1 258 ? -2.258 -27.859 -21.516 1 94.5 258 ARG B C 1
ATOM 5341 O O . ARG B 1 258 ? -1.25 -27.969 -20.812 1 94.5 258 ARG B O 1
ATOM 5348 N N . ALA B 1 259 ? -2.883 -26.688 -21.656 1 95 259 ALA B N 1
ATOM 5349 C CA . ALA B 1 259 ? -2.43 -25.469 -20.984 1 95 259 ALA B CA 1
ATOM 5350 C C . ALA B 1 259 ? -2.477 -25.625 -19.469 1 95 259 ALA B C 1
ATOM 5352 O O . ALA B 1 259 ? -1.533 -25.25 -18.781 1 95 259 ALA B O 1
ATOM 5353 N N . ILE B 1 260 ? -3.551 -26.141 -18.969 1 97.38 260 ILE B N 1
ATOM 5354 C CA . ILE B 1 260 ? -3.764 -26.297 -17.531 1 97.38 260 ILE B CA 1
ATOM 5355 C C . ILE B 1 260 ? -2.732 -27.281 -16.953 1 97.38 260 ILE B C 1
ATOM 5357 O O . ILE B 1 260 ? -2.092 -26.984 -15.945 1 97.38 260 ILE B O 1
ATOM 5361 N N . LEU B 1 261 ? -2.535 -28.406 -17.641 1 96 261 LEU B N 1
ATOM 5362 C CA . LEU B 1 261 ? -1.638 -29.422 -17.125 1 96 261 LEU B CA 1
ATOM 5363 C C . LEU B 1 261 ? -0.181 -29 -17.266 1 96 261 LEU B C 1
ATOM 5365 O O . LEU B 1 261 ? 0.652 -29.344 -16.422 1 96 261 LEU B O 1
ATOM 5369 N N . ALA B 1 262 ? 0.119 -28.312 -18.344 1 93.56 262 ALA B N 1
ATOM 5370 C CA . ALA B 1 262 ? 1.47 -27.766 -18.469 1 93.56 262 ALA B CA 1
ATOM 5371 C C . ALA B 1 262 ? 1.804 -26.859 -17.281 1 93.56 262 ALA B C 1
ATOM 5373 O O . ALA B 1 262 ? 2.893 -26.953 -16.703 1 93.56 262 ALA B O 1
ATOM 5374 N N . ALA B 1 263 ? 0.875 -26.016 -16.953 1 95.25 263 ALA B N 1
ATOM 5375 C CA . ALA B 1 263 ? 1.055 -25.125 -15.812 1 95.25 263 ALA B CA 1
ATOM 5376 C C . ALA B 1 263 ? 1.142 -25.922 -14.516 1 95.25 263 ALA B C 1
ATOM 5378 O O . ALA B 1 263 ? 1.988 -25.641 -13.664 1 95.25 263 ALA B O 1
ATOM 5379 N N . LYS B 1 264 ? 0.29 -26.891 -14.344 1 95.88 264 LYS B N 1
ATOM 5380 C CA . LYS B 1 264 ? 0.246 -27.703 -13.141 1 95.88 264 LYS B CA 1
ATOM 5381 C C . LYS B 1 264 ? 1.522 -28.531 -12.984 1 95.88 264 LYS B C 1
ATOM 5383 O O . LYS B 1 264 ? 1.951 -28.812 -11.867 1 95.88 264 LYS B O 1
ATOM 5388 N N . ALA B 1 265 ? 2.145 -28.875 -14.078 1 93.62 265 ALA B N 1
ATOM 5389 C CA . ALA B 1 265 ? 3.314 -29.75 -14.062 1 93.62 265 ALA B CA 1
ATOM 5390 C C . ALA B 1 265 ? 4.559 -29 -13.609 1 93.62 265 ALA B C 1
ATOM 5392 O O . ALA B 1 265 ? 5.539 -29.594 -13.164 1 93.62 265 ALA B O 1
ATOM 5393 N N . LEU B 1 266 ? 4.539 -27.703 -13.805 1 93.56 266 LEU B N 1
ATOM 5394 C CA . LEU B 1 266 ? 5.688 -26.906 -13.383 1 93.56 266 LEU B CA 1
ATOM 5395 C C . LEU B 1 266 ? 5.961 -27.094 -11.891 1 93.56 266 LEU B C 1
ATOM 5397 O O . LEU B 1 266 ? 5.062 -26.938 -11.062 1 93.56 266 LEU B O 1
ATOM 5401 N N . ASN B 1 267 ? 7.223 -27.5 -11.586 1 95.5 267 ASN B N 1
ATOM 5402 C CA . ASN B 1 267 ? 7.66 -27.734 -10.219 1 95.5 267 ASN B CA 1
ATOM 5403 C C . ASN B 1 267 ? 6.73 -28.703 -9.492 1 95.5 267 ASN B C 1
ATOM 5405 O O . ASN B 1 267 ? 6.457 -28.531 -8.305 1 95.5 267 ASN B O 1
ATOM 5409 N N . ALA B 1 268 ? 6.152 -29.625 -10.266 1 94.5 268 ALA B N 1
ATOM 5410 C CA . ALA B 1 268 ? 5.242 -30.656 -9.766 1 94.5 268 ALA B CA 1
ATOM 5411 C C . ALA B 1 268 ? 4.047 -30.031 -9.047 1 94.5 268 ALA B C 1
ATOM 5413 O O . ALA B 1 268 ? 3.572 -30.562 -8.039 1 94.5 268 ALA B O 1
ATOM 5414 N N . GLY B 1 269 ? 3.621 -28.922 -9.492 1 95.56 269 GLY B N 1
ATOM 5415 C CA . GLY B 1 269 ? 2.439 -28.266 -8.953 1 95.56 269 GLY B CA 1
ATOM 5416 C C . GLY B 1 269 ? 2.73 -27.438 -7.711 1 95.56 269 GLY B C 1
ATOM 5417 O O . GLY B 1 269 ? 1.832 -26.797 -7.16 1 95.56 269 GLY B O 1
ATOM 5418 N N . GLN B 1 270 ? 3.969 -27.391 -7.258 1 96.5 270 GLN B N 1
ATOM 5419 C CA . GLN B 1 270 ? 4.363 -26.641 -6.066 1 96.5 270 GLN B CA 1
ATOM 5420 C C . GLN B 1 270 ? 4.605 -25.172 -6.398 1 96.5 270 GLN B C 1
ATOM 5422 O O . GLN B 1 270 ? 5.672 -24.625 -6.105 1 96.5 270 GLN B O 1
ATOM 5427 N N . THR B 1 271 ? 3.621 -24.578 -7.012 1 96.81 271 THR B N 1
ATOM 5428 C CA . THR B 1 271 ? 3.623 -23.188 -7.488 1 96.81 271 THR B CA 1
ATOM 5429 C C . THR B 1 271 ? 2.352 -22.469 -7.055 1 96.81 271 THR B C 1
ATOM 5431 O O . THR B 1 271 ? 1.243 -22.969 -7.281 1 96.81 271 THR B O 1
ATOM 5434 N N . CYS B 1 272 ? 2.432 -21.328 -6.504 1 95 272 CYS B N 1
ATOM 5435 C CA . CYS B 1 272 ? 1.341 -20.641 -5.828 1 95 272 CYS B CA 1
ATOM 5436 C C . CYS B 1 272 ? 0.236 -20.266 -6.812 1 95 272 CYS B C 1
ATOM 5438 O O . CYS B 1 272 ? -0.937 -20.219 -6.441 1 95 272 CYS B O 1
ATOM 5440 N N . VAL B 1 273 ? 0.62 -20 -8.062 1 96.25 273 VAL B N 1
ATOM 5441 C CA . VAL B 1 273 ? -0.379 -19.578 -9.031 1 96.25 273 VAL B CA 1
ATOM 5442 C C . VAL B 1 273 ? -0.76 -20.734 -9.938 1 96.25 273 VAL B C 1
ATOM 5444 O O . VAL B 1 273 ? -1.468 -20.562 -10.93 1 96.25 273 VAL B O 1
ATOM 5447 N N . ALA B 1 274 ? -0.305 -21.922 -9.688 1 96.81 274 ALA B N 1
ATOM 5448 C CA . ALA B 1 274 ? -0.697 -23.078 -10.469 1 96.81 274 ALA B CA 1
ATOM 5449 C C . ALA B 1 274 ? -2.191 -23.359 -10.336 1 96.81 274 ALA B C 1
ATOM 5451 O O . ALA B 1 274 ? -2.77 -23.172 -9.258 1 96.81 274 ALA B O 1
ATOM 5452 N N . PRO B 1 275 ? -2.781 -23.844 -11.438 1 97.5 275 PRO B N 1
ATOM 5453 C CA . PRO B 1 275 ? -4.18 -24.25 -11.289 1 97.5 275 PRO B CA 1
ATOM 5454 C C . PRO B 1 275 ? -4.379 -25.281 -10.172 1 97.5 275 PRO B C 1
ATOM 5456 O O . PRO B 1 275 ? -3.695 -26.312 -10.148 1 97.5 275 PRO B O 1
ATOM 5459 N N . ASP B 1 276 ? -5.27 -24.953 -9.305 1 97.5 276 ASP B N 1
ATOM 5460 C CA . ASP B 1 276 ? -5.59 -25.812 -8.172 1 97.5 276 ASP B CA 1
ATOM 5461 C C . ASP B 1 276 ? -6.82 -26.672 -8.469 1 97.5 276 ASP B C 1
ATOM 5463 O O . ASP B 1 276 ? -6.844 -27.875 -8.141 1 97.5 276 ASP B O 1
ATOM 5467 N N . THR B 1 277 ? -7.809 -26.094 -9.023 1 98.06 277 THR B N 1
ATOM 5468 C CA . THR B 1 277 ? -9.086 -26.734 -9.328 1 98.06 277 THR B CA 1
ATOM 5469 C C . THR B 1 277 ? -9.602 -26.281 -10.695 1 98.06 277 THR B C 1
ATOM 5471 O O . THR B 1 277 ? -9.562 -25.094 -11.016 1 98.06 277 THR B O 1
ATOM 5474 N N . VAL B 1 278 ? -10.008 -27.234 -11.453 1 98.69 278 VAL B N 1
ATOM 5475 C CA . VAL B 1 278 ? -10.68 -26.938 -12.719 1 98.69 278 VAL B CA 1
ATOM 5476 C C . VAL B 1 278 ? -12.195 -26.922 -12.508 1 98.69 278 VAL B C 1
ATOM 5478 O O . VAL B 1 278 ? -12.758 -27.844 -11.914 1 98.69 278 VAL B O 1
ATOM 5481 N N . LEU B 1 279 ? -12.812 -25.859 -12.898 1 98.81 279 LEU B N 1
ATOM 5482 C CA . LEU B 1 279 ? -14.266 -25.75 -12.945 1 98.81 279 LEU B CA 1
ATOM 5483 C C . LEU B 1 279 ? -14.781 -25.953 -14.359 1 98.81 279 LEU B C 1
ATOM 5485 O O . LEU B 1 279 ? -14.516 -25.141 -15.25 1 98.81 279 LEU B O 1
ATOM 5489 N N . LEU B 1 280 ? -15.484 -27.031 -14.562 1 98.81 280 LEU B N 1
ATOM 5490 C CA . LEU B 1 280 ? -16.016 -27.391 -15.875 1 98.81 280 LEU B CA 1
ATOM 5491 C C . LEU B 1 280 ? -17.438 -26.859 -16.047 1 98.81 280 LEU B C 1
ATOM 5493 O O . LEU B 1 280 ? -18.328 -27.234 -15.281 1 98.81 280 LEU B O 1
ATOM 5497 N N . VAL B 1 281 ? -17.656 -26 -16.969 1 98.69 281 VAL B N 1
ATOM 5498 C CA . VAL B 1 281 ? -18.969 -25.516 -17.344 1 98.69 281 VAL B CA 1
ATOM 5499 C C . VAL B 1 281 ? -19.344 -26.016 -18.734 1 98.69 281 VAL B C 1
ATOM 5501 O O . VAL B 1 281 ? -18.734 -25.594 -19.734 1 98.69 281 VAL B O 1
ATOM 5504 N N . GLY B 1 282 ? -20.328 -26.859 -18.859 1 97.56 282 GLY B N 1
ATOM 5505 C CA . GLY B 1 282 ? -20.734 -27.391 -20.156 1 97.56 282 GLY B CA 1
ATOM 5506 C C . GLY B 1 282 ? -19.875 -28.547 -20.625 1 97.56 282 GLY B C 1
ATOM 5507 O O . GLY B 1 282 ? -19.906 -28.891 -21.812 1 97.56 282 GLY B O 1
ATOM 5508 N N . HIS B 1 283 ? -19.047 -29.062 -19.797 1 98.06 283 HIS B N 1
ATOM 5509 C CA . HIS B 1 283 ? -18.203 -30.203 -20.109 1 98.06 283 HIS B CA 1
ATOM 5510 C C . HIS B 1 283 ? -18.297 -31.266 -19.016 1 98.06 283 HIS B C 1
ATOM 5512 O O . HIS B 1 283 ? -18.609 -30.969 -17.859 1 98.06 283 HIS B O 1
ATOM 5518 N N . SER B 1 284 ? -18.031 -32.469 -19.344 1 97.44 284 SER B N 1
ATOM 5519 C CA . SER B 1 284 ? -18.062 -33.562 -18.359 1 97.44 284 SER B CA 1
ATOM 5520 C C . SER B 1 284 ? -16.672 -33.844 -17.812 1 97.44 284 SER B C 1
ATOM 5522 O O . SER B 1 284 ? -15.664 -33.562 -18.484 1 97.44 284 SER B O 1
ATOM 5524 N N . ARG B 1 285 ? -16.656 -34.344 -16.656 1 97.12 285 ARG B N 1
ATOM 5525 C CA . ARG B 1 285 ? -15.391 -34.719 -16.016 1 97.12 285 ARG B CA 1
ATOM 5526 C C . ARG B 1 285 ? -14.672 -35.781 -16.859 1 97.12 285 ARG B C 1
ATOM 5528 O O . ARG B 1 285 ? -13.445 -35.719 -17.016 1 97.12 285 ARG B O 1
ATOM 5535 N N . ASP B 1 286 ? -15.406 -36.719 -17.438 1 97.25 286 ASP B N 1
ATOM 5536 C CA . ASP B 1 286 ? -14.82 -37.781 -18.234 1 97.25 286 ASP B CA 1
ATOM 5537 C C . ASP B 1 286 ? -14.164 -37.25 -19.5 1 97.25 286 ASP B C 1
ATOM 5539 O O . ASP B 1 286 ? -13.07 -37.688 -19.859 1 97.25 286 ASP B O 1
ATOM 5543 N N . ALA B 1 287 ? -14.859 -36.375 -20.125 1 98.06 287 ALA B N 1
ATOM 5544 C CA . ALA B 1 287 ? -14.305 -35.781 -21.328 1 98.06 287 ALA B CA 1
ATOM 5545 C C . ALA B 1 287 ? -13.016 -35 -21.031 1 98.06 287 ALA B C 1
ATOM 5547 O O . ALA B 1 287 ? -12.031 -35.125 -21.766 1 98.06 287 ALA B O 1
ATOM 5548 N N . PHE B 1 288 ? -13.055 -34.25 -19.984 1 98.06 288 PHE B N 1
ATOM 5549 C CA . PHE B 1 288 ? -11.859 -33.531 -19.578 1 98.06 288 PHE B CA 1
ATOM 5550 C C . PHE B 1 288 ? -10.734 -34.469 -19.219 1 98.06 288 PHE B C 1
ATOM 5552 O O . PHE B 1 288 ? -9.586 -34.281 -19.625 1 98.06 288 PHE B O 1
ATOM 5559 N N . ALA B 1 289 ? -11.047 -35.5 -18.469 1 97.25 289 ALA B N 1
ATOM 5560 C CA . ALA B 1 289 ? -10.055 -36.5 -18.078 1 97.25 289 ALA B CA 1
ATOM 5561 C C . ALA B 1 289 ? -9.414 -37.156 -19.297 1 97.25 289 ALA B C 1
ATOM 5563 O O . ALA B 1 289 ? -8.203 -37.375 -19.328 1 97.25 289 ALA B O 1
ATOM 5564 N N . GLY B 1 290 ? -10.273 -37.5 -20.219 1 97.06 290 GLY B N 1
ATOM 5565 C CA . GLY B 1 290 ? -9.758 -38.062 -21.469 1 97.06 290 GLY B CA 1
ATOM 5566 C C . GLY B 1 290 ? -8.789 -37.125 -22.172 1 97.06 290 GLY B C 1
ATOM 5567 O O . GLY B 1 290 ? -7.707 -37.562 -22.594 1 97.06 290 GLY B O 1
ATOM 5568 N N . ALA B 1 291 ? -9.172 -35.875 -22.281 1 97.38 291 ALA B N 1
ATOM 5569 C CA . ALA B 1 291 ? -8.305 -34.875 -22.891 1 97.38 291 ALA B CA 1
ATOM 5570 C C . ALA B 1 291 ? -7.004 -34.688 -22.109 1 97.38 291 ALA B C 1
ATOM 5572 O O . ALA B 1 291 ? -5.93 -34.531 -22.688 1 97.38 291 ALA B O 1
ATOM 5573 N N . ALA B 1 292 ? -7.098 -34.719 -20.844 1 96.75 292 ALA B N 1
ATOM 5574 C CA . ALA B 1 292 ? -5.938 -34.594 -19.953 1 96.75 292 ALA B CA 1
ATOM 5575 C C . ALA B 1 292 ? -4.957 -35.719 -20.156 1 96.75 292 ALA B C 1
ATOM 5577 O O . ALA B 1 292 ? -3.752 -35.5 -20.297 1 96.75 292 ALA B O 1
ATOM 5578 N N . ARG B 1 293 ? -5.473 -36.906 -20.219 1 94.38 293 ARG B N 1
ATOM 5579 C CA . ARG B 1 293 ? -4.641 -38.094 -20.422 1 94.38 293 ARG B CA 1
ATOM 5580 C C . ARG B 1 293 ? -3.936 -38.031 -21.781 1 94.38 293 ARG B C 1
ATOM 5582 O O . ARG B 1 293 ? -2.766 -38.406 -21.891 1 94.38 293 ARG B O 1
ATOM 5589 N N . ALA B 1 294 ? -4.668 -37.562 -22.688 1 94.44 294 ALA B N 1
ATOM 5590 C CA . ALA B 1 294 ? -4.16 -37.531 -24.062 1 94.44 294 ALA B CA 1
ATOM 5591 C C . ALA B 1 294 ? -2.98 -36.594 -24.188 1 94.44 294 ALA B C 1
ATOM 5593 O O . ALA B 1 294 ? -2.184 -36.688 -25.125 1 94.44 294 ALA B O 1
ATOM 5594 N N . THR B 1 295 ? -2.842 -35.625 -23.234 1 92.06 295 THR B N 1
ATOM 5595 C CA . THR B 1 295 ? -1.738 -34.688 -23.312 1 92.06 295 THR B CA 1
ATOM 5596 C C . THR B 1 295 ? -0.402 -35.375 -23.078 1 92.06 295 THR B C 1
ATOM 5598 O O . THR B 1 295 ? 0.632 -34.938 -23.594 1 92.06 295 THR B O 1
ATOM 5601 N N . GLY B 1 296 ? -0.383 -36.375 -22.25 1 90.31 296 GLY B N 1
ATOM 5602 C CA . GLY B 1 296 ? 0.829 -37.094 -21.891 1 90.31 296 GLY B CA 1
ATOM 5603 C C . GLY B 1 296 ? 1.766 -36.281 -21.016 1 90.31 296 GLY B C 1
ATOM 5604 O O . GLY B 1 296 ? 2.924 -36.656 -20.828 1 90.31 296 GLY B O 1
ATOM 5605 N N . ILE B 1 297 ? 1.309 -35.188 -20.484 1 91.38 297 ILE B N 1
ATOM 5606 C CA . ILE B 1 297 ? 2.152 -34.281 -19.719 1 91.38 297 ILE B CA 1
ATOM 5607 C C . ILE B 1 297 ? 2.406 -34.875 -18.328 1 91.38 297 ILE B C 1
ATOM 5609 O O . ILE B 1 297 ? 1.473 -35.312 -17.656 1 91.38 297 ILE B O 1
ATOM 5613 N N . VAL B 1 298 ? 3.699 -34.844 -17.953 1 90.12 298 VAL B N 1
ATOM 5614 C CA . VAL B 1 298 ? 4.113 -35.281 -16.625 1 90.12 298 VAL B CA 1
ATOM 5615 C C . VAL B 1 298 ? 5.09 -34.281 -16.016 1 90.12 298 VAL B C 1
ATOM 5617 O O . VAL B 1 298 ? 5.914 -33.719 -16.734 1 90.12 298 VAL B O 1
ATOM 5620 N N . PRO B 1 299 ? 4.945 -34.156 -14.695 1 91.88 299 PRO B N 1
ATOM 5621 C CA . PRO B 1 299 ? 5.957 -33.312 -14.055 1 91.88 299 PRO B CA 1
ATOM 5622 C C . PRO B 1 299 ? 7.371 -33.875 -14.211 1 91.88 299 PRO B C 1
ATOM 5624 O O . PRO B 1 299 ? 7.566 -35.094 -14.18 1 91.88 299 PRO B O 1
ATOM 5627 N N . GLU B 1 300 ? 8.289 -32.906 -14.383 1 90.44 300 GLU B N 1
ATOM 5628 C CA . GLU B 1 300 ? 9.695 -33.281 -14.469 1 90.44 300 GLU B CA 1
ATOM 5629 C C . GLU B 1 300 ? 10.391 -33.156 -13.109 1 90.44 300 GLU B C 1
ATOM 5631 O O . GLU B 1 300 ? 11.484 -33.688 -12.914 1 90.44 300 GLU B O 1
ATOM 5636 N N . SER B 1 301 ? 9.82 -32.469 -12.242 1 93.38 301 SER B N 1
ATOM 5637 C CA . SER B 1 301 ? 10.328 -32.281 -10.891 1 93.38 301 SER B CA 1
ATOM 5638 C C . SER B 1 301 ? 9.625 -33.188 -9.898 1 93.38 301 SER B C 1
ATOM 5640 O O . SER B 1 301 ? 8.461 -33.562 -10.094 1 93.38 301 SER B O 1
ATOM 5642 N N . ARG B 1 302 ? 10.312 -33.5 -8.828 1 93.75 302 ARG B N 1
ATOM 5643 C CA . ARG B 1 302 ? 9.719 -34.281 -7.746 1 93.75 302 ARG B CA 1
ATOM 5644 C C . ARG B 1 302 ? 9.016 -33.375 -6.738 1 93.75 302 ARG B C 1
ATOM 5646 O O . ARG B 1 302 ? 9.258 -32.156 -6.707 1 93.75 302 ARG B O 1
ATOM 5653 N N . VAL B 1 303 ? 8.094 -34 -6.047 1 95.12 303 VAL B N 1
ATOM 5654 C CA . VAL B 1 303 ? 7.52 -33.312 -4.887 1 95.12 303 VAL B CA 1
ATOM 5655 C C . VAL B 1 303 ? 8.57 -33.188 -3.789 1 95.12 303 VAL B C 1
ATOM 5657 O O . VAL B 1 303 ? 9.305 -34.156 -3.51 1 95.12 303 VAL B O 1
ATOM 5660 N N . ALA B 1 304 ? 8.648 -32 -3.258 1 95.81 304 ALA B N 1
ATOM 5661 C CA . ALA B 1 304 ? 9.609 -31.797 -2.182 1 95.81 304 ALA B CA 1
ATOM 5662 C C . ALA B 1 304 ? 9.391 -32.781 -1.044 1 95.81 304 ALA B C 1
ATOM 5664 O O . ALA B 1 304 ? 8.25 -33.094 -0.693 1 95.81 304 ALA B O 1
ATOM 5665 N N . PRO B 1 305 ? 10.477 -33.25 -0.43 1 95.06 305 PRO B N 1
ATOM 5666 C CA . PRO B 1 305 ? 10.367 -34.312 0.57 1 95.06 305 PRO B CA 1
ATOM 5667 C C . PRO B 1 305 ? 9.508 -33.906 1.767 1 95.06 305 PRO B C 1
ATOM 5669 O O . PRO B 1 305 ? 8.781 -34.75 2.312 1 95.06 305 PRO B O 1
ATOM 5672 N N . TRP B 1 306 ? 9.57 -32.688 2.189 1 95.31 306 TRP B N 1
ATOM 5673 C CA . TRP B 1 306 ? 8.836 -32.25 3.365 1 95.31 306 TRP B CA 1
ATOM 5674 C C . TRP B 1 306 ? 7.359 -32.031 3.039 1 95.31 306 TRP B C 1
ATOM 5676 O O . TRP B 1 306 ? 6.555 -31.75 3.928 1 95.31 306 TRP B O 1
ATOM 5686 N N . GLN B 1 307 ? 6.93 -32.188 1.779 1 95.5 307 GLN B N 1
ATOM 5687 C CA . GLN B 1 307 ? 5.539 -32.125 1.354 1 95.5 307 GLN B CA 1
ATOM 5688 C C . GLN B 1 307 ? 4.98 -33.5 1.053 1 95.5 307 GLN B C 1
ATOM 5690 O O . GLN B 1 307 ? 3.781 -33.656 0.798 1 95.5 307 GLN B O 1
ATOM 5695 N N . ALA B 1 308 ? 5.793 -34.531 1.123 1 93.19 308 ALA B N 1
ATOM 5696 C CA . ALA B 1 308 ? 5.449 -35.875 0.667 1 93.19 308 ALA B CA 1
ATOM 5697 C C . ALA B 1 308 ? 4.234 -36.406 1.413 1 93.19 308 ALA B C 1
ATOM 5699 O O . ALA B 1 308 ? 3.285 -36.875 0.795 1 93.19 308 ALA B O 1
ATOM 5700 N N . ALA B 1 309 ? 4.242 -36.312 2.725 1 95.06 309 ALA B N 1
ATOM 5701 C CA . ALA B 1 309 ? 3.143 -36.844 3.527 1 95.06 309 ALA B CA 1
ATOM 5702 C C . ALA B 1 309 ? 1.839 -36.094 3.225 1 95.06 309 ALA B C 1
ATOM 5704 O O . ALA B 1 309 ? 0.786 -36.719 3.084 1 95.06 309 ALA B O 1
ATOM 5705 N N . ARG B 1 310 ? 1.912 -34.844 3.139 1 94.88 310 ARG B N 1
ATOM 5706 C CA . ARG B 1 310 ? 0.737 -34.031 2.842 1 94.88 310 ARG B CA 1
ATOM 5707 C C . ARG B 1 310 ? 0.178 -34.375 1.462 1 94.88 310 ARG B C 1
ATOM 5709 O O . ARG B 1 310 ? -1.034 -34.531 1.299 1 94.88 310 ARG B O 1
ATOM 5716 N N . GLN B 1 311 ? 1.022 -34.5 0.503 1 94.19 311 GLN B N 1
ATOM 5717 C CA . GLN B 1 311 ? 0.585 -34.75 -0.863 1 94.19 311 GLN B CA 1
ATOM 5718 C C . GLN B 1 311 ? 0.012 -36.156 -0.994 1 94.19 311 GLN B C 1
ATOM 5720 O O . GLN B 1 311 ? -0.914 -36.406 -1.774 1 94.19 311 GLN B O 1
ATOM 5725 N N . ALA B 1 312 ? 0.533 -37.062 -0.218 1 92.62 312 ALA B N 1
ATOM 5726 C CA . ALA B 1 312 ? -0.044 -38.406 -0.189 1 92.62 312 ALA B CA 1
ATOM 5727 C C . ALA B 1 312 ? -1.485 -38.375 0.312 1 92.62 312 ALA B C 1
ATOM 5729 O O . ALA B 1 312 ? -2.363 -39.031 -0.261 1 92.62 312 ALA B O 1
ATOM 5730 N N . ARG B 1 313 ? -1.687 -37.594 1.331 1 93.88 313 ARG B N 1
ATOM 5731 C CA . ARG B 1 313 ? -3.031 -37.438 1.878 1 93.88 313 ARG B CA 1
ATOM 5732 C C . ARG B 1 313 ? -3.967 -36.812 0.861 1 93.88 313 ARG B C 1
ATOM 5734 O O . ARG B 1 313 ? -5.09 -37.281 0.662 1 93.88 313 ARG B O 1
ATOM 5741 N N . LEU B 1 314 ? -3.529 -35.781 0.178 1 93.25 314 LEU B N 1
ATOM 5742 C CA . LEU B 1 314 ? -4.352 -35.031 -0.762 1 93.25 314 LEU B CA 1
ATOM 5743 C C . LEU B 1 314 ? -4.602 -35.844 -2.033 1 93.25 314 LEU B C 1
ATOM 5745 O O . LEU B 1 314 ? -5.52 -35.531 -2.797 1 93.25 314 LEU B O 1
ATOM 5749 N N . SER B 1 315 ? -3.793 -36.812 -2.27 1 91.69 315 SER B N 1
ATOM 5750 C CA . SER B 1 315 ? -3.898 -37.656 -3.467 1 91.69 315 SER B CA 1
ATOM 5751 C C . SER B 1 315 ? -4.902 -38.781 -3.273 1 91.69 315 SER B C 1
ATOM 5753 O O . SER B 1 315 ? -5.289 -39.438 -4.234 1 91.69 315 SER B O 1
ATOM 5755 N N . SER B 1 316 ? -5.293 -38.938 -2.059 1 90.56 316 SER B N 1
ATOM 5756 C CA . SER B 1 316 ? -6.234 -40.031 -1.802 1 90.56 316 SER B CA 1
ATOM 5757 C C . SER B 1 316 ? -7.516 -39.844 -2.607 1 90.56 316 SER B C 1
ATOM 5759 O O . SER B 1 316 ? -8.109 -38.75 -2.613 1 90.56 316 SER B O 1
ATOM 5761 N N . GLY B 1 317 ? -7.918 -40.875 -3.254 1 90.69 317 GLY B N 1
ATOM 5762 C CA . GLY B 1 317 ? -9.148 -40.875 -4.027 1 90.69 317 GLY B CA 1
ATOM 5763 C C . GLY B 1 317 ? -8.984 -40.219 -5.391 1 90.69 317 GLY B C 1
ATOM 5764 O O . GLY B 1 317 ? -9.945 -40.125 -6.156 1 90.69 317 GLY B O 1
ATOM 5765 N N . SER B 1 318 ? -7.82 -39.781 -5.723 1 93.94 318 SER B N 1
ATOM 5766 C CA . SER B 1 318 ? -7.559 -39.156 -7.012 1 93.94 318 SER B CA 1
ATOM 5767 C C . SER B 1 318 ? -7.133 -40.188 -8.055 1 93.94 318 SER B C 1
ATOM 5769 O O . SER B 1 318 ? -6.77 -41.312 -7.707 1 93.94 318 SER B O 1
ATOM 5771 N N . GLU B 1 319 ? -7.227 -39.812 -9.273 1 93.75 319 GLU B N 1
ATOM 5772 C CA . GLU B 1 319 ? -6.887 -40.688 -10.391 1 93.75 319 GLU B CA 1
ATOM 5773 C C . GLU B 1 319 ? -5.617 -40.188 -11.094 1 93.75 319 GLU B C 1
ATOM 5775 O O . GLU B 1 319 ? -5.52 -39.031 -11.484 1 93.75 319 GLU B O 1
ATOM 5780 N N . ALA B 1 320 ? -4.707 -41.094 -11.289 1 93.88 320 ALA B N 1
ATOM 5781 C CA . ALA B 1 320 ? -3.469 -40.781 -11.984 1 93.88 320 ALA B CA 1
ATOM 5782 C C . ALA B 1 320 ? -3.711 -40.625 -13.484 1 93.88 320 ALA B C 1
ATOM 5784 O O . ALA B 1 320 ? -4.461 -41.406 -14.086 1 93.88 320 ALA B O 1
ATOM 5785 N N . LEU B 1 321 ? -3.174 -39.656 -14.078 1 92.56 321 LEU B N 1
ATOM 5786 C CA . LEU B 1 321 ? -3.328 -39.406 -15.508 1 92.56 321 LEU B CA 1
ATOM 5787 C C . LEU B 1 321 ? -2.271 -40.156 -16.312 1 92.56 321 LEU B C 1
ATOM 5789 O O . LEU B 1 321 ? -2.604 -40.938 -17.203 1 92.56 321 LEU B O 1
ATOM 5793 N N . ALA B 1 322 ? -1.064 -39.75 -16.219 1 80.69 322 ALA B N 1
ATOM 5794 C CA . ALA B 1 322 ? 0.034 -40.375 -16.938 1 80.69 322 ALA B CA 1
ATOM 5795 C C . ALA B 1 322 ? 1.242 -40.594 -16.031 1 80.69 322 ALA B C 1
ATOM 5797 O O . ALA B 1 322 ? 1.497 -39.781 -15.141 1 80.69 322 ALA B O 1
ATOM 5798 N N . GLU B 1 323 ? 1.822 -41.781 -16.297 1 74.19 323 GLU B N 1
ATOM 5799 C CA . GLU B 1 323 ? 3.045 -42.062 -15.547 1 74.19 323 GLU B CA 1
ATOM 5800 C C . GLU B 1 323 ? 4.281 -41.625 -16.344 1 74.19 323 GLU B C 1
ATOM 5802 O O . GLU B 1 323 ? 4.309 -41.75 -17.562 1 74.19 323 GLU B O 1
ATOM 5807 N N . GLY B 1 324 ? 5.062 -40.875 -15.68 1 66.44 324 GLY B N 1
ATOM 5808 C CA . GLY B 1 324 ? 6.328 -40.531 -16.297 1 66.44 324 GLY B CA 1
ATOM 5809 C C . GLY B 1 324 ? 7.535 -40.906 -15.461 1 66.44 324 GLY B C 1
ATOM 5810 O O . GLY B 1 324 ? 7.383 -41.406 -14.336 1 66.44 324 GLY B O 1
ATOM 5811 N N . PRO B 1 325 ? 8.727 -40.969 -16.109 1 60.31 325 PRO B N 1
ATOM 5812 C CA . PRO B 1 325 ? 9.945 -41.5 -15.508 1 60.31 325 PRO B CA 1
ATOM 5813 C C . PRO B 1 325 ? 10.383 -40.719 -14.266 1 60.31 325 PRO B C 1
ATOM 5815 O O . PRO B 1 325 ? 11.008 -41.281 -13.367 1 60.31 325 PRO B O 1
ATOM 5818 N N . ALA B 1 326 ? 10.266 -39.531 -14.172 1 63.5 326 ALA B N 1
ATOM 5819 C CA . ALA B 1 326 ? 10.992 -38.781 -13.133 1 63.5 326 ALA B CA 1
ATOM 5820 C C . ALA B 1 326 ? 10.039 -38.25 -12.07 1 63.5 326 ALA B C 1
ATOM 5822 O O . ALA B 1 326 ? 10.352 -38.281 -10.875 1 63.5 326 ALA B O 1
ATOM 5823 N N . GLY B 1 327 ? 8.906 -37.781 -12.453 1 67.31 327 GLY B N 1
ATOM 5824 C CA . GLY B 1 327 ? 8.031 -37.156 -11.477 1 67.31 327 GLY B CA 1
ATOM 5825 C C . GLY B 1 327 ? 6.762 -37.938 -11.211 1 67.31 327 GLY B C 1
ATOM 5826 O O . GLY B 1 327 ? 6.516 -38.969 -11.867 1 67.31 327 GLY B O 1
ATOM 5827 N N . PRO B 1 328 ? 6.227 -37.5 -10.031 1 81.56 328 PRO B N 1
ATOM 5828 C CA . PRO B 1 328 ? 4.938 -38.156 -9.773 1 81.56 328 PRO B CA 1
ATOM 5829 C C . PRO B 1 328 ? 3.908 -37.875 -10.867 1 81.56 328 PRO B C 1
ATOM 5831 O O . PRO B 1 328 ? 3.979 -36.844 -11.547 1 81.56 328 PRO B O 1
ATOM 5834 N N . PRO B 1 329 ? 3.098 -38.781 -11.07 1 89.5 329 PRO B N 1
ATOM 5835 C CA . PRO B 1 329 ? 2.031 -38.5 -12.031 1 89.5 329 PRO B CA 1
ATOM 5836 C C . PRO B 1 329 ? 1.121 -37.344 -11.578 1 89.5 329 PRO B C 1
ATOM 5838 O O . PRO B 1 329 ? 0.872 -37.219 -10.375 1 89.5 329 PRO B O 1
ATOM 5841 N N . LEU B 1 330 ? 0.732 -36.562 -12.547 1 94.31 330 LEU B N 1
ATOM 5842 C CA . LEU B 1 330 ? -0.397 -35.688 -12.266 1 94.31 330 LEU B CA 1
ATOM 5843 C C . LEU B 1 330 ? -1.661 -36.5 -12 1 94.31 330 LEU B C 1
ATOM 5845 O O . LEU B 1 330 ? -1.849 -37.562 -12.57 1 94.31 330 LEU B O 1
ATOM 5849 N N . ARG B 1 331 ? -2.484 -36 -11.133 1 96.19 331 ARG B N 1
ATOM 5850 C CA . ARG B 1 331 ? -3.691 -36.719 -10.727 1 96.19 331 ARG B CA 1
ATOM 5851 C C . ARG B 1 331 ? -4.91 -35.812 -10.789 1 96.19 331 ARG B C 1
ATOM 5853 O O . ARG B 1 331 ? -4.801 -34.594 -10.586 1 96.19 331 ARG B O 1
ATOM 5860 N N . LEU B 1 332 ? -6.027 -36.406 -11.102 1 97.44 332 LEU B N 1
ATOM 5861 C CA . LEU B 1 332 ? -7.293 -35.688 -11.039 1 97.44 332 LEU B CA 1
ATOM 5862 C C . LEU B 1 332 ? -8.07 -36.094 -9.781 1 97.44 332 LEU B C 1
ATOM 5864 O O . LEU B 1 332 ? -8.312 -37.281 -9.531 1 97.44 332 LEU B O 1
ATOM 5868 N N . GLY B 1 333 ? -8.352 -35.094 -8.977 1 96 333 GLY B N 1
ATOM 5869 C CA . GLY B 1 333 ? -9.164 -35.312 -7.781 1 96 333 GLY B CA 1
ATOM 5870 C C . GLY B 1 333 ? -10.414 -34.438 -7.758 1 96 333 GLY B C 1
ATOM 5871 O O . GLY B 1 333 ? -10.742 -33.781 -8.75 1 96 333 GLY B O 1
ATOM 5872 N N . GLY B 1 334 ? -11.148 -34.562 -6.637 1 94.75 334 GLY B N 1
ATOM 5873 C CA . GLY B 1 334 ? -12.305 -33.688 -6.414 1 94.75 334 GLY B CA 1
ATOM 5874 C C . GLY B 1 334 ? -11.969 -32.406 -5.707 1 94.75 334 GLY B C 1
ATOM 5875 O O . GLY B 1 334 ? -10.828 -31.922 -5.785 1 94.75 334 GLY B O 1
ATOM 5876 N N . ASP B 1 335 ? -12.977 -31.734 -5.195 1 92.81 335 ASP B N 1
ATOM 5877 C CA . ASP B 1 335 ? -12.773 -30.531 -4.41 1 92.81 335 ASP B CA 1
ATOM 5878 C C . ASP B 1 335 ? -12.133 -30.844 -3.064 1 92.81 335 ASP B C 1
ATOM 5880 O O . ASP B 1 335 ? -12.688 -31.594 -2.264 1 92.81 335 ASP B O 1
ATOM 5884 N N . SER B 1 336 ? -10.977 -30.328 -2.814 1 88.25 336 SER B N 1
ATOM 5885 C CA . SER B 1 336 ? -10.25 -30.625 -1.58 1 88.25 336 SER B CA 1
ATOM 5886 C C . SER B 1 336 ? -10.648 -29.656 -0.47 1 88.25 336 SER B C 1
ATOM 5888 O O . SER B 1 336 ? -10.406 -29.922 0.709 1 88.25 336 SER B O 1
ATOM 5890 N N . GLY B 1 337 ? -11.062 -28.516 -0.775 1 87.81 337 GLY B N 1
ATOM 5891 C CA . GLY B 1 337 ? -11.414 -27.5 0.209 1 87.81 337 GLY B CA 1
ATOM 5892 C C . GLY B 1 337 ? -10.219 -26.688 0.683 1 87.81 337 GLY B C 1
ATOM 5893 O O . GLY B 1 337 ? -10.367 -25.719 1.432 1 87.81 337 GLY B O 1
ATOM 5894 N N . GLU B 1 338 ? -9.016 -27.078 0.356 1 90.69 338 GLU B N 1
ATOM 5895 C CA . GLU B 1 338 ? -7.801 -26.344 0.686 1 90.69 338 GLU B CA 1
ATOM 5896 C C . GLU B 1 338 ? -6.848 -26.297 -0.506 1 90.69 338 GLU B C 1
ATOM 5898 O O . GLU B 1 338 ? -6.977 -27.078 -1.447 1 90.69 338 GLU B O 1
ATOM 5903 N N . GLU B 1 339 ? -5.973 -25.359 -0.487 1 93.06 339 GLU B N 1
ATOM 5904 C CA . GLU B 1 339 ? -4.953 -25.297 -1.531 1 93.06 339 GLU B CA 1
ATOM 5905 C C . GLU B 1 339 ? -4.094 -26.547 -1.557 1 93.06 339 GLU B C 1
ATOM 5907 O O . GLU B 1 339 ? -3.588 -26.984 -0.52 1 93.06 339 GLU B O 1
ATOM 5912 N N . ARG B 1 340 ? -3.861 -27.094 -2.711 1 94.31 340 ARG B N 1
ATOM 5913 C CA . ARG B 1 340 ? -3.154 -28.359 -2.85 1 94.31 340 ARG B CA 1
ATOM 5914 C C . ARG B 1 340 ? -1.646 -28.141 -2.922 1 94.31 340 ARG B C 1
ATOM 5916 O O . ARG B 1 340 ? -0.883 -28.828 -2.229 1 94.31 340 ARG B O 1
ATOM 5923 N N . PHE B 1 341 ? -1.279 -27.219 -3.781 1 96 341 PHE B N 1
ATOM 5924 C CA . PHE B 1 341 ? 0.145 -26.938 -3.895 1 96 341 PHE B CA 1
ATOM 5925 C C . PHE B 1 341 ? 0.937 -28.203 -4.18 1 96 341 PHE B C 1
ATOM 5927 O O . PHE B 1 341 ? 1.906 -28.5 -3.484 1 96 341 PHE B O 1
ATOM 5934 N N . GLY B 1 342 ? 0.542 -28.953 -5.199 1 95.81 342 GLY B N 1
ATOM 5935 C CA . GLY B 1 342 ? 1.101 -30.25 -5.586 1 95.81 342 GLY B CA 1
ATOM 5936 C C . GLY B 1 342 ? 0.496 -30.797 -6.863 1 95.81 342 GLY B C 1
ATOM 5937 O O . GLY B 1 342 ? -0.182 -30.078 -7.598 1 95.81 342 GLY B O 1
ATOM 5938 N N . PRO B 1 343 ? 0.747 -32.031 -7.094 1 95.38 343 PRO B N 1
ATOM 5939 C CA . PRO B 1 343 ? 0.468 -32.562 -8.422 1 95.38 343 PRO B CA 1
ATOM 5940 C C . PRO B 1 343 ? -1.005 -32.938 -8.609 1 95.38 343 PRO B C 1
ATOM 5942 O O . PRO B 1 343 ? -1.421 -33.281 -9.719 1 95.38 343 PRO B O 1
ATOM 5945 N N . VAL B 1 344 ? -1.834 -32.875 -7.617 1 96.62 344 VAL B N 1
ATOM 5946 C CA . VAL B 1 344 ? -3.25 -33.188 -7.754 1 96.62 344 VAL B CA 1
ATOM 5947 C C . VAL B 1 344 ? -4.012 -31.984 -8.281 1 96.62 344 VAL B C 1
ATOM 5949 O O . VAL B 1 344 ? -3.816 -30.859 -7.797 1 96.62 344 VAL B O 1
ATOM 5952 N N . LEU B 1 345 ? -4.758 -32.188 -9.289 1 97.62 345 LEU B N 1
ATOM 5953 C CA . LEU B 1 345 ? -5.648 -31.188 -9.867 1 97.62 345 LEU B CA 1
ATOM 5954 C C . LEU B 1 345 ? -7.105 -31.516 -9.555 1 97.62 345 LEU B C 1
ATOM 5956 O O . LEU B 1 345 ? -7.59 -32.594 -9.906 1 97.62 345 LEU B O 1
ATOM 5960 N N . GLY B 1 346 ? -7.777 -30.609 -8.836 1 97.56 346 GLY B N 1
ATOM 5961 C CA . GLY B 1 346 ? -9.203 -30.812 -8.617 1 97.56 346 GLY B CA 1
ATOM 5962 C C . GLY B 1 346 ? -10.039 -30.578 -9.859 1 97.56 346 GLY B C 1
ATOM 5963 O O . GLY B 1 346 ? -9.727 -29.719 -10.672 1 97.56 346 GLY B O 1
ATOM 5964 N N . VAL B 1 347 ? -11.109 -31.406 -9.969 1 98.19 347 VAL B N 1
ATOM 5965 C CA . VAL B 1 347 ? -12.055 -31.234 -11.07 1 98.19 347 VAL B CA 1
ATOM 5966 C C . VAL B 1 347 ? -13.477 -31.172 -10.516 1 98.19 347 VAL B C 1
ATOM 5968 O O 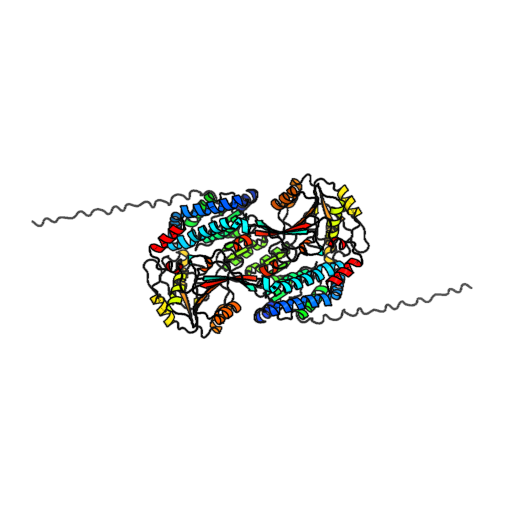. VAL B 1 347 ? -13.93 -32.094 -9.844 1 98.19 347 VAL B O 1
ATOM 5971 N N . VAL B 1 348 ? -14.109 -30.078 -10.766 1 97.94 348 VAL B N 1
ATOM 5972 C CA . VAL B 1 348 ? -15.484 -29.859 -10.328 1 97.94 348 VAL B CA 1
ATOM 5973 C C . VAL B 1 348 ? -16.359 -29.516 -11.531 1 97.94 348 VAL B C 1
ATOM 5975 O O . VAL B 1 348 ? -16.062 -28.594 -12.289 1 97.94 348 VAL B O 1
ATOM 5978 N N . GLN B 1 349 ? -17.375 -30.328 -11.734 1 98.25 349 GLN B N 1
ATOM 5979 C CA . GLN B 1 349 ? -18.359 -30.031 -12.773 1 98.25 349 GLN B CA 1
ATOM 5980 C C . GLN B 1 349 ? -19.422 -29.062 -12.266 1 98.25 349 GLN B C 1
ATOM 5982 O O . GLN B 1 349 ? -20.062 -29.312 -11.234 1 98.25 349 GLN B O 1
ATOM 5987 N N . CYS B 1 350 ? -19.531 -27.984 -12.984 1 98.38 350 CYS B N 1
ATOM 5988 C CA . CYS B 1 350 ? -20.531 -26.984 -12.633 1 98.38 350 CYS B CA 1
ATOM 5989 C C . CYS B 1 350 ? -21.703 -27.016 -13.602 1 98.38 350 CYS B C 1
ATOM 5991 O O . CYS B 1 350 ? -21.516 -27.141 -14.812 1 98.38 350 CYS B O 1
ATOM 5993 N N . ALA B 1 351 ? -22.938 -26.797 -13.102 1 97.69 351 ALA B N 1
ATOM 5994 C CA . ALA B 1 351 ? -24.141 -26.828 -13.938 1 97.69 351 ALA B CA 1
ATOM 5995 C C . ALA B 1 351 ? -24.156 -25.672 -14.938 1 97.69 351 ALA B C 1
ATOM 5997 O O . ALA B 1 351 ? -24.641 -25.828 -16.062 1 97.69 351 ALA B O 1
ATOM 5998 N N . ASP B 1 352 ? -23.703 -24.562 -14.531 1 98.06 352 ASP B N 1
ATOM 5999 C CA . ASP B 1 352 ? -23.625 -23.344 -15.352 1 98.06 352 ASP B CA 1
ATOM 6000 C C . ASP B 1 352 ? -22.625 -22.359 -14.773 1 98.06 352 ASP B C 1
ATOM 6002 O O . ASP B 1 352 ? -21.922 -22.656 -13.812 1 98.06 352 ASP B O 1
ATOM 6006 N N . LEU B 1 353 ? -22.5 -21.25 -15.469 1 98.38 353 LEU B N 1
ATOM 6007 C CA . LEU B 1 353 ? -21.562 -20.219 -15.047 1 98.38 353 LEU B CA 1
ATOM 6008 C C . LEU B 1 353 ? -21.891 -19.703 -13.656 1 98.38 353 LEU B C 1
ATOM 6010 O O . LEU B 1 353 ? -21 -19.391 -12.867 1 98.38 353 LEU B O 1
ATOM 6014 N N . ASP B 1 354 ? -23.172 -19.625 -13.273 1 98.12 354 ASP B N 1
ATOM 6015 C CA . ASP B 1 354 ? -23.578 -19.188 -11.945 1 98.12 354 ASP B CA 1
ATOM 6016 C C . ASP B 1 354 ? -23.031 -20.109 -10.867 1 98.12 354 ASP B C 1
ATOM 6018 O O . ASP B 1 354 ? -22.578 -19.641 -9.82 1 98.12 354 ASP B O 1
ATOM 6022 N N . ALA B 1 355 ? -23.109 -21.344 -11.164 1 98.44 355 ALA B N 1
ATOM 6023 C CA . ALA B 1 355 ? -22.578 -22.312 -10.219 1 98.44 355 ALA B CA 1
ATOM 6024 C C . ALA B 1 355 ? -21.078 -22.156 -10.047 1 98.44 355 ALA B C 1
ATOM 6026 O O . ALA B 1 355 ? -20.562 -22.234 -8.93 1 98.44 355 ALA B O 1
ATOM 6027 N N . ALA B 1 356 ? -20.328 -21.969 -11.141 1 98.56 356 ALA B N 1
ATOM 6028 C CA . ALA B 1 356 ? -18.875 -21.766 -11.086 1 98.56 356 ALA B CA 1
ATOM 6029 C C . ALA B 1 356 ? -18.547 -20.516 -10.273 1 98.56 356 ALA B C 1
ATOM 6031 O O . ALA B 1 356 ? -17.641 -20.531 -9.438 1 98.56 356 ALA B O 1
ATOM 6032 N N . LEU B 1 357 ? -19.266 -19.453 -10.5 1 97.81 357 LEU B N 1
ATOM 6033 C CA . LEU B 1 357 ? -19.062 -18.203 -9.766 1 97.81 357 LEU B CA 1
ATOM 6034 C C . LEU B 1 357 ? -19.406 -18.375 -8.289 1 97.81 357 LEU B C 1
ATOM 6036 O O . LEU B 1 357 ? -18.734 -17.797 -7.426 1 97.81 357 LEU B O 1
ATOM 6040 N N . GLY B 1 358 ? -20.469 -19.125 -8.023 1 97.06 358 GLY B N 1
ATOM 6041 C CA . GLY B 1 358 ? -20.781 -19.469 -6.645 1 97.06 358 GLY B CA 1
ATOM 6042 C C . GLY B 1 358 ? -19.656 -20.188 -5.934 1 97.06 358 GLY B C 1
ATOM 6043 O O . GLY B 1 358 ? -19.359 -19.906 -4.77 1 97.06 358 GLY B O 1
ATOM 6044 N N . TRP B 1 359 ? -19 -21.125 -6.648 1 97.25 359 TRP B N 1
ATOM 6045 C CA . TRP B 1 359 ? -17.844 -21.828 -6.117 1 97.25 359 TRP B CA 1
ATOM 6046 C C . TRP B 1 359 ? -16.719 -20.844 -5.77 1 97.25 359 TRP B C 1
ATOM 6048 O O . TRP B 1 359 ? -16.125 -20.938 -4.695 1 97.25 359 TRP B O 1
ATOM 6058 N N . LEU B 1 360 ? -16.453 -19.906 -6.652 1 96.31 360 LEU B N 1
ATOM 6059 C CA . LEU B 1 360 ? -15.414 -18.922 -6.434 1 96.31 360 LEU B CA 1
ATOM 6060 C C . LEU B 1 360 ? -15.742 -18.031 -5.234 1 96.31 360 LEU B C 1
ATOM 6062 O O . LEU B 1 360 ? -14.875 -17.75 -4.41 1 96.31 360 LEU B O 1
ATOM 6066 N N . ARG B 1 361 ? -16.969 -17.625 -5.035 1 92.81 361 ARG B N 1
ATOM 6067 C CA . ARG B 1 361 ? -17.391 -16.703 -3.988 1 92.81 361 ARG B CA 1
ATOM 6068 C C . ARG B 1 361 ? -17.359 -17.375 -2.619 1 92.81 361 ARG B C 1
ATOM 6070 O O . ARG B 1 361 ? -17.297 -16.688 -1.591 1 92.81 361 ARG B O 1
ATOM 6077 N N . ALA B 1 362 ? -17.359 -18.656 -2.58 1 94.06 362 ALA B N 1
ATOM 6078 C CA . ALA B 1 362 ? -17.422 -19.422 -1.33 1 94.06 362 ALA B CA 1
ATOM 6079 C C . ALA B 1 362 ? -16.031 -19.625 -0.743 1 94.06 362 ALA B C 1
ATOM 6081 O O . ALA B 1 362 ? -15.891 -20.281 0.292 1 94.06 362 ALA B O 1
ATOM 6082 N N . ARG B 1 363 ? -15.055 -19.031 -1.343 1 93.75 363 ARG B N 1
ATOM 6083 C CA . ARG B 1 363 ? -13.68 -19.234 -0.909 1 93.75 363 ARG B CA 1
ATOM 6084 C C . ARG B 1 363 ? -12.891 -17.922 -0.938 1 93.75 363 ARG B C 1
ATOM 6086 O O . ARG B 1 363 ? -13.32 -16.953 -1.573 1 93.75 363 ARG B O 1
ATOM 6093 N N . PRO B 1 364 ? -11.766 -17.938 -0.152 1 94.06 364 PRO B N 1
ATOM 6094 C CA . PRO B 1 364 ? -10.938 -16.734 -0.234 1 94.06 364 PRO B CA 1
ATOM 6095 C C . PRO B 1 364 ? -10.453 -16.453 -1.653 1 94.06 364 PRO B C 1
ATOM 6097 O O . PRO B 1 364 ? -10.172 -17.375 -2.412 1 94.06 364 PRO B O 1
ATOM 6100 N N . ALA B 1 365 ? -10.328 -15.203 -1.988 1 95.56 365 ALA B N 1
ATOM 6101 C CA . ALA B 1 365 ? -9.875 -14.805 -3.316 1 95.56 365 ALA B CA 1
ATOM 6102 C C . ALA B 1 365 ? -8.469 -15.328 -3.598 1 95.56 365 ALA B C 1
ATOM 6104 O O . ALA B 1 365 ? -7.562 -15.164 -2.777 1 95.56 365 ALA B O 1
ATOM 6105 N N . PRO B 1 366 ? -8.289 -15.93 -4.719 1 96.62 366 PRO B N 1
ATOM 6106 C CA . PRO B 1 366 ? -6.977 -16.484 -5.055 1 96.62 366 PRO B CA 1
ATOM 6107 C C . PRO B 1 366 ? -6.062 -15.477 -5.738 1 96.62 366 PRO B C 1
ATOM 6109 O O . PRO B 1 366 ? -6.496 -14.367 -6.059 1 96.62 366 PRO B O 1
ATOM 6112 N N . LEU B 1 367 ? -4.824 -15.883 -5.98 1 97.12 367 LEU B N 1
ATOM 6113 C CA . LEU B 1 367 ? -3.846 -15.047 -6.668 1 97.12 367 LEU B CA 1
ATOM 6114 C C . LEU B 1 367 ? -4.199 -14.898 -8.148 1 97.12 367 LEU B C 1
ATOM 6116 O O . LEU B 1 367 ? -3.871 -13.891 -8.773 1 97.12 367 LEU B O 1
ATOM 6120 N N . ALA B 1 368 ? -4.852 -15.977 -8.672 1 97.62 368 ALA B N 1
ATOM 6121 C CA . ALA B 1 368 ? -5.094 -15.93 -10.109 1 97.62 368 ALA B CA 1
ATOM 6122 C C . ALA B 1 368 ? -6.266 -16.828 -10.5 1 97.62 368 ALA B C 1
ATOM 6124 O O . ALA B 1 368 ? -6.555 -17.812 -9.82 1 97.62 368 ALA B O 1
ATOM 6125 N N . LEU B 1 369 ? -6.91 -16.438 -11.578 1 98.25 369 LEU B N 1
ATOM 6126 C CA . LEU B 1 369 ? -7.863 -17.266 -12.312 1 98.25 369 LEU B CA 1
ATOM 6127 C C . LEU B 1 369 ? -7.438 -17.422 -13.766 1 98.25 369 LEU B C 1
ATOM 6129 O O . LEU B 1 369 ? -6.902 -16.484 -14.367 1 98.25 369 LEU B O 1
ATOM 6133 N N . SER B 1 370 ? -7.664 -18.547 -14.305 1 98.38 370 SER B N 1
ATOM 6134 C CA . SER B 1 370 ? -7.461 -18.781 -15.734 1 98.38 370 SER B CA 1
ATOM 6135 C C . SER B 1 370 ? -8.766 -19.156 -16.422 1 98.38 370 SER B C 1
ATOM 6137 O O . SER B 1 370 ? -9.57 -19.922 -15.875 1 98.38 370 SER B O 1
ATOM 6139 N N . LEU B 1 371 ? -8.945 -18.625 -17.594 1 98.62 371 LEU B N 1
ATOM 6140 C CA . LEU B 1 371 ? -10.164 -18.859 -18.359 1 98.62 371 LEU B CA 1
ATOM 6141 C C . LEU B 1 371 ? -9.859 -19.5 -19.703 1 98.62 371 LEU B C 1
ATOM 6143 O O . LEU B 1 371 ? -8.906 -19.109 -20.375 1 98.62 371 LEU B O 1
ATOM 6147 N N . PHE B 1 372 ? -10.641 -20.438 -20.078 1 98.38 372 PHE B N 1
ATOM 6148 C CA . PHE B 1 372 ? -10.5 -21.125 -21.359 1 98.38 372 PHE B CA 1
ATOM 6149 C C . PHE B 1 372 ? -11.828 -21.156 -22.094 1 98.38 372 PHE B C 1
ATOM 6151 O O . PHE B 1 372 ? -12.828 -21.656 -21.578 1 98.38 372 PHE B O 1
ATOM 6158 N N . GLY B 1 373 ? -11.812 -20.578 -23.297 1 97.5 373 GLY B N 1
ATOM 6159 C CA . GLY B 1 373 ? -12.992 -20.594 -24.156 1 97.5 373 GLY B CA 1
ATOM 6160 C C . GLY B 1 373 ? -14.023 -19.562 -23.766 1 97.5 373 GLY B C 1
ATOM 6161 O O . GLY B 1 373 ? -15.203 -19.688 -24.125 1 97.5 373 GLY B O 1
ATOM 6162 N N . ALA B 1 374 ? -13.625 -18.594 -23.062 1 96.75 374 ALA B N 1
ATOM 6163 C CA . ALA B 1 374 ? -14.555 -17.562 -22.594 1 96.75 374 ALA B CA 1
ATOM 6164 C C . ALA B 1 374 ? -14.984 -16.656 -23.734 1 96.75 374 ALA B C 1
ATOM 6166 O O . ALA B 1 374 ? -14.141 -16.156 -24.5 1 96.75 374 ALA B O 1
ATOM 6167 N N . SER B 1 375 ? -16.344 -16.469 -23.844 1 96.94 375 SER B N 1
ATOM 6168 C CA . SER B 1 375 ? -16.828 -15.352 -24.656 1 96.94 375 SER B CA 1
ATOM 6169 C C . SER B 1 375 ? -16.531 -14.016 -23.984 1 96.94 375 SER B C 1
ATOM 6171 O O . SER B 1 375 ? -16.156 -13.969 -22.812 1 96.94 375 SER B O 1
ATOM 6173 N N . ARG B 1 376 ? -16.672 -12.969 -24.781 1 95.69 376 ARG B N 1
ATOM 6174 C CA . ARG B 1 376 ? -16.453 -11.641 -24.219 1 95.69 376 ARG B CA 1
ATOM 6175 C C . ARG B 1 376 ? -17.406 -11.375 -23.047 1 95.69 376 ARG B C 1
ATOM 6177 O O . ARG B 1 376 ? -17 -10.797 -22.031 1 95.69 376 ARG B O 1
ATOM 6184 N N . GLY B 1 377 ? -18.625 -11.758 -23.219 1 97.19 377 GLY B N 1
ATOM 6185 C CA . GLY B 1 377 ? -19.609 -11.586 -22.156 1 97.19 377 GLY B CA 1
ATOM 6186 C C . GLY B 1 377 ? -19.281 -12.383 -20.906 1 97.19 377 GLY B C 1
ATOM 6187 O O . GLY B 1 377 ? -19.406 -11.883 -19.797 1 97.19 377 GLY B O 1
ATOM 6188 N N . GLU B 1 378 ? -18.844 -13.641 -21.094 1 97.69 378 GLU B N 1
ATOM 6189 C CA . GLU B 1 378 ? -18.453 -14.484 -19.953 1 97.69 378 GLU B CA 1
ATOM 6190 C C . GLU B 1 378 ? -17.25 -13.914 -19.219 1 97.69 378 GLU B C 1
ATOM 6192 O O . GLU B 1 378 ? -17.219 -13.883 -18 1 97.69 378 GLU B O 1
ATOM 6197 N N . GLU B 1 379 ? -16.25 -13.555 -20 1 97.56 379 GLU B N 1
ATOM 6198 C CA . GLU B 1 379 ? -15.062 -12.953 -19.406 1 97.56 379 GLU B CA 1
ATOM 6199 C C . GLU B 1 379 ? -15.406 -11.719 -18.578 1 97.56 379 GLU B C 1
ATOM 6201 O O . GLU B 1 379 ? -14.922 -11.562 -17.469 1 97.56 379 GLU B O 1
ATOM 6206 N N . ALA B 1 380 ? -16.219 -10.875 -19.109 1 96.19 380 ALA B N 1
ATOM 6207 C CA . ALA B 1 380 ? -16.641 -9.656 -18.422 1 96.19 380 ALA B CA 1
ATOM 6208 C C . ALA B 1 380 ? -17.391 -9.984 -17.141 1 96.19 380 ALA B C 1
ATOM 6210 O O . ALA B 1 380 ? -17.172 -9.359 -16.109 1 96.19 380 ALA B O 1
ATOM 6211 N N . ARG B 1 381 ? -18.25 -10.906 -17.266 1 96.69 381 ARG B N 1
ATOM 6212 C CA . ARG B 1 381 ? -19.047 -11.305 -16.094 1 96.69 381 ARG B CA 1
ATOM 6213 C C . ARG B 1 381 ? -18.156 -11.883 -15 1 96.69 381 ARG B C 1
ATOM 6215 O O . ARG B 1 381 ? -18.297 -11.547 -13.828 1 96.69 381 ARG B O 1
ATOM 6222 N N . ILE B 1 382 ? -17.234 -12.758 -15.359 1 97.81 382 ILE B N 1
ATOM 6223 C CA . ILE B 1 382 ? -16.312 -13.367 -14.398 1 97.81 382 ILE B CA 1
ATOM 6224 C C . ILE B 1 382 ? -15.461 -12.281 -13.742 1 97.81 382 ILE B C 1
ATOM 6226 O O . ILE B 1 382 ? -15.289 -12.273 -12.523 1 97.81 382 ILE B O 1
ATOM 6230 N N . ALA B 1 383 ? -14.961 -11.391 -14.508 1 96.44 383 ALA B N 1
ATOM 6231 C CA . ALA B 1 383 ? -14.148 -10.297 -13.977 1 96.44 383 ALA B CA 1
ATOM 6232 C C . ALA B 1 383 ? -14.953 -9.453 -12.984 1 96.44 383 ALA B C 1
ATOM 6234 O O . ALA B 1 383 ? -14.43 -9.039 -11.953 1 96.44 383 ALA B O 1
ATOM 6235 N N . ALA B 1 384 ? -16.188 -9.258 -13.234 1 94.06 384 ALA B N 1
ATOM 6236 C CA . ALA B 1 384 ? -17.031 -8.391 -12.422 1 94.06 384 ALA 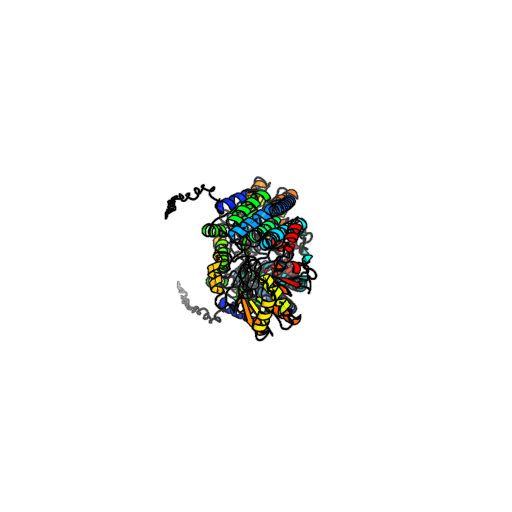B CA 1
ATOM 6237 C C . ALA B 1 384 ? -17.484 -9.102 -11.148 1 94.06 384 ALA B C 1
ATOM 6239 O O . ALA B 1 384 ? -17.703 -8.461 -10.117 1 94.06 384 ALA B O 1
ATOM 6240 N N . GLU B 1 385 ? -17.609 -10.383 -11.258 1 94.5 385 GLU B N 1
ATOM 6241 C CA . GLU B 1 385 ? -18.297 -11.094 -10.18 1 94.5 385 GLU B CA 1
ATOM 6242 C C . GLU B 1 385 ? -17.328 -11.992 -9.406 1 94.5 385 GLU B C 1
ATOM 6244 O O . GLU B 1 385 ? -17.75 -12.82 -8.609 1 94.5 385 GLU B O 1
ATOM 6249 N N . SER B 1 386 ? -16.062 -11.852 -9.656 1 94.12 386 SER B N 1
ATOM 6250 C CA . SER B 1 386 ? -15.047 -12.578 -8.898 1 94.12 386 SER B CA 1
ATOM 6251 C C . SER B 1 386 ? -13.914 -11.656 -8.469 1 94.12 386 SER B C 1
ATOM 6253 O O . SER B 1 386 ? -13.844 -10.508 -8.906 1 94.12 386 SER B O 1
ATOM 6255 N N . ARG B 1 387 ? -13.195 -12.172 -7.5 1 93.88 387 ARG B N 1
ATOM 6256 C CA . ARG B 1 387 ? -12.008 -11.469 -7.027 1 93.88 387 ARG B CA 1
ATOM 6257 C C . ARG B 1 387 ? -10.766 -12.344 -7.164 1 93.88 387 ARG B C 1
ATOM 6259 O O . ARG B 1 387 ? -10.789 -13.523 -6.812 1 93.88 387 ARG B O 1
ATOM 6266 N N . ALA B 1 388 ? -9.727 -11.766 -7.762 1 97.06 388 ALA B N 1
ATOM 6267 C CA . ALA B 1 388 ? -8.43 -12.43 -7.902 1 97.06 388 ALA B CA 1
ATOM 6268 C C . ALA B 1 388 ? -7.332 -11.422 -8.219 1 97.06 388 ALA B C 1
ATOM 6270 O O . ALA B 1 388 ? -7.613 -10.305 -8.664 1 97.06 388 ALA B O 1
ATOM 6271 N N . GLY B 1 389 ? -6.137 -11.805 -7.941 1 97.12 389 GLY B N 1
ATOM 6272 C CA . GLY B 1 389 ? -5.02 -10.938 -8.273 1 97.12 389 GLY B CA 1
ATOM 6273 C C . GLY B 1 389 ? -4.805 -10.781 -9.766 1 97.12 389 GLY B C 1
ATOM 6274 O O . GLY B 1 389 ? -4.289 -9.758 -10.219 1 97.12 389 GLY B O 1
ATOM 6275 N N . ALA B 1 390 ? -5.195 -11.828 -10.531 1 97.75 390 ALA B N 1
ATOM 6276 C CA . ALA B 1 390 ? -5.051 -11.828 -11.984 1 97.75 390 ALA B CA 1
ATOM 6277 C C . ALA B 1 390 ? -6.102 -12.719 -12.641 1 97.75 390 ALA B C 1
ATOM 6279 O O . ALA B 1 390 ? -6.617 -13.648 -12.016 1 97.75 390 ALA B O 1
ATOM 6280 N N . ILE B 1 391 ? -6.434 -12.359 -13.836 1 98.06 391 ILE B N 1
ATOM 6281 C CA . ILE B 1 391 ? -7.238 -13.211 -14.703 1 98.06 391 ILE B CA 1
ATOM 6282 C C . ILE B 1 391 ? -6.555 -13.352 -16.062 1 98.06 391 ILE B C 1
ATOM 6284 O O . ILE B 1 391 ? -6.289 -12.359 -16.734 1 98.06 391 ILE B O 1
ATOM 6288 N N . ALA B 1 392 ? -6.238 -14.539 -16.422 1 97.12 392 ALA B N 1
ATOM 6289 C CA . ALA B 1 392 ? -5.598 -14.828 -17.703 1 97.12 392 ALA B CA 1
ATOM 6290 C C . ALA B 1 392 ? -6.488 -15.703 -18.578 1 97.12 392 ALA B C 1
ATOM 6292 O O . ALA B 1 392 ? -7.059 -16.688 -18.094 1 97.12 392 ALA B O 1
ATOM 6293 N N . CYS B 1 393 ? -6.57 -15.383 -19.844 1 96.75 393 CYS B N 1
ATOM 6294 C CA . CYS B 1 393 ? -7.352 -16.156 -20.797 1 96.75 393 CYS B CA 1
ATOM 6295 C C . CYS B 1 393 ? -6.441 -16.922 -21.75 1 96.75 393 CYS B C 1
ATOM 6297 O O . CYS B 1 393 ? -5.516 -16.359 -22.328 1 96.75 393 CYS B O 1
ATOM 6299 N N . GLY B 1 394 ? -6.652 -18.219 -21.812 1 94.75 394 GLY B N 1
ATOM 6300 C CA . GLY B 1 394 ? -5.992 -19.016 -22.828 1 94.75 394 GLY B CA 1
ATOM 6301 C C . GLY B 1 394 ? -4.773 -19.75 -22.297 1 94.75 394 GLY B C 1
ATOM 6302 O O . GLY B 1 394 ? -4.312 -20.719 -22.906 1 94.75 394 GLY B O 1
ATOM 6303 N N . ARG B 1 395 ? -4.254 -19.266 -21.266 1 93.31 395 ARG B N 1
ATOM 6304 C CA . ARG B 1 395 ? -3.133 -19.906 -20.594 1 93.31 395 ARG B CA 1
ATOM 6305 C C . ARG B 1 395 ? -3.207 -19.719 -19.094 1 93.31 395 ARG B C 1
ATOM 6307 O O . ARG B 1 395 ? -4.094 -19.016 -18.594 1 93.31 395 ARG B O 1
ATOM 6314 N N . ALA B 1 396 ? -2.32 -20.406 -18.438 1 92.31 396 ALA B N 1
ATOM 6315 C CA . ALA B 1 396 ? -2.209 -20.281 -16.984 1 92.31 396 ALA B CA 1
ATOM 6316 C C . ALA B 1 396 ? -0.764 -20.031 -16.562 1 92.31 396 ALA B C 1
ATOM 6318 O O . ALA B 1 396 ? 0.172 -20.438 -17.25 1 92.31 396 ALA B O 1
ATOM 6319 N N . LEU B 1 397 ? -0.6 -19.234 -15.5 1 88.88 397 LEU B N 1
ATOM 6320 C CA . LEU B 1 397 ? 0.659 -19.062 -14.781 1 88.88 397 LEU B CA 1
ATOM 6321 C C . LEU B 1 397 ? 1.538 -18.016 -15.453 1 88.88 397 LEU B C 1
ATOM 6323 O O . LEU B 1 397 ? 2.33 -17.344 -14.781 1 88.88 397 LEU B O 1
ATOM 6327 N N . ASP B 1 398 ? 1.46 -17.766 -16.719 1 86.81 398 ASP B N 1
ATOM 6328 C CA . ASP B 1 398 ? 2.459 -17.031 -17.5 1 86.81 398 ASP B CA 1
ATOM 6329 C C . ASP B 1 398 ? 2.467 -15.555 -17.109 1 86.81 398 ASP B C 1
ATOM 6331 O O . ASP B 1 398 ? 3.479 -14.875 -17.281 1 86.81 398 ASP B O 1
ATOM 6335 N N . HIS B 1 399 ? 1.364 -15.102 -16.609 1 89 399 HIS B N 1
ATOM 6336 C CA . HIS B 1 399 ? 1.266 -13.688 -16.281 1 89 399 HIS B CA 1
ATOM 6337 C C . HIS B 1 399 ? 2.299 -13.297 -15.227 1 89 399 HIS B C 1
ATOM 6339 O O . HIS B 1 399 ? 2.682 -12.125 -15.125 1 89 399 HIS B O 1
ATOM 6345 N N . VAL B 1 400 ? 2.771 -14.195 -14.477 1 88.56 400 VAL B N 1
ATOM 6346 C CA . VAL B 1 400 ? 3.752 -13.961 -13.422 1 88.56 400 VAL B CA 1
ATOM 6347 C C . VAL B 1 400 ? 5.074 -13.508 -14.039 1 88.56 400 VAL B C 1
ATOM 6349 O O . VAL B 1 400 ? 5.832 -12.758 -13.422 1 88.56 400 VAL B O 1
ATOM 6352 N N . GLY B 1 401 ? 5.285 -13.961 -15.258 1 86.12 401 GLY B N 1
ATOM 6353 C CA . GLY B 1 401 ? 6.527 -13.633 -15.938 1 86.12 401 GLY B CA 1
ATOM 6354 C C . GLY B 1 401 ? 6.461 -12.32 -16.703 1 86.12 401 GLY B C 1
ATOM 6355 O O . GLY B 1 401 ? 7.441 -11.914 -17.328 1 86.12 401 GLY B O 1
ATOM 6356 N N . PHE B 1 402 ? 5.289 -11.664 -16.641 1 86.56 402 PHE B N 1
ATOM 6357 C CA . PHE B 1 402 ? 5.156 -10.352 -17.266 1 86.56 402 PHE B CA 1
ATOM 6358 C C . PHE B 1 402 ? 5.66 -9.258 -16.344 1 86.56 402 PHE B C 1
ATOM 6360 O O . PHE B 1 402 ? 4.984 -8.891 -15.375 1 86.56 402 PHE B O 1
ATOM 6367 N N . PRO B 1 403 ? 6.781 -8.711 -16.656 1 82.31 403 PRO B N 1
ATOM 6368 C CA . PRO B 1 403 ? 7.391 -7.773 -15.711 1 82.31 403 PRO B CA 1
ATOM 6369 C C . PRO B 1 403 ? 6.594 -6.48 -15.562 1 82.31 403 PRO B C 1
ATOM 6371 O O . PRO B 1 403 ? 6.781 -5.742 -14.594 1 82.31 403 PRO B O 1
ATOM 6374 N N . ASN B 1 404 ? 5.738 -6.203 -16.469 1 87.44 404 ASN B N 1
ATOM 6375 C CA . ASN B 1 404 ? 5.016 -4.934 -16.422 1 87.44 404 ASN B CA 1
ATOM 6376 C C . ASN B 1 404 ? 3.605 -5.113 -15.859 1 87.44 404 ASN B C 1
ATOM 6378 O O . ASN B 1 404 ? 2.812 -4.172 -15.859 1 87.44 404 ASN B O 1
ATOM 6382 N N . LEU B 1 405 ? 3.285 -6.293 -15.477 1 94 405 LEU B N 1
ATOM 6383 C CA . LEU B 1 405 ? 2.027 -6.523 -14.773 1 94 405 LEU B CA 1
ATOM 6384 C C . LEU B 1 405 ? 2.256 -6.637 -13.266 1 94 405 LEU B C 1
ATOM 6386 O O . LEU B 1 405 ? 3.16 -7.344 -12.828 1 94 405 LEU B O 1
ATOM 6390 N N . PRO B 1 406 ? 1.439 -5.871 -12.547 1 95.44 406 PRO B N 1
ATOM 6391 C CA . PRO B 1 406 ? 1.553 -6.035 -11.102 1 95.44 406 PRO B CA 1
ATOM 6392 C C . PRO B 1 406 ? 1.152 -7.43 -10.625 1 95.44 406 PRO B C 1
ATOM 6394 O O . PRO B 1 406 ? 0.222 -8.023 -11.172 1 95.44 406 PRO B O 1
ATOM 6397 N N . PHE B 1 407 ? 1.919 -7.895 -9.688 1 96.12 407 PHE B N 1
ATOM 6398 C CA . PHE B 1 407 ? 1.656 -9.211 -9.117 1 96.12 407 PHE B CA 1
ATOM 6399 C C . PHE B 1 407 ? 1.367 -9.109 -7.625 1 96.12 407 PHE B C 1
ATOM 6401 O O . PHE B 1 407 ? 2.098 -8.438 -6.891 1 96.12 407 PHE B O 1
ATOM 6408 N N . GLY B 1 408 ? 0.299 -9.773 -7.184 1 94.81 408 GLY B N 1
ATOM 6409 C CA . GLY B 1 408 ? -0.069 -9.805 -5.777 1 94.81 408 GLY B CA 1
ATOM 6410 C C . GLY B 1 408 ? -1.461 -10.359 -5.539 1 94.81 408 GLY B C 1
ATOM 6411 O O . GLY B 1 408 ? -2.193 -10.648 -6.488 1 94.81 408 GLY B O 1
ATOM 6412 N N . GLY B 1 409 ? -1.784 -10.531 -4.258 1 94.12 409 GLY B N 1
ATOM 6413 C CA . GLY B 1 409 ? -3.045 -11.156 -3.889 1 94.12 409 GLY B CA 1
ATOM 6414 C C . GLY B 1 409 ? -4.109 -10.156 -3.48 1 94.12 409 GLY B C 1
ATOM 6415 O O . GLY B 1 409 ? -3.939 -8.945 -3.666 1 94.12 409 GLY B O 1
ATOM 6416 N N . VAL B 1 410 ? -5.211 -10.75 -3.121 1 95.12 410 VAL B N 1
ATOM 6417 C CA . VAL B 1 410 ? -6.371 -10.016 -2.627 1 95.12 410 VAL B CA 1
ATOM 6418 C C . VAL B 1 410 ? -7.004 -10.781 -1.464 1 95.12 410 VAL B C 1
ATOM 6420 O O . VAL B 1 410 ? -7.242 -11.984 -1.557 1 95.12 410 VAL B O 1
ATOM 6423 N N . GLY B 1 411 ? -7.219 -10.039 -0.383 1 92.75 411 GLY B N 1
ATOM 6424 C CA . GLY B 1 411 ? -7.848 -10.703 0.748 1 92.75 411 GLY B CA 1
ATOM 6425 C C . GLY B 1 411 ? -7.031 -11.867 1.288 1 92.75 411 GLY B C 1
ATOM 6426 O O . GLY B 1 411 ? -5.855 -11.703 1.624 1 92.75 411 GLY B O 1
ATOM 6427 N N . GLY B 1 412 ? -7.547 -12.961 1.155 1 92.44 412 GLY B N 1
ATOM 6428 C CA . GLY B 1 412 ? -6.93 -14.164 1.697 1 92.44 412 GLY B CA 1
ATOM 6429 C C . GLY B 1 412 ? -5.617 -14.516 1.02 1 92.44 412 GLY B C 1
ATOM 6430 O O . GLY B 1 412 ? -4.777 -15.203 1.604 1 92.44 412 GLY B O 1
ATOM 6431 N N . SER B 1 413 ? -5.469 -14.086 -0.189 1 96.62 413 SER B N 1
ATOM 6432 C CA . SER B 1 413 ? -4.227 -14.367 -0.902 1 96.62 413 SER B CA 1
ATOM 6433 C C . SER B 1 413 ? -3.211 -13.25 -0.717 1 96.62 413 SER B C 1
ATOM 6435 O O . SER B 1 413 ? -2.131 -13.273 -1.309 1 96.62 413 SER B O 1
ATOM 6437 N N . GLY B 1 414 ? -3.588 -12.273 0.116 1 96.88 414 GLY B N 1
ATOM 6438 C CA . GLY B 1 414 ? -2.609 -11.273 0.507 1 96.88 414 GLY B CA 1
ATOM 6439 C C . GLY B 1 414 ? -2.924 -9.891 -0.028 1 96.88 414 GLY B C 1
ATOM 6440 O O . GLY B 1 414 ? -4.07 -9.594 -0.373 1 96.88 414 GLY B O 1
ATOM 6441 N N . HIS B 1 415 ? -1.931 -9 0.094 1 96.62 415 HIS B N 1
ATOM 6442 C CA . HIS B 1 415 ? -2.033 -7.637 -0.418 1 96.62 415 HIS B CA 1
ATOM 6443 C C . HIS B 1 415 ? -0.655 -7.059 -0.729 1 96.62 415 HIS B C 1
ATOM 6445 O O . HIS B 1 415 ? 0.365 -7.641 -0.354 1 96.62 415 HIS B O 1
ATOM 6451 N N . GLY B 1 416 ? -0.657 -5.875 -1.455 1 96.56 416 GLY B N 1
ATOM 6452 C CA . GLY B 1 416 ? 0.565 -5.336 -2.027 1 96.56 416 GLY B CA 1
ATOM 6453 C C . GLY B 1 416 ? 0.849 -5.852 -3.426 1 96.56 416 GLY B C 1
ATOM 6454 O O . GLY B 1 416 ? 0.271 -6.855 -3.852 1 96.56 416 GLY B O 1
ATOM 6455 N N . ARG B 1 417 ? 1.627 -5.145 -4.141 1 96.44 417 ARG B N 1
ATOM 6456 C CA . ARG B 1 417 ? 1.986 -5.523 -5.504 1 96.44 417 ARG B CA 1
ATOM 6457 C C . ARG B 1 417 ? 3.479 -5.328 -5.754 1 96.44 417 ARG B C 1
ATOM 6459 O O . ARG B 1 417 ? 4.082 -4.395 -5.227 1 96.44 417 ARG B O 1
ATOM 6466 N N . TYR B 1 418 ? 3.934 -6.234 -6.504 1 92.69 418 TYR B N 1
ATOM 6467 C CA . TYR B 1 418 ? 5.266 -5.973 -7.039 1 92.69 418 TYR B CA 1
ATOM 6468 C C . TYR B 1 418 ? 5.398 -6.504 -8.461 1 92.69 418 TYR B C 1
ATOM 6470 O O . TYR B 1 418 ? 4.395 -6.82 -9.109 1 92.69 418 TYR B O 1
ATOM 6478 N N . HIS B 1 419 ? 6.633 -6.543 -9.062 1 94.19 419 HIS B N 1
ATOM 6479 C CA . HIS B 1 419 ? 7.055 -6.797 -10.43 1 94.19 419 HIS B CA 1
ATOM 6480 C C . HIS B 1 419 ? 7.133 -5.504 -11.234 1 94.19 419 HIS B C 1
ATOM 6482 O O . HIS B 1 419 ? 6.105 -4.891 -11.531 1 94.19 419 HIS B O 1
ATOM 6488 N N . GLY B 1 420 ? 8.312 -5.141 -11.562 1 94.19 420 GLY B N 1
ATOM 6489 C CA . GLY B 1 420 ? 8.539 -3.939 -12.352 1 94.19 420 GLY B CA 1
ATOM 6490 C C . GLY B 1 420 ? 8.289 -2.658 -11.578 1 94.19 420 GLY B C 1
ATOM 6491 O O . GLY B 1 420 ? 8.805 -2.486 -10.469 1 94.19 420 GLY B O 1
ATOM 6492 N N . VAL B 1 421 ? 7.5 -1.781 -12.234 1 95.81 421 VAL B N 1
ATOM 6493 C CA . VAL B 1 421 ? 7.273 -0.467 -11.641 1 95.81 421 VAL B CA 1
ATOM 6494 C C . VAL B 1 421 ? 6.398 -0.604 -10.398 1 95.81 421 VAL B C 1
ATOM 6496 O O . VAL B 1 421 ? 6.523 0.179 -9.453 1 95.81 421 VAL B O 1
ATOM 6499 N N . ALA B 1 422 ? 5.594 -1.611 -10.359 1 96.31 422 ALA B N 1
ATOM 6500 C CA . ALA B 1 422 ? 4.742 -1.829 -9.188 1 96.31 422 ALA B CA 1
ATOM 6501 C C . ALA B 1 422 ? 5.578 -2.109 -7.945 1 96.31 422 ALA B C 1
ATOM 6503 O O . ALA B 1 422 ? 5.273 -1.609 -6.859 1 96.31 422 ALA B O 1
ATOM 6504 N N . GLY B 1 423 ? 6.598 -2.945 -8.133 1 97.5 423 GLY B N 1
ATOM 6505 C CA . GLY B 1 423 ? 7.492 -3.207 -7.02 1 97.5 423 GLY B CA 1
ATOM 6506 C C . GLY B 1 423 ? 8.273 -1.981 -6.586 1 97.5 423 GLY B C 1
ATOM 6507 O O . GLY B 1 423 ? 8.406 -1.714 -5.387 1 97.5 423 GLY B O 1
ATOM 6508 N N . PHE B 1 424 ? 8.797 -1.198 -7.625 1 98.38 424 PHE B N 1
ATOM 6509 C CA . PHE B 1 424 ? 9.469 0.062 -7.332 1 98.38 424 PHE B CA 1
ATOM 6510 C C . PHE B 1 424 ? 8.57 0.97 -6.496 1 98.38 424 PHE B C 1
ATOM 6512 O O . PHE B 1 424 ? 9.016 1.527 -5.488 1 98.38 424 PHE B O 1
ATOM 6519 N N . ALA B 1 425 ? 7.383 1.079 -6.871 1 97.56 425 ALA B N 1
ATOM 6520 C CA . ALA B 1 425 ? 6.43 1.941 -6.18 1 97.56 425 ALA B CA 1
ATOM 6521 C C . ALA B 1 425 ? 6.125 1.415 -4.777 1 97.56 425 ALA B C 1
ATOM 6523 O O . ALA B 1 425 ? 6.062 2.188 -3.818 1 97.56 425 ALA B O 1
ATOM 6524 N N . GLU B 1 426 ? 5.938 0.096 -4.664 1 97.88 426 GLU B N 1
ATOM 6525 C CA . GLU B 1 426 ? 5.629 -0.554 -3.393 1 97.88 426 GLU B CA 1
ATOM 6526 C C . GLU B 1 426 ? 6.719 -0.286 -2.357 1 97.88 426 GLU B C 1
ATOM 6528 O O . GLU B 1 426 ? 6.426 -0.104 -1.174 1 97.88 426 GLU B O 1
ATOM 6533 N N . PHE B 1 427 ? 7.945 -0.182 -2.83 1 98.62 427 PHE B N 1
ATOM 6534 C CA . PHE B 1 427 ? 9.062 -0.076 -1.9 1 98.62 427 PHE B CA 1
ATOM 6535 C C . PHE B 1 427 ? 9.578 1.357 -1.832 1 98.62 427 PHE B C 1
ATOM 6537 O O . PHE B 1 427 ? 10.711 1.598 -1.405 1 98.62 427 PHE B O 1
ATOM 6544 N N . SER B 1 428 ? 8.727 2.307 -2.256 1 98 428 SER B N 1
ATOM 6545 C CA . SER B 1 428 ? 9.016 3.734 -2.166 1 98 428 SER B CA 1
ATOM 6546 C C . SER B 1 428 ? 7.969 4.461 -1.326 1 98 428 SER B C 1
ATOM 6548 O O . SER B 1 428 ? 6.797 4.086 -1.33 1 98 428 SER B O 1
ATOM 6550 N N . ASP B 1 429 ? 8.43 5.422 -0.593 1 97.06 429 ASP B N 1
ATOM 6551 C CA . ASP B 1 429 ? 7.527 6.43 -0.035 1 97.06 429 ASP B CA 1
ATOM 6552 C C . ASP B 1 429 ? 7.34 7.594 -1.004 1 97.06 429 ASP B C 1
ATOM 6554 O O . ASP B 1 429 ? 8.312 8.25 -1.396 1 97.06 429 ASP B O 1
ATOM 6558 N N . TRP B 1 430 ? 6.145 7.867 -1.354 1 96.56 430 TRP B N 1
ATOM 6559 C CA . TRP B 1 430 ? 5.855 8.961 -2.273 1 96.56 430 TRP B CA 1
ATOM 6560 C C . TRP B 1 430 ? 5.676 10.273 -1.515 1 96.56 430 TRP B C 1
ATOM 6562 O O . TRP B 1 430 ? 4.598 10.547 -0.975 1 96.56 430 TRP B O 1
ATOM 6572 N N . ARG B 1 431 ? 6.68 11.031 -1.517 1 97.5 431 ARG B N 1
ATOM 6573 C CA . ARG B 1 431 ? 6.73 12.258 -0.729 1 97.5 431 ARG B CA 1
ATOM 6574 C C . ARG B 1 431 ? 6.203 13.445 -1.528 1 97.5 431 ARG B C 1
ATOM 6576 O O . ARG B 1 431 ? 6.578 13.633 -2.688 1 97.5 431 ARG B O 1
ATOM 6583 N N . ALA B 1 432 ? 5.355 14.242 -0.937 1 97.5 432 ALA B N 1
ATOM 6584 C CA . ALA B 1 432 ? 4.883 15.492 -1.525 1 97.5 432 ALA B CA 1
ATOM 6585 C C . ALA B 1 432 ? 5.902 16.609 -1.328 1 97.5 432 ALA B C 1
ATOM 6587 O O . ALA B 1 432 ? 6.492 16.75 -0.252 1 97.5 432 ALA B O 1
ATOM 6588 N N . ARG B 1 433 ? 6.129 17.375 -2.357 1 97.19 433 ARG B N 1
ATOM 6589 C CA . ARG B 1 433 ? 7.004 18.547 -2.342 1 97.19 433 ARG B CA 1
ATOM 6590 C C . ARG B 1 433 ? 6.266 19.781 -2.826 1 97.19 433 ARG B C 1
ATOM 6592 O O . ARG B 1 433 ? 5.508 19.734 -3.797 1 97.19 433 ARG B O 1
ATOM 6599 N N . VAL B 1 434 ? 6.43 20.844 -2.117 1 96.31 434 VAL B N 1
ATOM 6600 C CA . VAL B 1 434 ? 5.855 22.109 -2.527 1 96.31 434 VAL B CA 1
ATOM 6601 C C . VAL B 1 434 ? 6.883 23.234 -2.334 1 96.31 434 VAL B C 1
ATOM 6603 O O . VAL B 1 434 ? 7.59 23.266 -1.325 1 96.31 434 VAL B O 1
ATOM 6606 N N . ARG B 1 435 ? 7 24.094 -3.305 1 95.12 435 ARG B N 1
ATOM 6607 C CA . ARG B 1 435 ? 7.77 25.328 -3.217 1 95.12 435 ARG B CA 1
ATOM 6608 C C . ARG B 1 435 ? 6.895 26.531 -3.533 1 95.12 435 ARG B C 1
ATOM 6610 O O . ARG B 1 435 ? 6.574 26.797 -4.695 1 95.12 435 ARG B O 1
ATOM 6617 N N . HIS B 1 436 ? 6.629 27.25 -2.514 1 92.31 436 HIS B N 1
ATOM 6618 C CA . HIS B 1 436 ? 5.758 28.406 -2.676 1 92.31 436 HIS B CA 1
ATOM 6619 C C . HIS B 1 436 ? 6.539 29.625 -3.176 1 92.31 436 HIS B C 1
ATOM 6621 O O . HIS B 1 436 ? 7.695 29.812 -2.793 1 92.31 436 HIS B O 1
ATOM 6627 N N . GLY B 1 437 ? 5.852 30.375 -3.975 1 86 437 GLY B N 1
ATOM 6628 C CA . GLY B 1 437 ? 6.383 31.672 -4.332 1 86 437 GLY B CA 1
ATOM 6629 C C . GLY B 1 437 ? 6.195 32.719 -3.24 1 86 437 GLY B C 1
ATOM 6630 O O . GLY B 1 437 ? 5.641 32.406 -2.182 1 86 437 GLY B O 1
ATOM 6631 N N . PRO B 1 438 ? 6.742 33.875 -3.459 1 79.12 438 PRO B N 1
ATOM 6632 C CA . PRO B 1 438 ? 6.738 34.906 -2.43 1 79.12 438 PRO B CA 1
ATOM 6633 C C . PRO B 1 438 ? 5.348 35.5 -2.182 1 79.12 438 PRO B C 1
ATOM 6635 O O . PRO B 1 438 ? 5.098 36.062 -1.124 1 79.12 438 PRO B O 1
ATOM 6638 N N . PHE B 1 439 ? 4.449 35.344 -3.141 1 80.38 439 PHE B N 1
ATOM 6639 C CA . PHE B 1 439 ? 3.104 35.906 -2.994 1 80.38 439 PHE B CA 1
ATOM 6640 C C . PHE B 1 439 ? 2.057 34.875 -3.43 1 80.38 439 PHE B C 1
ATOM 6642 O O . PHE B 1 439 ? 2.336 34 -4.262 1 80.38 439 PHE B O 1
ATOM 6649 N N . ALA B 1 440 ? 1.002 34.75 -2.738 1 77.62 440 ALA B N 1
ATOM 6650 C CA . ALA B 1 440 ? -0.125 33.906 -3.133 1 77.62 440 ALA B CA 1
ATOM 6651 C C . ALA B 1 440 ? -1.433 34.406 -2.547 1 77.62 440 ALA B C 1
ATOM 6653 O O . ALA B 1 440 ? -1.452 34.969 -1.438 1 77.62 440 ALA B O 1
ATOM 6654 N N . LEU B 1 441 ? -2.479 34.25 -3.338 1 71.44 441 LEU B N 1
ATOM 6655 C CA . LEU B 1 441 ? -3.809 34.656 -2.906 1 71.44 441 LEU B CA 1
ATOM 6656 C C . LEU B 1 441 ? -4.199 33.969 -1.605 1 71.44 441 LEU B C 1
ATOM 6658 O O . LEU B 1 441 ? -4.879 34.562 -0.762 1 71.44 441 LEU B O 1
ATOM 6662 N N . ALA B 1 442 ? -3.695 32.844 -1.399 1 75.69 442 ALA B N 1
ATOM 6663 C CA . ALA B 1 442 ? -4.035 32.031 -0.23 1 75.69 442 ALA B CA 1
ATOM 6664 C C . ALA B 1 442 ? -3.566 32.719 1.057 1 75.69 442 ALA B C 1
ATOM 6666 O O . ALA B 1 442 ? -4.109 32.469 2.133 1 75.69 442 ALA B O 1
ATOM 6667 N N . ARG B 1 443 ? -2.672 33.562 0.956 1 74.75 443 ARG B N 1
ATOM 6668 C CA . ARG B 1 443 ? -2.123 34.25 2.125 1 74.75 443 ARG B CA 1
ATOM 6669 C C . ARG B 1 443 ? -3.139 35.219 2.723 1 74.75 443 ARG B C 1
ATOM 6671 O O . ARG B 1 443 ? -3.025 35.594 3.889 1 74.75 443 ARG B O 1
ATOM 6678 N N . LEU B 1 444 ? -4.094 35.5 1.909 1 70.31 444 LEU B N 1
ATOM 6679 C CA . LEU B 1 444 ? -5.16 36.375 2.379 1 70.31 444 LEU B CA 1
ATOM 6680 C C . LEU B 1 444 ? -6.09 35.625 3.336 1 70.31 444 LEU B C 1
ATOM 6682 O O . LEU B 1 444 ? -6.859 36.25 4.07 1 70.31 444 LEU B O 1
ATOM 6686 N N . LEU B 1 445 ? -5.891 34.344 3.359 1 72.62 445 LEU B N 1
ATOM 6687 C CA . LEU B 1 445 ? -6.758 33.531 4.207 1 72.62 445 LEU B CA 1
ATOM 6688 C C . LEU B 1 445 ? -6.066 33.188 5.52 1 72.62 445 LEU B C 1
ATOM 6690 O O . LEU B 1 445 ? -6.648 32.5 6.375 1 72.62 445 LEU B O 1
ATOM 6694 N N . ASP B 1 446 ? -4.938 33.75 5.68 1 76.25 446 ASP B N 1
ATOM 6695 C CA . ASP B 1 446 ? -4.215 33.531 6.922 1 76.25 446 ASP B CA 1
ATOM 6696 C C . ASP B 1 446 ? -4.812 34.344 8.07 1 76.25 446 ASP B C 1
ATOM 6698 O O . ASP B 1 446 ? -5.312 35.438 7.859 1 76.25 446 ASP B O 1
ATOM 6702 N N . PRO B 1 447 ? -4.852 33.75 9.289 1 70.81 447 PRO B N 1
ATOM 6703 C CA . PRO B 1 447 ? -5.312 34.594 10.422 1 70.81 447 PRO B CA 1
ATOM 6704 C C . PRO B 1 447 ? -4.48 35.844 10.617 1 70.81 447 PRO B C 1
ATOM 6706 O O . PRO B 1 447 ? -3.289 35.875 10.289 1 70.81 447 PRO B O 1
ATOM 6709 N N . PRO B 1 448 ? -5.16 36.781 11.312 1 67.62 448 PRO B N 1
ATOM 6710 C CA . PRO B 1 448 ? -6.562 36.938 11.695 1 67.62 448 PRO B CA 1
ATOM 6711 C C . PRO B 1 448 ? -7.488 37.094 10.5 1 67.62 448 PRO B C 1
ATOM 6713 O O . PRO B 1 448 ? -7.215 37.906 9.602 1 67.62 448 PRO B O 1
ATOM 6716 N N . ARG B 1 449 ? -8.406 36.25 10.461 1 66.44 449 ARG B N 1
ATOM 6717 C CA . ARG B 1 449 ? -9.312 36.219 9.32 1 66.44 449 ARG B CA 1
ATOM 6718 C C . ARG B 1 449 ? -10.5 37.156 9.547 1 66.44 449 ARG B C 1
ATOM 6720 O O . ARG B 1 449 ? -10.992 37.281 10.664 1 66.44 449 ARG B O 1
ATOM 6727 N N . GLY B 1 450 ? -10.547 38.156 8.797 1 62.34 450 GLY B N 1
ATOM 6728 C CA . GLY B 1 450 ? -11.734 39 8.8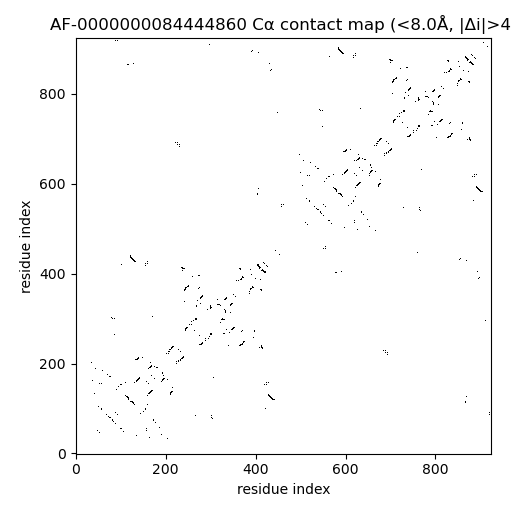44 1 62.34 450 GLY B CA 1
ATOM 6729 C C . GLY B 1 450 ? -12.906 38.406 8.086 1 62.34 450 GLY B C 1
ATOM 6730 O O . GLY B 1 450 ? -12.922 37.219 7.77 1 62.34 450 GLY B O 1
ATOM 6731 N N . ASP B 1 451 ? -13.898 39.062 7.988 1 68.25 451 ASP B N 1
ATOM 6732 C CA . ASP B 1 451 ? -15.148 38.75 7.309 1 68.25 451 ASP B CA 1
ATOM 6733 C C . ASP B 1 451 ? -14.883 38.312 5.871 1 68.25 451 ASP B C 1
ATOM 6735 O O . ASP B 1 451 ? -15.656 37.531 5.309 1 68.25 451 ASP B O 1
ATOM 6739 N N . PHE B 1 452 ? -13.828 38.594 5.383 1 68.62 452 PHE B N 1
ATOM 6740 C CA . PHE B 1 452 ? -13.516 38.312 3.988 1 68.62 452 PHE B CA 1
ATOM 6741 C C . PHE B 1 452 ? -13.273 36.812 3.777 1 68.62 452 PHE B C 1
ATOM 6743 O O . PHE B 1 452 ? -13.781 36.25 2.82 1 68.62 452 PHE B O 1
ATOM 6750 N N . ALA B 1 453 ? -12.555 36.25 4.676 1 69.56 453 ALA B N 1
ATOM 6751 C CA . ALA B 1 453 ? -12.258 34.812 4.543 1 69.56 453 ALA B CA 1
ATOM 6752 C C . ALA B 1 453 ? -13.531 34 4.57 1 69.56 453 ALA B C 1
ATOM 6754 O O . ALA B 1 453 ? -13.68 33.031 3.803 1 69.56 453 ALA B O 1
ATOM 6755 N N . ARG B 1 454 ? -14.367 34.375 5.367 1 73.56 454 ARG B N 1
ATOM 6756 C CA . ARG B 1 454 ? -15.648 33.688 5.477 1 73.56 454 ARG B CA 1
ATOM 6757 C C . ARG B 1 454 ? -16.453 33.812 4.191 1 73.56 454 ARG B C 1
ATOM 6759 O O . ARG B 1 454 ? -17.016 32.844 3.695 1 73.56 454 ARG B O 1
ATOM 6766 N N . LYS B 1 455 ? -16.438 34.969 3.691 1 77.12 455 LYS B N 1
ATOM 6767 C CA . LYS B 1 455 ? -17.172 35.219 2.467 1 77.12 455 LYS B CA 1
ATOM 6768 C C . LYS B 1 455 ? -16.594 34.469 1.283 1 77.12 455 LYS B C 1
ATOM 6770 O O . LYS B 1 455 ? -17.328 33.906 0.462 1 77.12 455 LYS B O 1
ATOM 6775 N N . LEU B 1 456 ? -15.359 34.406 1.243 1 75.81 456 LEU B N 1
ATOM 6776 C CA . LEU B 1 456 ? -14.688 33.719 0.157 1 75.81 456 LEU B CA 1
ATOM 6777 C C . LEU B 1 456 ? -14.953 32.219 0.244 1 75.81 456 LEU B C 1
ATOM 6779 O O . LEU B 1 456 ? -15.242 31.562 -0.768 1 75.81 456 LEU B O 1
ATOM 6783 N N . ALA B 1 457 ? -14.867 31.734 1.459 1 75.94 457 ALA B N 1
ATOM 6784 C CA . ALA B 1 457 ? -15.141 30.312 1.653 1 75.94 457 ALA B CA 1
ATOM 6785 C C . ALA B 1 457 ? -16.562 29.953 1.229 1 75.94 457 ALA B C 1
ATOM 6787 O O . ALA B 1 457 ? -16.781 28.953 0.548 1 75.94 457 ALA B O 1
ATOM 6788 N N . ARG B 1 458 ? -17.391 30.797 1.521 1 77.06 458 ARG B N 1
ATOM 6789 C CA . ARG B 1 458 ? -18.797 30.578 1.184 1 77.06 458 ARG B CA 1
ATOM 6790 C C . ARG B 1 458 ? -19.016 30.656 -0.323 1 77.06 458 ARG B C 1
ATOM 6792 O O . ARG B 1 458 ? -19.812 29.906 -0.88 1 77.06 458 ARG B O 1
ATOM 6799 N N . ARG B 1 459 ? -18.266 31.484 -0.908 1 74.94 459 ARG B N 1
ATOM 6800 C CA . ARG B 1 459 ? -18.375 31.641 -2.355 1 74.94 459 ARG B CA 1
ATOM 6801 C C . ARG B 1 459 ? -17.828 30.406 -3.072 1 74.94 459 ARG B C 1
ATOM 6803 O O . ARG B 1 459 ? -18.375 29.969 -4.086 1 74.94 459 ARG B O 1
ATOM 6810 N N . LEU B 1 460 ? -16.828 29.875 -2.432 1 74.69 460 LEU B N 1
ATOM 6811 C CA . LEU B 1 460 ? -16.172 28.734 -3.057 1 74.69 460 LEU B CA 1
ATOM 6812 C C . LEU B 1 460 ? -17 27.469 -2.857 1 74.69 460 LEU B C 1
ATOM 6814 O O . LEU B 1 460 ? -16.812 26.484 -3.58 1 74.69 460 LEU B O 1
ATOM 6818 N N . LEU B 1 461 ? -17.844 27.531 -1.948 1 76.56 461 LEU B N 1
ATOM 6819 C CA . LEU B 1 461 ? -18.703 26.391 -1.682 1 76.56 461 LEU B CA 1
ATOM 6820 C C . LEU B 1 461 ? -19.875 26.359 -2.672 1 76.56 461 LEU B C 1
ATOM 6822 O O . LEU B 1 461 ? -20.484 25.312 -2.857 1 76.56 461 LEU B O 1
ATOM 6826 N N . ARG B 1 462 ? -20.203 27.531 -3.242 1 69.5 462 ARG B N 1
ATOM 6827 C CA . ARG B 1 462 ? -21.297 27.609 -4.203 1 69.5 462 ARG B CA 1
ATOM 6828 C C . ARG B 1 462 ? -20.844 27.125 -5.582 1 69.5 462 ARG B C 1
ATOM 6830 O O . ARG B 1 462 ? -21.625 26.5 -6.312 1 69.5 462 ARG B O 1
#

Secondary structure (DSSP, 8-state):
---------------------------------HHHHHHHHHHT-SPPPHHHHHHHHHHHHHHHHHTHHHHHHHHHHHHTS--HHHHIIIIIIHHHHHHHHHHHHHHHHT--EEEPPPGGG-SEEEEEEEEE-SEEEEE--SSSTTHHHHHHHHHHHHTT-EEEEE--TT-HHHHHHHHHHHHHHT-TTTEEE----HHHHHHHHTS--SEEEEES-HHHHHHHHHHHGGGT--EEEE-----EEEE-TT--HHHHHHHHHHHHHGGGG--TTS--EEEEESS-HHHHHHHHHHH----SSPPPGGGHHHHHHHTTT-EE----SSSPPPEEE---SS---SSEEEEEEESSHHHHHHHHHTS---S-EEEES--HHHHHHHHHH---SEEEES-SSGGGG-TTS-B---GGGEE--BSTHHHHHHTEEEEEEEEE-S--GGGGGSSS--HHHHHHHHHHH-/---------------------------------HHHHHHHHHHT-SPPPHHHHHHHHHHHHHHHHHTHHHHHHHHHHHHTS--HHHHIIIIIIHHHHHHHHHHHHHHHHT--EEEPPPGGG-SEEEEEEEEE-SEEEEE--SSSTTHHHHHHHHHHHHTT-EEEEE--TT-HHHHHHHHHHHHHHT-TTTEEE----HHHHHHHHTS--SEEEEES-HHHHHHHHHHHGGGT--EEEE-----EEEE-TT--HHHHHHHHHHHHHGGGG--TTS--EEEEESS-HHHHHHHHHHH----SSPPPGGGHHHHHHHTTT-EE----SSSPPPEEE---SS---SSEEEEEEESSHHHHHHHHHTS---S-EEEES--HHHHHHHHHH---SEEEES-SSGGGG-TTS-B---GGGEE--BSTHHHHHHTEEEEEEEEE-S--GGGGGSSS--HHHHHHHHHHH-

InterPro domains:
  IPR012394 Aldehyde dehydrogenase NAD(P)-dependent [PIRSF036492] (44-456)
  IPR012394 Aldehyde dehydrogenase NAD(P)-dependent [PTHR43570] (48-293)
  IPR015590 Aldehyde dehydrogenase domain [PF00171] (33-289)
  IPR015590 Aldehyde dehydrogenase domain [PF00171] (338-431)
  IPR016160 Aldehyde dehydrogenase, cysteine active site [PS00070] (265-276)
  IPR016161 Aldehyde/histidinol dehydrogenase [SSF53720] (29-448)
  IPR016162 Aldehyde dehydrogenase, N-terminal [G3DSA:3.40.605.10] (45-240)
  IPR016162 Aldehyde dehydrogenase, N-terminal [G3DSA:3.40.605.10] (414-431)
  IPR016163 Aldehyde dehydrogenase, C-terminal [G3DSA:3.40.309.10] (241-293)
  IPR016163 Aldehyde dehydrogenase, C-terminal [G3DSA:3.40.309.10] (338-413)

Sequence (924 aa):
MSGGYYPPERPLLQQRVREAEPPGSQARSPEASPAAVLAALRAAGPAPRIAERRRLLAALAAELARRSEAIVAAADADFGGRAAEDTLLGDVLVTVQAARRARRWLRWWARPRPVLAPLPFQPCLAWTEPVPKGVVGVMAPWNYPIQLALWPALEAVAAGNRVAIKPSEHTPRCAALLEEIVARAWGPGIARVVQGDATVAADFAAQPWDHLVFTGGTETGRKVAGAAAPNLTPLTLELGGQCAALVLPGARLDRAARAILAAKALNAGQTCVAPDTVLLVGHSRDAFAGAARATGIVPESRVAPWQAARQARLSSGSEALAEGPAGPPLRLGGDSGEERFGPVLGVVQCADLDAALGWLRARPAPLALSLFGASRGEEARIAAESRAGAIACGRALDHVGFPNLPFGGVGGSGHGRYHGVAGFAEFSDWRARVRHGPFALARLLDPPRGDFARKLARRLLRMSGGYYPPERPLLQQRVREAEPPGSQARSPEASPAAVLAALRAAGPAPRIAERRRLLAALAAELARRSEAIVAAADADFGGRAAEDTLLGDVLVTVQAARRARRWLRWWARPRPVLAPLPFQPCLAWTEPVPKGVVGVMAPWNYPIQLALWPALEAVAAGNRVAIKPSEHTPRCAALLEEIVARAWGPGIARVVQGDATVAADFAAQPWDHLVFTGGTETGRKVAGAAAPNLTPLTLELGGQCAALVLPGARLDRAARAILAAKALNAGQTCVAPDTVLLVGHSRDAFAGAARATGIVPESRVAPWQAARQARLSSGSEALAEGPAGPPLRLGGDSGEERFGPVLGVVQCADLDAALGWLRARPAPLALSLFGASRGEEARIAAESRAGAIACGRALDHVGFPNLPFGGVGGSGHGRYHGVAGFAEFSDWRARVRHGPFALARLLDPPRGDFARKLARRLLR

Solvent-accessible surface area (backbone atoms only — not comparable to full-atom values): 46105 Å² total; per-residue (Å²): 134,82,76,74,77,73,74,79,79,75,78,79,76,76,72,74,70,70,72,69,68,71,78,73,79,67,79,64,72,80,70,63,48,56,67,56,48,50,52,50,44,66,64,58,57,78,66,59,50,72,70,54,31,37,49,39,29,50,34,40,30,51,48,48,51,74,40,44,65,60,50,29,52,24,43,18,61,48,30,70,38,38,35,55,58,49,38,45,50,62,25,42,43,53,37,33,52,48,28,51,48,46,42,72,44,39,71,66,72,58,47,65,43,77,42,81,60,56,74,50,49,40,54,46,50,32,30,37,35,67,34,46,56,47,42,34,36,34,37,17,39,57,74,41,56,54,22,60,41,43,46,63,43,52,26,27,32,64,29,28,25,30,36,39,35,32,48,30,63,77,26,54,54,44,41,53,51,48,42,52,49,43,43,70,33,53,25,72,61,38,31,46,66,41,76,48,52,71,66,50,48,55,53,45,39,46,46,76,35,53,27,39,36,40,38,44,51,45,70,57,46,28,52,41,38,42,40,18,12,79,55,53,35,50,68,34,32,39,32,36,35,55,7,36,29,39,40,32,72,64,36,56,55,56,62,45,32,42,34,48,46,37,36,22,23,45,55,17,9,44,38,70,54,23,54,31,31,36,36,24,22,79,51,54,66,65,60,47,50,51,30,42,40,70,58,64,50,39,15,59,11,30,66,39,67,94,45,45,70,59,50,54,61,69,41,60,91,37,42,75,54,32,88,46,94,69,11,60,42,31,23,46,29,53,85,76,90,59,64,64,65,30,41,48,31,18,52,42,75,26,90,34,70,67,49,45,45,50,57,54,69,73,45,65,27,10,40,28,36,24,35,22,37,61,48,74,68,53,47,51,48,50,62,70,67,52,65,43,13,24,43,26,32,64,43,48,59,58,68,77,74,31,50,73,35,42,44,36,19,31,58,54,3,20,36,53,43,25,43,51,65,38,18,29,52,63,35,28,42,64,23,23,38,38,41,50,48,97,55,39,64,50,62,69,58,37,60,74,61,56,73,59,45,50,51,49,52,54,57,71,54,106,139,83,80,75,81,74,79,81,79,77,78,78,77,78,72,76,72,71,74,73,68,71,77,74,79,66,79,64,73,81,72,62,49,57,66,54,49,50,54,51,44,66,64,58,59,78,67,57,51,71,70,54,30,36,49,38,28,50,34,40,30,52,49,48,51,72,39,43,67,59,50,31,52,25,42,19,61,49,29,70,37,38,34,54,58,50,38,44,51,62,24,43,43,53,38,34,50,49,27,50,48,46,42,72,44,39,70,68,74,58,48,67,45,76,41,81,60,56,74,50,48,41,55,45,52,33,31,38,35,67,34,46,55,48,41,33,36,34,38,16,39,59,75,41,57,56,21,60,42,43,46,64,44,53,28,27,32,63,28,27,25,29,36,40,35,32,48,31,62,77,26,55,52,44,39,52,49,48,41,52,50,43,42,72,32,54,25,72,59,38,31,46,65,42,75,49,52,71,68,50,48,53,54,43,39,46,46,76,36,54,25,38,35,39,39,45,53,45,71,59,47,27,51,42,38,42,40,18,12,80,54,54,34,49,68,33,32,39,34,33,35,57,7,37,30,38,39,32,73,63,36,56,56,57,60,46,30,41,34,48,47,36,33,21,22,45,53,18,8,42,37,71,52,22,53,30,30,35,38,25,23,79,52,53,67,64,60,49,49,52,30,41,40,70,57,62,52,39,16,60,10,30,65,39,68,94,44,45,70,59,50,53,60,69,42,60,92,37,41,74,54,32,86,44,94,71,10,60,44,30,24,47,29,54,84,74,90,60,65,63,64,30,42,48,30,19,51,43,74,28,90,35,69,67,50,45,43,50,58,54,69,73,43,63,27,11,40,28,35,24,36,22,37,62,48,72,67,52,46,51,49,49,61,71,66,51,63,43,13,24,44,26,32,65,44,46,59,59,67,77,74,31,52,73,36,43,43,36,20,33,56,54,3,22,34,53,44,24,43,51,66,39,18,29,52,64,36,28,41,63,23,23,37,37,41,50,47,98,56,39,64,50,62,70,59,37,58,72,59,56,74,59,45,49,50,49,51,55,58,71,54,104

Foldseek 3Di:
DCPPPPPDPPPPPPPCPPPPDPPPPPPPPPQDALQRLQVLLLVLDDFDDQVVLLQLLVLLLVLLVVCLVVLLVLLCVLQVFFDSVLLCVVARPLQSVLSVQLSVCLVVLQDWAWDDDDAQQPPKTKTKGWAFLEEEEEEAEDLRQRRSFCNLVSLSSSLRYAYEYETAPSRVSNLVVNQVSCCRSPNSNRYGYGYDHPVSVLSNLLDLGSAYEYEEALVVVVSSCVSNVVNPHHYFYFYADQAEEEEEQQFDLLLSLLQLLVQCLRSQNLDRFRHAEYEYANDDPVVNLVSNLVNQDHRSGEGGPVCVVVLVVVCPPWAFRHDDDHYDGQTEDADPVDGNSHRYYHYDYAHHLVRVLVVQVVTWAGQEYEYGRDDPVSVVVCVVSHDHVYYYYSHTDCVVSVQPRWGGTDGSSGDATHGHSSSSNRSTDIDMDMDGDPDGSCVQCDPPHDPVNVVVVVVVVD/DPPPPPPDPPDPPPPPPPPPDDPPPPPPPPQDALQRLQVLLLVLDDFDDQVVLLQLLVLLLVLLVVCLVVLLVLLCVLQVFFDSVLLCPVARPLQSVLSVQLSVCLVVLQDWAWDDDDAQQPPKTKTKGWAFLEEEEEEAEDLRQRRSFCNLVSLSSSLRYAYEYETAPSRVSNLVVNQVSCCRSPNSNRYGYGYDHPVSVLSNLLDLGSAYEYEEALVVVVSSCVSNVVNPHHYFYFYADQAEEEEEPQFDLLLSLLQLLVQCLNSQNLDRFRHAEYEYANDDPVVNLVSNLVNQDHHSGEGGPVCVVVLVVVCPPWAFRHDDDHYDGQTEDADPVDGNSHRYYHYDYAHHLVRVLVVQVVTWAGQEYEYGRDDPVSVVVCVVSHDHVYYYYSHTDCVVSVQPRWGGTDGSSGDATHHHSSSSNRSTDIDMDMDGDPDGSCVQCDPPHDPVNVVVVVVVVD